Protein AF-0000000072689038 (afdb_homodimer)

Radius of gyration: 39.2 Å; Cα contacts (8 Å, |Δi|>4): 1838; chains: 2; bounding box: 80×144×75 Å

Foldseek 3Di:
DFLQLQVLLLVVLVVLLVVLLLCLQQVCLDLLCQLPQFVPCVVVVNDDSPPDDDPVSRDRDPVLLVVLVPDDLVNLCVFFNLQLSLVLVLLVLLLVLLVVLLCLQVPPQQVQLLPAQQDPNCPPVCSRGDDLQSSFPNRHAFPDPSCVSLLVSLVVSLVVSLVSLLVVLVVLLVVLLVSVLPDDDALLLFKKKWAAADDDPPDDLQVSVCVQCCVPPVQWFFAKFFFFDCPVLVVLVVVLVVLLVVLLQLVLPDPPPQFDQPPDDPDDRPRPRVSVVSLVVSVVSLVVSVVSLVCRVPPTDTHSMMMTGTLFSLSLVVLQVDQRDPDNSHGHIGRDFGLLFFDSVLRVADPVQLVVLQVVLVVVLVVVLLVLLVLLLVLLLQLDPVSCCVVPVVCVVVCVDPSSVSCRNQAVSLVSNLVVLVPQLVVLLVSLSSNRDGGSVVSLLSSLLSSLVSCCCRPQLSNLQSDDPVSSVVQVVVVVCVLQSSLVRRLVCLSVVLSNCSRNQSSVLSCLLSVVVVVVVCVVCVVSGGPSPPVSDFAADRCSRVVSVSLVLSLSCSQCSSGRVVSSVSSSVSSVSVSSRSSSCSNRGHHHSGDLSSLNSVVSSVSNLVSSLNSLSNQLNNSVVSPPVVSNVVSVCVNVVSVVSVVVSCVVRVVSSVDPDSVSRVVSRVVCVPPPCSVVVSVCSNCRNPDPSSDNDDSSVVVVVVPPPPPPPPPD/DFLQLQVLLLVVLVVLLVVLLLCLQQVCLDLLCQLPQFVPCVVVVNDDSPPDDDPVSRDRDPVLLVVLVPDDLVNLCVFFNLQLSLVLVLLVLLLVLLVVLLCLQVPPQQVQLLPAQPDDNCPPVCSRGDDLQSRFPNRHAFPDPSCVSLLVSLVVSLVVSLVSLLVVLVVLLVLLLVSVLPDDDALLLFKKKWAAADDDPPDDLQVSVCVQCCVPPVPWFFAKFFFFDCPVLVVLVVVLVVLLVVLLQLVLPDPPPQFPQPPDDPDDRPRPRVSVVSLVVSVVSLVVSVVSLVCRVPPTDTHSMMMTGTLFSLSLVVLQVDQRDPDNSHGHIGRDFGLLFFDSVLRVADPVQLVVLLVVLVVVLVVVLLVLLVLLLVLLLQLDPVSCCVVPVVCVVVCVDPSSVSCRNQAVSLVSNLVVLVPQLVVLLVSLSSNRDGGSVVSLLSSLLSSLVSCCCNPQLSNLQSDDPVSSVVQVVVVVCVLQSSLVRRLVCLSVVLSNCSRNQSSVLSCLLSVVVVVVVCVVCVVSGRPSPPVSDQAADRCSRVVSVSLVLSLSCSQCSNGRVVSSVSSSVSSVSVSSRSSSCSNRGHHHSGDLSSLNSVVSSVSNLVSSLNSLSNQLNNSVVSPPVVSNVVSVCVNVVSVVSVVVSCVVRVVSSVDPDSVSRVVSRVVCVPPPCSVVVSVCSNCSNPDPSSDNDDSSVVVVVVPPPPPPCPPD

Nearest PDB structures (foldseek):
  8t57-assembly1_B  TM=9.575E-01  e=1.275E-41  Arabidopsis thaliana
  8xng-assembly1_B  TM=8.874E-01  e=1.063E-38  Arabidopsis thaliana
  6ijz-assembly1_A  TM=8.935E-01  e=7.389E-37  Arabidopsis thaliana
  8ymm-assembly1_A  TM=8.605E-01  e=2.044E-37  Arabidopsis thaliana
  8xaj-assembly1_A  TM=8.207E-01  e=6.636E-39  Arabidopsis thaliana

InterPro domains:
  IPR003864 CSC1/OSCA1-like, 7TM region [PF02714] (358-623)
  IPR027815 CSC1/OSCA1-like, cytosolic domain [PF14703] (189-345)
  IPR032880 CSC1/OSCA1-like, N-terminal transmembrane domain [PF13967] (5-168)
  IPR045122 Calcium permeable stress-gated cation channel 1-like [PTHR13018] (4-695)

pLDDT: mean 84.65, std 14.25, range [21.09, 98.44]

Structure (mmCIF, N/CA/C/O backbone):
data_AF-0000000072689038-model_v1
#
loop_
_entity.id
_entity.type
_entity.pdbx_description
1 polymer 'CSC1-like protein At1g69450'
#
loop_
_atom_site.group_PDB
_atom_site.id
_atom_site.type_symbol
_atom_site.label_atom_id
_atom_site.label_alt_id
_atom_site.label_comp_id
_atom_site.label_asym_id
_atom_site.label_entity_id
_atom_site.label_seq_id
_atom_site.pdbx_PDB_ins_code
_atom_site.Cartn_x
_atom_site.Cartn_y
_atom_site.Cartn_z
_atom_site.occupancy
_atom_site.B_iso_or_equiv
_atom_site.auth_seq_id
_atom_site.auth_comp_id
_atom_site.auth_asym_id
_atom_site.auth_atom_id
_atom_site.pdbx_PDB_model_num
ATOM 1 N N . MET A 1 1 ? 30.609 22.359 19.672 1 69.12 1 MET A N 1
ATOM 2 C CA . MET A 1 1 ? 30.203 23.719 20 1 69.12 1 MET A CA 1
ATOM 3 C C . MET A 1 1 ? 30.469 24.016 21.484 1 69.12 1 MET A C 1
ATOM 5 O O . MET A 1 1 ? 30.328 23.125 22.328 1 69.12 1 MET A O 1
ATOM 9 N N . LEU A 1 2 ? 30.844 25.297 21.641 1 71.5 2 LEU A N 1
ATOM 10 C CA . LEU A 1 2 ? 31.156 25.703 23.016 1 71.5 2 LEU A CA 1
ATOM 11 C C . LEU A 1 2 ? 29.891 26.109 23.75 1 71.5 2 LEU A C 1
ATOM 13 O O . LEU A 1 2 ? 28.922 26.547 23.125 1 71.5 2 LEU A O 1
ATOM 17 N N . VAL A 1 3 ? 29.859 25.906 25 1 79.06 3 VAL A N 1
ATOM 18 C CA . VAL A 1 3 ? 28.75 26.281 25.859 1 79.06 3 VAL A CA 1
ATOM 19 C C . VAL A 1 3 ? 28.484 27.781 25.734 1 79.06 3 VAL A C 1
ATOM 21 O O . VAL A 1 3 ? 27.328 28.203 25.719 1 79.06 3 VAL A O 1
ATOM 24 N N . SER A 1 4 ? 29.5 28.562 25.469 1 80.56 4 SER A N 1
ATOM 25 C CA . SER A 1 4 ? 29.359 30 25.359 1 80.56 4 SER A CA 1
ATOM 26 C C . SER A 1 4 ? 28.578 30.391 24.094 1 80.56 4 SER A C 1
ATOM 28 O O . SER A 1 4 ? 27.766 31.312 24.125 1 80.56 4 SER A O 1
ATOM 30 N N . ALA A 1 5 ? 28.828 29.719 23.109 1 80 5 ALA A N 1
ATOM 31 C CA . ALA A 1 5 ? 28.109 29.969 21.859 1 80 5 ALA A CA 1
ATOM 32 C C . ALA A 1 5 ? 26.625 29.672 22.016 1 80 5 ALA A C 1
ATOM 34 O O . ALA A 1 5 ? 25.781 30.406 21.5 1 80 5 ALA A O 1
ATOM 35 N N . LEU A 1 6 ? 26.312 28.656 22.75 1 84.31 6 LEU A N 1
ATOM 36 C CA . LEU A 1 6 ? 24.906 28.312 23 1 84.31 6 LEU A CA 1
ATOM 37 C C . LEU A 1 6 ? 24.25 29.359 23.891 1 84.31 6 LEU A C 1
ATOM 39 O O . LEU A 1 6 ? 23.094 29.734 23.672 1 84.31 6 LEU A O 1
ATOM 43 N N . LEU A 1 7 ? 25 29.812 24.797 1 86.25 7 LEU A N 1
ATOM 44 C CA . LEU A 1 7 ? 24.469 30.828 25.703 1 86.25 7 LEU A CA 1
ATOM 45 C C . LEU A 1 7 ? 24.203 32.125 24.984 1 86.25 7 LEU A C 1
ATOM 47 O O . LEU A 1 7 ? 23.234 32.844 25.297 1 86.25 7 LEU A O 1
ATOM 51 N N . THR A 1 8 ? 25.016 32.438 24.062 1 85.31 8 THR A N 1
ATOM 52 C CA . THR A 1 8 ? 24.797 33.625 23.25 1 85.31 8 THR A CA 1
ATOM 53 C C . THR A 1 8 ? 23.516 33.469 22.422 1 85.31 8 THR A C 1
ATOM 55 O O . THR A 1 8 ? 22.719 34.406 22.328 1 85.31 8 THR A O 1
ATOM 58 N N . SER A 1 9 ? 23.359 32.312 21.859 1 87.62 9 SER A N 1
ATOM 59 C CA . SER A 1 9 ? 22.141 32.062 21.078 1 87.62 9 SER A CA 1
ATOM 60 C C . SER A 1 9 ? 20.891 32.125 21.969 1 87.62 9 SER A C 1
ATOM 62 O O . SER A 1 9 ? 19.906 32.75 21.578 1 87.62 9 SER A O 1
ATOM 64 N N . VAL A 1 10 ? 20.953 31.578 23.156 1 90.5 10 VAL A N 1
ATOM 65 C CA . VAL A 1 10 ? 19.828 31.578 24.094 1 90.5 10 VAL A CA 1
ATOM 66 C C . VAL A 1 10 ? 19.562 33 24.562 1 90.5 10 VAL A C 1
ATOM 68 O O . VAL A 1 10 ? 18.406 33.438 24.688 1 90.5 10 VAL A O 1
ATOM 71 N N . GLY A 1 11 ? 20.656 33.719 24.719 1 90.5 11 GLY A N 1
ATOM 72 C CA . GLY A 1 11 ? 20.516 35.125 25.141 1 90.5 11 GLY A CA 1
ATOM 73 C C . GLY A 1 11 ? 19.859 36 24.094 1 90.5 11 GLY A C 1
ATOM 74 O O . GLY A 1 11 ? 18.938 36.75 24.406 1 90.5 11 GLY A O 1
ATOM 75 N N . ILE A 1 12 ? 20.281 35.875 22.922 1 90.31 12 ILE A N 1
ATOM 76 C CA . ILE A 1 12 ? 19.719 36.688 21.844 1 90.31 12 ILE A CA 1
ATOM 77 C C . ILE A 1 12 ? 18.25 36.312 21.641 1 90.31 12 ILE A C 1
ATOM 79 O O . ILE A 1 12 ? 17.406 37.219 21.531 1 90.31 12 ILE A O 1
ATOM 83 N N . ASN A 1 13 ? 17.969 35.031 21.594 1 92.12 13 ASN A N 1
ATOM 84 C CA . ASN A 1 13 ? 16.594 34.594 21.344 1 92.12 13 ASN A CA 1
ATOM 85 C C . ASN A 1 13 ? 15.688 34.969 22.516 1 92.12 13 ASN A C 1
ATOM 87 O O . ASN A 1 13 ? 14.516 35.281 22.328 1 92.12 13 ASN A O 1
ATOM 91 N N . SER A 1 14 ? 16.188 34.875 23.75 1 93.44 14 SER A N 1
ATOM 92 C CA . SER A 1 14 ? 15.406 35.281 24.906 1 93.44 14 SER A CA 1
ATOM 93 C C . SER A 1 14 ? 15.117 36.781 24.875 1 93.44 14 SER A C 1
ATOM 95 O O . SER A 1 14 ? 14.016 37.219 25.219 1 93.44 14 SER A O 1
ATOM 97 N N . GLY A 1 15 ? 16.125 37.5 24.484 1 92.5 15 GLY A N 1
ATOM 98 C CA . GLY A 1 15 ? 15.93 38.938 24.344 1 92.5 15 GLY A CA 1
ATOM 99 C C . GLY A 1 15 ? 14.891 39.281 23.297 1 92.5 15 GLY A C 1
ATOM 100 O O . GLY A 1 15 ? 14.039 40.125 23.516 1 92.5 15 GLY A O 1
ATOM 101 N N . LEU A 1 16 ? 14.945 38.594 22.25 1 91.5 16 LEU A N 1
ATOM 102 C CA . LEU A 1 16 ? 13.984 38.812 21.172 1 91.5 16 LEU A CA 1
ATOM 103 C C . LEU A 1 16 ? 12.578 38.406 21.609 1 91.5 16 LEU A C 1
ATOM 105 O O . LEU A 1 16 ? 11.602 39.094 21.266 1 91.5 16 LEU A O 1
ATOM 109 N N . CYS A 1 17 ? 12.43 37.312 22.297 1 92.31 17 CYS A N 1
ATOM 110 C CA . CYS A 1 17 ? 11.125 36.875 22.781 1 92.31 17 CYS A CA 1
ATOM 111 C C . CYS A 1 17 ? 10.516 37.906 23.719 1 92.31 17 CYS A C 1
ATOM 113 O O . CYS A 1 17 ? 9.344 38.25 23.594 1 92.31 17 CYS A O 1
ATOM 115 N N . VAL A 1 18 ? 11.344 38.469 24.609 1 91.75 18 VAL A N 1
ATOM 116 C CA . VAL A 1 18 ? 10.859 39.469 25.547 1 91.75 18 VAL A CA 1
ATOM 117 C C . VAL A 1 18 ? 10.461 40.719 24.797 1 91.75 18 VAL A C 1
ATOM 119 O O . VAL A 1 18 ? 9.43 41.344 25.109 1 91.75 18 VAL A O 1
ATOM 122 N N . LEU A 1 19 ? 11.234 41 23.859 1 92.19 19 LEU A N 1
ATOM 123 C CA . LEU A 1 19 ? 10.938 42.188 23.047 1 92.19 19 LEU A CA 1
ATOM 124 C C . LEU A 1 19 ? 9.609 42 22.312 1 92.19 19 LEU A C 1
ATOM 126 O O . LEU A 1 19 ? 8.766 42.906 22.359 1 92.19 19 LEU A O 1
ATOM 130 N N . PHE A 1 20 ? 9.398 40.875 21.719 1 91.81 20 PHE A N 1
ATOM 131 C CA . PHE A 1 20 ? 8.18 40.656 20.938 1 91.81 20 PHE A CA 1
ATOM 132 C C . PHE A 1 20 ? 6.969 40.531 21.844 1 91.81 20 PHE A C 1
ATOM 134 O O . PHE A 1 20 ? 5.879 41 21.5 1 91.81 20 PHE A O 1
ATOM 141 N N . PHE A 1 21 ? 7.121 39.969 22.984 1 90.94 21 PHE A N 1
ATOM 142 C CA . PHE A 1 21 ? 6.031 39.875 23.938 1 90.94 21 PHE A CA 1
ATOM 143 C C . PHE A 1 21 ? 5.621 41.25 24.438 1 90.94 21 PHE A C 1
ATOM 145 O O . PHE A 1 21 ? 4.43 41.531 24.562 1 90.94 21 PHE A O 1
ATOM 152 N N . THR A 1 22 ? 6.621 42.094 24.641 1 89.69 22 THR A N 1
ATOM 153 C CA . THR A 1 22 ? 6.355 43.438 25.141 1 89.69 22 THR A CA 1
ATOM 154 C C . THR A 1 22 ? 5.719 44.312 24.047 1 89.69 22 THR A C 1
ATOM 156 O O . THR A 1 22 ? 4.766 45.031 24.312 1 89.69 22 THR A O 1
ATOM 159 N N . LEU A 1 23 ? 6.258 44.125 22.906 1 89 23 LEU A N 1
ATOM 160 C CA . LEU A 1 23 ? 5.699 44.906 21.797 1 89 23 LEU A CA 1
ATOM 161 C C . LEU A 1 23 ? 4.254 44.5 21.531 1 89 23 LEU A C 1
ATOM 163 O O . LEU A 1 23 ? 3.404 45.344 21.25 1 89 23 LEU A O 1
ATOM 167 N N . TYR A 1 24 ? 3.951 43.25 21.562 1 91.12 24 TYR A N 1
ATOM 168 C CA . TYR A 1 24 ? 2.586 42.75 21.391 1 91.12 24 TYR A CA 1
ATOM 169 C C . TYR A 1 24 ? 1.669 43.312 22.484 1 91.12 24 TYR A C 1
ATOM 171 O O . TYR A 1 24 ? 0.553 43.75 22.188 1 91.12 24 TYR A O 1
ATOM 179 N N . SER A 1 25 ? 2.148 43.344 23.703 1 87.81 25 SER A N 1
ATOM 180 C CA . SER A 1 25 ? 1.335 43.781 24.828 1 87.81 25 SER A CA 1
ATOM 181 C C . SER A 1 25 ? 0.983 45.25 24.703 1 87.81 25 SER A C 1
ATOM 183 O O . SER A 1 25 ? -0.083 45.688 25.156 1 87.81 25 SER A O 1
ATOM 185 N N . ILE A 1 26 ? 1.828 45.938 23.984 1 86.38 26 ILE A N 1
ATOM 186 C CA . ILE A 1 26 ? 1.607 47.375 23.844 1 86.38 26 ILE A CA 1
ATOM 187 C C . ILE A 1 26 ? 0.786 47.625 22.578 1 86.38 26 ILE A C 1
ATOM 189 O O . ILE A 1 26 ? -0.199 48.375 22.625 1 86.38 26 ILE A O 1
ATOM 193 N N . LEU A 1 27 ? 1.148 47.031 21.578 1 86.12 27 LEU A N 1
ATOM 194 C CA . LEU A 1 27 ? 0.571 47.344 20.281 1 86.12 27 LEU A CA 1
ATOM 195 C C . LEU A 1 27 ? -0.833 46.781 20.156 1 86.12 27 LEU A C 1
ATOM 197 O O . LEU A 1 27 ? -1.647 47.281 19.375 1 86.12 27 LEU A O 1
ATOM 201 N N . ARG A 1 28 ? -1.187 45.781 20.859 1 85.88 28 ARG A N 1
ATOM 202 C CA . ARG A 1 28 ? -2.506 45.156 20.781 1 85.88 28 ARG A CA 1
ATOM 203 C C . ARG A 1 28 ? -3.584 46.094 21.312 1 85.88 28 ARG A C 1
ATOM 205 O O . ARG A 1 28 ? -4.738 46.031 20.891 1 85.88 28 ARG A O 1
ATOM 212 N N . LYS A 1 29 ? -3.166 47 22.141 1 81.75 29 LYS A N 1
ATOM 213 C CA . LYS A 1 29 ? -4.113 47.906 22.797 1 81.75 29 LYS A CA 1
ATOM 214 C C . LYS A 1 29 ? -4.359 49.125 21.938 1 81.75 29 LYS A C 1
ATOM 216 O O . LYS A 1 29 ? -5.309 49.875 22.188 1 81.75 29 LYS A O 1
ATOM 221 N N . GLN A 1 30 ? -3.52 49.25 20.906 1 80.75 30 GLN A N 1
ATOM 222 C CA . GLN A 1 30 ? -3.684 50.438 20.047 1 80.75 30 GLN A CA 1
ATOM 223 C C . GLN A 1 30 ? -4.746 50.188 18.984 1 80.75 30 GLN A C 1
ATOM 225 O O . GLN A 1 30 ? -4.734 49.125 18.328 1 80.75 30 GLN A O 1
ATOM 230 N N . PRO A 1 31 ? -5.668 51 18.828 1 77.88 31 PRO A N 1
ATOM 231 C CA . PRO A 1 31 ? -6.793 50.812 17.922 1 77.88 31 PRO A CA 1
ATOM 232 C C . PRO A 1 31 ? -6.355 50.719 16.453 1 77.88 31 PRO A C 1
ATOM 234 O O . PRO A 1 31 ? -7.043 50.094 15.648 1 77.88 31 PRO A O 1
ATOM 237 N N . SER A 1 32 ? -5.262 51.281 16.172 1 75.75 32 SER A N 1
ATOM 238 C CA . SER A 1 32 ? -4.793 51.25 14.781 1 75.75 32 SER A CA 1
ATOM 239 C C . SER A 1 32 ? -4.375 49.812 14.391 1 75.75 32 SER A C 1
ATOM 241 O O . SER A 1 32 ? -4.301 49.5 13.203 1 75.75 32 SER A O 1
ATOM 243 N N . ASN A 1 33 ? -4.219 48.969 15.414 1 83.94 33 ASN A N 1
ATOM 244 C CA . ASN A 1 33 ? -3.684 47.656 15.109 1 83.94 33 ASN A CA 1
ATOM 245 C C . ASN A 1 33 ? -4.707 46.562 15.391 1 83.94 33 ASN A C 1
ATOM 247 O O . ASN A 1 33 ? -4.367 45.375 15.406 1 83.94 33 ASN A O 1
ATOM 251 N N . TYR A 1 34 ? -5.906 46.906 15.547 1 81.5 34 TYR A N 1
ATOM 252 C CA . TYR A 1 34 ? -6.945 45.938 15.859 1 81.5 34 TYR A CA 1
ATOM 253 C C . TYR A 1 34 ? -7.191 45 14.672 1 81.5 34 TYR A C 1
ATOM 255 O O . TYR A 1 34 ? -7.574 43.844 14.852 1 81.5 34 TYR A O 1
ATOM 263 N N . ASP A 1 35 ? -6.934 45.406 13.539 1 82.19 35 ASP A N 1
ATOM 264 C CA . ASP A 1 35 ? -7.145 44.594 12.344 1 82.19 35 ASP A CA 1
ATOM 265 C C . ASP A 1 35 ? -6.137 43.469 12.266 1 82.19 35 ASP A C 1
ATOM 267 O O . ASP A 1 35 ? -6.387 42.438 11.609 1 82.19 35 ASP A O 1
ATOM 271 N N . ILE A 1 36 ? -5.133 43.656 13 1 85.12 36 ILE A N 1
ATOM 272 C CA . ILE A 1 36 ? -4.07 42.688 12.906 1 85.12 36 ILE A CA 1
ATOM 273 C C . ILE A 1 36 ? -4.152 41.719 14.094 1 85.12 36 ILE A C 1
ATOM 275 O O . ILE A 1 36 ? -4.051 40.5 13.93 1 85.12 36 ILE A O 1
ATOM 279 N N . TYR A 1 37 ? -4.422 42.312 15.273 1 86.69 37 TYR A N 1
ATOM 280 C CA . TYR A 1 37 ? -4.293 41.5 16.484 1 86.69 37 TYR A CA 1
ATOM 281 C C . TYR A 1 37 ? -5.652 41 16.953 1 86.69 37 TYR A C 1
ATOM 283 O O . TYR A 1 37 ? -5.73 40.031 17.719 1 86.69 37 TYR A O 1
ATOM 291 N N . ILE A 1 38 ? -6.812 41.562 16.5 1 85.5 38 ILE A N 1
ATOM 292 C CA . ILE A 1 38 ? -8.125 41.062 16.906 1 85.5 38 ILE A CA 1
ATOM 293 C C . ILE A 1 38 ? -9.094 41.156 15.734 1 85.5 38 ILE A C 1
ATOM 295 O O . ILE A 1 38 ? -10.211 41.625 15.859 1 85.5 38 ILE A O 1
ATOM 299 N N . PRO A 1 39 ? -8.766 40.562 14.703 1 83.38 39 PRO A N 1
ATOM 300 C CA . PRO A 1 39 ? -9.656 40.625 13.539 1 83.38 39 PRO A CA 1
ATOM 301 C C . PRO A 1 39 ? -10.938 39.812 13.742 1 83.38 39 PRO A C 1
ATOM 303 O O . PRO A 1 39 ? -12.008 40.219 13.273 1 83.38 39 PRO A O 1
ATOM 306 N N . ARG A 1 40 ? -10.859 38.75 14.391 1 84.88 40 ARG A N 1
ATOM 307 C CA . ARG A 1 40 ? -12.008 37.875 14.609 1 84.88 40 ARG A CA 1
ATOM 308 C C . ARG A 1 40 ? -13.055 38.562 15.492 1 84.88 40 ARG A C 1
ATOM 310 O O . ARG A 1 40 ? -14.25 38.5 15.195 1 84.88 40 ARG A O 1
ATOM 317 N N . LEU A 1 41 ? -12.609 39.219 16.469 1 79.69 41 LEU A N 1
ATOM 318 C CA . LEU A 1 41 ? -13.516 39.906 17.391 1 79.69 41 LEU A CA 1
ATOM 319 C C . LEU A 1 41 ? -14.172 41.094 16.719 1 79.69 41 LEU A C 1
ATOM 321 O O . LEU A 1 41 ? -15.312 41.469 17.047 1 79.69 41 LEU A O 1
ATOM 325 N N . LEU A 1 42 ? -13.461 41.656 15.758 1 78.75 42 LEU A N 1
ATOM 326 C CA . LEU A 1 42 ? -14.008 42.781 15.016 1 78.75 42 LEU A CA 1
ATOM 327 C C . LEU A 1 42 ? -15.148 42.344 14.109 1 78.75 42 LEU A C 1
ATOM 329 O O . LEU A 1 42 ? -16.172 43.031 14.016 1 78.75 42 LEU A O 1
ATOM 333 N N . VAL A 1 43 ? -14.922 41.219 13.5 1 77.81 43 VAL A N 1
ATOM 334 C CA . VAL A 1 43 ? -15.922 40.719 12.562 1 77.81 43 VAL A CA 1
ATOM 335 C C . VAL A 1 43 ? -17.125 40.188 13.328 1 77.81 43 VAL A C 1
ATOM 337 O O . VAL A 1 43 ? -18.266 40.312 12.875 1 77.81 43 VAL A O 1
ATOM 340 N N . ASP A 1 44 ? -16.828 39.531 14.5 1 75.75 44 ASP A N 1
ATOM 341 C CA . ASP A 1 44 ? -17.922 39 15.32 1 75.75 44 ASP A CA 1
ATOM 342 C C . ASP A 1 44 ? -18.703 40.125 16 1 75.75 44 ASP A C 1
ATOM 344 O O . ASP A 1 44 ? -19.797 39.875 16.5 1 75.75 44 ASP A O 1
ATOM 348 N N . GLY A 1 45 ? -18.219 41.406 15.867 1 66.56 45 GLY A N 1
ATOM 349 C CA . GLY A 1 45 ? -18.938 42.562 16.391 1 66.56 45 GLY A CA 1
ATOM 350 C C . GLY A 1 45 ? -18.719 42.75 17.891 1 66.56 45 GLY A C 1
ATOM 351 O O . GLY A 1 45 ? -19.359 43.625 18.5 1 66.56 45 GLY A O 1
ATOM 352 N N . THR A 1 46 ? -17.953 42 18.453 1 61.16 46 THR A N 1
ATOM 353 C CA . THR A 1 46 ? -17.812 42.094 19.906 1 61.16 46 THR A CA 1
ATOM 354 C C . THR A 1 46 ? -16.938 43.281 20.297 1 61.16 46 THR A C 1
ATOM 356 O O . THR A 1 46 ? -17.078 43.812 21.391 1 61.16 46 THR A O 1
ATOM 359 N N . SER A 1 47 ? -15.938 43.688 19.422 1 61.03 47 SER A N 1
ATOM 360 C CA . SER A 1 47 ? -15.07 44.812 19.781 1 61.03 47 SER A CA 1
ATOM 361 C C . SER A 1 47 ? -15.312 46 18.875 1 61.03 47 SER A C 1
ATOM 363 O O . SER A 1 47 ? -15.391 45.875 17.656 1 61.03 47 SER A O 1
ATOM 365 N N . LYS A 1 48 ? -15.898 47.156 19.531 1 57.59 48 LYS A N 1
ATOM 366 C CA . LYS A 1 48 ? -16.062 48.438 18.828 1 57.59 48 LYS A CA 1
ATOM 367 C C . LYS A 1 48 ? -14.734 49.156 18.703 1 57.59 48 LYS A C 1
ATOM 369 O O . LYS A 1 48 ? -13.891 49.094 19.594 1 57.59 48 LYS A O 1
ATOM 374 N N . ARG A 1 49 ? -14.281 49.469 17.469 1 58.69 49 ARG A N 1
ATOM 375 C CA . ARG A 1 49 ? -13.094 50.281 17.203 1 58.69 49 ARG A CA 1
ATOM 376 C C . ARG A 1 49 ? -13.039 51.5 18.125 1 58.69 49 ARG A C 1
ATOM 378 O O . ARG A 1 49 ? -13.953 52.344 18.109 1 58.69 49 ARG A O 1
ATOM 385 N N . ARG A 1 50 ? -12.406 51.312 19.312 1 57.38 50 ARG A N 1
ATOM 386 C CA . ARG A 1 50 ? -12.266 52.438 20.188 1 57.38 50 ARG A CA 1
ATOM 387 C C . ARG A 1 50 ? -11.344 53.5 19.578 1 57.38 50 ARG A C 1
ATOM 389 O O . ARG A 1 50 ? -10.352 53.156 18.938 1 57.38 50 ARG A O 1
ATOM 396 N N . SER A 1 51 ? -11.773 54.625 19.234 1 55.41 51 SER A N 1
ATOM 397 C CA . SER A 1 51 ? -11.172 55.688 18.453 1 55.41 51 SER A CA 1
ATOM 398 C C . SER A 1 51 ? -10.008 56.344 19.188 1 55.41 51 SER A C 1
ATOM 400 O O . SER A 1 51 ? -9.102 56.875 18.562 1 55.41 51 SER A O 1
ATOM 402 N N . HIS A 1 52 ? -9.828 56.375 20.625 1 55.81 52 HIS A N 1
ATOM 403 C CA . HIS A 1 52 ? -8.922 57.406 21.125 1 55.81 52 HIS A CA 1
ATOM 404 C C . HIS A 1 52 ? -7.621 56.812 21.641 1 55.81 52 HIS A C 1
ATOM 406 O O . HIS A 1 52 ? -7.633 55.719 22.25 1 55.81 52 HIS A O 1
ATOM 412 N N . PHE A 1 53 ? -6.414 57.25 21.062 1 58.78 53 PHE A N 1
ATOM 413 C CA . PHE A 1 53 ? -5.074 56.969 21.547 1 58.78 53 PHE A CA 1
ATOM 414 C C . PHE A 1 53 ? -4.949 57.281 23.031 1 58.78 53 PHE A C 1
ATOM 416 O O . PHE A 1 53 ? -5.363 58.344 23.484 1 58.78 53 PHE A O 1
ATOM 423 N N . ASN A 1 54 ? -5 56.531 24 1 58.59 54 ASN A N 1
ATOM 424 C CA . ASN A 1 54 ? -4.777 56.781 25.406 1 58.59 54 ASN A CA 1
ATOM 425 C C . ASN A 1 54 ? -3.402 56.281 25.859 1 58.59 54 ASN A C 1
ATOM 427 O O . ASN A 1 54 ? -3.01 55.156 25.562 1 58.59 54 ASN A O 1
ATOM 431 N N . LEU A 1 55 ? -2.512 57.219 26.25 1 60.03 55 LEU A N 1
ATOM 432 C CA . LEU A 1 55 ? -1.153 57 26.734 1 60.03 55 LEU A CA 1
ATOM 433 C C . LEU A 1 55 ? -1.116 55.844 27.75 1 60.03 55 LEU A C 1
ATOM 435 O O . LEU A 1 55 ? -0.13 55.094 27.812 1 60.03 55 LEU A O 1
ATOM 439 N N . GLU A 1 56 ? -2.123 55.656 28.547 1 57.53 56 GLU A N 1
ATOM 440 C CA . GLU A 1 56 ? -2.145 54.594 29.562 1 57.53 56 GLU A CA 1
ATOM 441 C C . GLU A 1 56 ? -2.082 53.219 28.922 1 57.53 56 GLU A C 1
ATOM 443 O O . GLU A 1 56 ? -1.638 52.25 29.562 1 57.53 56 GLU A O 1
ATOM 448 N N . ARG A 1 57 ? -2.266 53.219 27.672 1 63.22 57 ARG A N 1
ATOM 449 C CA . ARG A 1 57 ? -2.318 51.938 26.984 1 63.22 57 ARG A CA 1
ATOM 450 C C . ARG A 1 57 ? -0.929 51.5 26.531 1 63.22 57 ARG A C 1
ATOM 452 O O . ARG A 1 57 ? -0.754 50.375 26.047 1 63.22 57 ARG A O 1
ATOM 459 N N . LEU A 1 58 ? 0.015 52.312 26.828 1 65.38 58 LEU A N 1
ATOM 460 C CA . LEU A 1 58 ? 1.383 51.969 26.438 1 65.38 58 LEU A CA 1
ATOM 461 C C . LEU A 1 58 ? 2.037 51.094 27.5 1 65.38 58 LEU A C 1
ATOM 463 O O . LEU A 1 58 ? 3.148 50.594 27.297 1 65.38 58 LEU A O 1
ATOM 467 N N . ILE A 1 59 ? 1.31 50.781 28.656 1 67.81 59 ILE A N 1
ATOM 468 C CA . ILE A 1 59 ? 1.86 49.906 29.688 1 67.81 59 ILE A CA 1
ATOM 469 C C . ILE A 1 59 ? 1.54 48.469 29.328 1 67.81 59 ILE A C 1
ATOM 471 O O . ILE A 1 59 ? 0.378 48.094 29.109 1 67.81 59 ILE A O 1
ATOM 475 N N . PRO A 1 60 ? 2.68 47.688 29.203 1 74.31 60 PRO A N 1
ATOM 476 C CA . PRO A 1 60 ? 2.457 46.281 28.891 1 74.31 60 PRO A CA 1
ATOM 477 C C . PRO A 1 60 ? 1.677 45.531 29.984 1 74.31 60 PRO A C 1
ATOM 479 O O . PRO A 1 60 ? 1.866 45.812 31.172 1 74.31 60 PRO A O 1
ATOM 482 N N . SER A 1 61 ? 0.552 44.875 29.719 1 76.19 61 SER A N 1
ATOM 483 C CA . SER A 1 61 ? -0.249 44.125 30.672 1 76.19 61 SER A CA 1
ATOM 484 C C . SER A 1 61 ? -0.224 42.625 30.344 1 76.19 61 SER A C 1
ATOM 486 O O . SER A 1 61 ? -0.415 42.25 29.203 1 76.19 61 SER A O 1
ATOM 488 N N . PRO A 1 62 ? 0.112 41.844 31.344 1 81.06 62 PRO A N 1
ATOM 489 C CA . PRO A 1 62 ? 0.109 40.375 31.141 1 81.06 62 PRO A CA 1
ATOM 490 C C . PRO A 1 62 ? -1.293 39.781 31.219 1 81.06 62 PRO A C 1
ATOM 492 O O . PRO A 1 62 ? -1.439 38.562 31.422 1 81.06 62 PRO A O 1
ATOM 495 N N . GLY A 1 63 ? -2.299 40.469 31.031 1 82.5 63 GLY A N 1
ATOM 496 C CA . GLY A 1 63 ? -3.67 39.969 31.141 1 82.5 63 GLY A CA 1
ATOM 497 C C . GLY A 1 63 ? -4.059 39 30.047 1 82.5 63 GLY A C 1
ATOM 498 O O . GLY A 1 63 ? -4.875 38.125 30.266 1 82.5 63 GLY A O 1
ATOM 499 N N . TRP A 1 64 ? -3.445 39.156 28.906 1 87.12 64 TRP A N 1
ATOM 500 C CA . TRP A 1 64 ? -3.799 38.281 27.781 1 87.12 64 TRP A CA 1
ATOM 501 C C . TRP A 1 64 ? -3.354 36.844 28.047 1 87.12 64 TRP A C 1
ATOM 503 O O . TRP A 1 64 ? -3.971 35.906 27.547 1 87.12 64 TRP A O 1
ATOM 513 N N . VAL A 1 65 ? -2.336 36.656 28.828 1 90.38 65 VAL A N 1
ATOM 514 C CA . VAL A 1 65 ? -1.841 35.312 29.141 1 90.38 65 VAL A CA 1
ATOM 515 C C . VAL A 1 65 ? -2.869 34.594 29.984 1 90.38 65 VAL A C 1
ATOM 517 O O . VAL A 1 65 ? -3.133 33.406 29.766 1 90.38 65 VAL A O 1
ATOM 520 N N . ARG A 1 66 ? -3.484 35.25 30.906 1 89.62 66 ARG A N 1
ATOM 521 C CA . ARG A 1 66 ? -4.496 34.656 31.766 1 89.62 66 ARG A CA 1
ATOM 522 C C . ARG A 1 66 ? -5.742 34.281 30.969 1 89.62 66 ARG A C 1
ATOM 524 O O . ARG A 1 66 ? -6.324 33.219 31.188 1 89.62 66 ARG A O 1
ATOM 531 N N . ARG A 1 67 ? -6.055 35.062 30.078 1 87.75 67 ARG A N 1
ATOM 532 C CA . ARG A 1 67 ? -7.215 34.781 29.234 1 87.75 67 ARG A CA 1
ATOM 533 C C . ARG A 1 67 ? -6.961 33.594 28.344 1 87.75 67 ARG A C 1
ATOM 535 O O . ARG A 1 67 ? -7.855 32.75 28.141 1 87.75 67 ARG A O 1
ATOM 542 N N . ALA A 1 68 ? -5.84 33.562 27.844 1 90.5 68 ALA A N 1
ATOM 543 C CA . ALA A 1 68 ? -5.473 32.438 26.969 1 90.5 68 ALA A CA 1
ATOM 544 C C . ALA A 1 68 ? -5.438 31.125 27.75 1 90.5 68 ALA A C 1
ATOM 546 O O . ALA A 1 68 ? -5.793 30.078 27.219 1 90.5 68 ALA A O 1
ATOM 547 N N . TRP A 1 69 ? -5.109 31.219 28.969 1 89.44 69 TRP A N 1
ATOM 548 C CA . TRP A 1 69 ? -4.98 30.031 29.797 1 89.44 69 TRP A CA 1
ATOM 549 C C . TRP A 1 69 ? -6.355 29.516 30.203 1 89.44 69 TRP A C 1
ATOM 551 O O . TRP A 1 69 ? -6.516 28.312 30.469 1 89.44 69 TRP A O 1
ATOM 561 N N . LYS A 1 70 ? -7.379 30.281 30.188 1 87.81 70 LYS A N 1
ATOM 562 C CA . LYS A 1 70 ? -8.711 29.938 30.688 1 87.81 70 LYS A CA 1
ATOM 563 C C . LYS A 1 70 ? -9.547 29.281 29.594 1 87.81 70 LYS A C 1
ATOM 565 O O . LYS A 1 70 ? -10.57 28.641 29.875 1 87.81 70 LYS A O 1
ATOM 570 N N . LEU A 1 71 ? -9.172 29.344 28.453 1 87.19 71 LEU A N 1
ATOM 571 C CA . LEU A 1 71 ? -9.93 28.797 27.344 1 87.19 71 LEU A CA 1
ATOM 572 C C . LEU A 1 71 ? -10.086 27.281 27.484 1 87.19 71 LEU A C 1
ATOM 574 O O . LEU A 1 71 ? -9.086 26.562 27.562 1 87.19 71 LEU A O 1
ATOM 578 N N . SER A 1 72 ? -11.344 26.844 27.625 1 91.81 72 SER A N 1
ATOM 579 C CA . SER A 1 72 ? -11.625 25.422 27.734 1 91.81 72 SER A CA 1
ATOM 580 C C . SER A 1 72 ? -11.633 24.75 26.359 1 91.81 72 SER A C 1
ATOM 582 O O . SER A 1 72 ? -11.75 25.422 25.344 1 91.81 72 SER A O 1
ATOM 584 N N . GLU A 1 73 ? -11.477 23.5 26.359 1 93.94 73 GLU A N 1
ATOM 585 C CA . GLU A 1 73 ? -11.461 22.734 25.125 1 93.94 73 GLU A CA 1
ATOM 586 C C . GLU A 1 73 ? -12.82 22.781 24.422 1 93.94 73 GLU A C 1
ATOM 588 O O . GLU A 1 73 ? -12.898 22.828 23.203 1 93.94 73 GLU A O 1
ATOM 593 N N . GLU A 1 74 ? -13.898 22.797 25.156 1 93.75 74 GLU A N 1
ATOM 594 C CA . GLU A 1 74 ? -15.242 22.859 24.594 1 93.75 74 GLU A CA 1
ATOM 595 C C . GLU A 1 74 ? -15.492 24.203 23.906 1 93.75 74 GLU A C 1
ATOM 597 O O . GLU A 1 74 ? -16.125 24.25 22.844 1 93.75 74 GLU A O 1
ATOM 602 N N . GLU A 1 75 ? -14.922 25.234 24.547 1 93.12 75 GLU A N 1
ATOM 603 C CA . GLU A 1 75 ? -15.055 26.547 23.938 1 93.12 75 GLU A CA 1
ATOM 604 C C . GLU A 1 75 ? -14.258 26.625 22.641 1 93.12 75 GLU A C 1
ATOM 606 O O . GLU A 1 75 ? -14.727 27.203 21.656 1 93.12 75 GLU A O 1
ATOM 611 N N . LEU A 1 76 ? -13.148 26.094 22.719 1 94.44 76 LEU A N 1
ATOM 612 C CA . LEU A 1 76 ? -12.32 26.062 21.516 1 94.44 76 LEU A CA 1
ATOM 613 C C . LEU A 1 76 ? -13 25.281 20.406 1 94.44 76 LEU A C 1
ATOM 615 O O . LEU A 1 76 ? -12.977 25.703 19.25 1 94.44 76 LEU A O 1
ATOM 619 N N . LEU A 1 77 ? -13.641 24.141 20.719 1 94.62 77 LEU A N 1
ATOM 620 C CA . LEU A 1 77 ? -14.344 23.297 19.75 1 94.62 77 LEU A CA 1
ATOM 621 C C . LEU A 1 77 ? -15.5 24.062 19.109 1 94.62 77 LEU A C 1
ATOM 623 O O . LEU A 1 77 ? -15.695 23.984 17.891 1 94.62 77 LEU A O 1
ATOM 627 N N . SER A 1 78 ? -16.234 24.828 19.844 1 91.19 78 SER A N 1
ATOM 628 C CA . SER A 1 78 ? -17.406 25.547 19.359 1 91.19 78 SER A CA 1
ATOM 629 C C . SER A 1 78 ? -17 26.75 18.516 1 91.19 78 SER A C 1
ATOM 631 O O . SER A 1 78 ? -17.672 27.062 17.516 1 91.19 78 SER A O 1
ATOM 633 N N . SER A 1 79 ? -15.812 27.297 18.891 1 89.25 79 SER A N 1
ATOM 634 C CA . SER A 1 79 ? -15.438 28.547 18.219 1 89.25 79 SER A CA 1
ATOM 635 C C . SER A 1 79 ? -14.555 28.266 17.016 1 89.25 79 SER A C 1
ATOM 637 O O . SER A 1 79 ? -14.68 28.938 15.977 1 89.25 79 SER A O 1
ATOM 639 N N . SER A 1 80 ? -13.641 27.344 17.109 1 92.06 80 SER A N 1
ATOM 640 C CA . SER A 1 80 ? -12.617 27.203 16.078 1 92.06 80 SER A CA 1
ATOM 641 C C . SER A 1 80 ? -12.703 25.844 15.391 1 92.06 80 SER A C 1
ATOM 643 O O . SER A 1 80 ? -12.008 25.594 14.406 1 92.06 80 SER A O 1
ATOM 645 N N . GLY A 1 81 ? -13.508 24.938 15.883 1 92.75 81 GLY A N 1
ATOM 646 C CA . GLY A 1 81 ? -13.711 23.672 15.211 1 92.75 81 GLY A CA 1
ATOM 647 C C . GLY A 1 81 ? -12.859 22.547 15.781 1 92.75 81 GLY A C 1
ATOM 648 O O . GLY A 1 81 ? -12.109 22.766 16.734 1 92.75 81 GLY A O 1
ATOM 649 N N . LEU A 1 82 ? -12.938 21.359 15.219 1 95.69 82 LEU A N 1
ATOM 650 C CA . LEU A 1 82 ? -12.266 20.172 15.734 1 95.69 82 LEU A CA 1
ATOM 651 C C . LEU A 1 82 ? -10.797 20.172 15.336 1 95.69 82 LEU A C 1
ATOM 653 O O . LEU A 1 82 ? -9.945 19.672 16.078 1 95.69 82 LEU A O 1
ATOM 657 N N . ASP A 1 83 ? -10.43 20.672 14.172 1 96 83 ASP A N 1
ATOM 658 C CA . ASP A 1 83 ? -9.031 20.719 13.758 1 96 83 ASP A CA 1
ATOM 659 C C . ASP A 1 83 ? -8.203 21.578 14.711 1 96 83 ASP A C 1
ATOM 661 O O . ASP A 1 83 ? -7.039 21.266 14.977 1 96 83 ASP A O 1
ATOM 665 N N . ALA A 1 84 ? -8.734 22.719 15.227 1 96.38 84 ALA A N 1
ATOM 666 C CA . ALA A 1 84 ? -8.047 23.547 16.219 1 96.38 84 ALA A CA 1
ATOM 667 C C . ALA A 1 84 ? -7.82 22.781 17.516 1 96.38 84 ALA A C 1
ATOM 669 O O . ALA A 1 84 ? -6.758 22.906 18.125 1 96.38 84 ALA A O 1
ATOM 670 N N . VAL A 1 85 ? -8.805 22.016 17.875 1 96.62 85 VAL A N 1
ATOM 671 C CA . VAL A 1 85 ? -8.68 21.203 19.078 1 96.62 85 VAL A CA 1
ATOM 672 C C . VAL A 1 85 ? -7.566 20.172 18.891 1 96.62 85 VAL A C 1
ATOM 674 O O . VAL A 1 85 ? -6.746 19.969 19.797 1 96.62 85 VAL A O 1
ATOM 677 N N . VAL A 1 86 ? -7.586 19.516 17.719 1 97.06 86 VAL A N 1
ATOM 678 C CA . VAL A 1 86 ? -6.551 18.531 17.438 1 97.0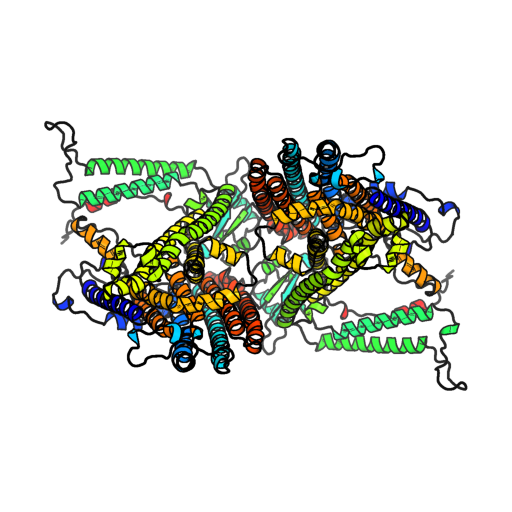6 86 VAL A CA 1
ATOM 679 C C . VAL A 1 86 ? -5.18 19.203 17.453 1 97.06 86 VAL A C 1
ATOM 681 O O . VAL A 1 86 ? -4.219 18.641 17.984 1 97.06 86 VAL A O 1
ATOM 684 N N . PHE A 1 87 ? -5.039 20.406 16.906 1 97.25 87 PHE A N 1
ATOM 685 C CA . PHE A 1 87 ? -3.789 21.156 16.922 1 97.25 87 PHE A CA 1
ATOM 686 C C . PHE A 1 87 ? -3.311 21.406 18.344 1 97.25 87 PHE A C 1
ATOM 688 O O . PHE A 1 87 ? -2.141 21.172 18.656 1 97.25 87 PHE A O 1
ATOM 695 N N . MET A 1 88 ? -4.16 21.812 19.219 1 97 88 MET A N 1
ATOM 696 C CA . MET A 1 88 ? -3.811 22.078 20.609 1 97 88 MET A CA 1
ATOM 697 C C . MET A 1 88 ? -3.48 20.781 21.344 1 97 88 MET A C 1
ATOM 699 O O . MET A 1 88 ? -2.625 20.766 22.234 1 97 88 MET A O 1
ATOM 703 N N . ARG A 1 89 ? -4.117 19.75 20.938 1 97.12 89 ARG A N 1
ATOM 704 C CA . ARG A 1 89 ? -3.846 18.469 21.578 1 97.12 89 ARG A CA 1
ATOM 705 C C . ARG A 1 89 ? -2.465 17.938 21.188 1 97.12 89 ARG A C 1
ATOM 707 O O . ARG A 1 89 ? -1.83 17.219 21.969 1 97.12 89 ARG A O 1
ATOM 714 N N . ILE A 1 90 ? -2.018 18.266 20 1 98 90 ILE A N 1
ATOM 715 C CA . ILE A 1 90 ? -0.651 17.922 19.625 1 98 90 ILE A CA 1
ATOM 716 C C . ILE A 1 90 ? 0.332 18.594 20.578 1 98 90 ILE A C 1
ATOM 718 O O . ILE A 1 90 ? 1.292 17.969 21.047 1 98 90 ILE A O 1
ATOM 722 N N . ILE A 1 91 ? 0.087 19.859 20.953 1 97.69 91 ILE A N 1
ATOM 723 C CA . ILE A 1 91 ? 0.946 20.625 21.859 1 97.69 91 ILE A CA 1
ATOM 724 C C . ILE A 1 91 ? 0.886 20.031 23.266 1 97.69 91 ILE A C 1
ATOM 726 O O . ILE A 1 91 ? 1.923 19.797 23.891 1 97.69 91 ILE A O 1
ATOM 730 N N . THR A 1 92 ? -0.309 19.719 23.703 1 97.25 92 THR A N 1
ATOM 731 C CA . THR A 1 92 ? -0.446 19.156 25.047 1 97.25 92 THR A CA 1
ATOM 732 C C . THR A 1 92 ? 0.154 17.766 25.125 1 97.25 92 THR A C 1
ATOM 734 O O . THR A 1 92 ? 0.736 17.375 26.141 1 97.25 92 THR A O 1
ATOM 737 N N . PHE A 1 93 ? -0.036 17.016 24.078 1 97.94 93 PHE A N 1
ATOM 738 C CA . PHE A 1 93 ? 0.587 15.711 23.984 1 97.94 93 PHE A CA 1
ATOM 739 C C . PHE A 1 93 ? 2.104 15.82 24.094 1 97.94 93 PHE A C 1
ATOM 741 O O . PHE A 1 93 ? 2.727 15.086 24.875 1 97.94 93 PHE A O 1
ATOM 748 N N . SER A 1 94 ? 2.672 16.719 23.328 1 98.06 94 SER A N 1
ATOM 749 C CA . SER A 1 94 ? 4.117 16.922 23.344 1 98.06 94 SER A CA 1
ATOM 750 C C . SER A 1 94 ? 4.59 17.406 24.719 1 98.06 94 SER A C 1
ATOM 752 O O . SER A 1 94 ? 5.641 17 25.203 1 98.06 94 SER A O 1
ATOM 754 N N . LEU A 1 95 ? 3.836 18.281 25.359 1 97.81 95 LEU A N 1
ATOM 755 C CA . LEU A 1 95 ? 4.168 18.781 26.688 1 97.81 95 LEU A CA 1
ATOM 756 C C . LEU A 1 95 ? 4.215 17.641 27.703 1 97.81 95 LEU A C 1
ATOM 758 O O . LEU A 1 95 ? 5.141 17.562 28.5 1 97.81 95 LEU A O 1
ATOM 762 N N . LYS A 1 96 ? 3.301 16.75 27.641 1 97.88 96 LYS A N 1
ATOM 763 C CA . LYS A 1 96 ? 3.27 15.609 28.547 1 97.88 96 LYS A CA 1
ATOM 764 C C . LYS A 1 96 ? 4.461 14.688 28.328 1 97.88 96 LYS A C 1
ATOM 766 O O . LYS A 1 96 ? 5.105 14.242 29.281 1 97.88 96 LYS A O 1
ATOM 771 N N . VAL A 1 97 ? 4.707 14.43 27.062 1 97.81 97 VAL A N 1
ATOM 772 C CA . VAL A 1 97 ? 5.812 13.539 26.719 1 97.81 97 VAL A CA 1
ATOM 773 C C . VAL A 1 97 ? 7.129 14.133 27.219 1 97.81 97 VAL A C 1
ATOM 775 O O . VAL A 1 97 ? 7.918 13.445 27.875 1 97.81 97 VAL A O 1
ATOM 778 N N . PHE A 1 98 ? 7.355 15.445 27.031 1 97.69 98 PHE A N 1
ATOM 779 C CA . PHE A 1 98 ? 8.664 16.031 27.297 1 97.69 98 PHE A CA 1
ATOM 780 C C . PHE A 1 98 ? 8.773 16.453 28.75 1 97.69 98 PHE A C 1
ATOM 782 O O . PHE A 1 98 ? 9.867 16.734 29.25 1 97.69 98 PHE A O 1
ATOM 789 N N . LEU A 1 99 ? 7.656 16.5 29.406 1 97.19 99 LEU A N 1
ATOM 790 C CA . LEU A 1 99 ? 7.727 16.672 30.844 1 97.19 99 LEU A CA 1
ATOM 791 C C . LEU A 1 99 ? 8.305 15.43 31.516 1 97.19 99 LEU A C 1
ATOM 793 O O . LEU A 1 99 ? 9.219 15.523 32.344 1 97.19 99 LEU A O 1
ATOM 797 N N . VAL A 1 100 ? 7.805 14.297 31.094 1 96.94 100 VAL A N 1
ATOM 798 C CA . VAL A 1 100 ? 8.297 13.039 31.656 1 96.94 100 VAL A CA 1
ATOM 799 C C . VAL A 1 100 ? 9.727 12.789 31.172 1 96.94 100 VAL A C 1
ATOM 801 O O . VAL A 1 100 ? 10.594 12.414 31.969 1 96.94 100 VAL A O 1
ATOM 804 N N . ALA A 1 101 ? 9.93 13.047 29.906 1 97.38 101 ALA A N 1
ATOM 805 C CA . ALA A 1 101 ? 11.281 12.898 29.359 1 97.38 101 ALA A CA 1
ATOM 806 C C . ALA A 1 101 ? 12.242 13.867 30.047 1 97.38 101 ALA A C 1
ATOM 808 O O . ALA A 1 101 ? 13.406 13.531 30.281 1 97.38 101 ALA A O 1
ATOM 809 N N . GLY A 1 102 ? 11.742 15.117 30.375 1 96.19 102 GLY A N 1
ATOM 810 C CA . GLY A 1 102 ? 12.562 16.109 31.047 1 96.19 102 GLY A CA 1
ATOM 811 C C . GLY A 1 102 ? 12.953 15.703 32.438 1 96.19 102 GLY A C 1
ATOM 812 O O . GLY A 1 102 ? 14.094 15.93 32.875 1 96.19 102 GLY A O 1
ATOM 813 N N . ILE A 1 103 ? 12.125 15.055 33.125 1 96.25 103 ILE A N 1
ATOM 814 C CA . ILE A 1 103 ? 12.406 14.594 34.469 1 96.25 103 ILE A CA 1
ATOM 815 C C . ILE A 1 103 ? 13.461 13.484 34.438 1 96.25 103 ILE A C 1
ATOM 817 O O . ILE A 1 103 ? 14.445 13.531 35.188 1 96.25 103 ILE A O 1
ATOM 821 N N . ILE A 1 104 ? 13.32 12.586 33.531 1 96.38 104 ILE A N 1
ATOM 822 C CA . ILE A 1 104 ? 14.273 11.484 33.406 1 96.38 104 ILE A CA 1
ATOM 823 C C . ILE A 1 104 ? 15.602 12.008 32.875 1 96.38 104 ILE A C 1
ATOM 825 O O . ILE A 1 104 ? 16.672 11.625 33.375 1 96.38 104 ILE A O 1
ATOM 829 N N . GLY A 1 105 ? 15.469 12.906 31.922 1 94.62 105 GLY A N 1
ATOM 830 C CA . GLY A 1 105 ? 16.656 13.414 31.266 1 94.62 105 GLY A CA 1
ATOM 831 C C . GLY A 1 105 ? 17.516 14.297 32.156 1 94.62 105 GLY A C 1
ATOM 832 O O . GLY A 1 105 ? 18.719 14.086 32.281 1 94.62 105 GLY A O 1
ATOM 833 N N . ILE A 1 106 ? 16.984 15.203 32.906 1 93.75 106 ILE A N 1
ATOM 834 C CA . ILE A 1 106 ? 17.703 16.203 33.656 1 93.75 106 ILE A CA 1
ATOM 835 C C . ILE A 1 106 ? 18.109 15.625 35 1 93.75 106 ILE A C 1
ATOM 837 O O . ILE A 1 106 ? 19.234 15.852 35.5 1 93.75 106 ILE A O 1
ATOM 841 N N . PHE A 1 107 ? 17.375 14.711 35.562 1 93.81 107 PHE A N 1
ATOM 842 C CA . PHE A 1 107 ? 17.656 14.289 36.938 1 93.81 107 PHE A CA 1
ATOM 843 C C . PHE A 1 107 ? 18.344 12.93 36.969 1 93.81 107 PHE A C 1
ATOM 845 O O . PHE A 1 107 ? 18.953 12.547 37.969 1 93.81 107 PHE A O 1
ATOM 852 N N . VAL A 1 108 ? 18.234 12.227 35.875 1 94.62 108 VAL A N 1
ATOM 853 C CA . VAL A 1 108 ? 18.828 10.891 35.906 1 94.62 108 VAL A CA 1
ATOM 854 C C . VAL A 1 108 ? 19.953 10.797 34.875 1 94.62 108 VAL A C 1
ATOM 856 O O . VAL A 1 108 ? 21.109 10.555 35.25 1 94.62 108 VAL A O 1
ATOM 859 N N . LEU A 1 109 ? 19.719 11.148 33.656 1 95.12 109 LEU A N 1
ATOM 860 C CA . LEU A 1 109 ? 20.656 10.914 32.562 1 95.12 109 LEU A CA 1
ATOM 861 C C . LEU A 1 109 ? 21.781 11.953 32.594 1 95.12 109 LEU A C 1
ATOM 863 O O . LEU A 1 109 ? 22.953 11.625 32.375 1 95.12 109 LEU A O 1
ATOM 867 N N . LEU A 1 110 ? 21.453 13.195 32.844 1 92.56 110 LEU A N 1
ATOM 868 C CA . LEU A 1 110 ? 22.438 14.273 32.781 1 92.56 110 LEU A CA 1
ATOM 869 C C . LEU A 1 110 ? 23.531 14.062 33.844 1 92.56 110 LEU A C 1
ATOM 871 O O . LEU A 1 110 ? 24.719 14.164 33.531 1 92.56 110 LEU A O 1
ATOM 875 N N . PRO A 1 111 ? 23.203 13.656 35.031 1 91.81 111 PRO A N 1
ATOM 876 C CA . PRO A 1 111 ? 24.25 13.383 36 1 91.81 111 PRO A CA 1
ATOM 877 C C . PRO A 1 111 ? 25.109 12.18 35.625 1 91.81 111 PRO A C 1
ATOM 879 O O . PRO A 1 111 ? 26.328 12.18 35.875 1 91.81 111 PRO A O 1
ATOM 882 N N . VAL A 1 112 ? 24.547 11.211 35.031 1 91.88 112 VAL A N 1
ATOM 883 C CA . VAL A 1 112 ? 25.312 10.031 34.625 1 91.88 112 VAL A CA 1
ATOM 884 C C . VAL A 1 112 ? 26.281 10.414 33.5 1 91.88 112 VAL A C 1
ATOM 886 O O . VAL A 1 112 ? 27.438 9.961 33.5 1 91.88 112 VAL A O 1
ATOM 889 N N . ASN A 1 113 ? 25.859 11.281 32.625 1 90.62 113 ASN A N 1
ATOM 890 C CA . ASN A 1 113 ? 26.719 11.727 31.531 1 90.62 113 ASN A CA 1
ATOM 891 C C . ASN A 1 113 ? 27.875 12.594 32.031 1 90.62 113 ASN A C 1
ATOM 893 O O . ASN A 1 113 ? 29 12.5 31.547 1 90.62 113 ASN A O 1
ATOM 897 N N . CYS A 1 114 ? 27.625 13.422 33.062 1 85.94 114 CYS A N 1
ATOM 898 C CA . CYS A 1 114 ? 28.625 14.359 33.562 1 85.94 114 CYS A CA 1
ATOM 899 C C . CYS A 1 114 ? 29.688 13.641 34.375 1 85.94 114 CYS A C 1
ATOM 901 O O . CYS A 1 114 ? 30.812 14.125 34.5 1 85.94 114 CYS A O 1
ATOM 903 N N . THR A 1 115 ? 29.328 12.516 34.844 1 82.88 115 THR A N 1
ATOM 904 C CA . THR A 1 115 ? 30.281 11.781 35.656 1 82.88 115 THR A CA 1
ATOM 905 C C . THR A 1 115 ? 31.172 10.891 34.812 1 82.88 115 THR A C 1
ATOM 907 O O . THR A 1 115 ? 32.125 10.273 35.281 1 82.88 115 THR A O 1
ATOM 910 N N . GLY A 1 116 ? 30.875 10.977 33.5 1 78.62 116 GLY A N 1
ATOM 911 C CA . GLY A 1 116 ? 31.703 10.172 32.625 1 78.62 116 GLY A CA 1
ATOM 912 C C . GLY A 1 116 ? 33.094 10.758 32.438 1 78.62 116 GLY A C 1
ATOM 913 O O . GLY A 1 116 ? 33.312 11.945 32.656 1 78.62 116 GLY A O 1
ATOM 914 N N . ASP A 1 117 ? 34.125 9.938 32.188 1 71.12 117 ASP A N 1
ATOM 915 C CA . ASP A 1 117 ? 35.5 10.375 32.094 1 71.12 117 ASP A CA 1
ATOM 916 C C . ASP A 1 117 ? 36.062 10.156 30.688 1 71.12 117 ASP A C 1
ATOM 918 O O . ASP A 1 117 ? 37.281 10.094 30.5 1 71.12 117 ASP A O 1
ATOM 922 N N . GLN A 1 118 ? 35.219 9.922 29.75 1 69.56 118 GLN A N 1
ATOM 923 C CA . GLN A 1 118 ? 35.75 9.602 28.438 1 69.56 118 GLN A CA 1
ATOM 924 C C . GLN A 1 118 ? 36.312 10.836 27.75 1 69.56 118 GLN A C 1
ATOM 926 O O . GLN A 1 118 ? 37.344 10.766 27.062 1 69.56 118 GLN A O 1
ATOM 931 N N . LEU A 1 119 ? 35.625 11.906 27.875 1 66.06 119 LEU A N 1
ATOM 932 C CA . LEU A 1 119 ? 36.094 13.156 27.266 1 66.06 119 LEU A CA 1
ATOM 933 C C . LEU A 1 119 ? 36.812 14.023 28.297 1 66.06 119 LEU A C 1
ATOM 935 O O . LEU A 1 119 ? 37 13.617 29.438 1 66.06 119 LEU A O 1
ATOM 939 N N . GLU A 1 120 ? 37.281 15.281 27.953 1 61.12 120 GLU A N 1
ATOM 940 C CA . GLU A 1 120 ? 38.062 16.156 28.828 1 61.12 120 GLU A CA 1
ATOM 941 C C . GLU A 1 120 ? 37.281 16.531 30.078 1 61.12 120 GLU A C 1
ATOM 943 O O . GLU A 1 120 ? 36.031 16.531 30.078 1 61.12 120 GLU A O 1
ATOM 948 N N . ASP A 1 121 ? 37.938 16.422 31.266 1 56.09 121 ASP A N 1
ATOM 949 C CA . ASP A 1 121 ? 37.406 16.719 32.594 1 56.09 121 ASP A CA 1
ATOM 950 C C . ASP A 1 121 ? 36.625 18.047 32.594 1 56.09 121 ASP A C 1
ATOM 952 O O . ASP A 1 121 ? 37.062 19.016 31.953 1 56.09 121 ASP A O 1
ATOM 956 N N . ILE A 1 122 ? 35.375 18 32.906 1 58.69 122 ILE A N 1
ATOM 957 C CA . ILE A 1 122 ? 34.531 19.188 33.062 1 58.69 122 ILE A CA 1
ATOM 958 C C . ILE A 1 122 ? 35.25 20.203 33.938 1 58.69 122 ILE A C 1
ATOM 960 O O . ILE A 1 122 ? 35.656 19.891 35.062 1 58.69 122 ILE A O 1
ATOM 964 N N . ASP A 1 123 ? 35.812 21.25 33.375 1 61.75 123 ASP A N 1
ATOM 965 C CA . ASP A 1 123 ? 36.312 22.344 34.188 1 61.75 123 ASP A CA 1
ATOM 966 C C . ASP A 1 123 ? 35.188 23.188 34.781 1 61.75 123 ASP A C 1
ATOM 968 O O . ASP A 1 123 ? 34.594 23.984 34.094 1 61.75 123 ASP A O 1
ATOM 972 N N . LEU A 1 124 ? 34.781 22.828 35.906 1 59.69 124 LEU A N 1
ATOM 973 C CA . LEU A 1 124 ? 33.688 23.516 36.594 1 59.69 124 LEU A CA 1
ATOM 974 C C . LEU A 1 124 ? 33.969 25 36.719 1 59.69 124 LEU A C 1
ATOM 976 O O . LEU A 1 124 ? 33.031 25.812 36.812 1 59.69 124 LEU A O 1
ATOM 980 N N . VAL A 1 125 ? 35.219 25.453 36.75 1 55.88 125 VAL A N 1
ATOM 981 C CA . VAL A 1 125 ? 35.594 26.859 36.906 1 55.88 125 VAL A CA 1
ATOM 982 C C . VAL A 1 125 ? 35.312 27.625 35.594 1 55.88 125 VAL A C 1
ATOM 984 O O . VAL A 1 125 ? 34.812 28.75 35.625 1 55.88 125 VAL A O 1
ATOM 987 N N . ASP A 1 126 ? 35.562 26.922 34.469 1 64.75 126 ASP A N 1
ATOM 988 C CA . ASP A 1 126 ? 35.312 27.609 33.188 1 64.75 126 ASP A CA 1
ATOM 989 C C . ASP A 1 126 ? 34.344 26.828 32.312 1 64.75 126 ASP A C 1
ATOM 991 O O . ASP A 1 126 ? 34.719 26.312 31.266 1 64.75 126 ASP A O 1
ATOM 995 N N . ILE A 1 127 ? 33.125 26.734 32.75 1 64.62 127 ILE A N 1
ATOM 996 C CA . ILE A 1 127 ? 32.094 25.984 32.094 1 64.62 127 ILE A CA 1
ATOM 997 C C . ILE A 1 127 ? 31.844 26.531 30.688 1 64.62 127 ILE A C 1
ATOM 999 O O . ILE A 1 127 ? 31.5 25.781 29.766 1 64.62 127 ILE A O 1
ATOM 1003 N N . SER A 1 128 ? 32.156 27.781 30.484 1 70.19 128 SER A N 1
ATOM 1004 C CA . SER A 1 128 ? 31.875 28.453 29.219 1 70.19 128 SER A CA 1
ATOM 1005 C C . SER A 1 128 ? 32.75 27.906 28.094 1 70.19 128 SER A C 1
ATOM 1007 O O . SER A 1 128 ? 32.344 27.938 26.922 1 70.19 128 SER A O 1
ATOM 1009 N N . ASN A 1 129 ? 33.812 27.344 28.484 1 64.81 129 ASN A N 1
ATOM 1010 C CA . ASN A 1 129 ? 34.75 26.922 27.469 1 64.81 129 ASN A CA 1
ATOM 1011 C C . ASN A 1 129 ? 34.688 25.406 27.25 1 64.81 129 ASN A C 1
ATOM 1013 O O . ASN A 1 129 ? 35.406 24.875 26.391 1 64.81 129 ASN A O 1
ATOM 1017 N N . ASN A 1 130 ? 33.688 24.859 27.953 1 70.19 130 ASN A N 1
ATOM 1018 C CA . ASN A 1 130 ? 33.562 23.422 27.766 1 70.19 130 ASN A CA 1
ATOM 1019 C C . ASN A 1 130 ? 32.75 23.062 26.531 1 70.19 130 ASN A C 1
ATOM 1021 O O . ASN A 1 130 ? 31.906 23.859 26.094 1 70.19 130 ASN A O 1
ATOM 1025 N N . SER A 1 131 ? 33.156 21.859 25.984 1 76.38 131 SER A N 1
ATOM 1026 C CA . SER A 1 131 ? 32.344 21.344 24.891 1 76.38 131 SER A CA 1
ATOM 1027 C C . SER A 1 131 ? 31.016 20.766 25.375 1 76.38 131 SER A C 1
ATOM 1029 O O . SER A 1 131 ? 30.938 20.266 26.5 1 76.38 131 SER A O 1
ATOM 1031 N N . LEU A 1 132 ? 29.969 20.984 24.766 1 79.75 132 LEU A N 1
ATOM 1032 C CA . LEU A 1 132 ? 28.641 20.5 25.125 1 79.75 132 LEU A CA 1
ATOM 1033 C C . LEU A 1 132 ? 28.594 18.969 25.078 1 79.75 132 LEU A C 1
ATOM 1035 O O . LEU A 1 132 ? 27.656 18.359 25.625 1 79.75 132 LEU A O 1
ATOM 1039 N N . ASP A 1 133 ? 29.594 18.344 24.578 1 78.75 133 ASP A N 1
ATOM 1040 C CA . ASP A 1 133 ? 29.656 16.891 24.438 1 78.75 133 ASP A CA 1
ATOM 1041 C C . ASP A 1 133 ? 29.828 16.219 25.797 1 78.75 133 ASP A C 1
ATOM 1043 O O . ASP A 1 133 ? 29.562 15.023 25.938 1 78.75 133 ASP A O 1
ATOM 1047 N N . VAL A 1 134 ? 30.266 17.031 26.781 1 79.31 134 VAL A N 1
ATOM 1048 C CA . VAL A 1 134 ? 30.484 16.484 28.109 1 79.31 134 VAL A CA 1
ATOM 1049 C C . VAL A 1 134 ? 29.141 16.156 28.75 1 79.31 134 VAL A C 1
ATOM 1051 O O . VAL A 1 134 ? 29.062 15.297 29.641 1 79.31 134 VAL A O 1
ATOM 1054 N N . PHE A 1 135 ? 28.078 16.75 28.234 1 82.5 135 PHE A N 1
ATOM 1055 C CA . PHE A 1 135 ? 26.75 16.531 28.781 1 82.5 135 PHE A CA 1
ATOM 1056 C C . PHE A 1 135 ? 26.016 15.453 27.984 1 82.5 135 PHE A C 1
ATOM 1058 O O . PHE A 1 135 ? 24.859 15.141 28.281 1 82.5 135 PHE A O 1
ATOM 1065 N N . SER A 1 136 ? 26.719 14.828 27.047 1 87.5 136 SER A N 1
ATOM 1066 C CA . SER A 1 136 ? 26.094 13.844 26.172 1 87.5 136 SER A CA 1
ATOM 1067 C C . SER A 1 136 ? 26.547 12.43 26.531 1 87.5 136 SER A C 1
ATOM 1069 O O . SER A 1 136 ? 27.453 12.25 27.359 1 87.5 136 SER A O 1
ATOM 1071 N N . ILE A 1 137 ? 25.938 11.469 25.969 1 88.81 137 ILE A N 1
ATOM 1072 C CA . ILE A 1 137 ? 26.219 10.055 26.219 1 88.81 137 ILE A CA 1
ATOM 1073 C C . ILE A 1 137 ? 27.625 9.719 25.75 1 88.81 137 ILE A C 1
ATOM 1075 O O . ILE A 1 137 ? 28.203 8.711 26.172 1 88.81 137 ILE A O 1
ATOM 1079 N N . SER A 1 138 ? 28.172 10.602 24.922 1 84.56 138 SER A N 1
ATOM 1080 C CA . SER A 1 138 ? 29.516 10.367 24.391 1 84.56 138 SER A CA 1
ATOM 1081 C C . SER A 1 138 ? 30.562 10.445 25.5 1 84.56 138 SER A C 1
ATOM 1083 O O . SER A 1 138 ? 31.656 9.883 25.375 1 84.56 138 SER A O 1
ATOM 1085 N N . ASN A 1 139 ? 30.203 11.023 26.609 1 86.75 139 ASN A N 1
ATOM 1086 C CA . ASN A 1 139 ? 31.125 11.203 27.734 1 86.75 139 ASN A CA 1
ATOM 1087 C C . ASN A 1 139 ? 31.156 9.977 28.641 1 86.75 139 ASN A C 1
ATOM 1089 O O . ASN A 1 139 ? 32.031 9.859 29.5 1 86.75 139 ASN A O 1
ATOM 1093 N N . VAL A 1 140 ? 30.266 9.094 28.469 1 89.06 140 VAL A N 1
ATOM 1094 C CA . VAL A 1 140 ? 30.219 7.887 29.297 1 89.06 140 VAL A CA 1
ATOM 1095 C C . VAL A 1 140 ? 31.188 6.848 28.734 1 89.06 140 VAL A C 1
ATOM 1097 O O . VAL A 1 140 ? 31.25 6.641 27.516 1 89.06 140 VAL A O 1
ATOM 1100 N N . GLU A 1 141 ? 31.859 6.199 29.594 1 88.38 141 GLU A N 1
ATOM 1101 C CA . GLU A 1 141 ? 32.906 5.258 29.203 1 88.38 141 GLU A CA 1
ATOM 1102 C C . GLU A 1 141 ? 32.344 4.059 28.453 1 88.38 141 GLU A C 1
ATOM 1104 O O . GLU A 1 141 ? 31.219 3.625 28.75 1 88.38 141 GLU A O 1
ATOM 1109 N N . THR A 1 142 ? 33.094 3.619 27.516 1 88.75 142 THR A N 1
ATOM 1110 C CA . THR A 1 142 ? 32.719 2.447 26.734 1 88.75 142 THR A CA 1
ATOM 1111 C C . THR A 1 142 ? 32.625 1.21 27.625 1 88.75 142 THR A C 1
ATOM 1113 O O . THR A 1 142 ? 33.531 0.961 28.438 1 88.75 142 THR A O 1
ATOM 1116 N N . GLY A 1 143 ? 31.578 0.536 27.594 1 87.81 143 GLY A N 1
ATOM 1117 C CA . GLY A 1 143 ? 31.391 -0.699 28.344 1 87.81 143 GLY A CA 1
ATOM 1118 C C . GLY A 1 143 ? 30.953 -0.473 29.766 1 87.81 143 GLY A C 1
ATOM 1119 O O . GLY A 1 143 ? 30.859 -1.42 30.547 1 87.81 143 GLY A O 1
ATOM 1120 N N . SER A 1 144 ? 30.703 0.709 30.125 1 89.75 144 SER A N 1
ATOM 1121 C CA . SER A 1 144 ? 30.328 1.028 31.5 1 89.75 144 SER A CA 1
ATOM 1122 C C . SER A 1 144 ? 28.938 0.488 31.812 1 89.75 144 SER A C 1
ATOM 1124 O O . SER A 1 144 ? 28.062 0.468 30.953 1 89.75 144 SER A O 1
ATOM 1126 N N . LYS A 1 145 ? 28.719 0.042 33 1 90.75 145 LYS A N 1
ATOM 1127 C CA . LYS A 1 145 ? 27.422 -0.457 33.469 1 90.75 145 LYS A CA 1
ATOM 1128 C C . LYS A 1 145 ? 26.422 0.682 33.625 1 90.75 145 LYS A C 1
ATOM 1130 O O . LYS A 1 145 ? 25.219 0.446 33.719 1 90.75 145 LYS A O 1
ATOM 1135 N N . ARG A 1 146 ? 26.953 1.859 33.656 1 91.81 146 ARG A N 1
ATOM 1136 C CA . ARG A 1 146 ? 26.078 3.018 33.812 1 91.81 146 ARG A CA 1
ATOM 1137 C C . ARG A 1 146 ? 25.234 3.232 32.594 1 91.81 146 ARG A C 1
ATOM 1139 O O . ARG A 1 146 ? 24.219 3.936 32.625 1 91.81 146 ARG A O 1
ATOM 1146 N N . LEU A 1 147 ? 25.594 2.627 31.531 1 93.25 147 LEU A N 1
ATOM 1147 C CA . LEU A 1 147 ? 24.859 2.777 30.266 1 93.25 147 LEU A CA 1
ATOM 1148 C C . LEU A 1 147 ? 23.516 2.072 30.344 1 93.25 147 LEU A C 1
ATOM 1150 O O . LEU A 1 147 ? 22.625 2.33 29.516 1 93.25 147 LEU A O 1
ATOM 1154 N N . TRP A 1 148 ? 23.312 1.253 31.359 1 94.25 148 TRP A N 1
ATOM 1155 C CA . TRP A 1 148 ? 22.047 0.554 31.531 1 94.25 148 TRP A CA 1
ATOM 1156 C C . TRP A 1 148 ? 20.938 1.524 31.938 1 94.25 148 TRP A C 1
ATOM 1158 O O . TRP A 1 148 ? 19.766 1.239 31.75 1 94.25 148 TRP A O 1
ATOM 1168 N N . VAL A 1 149 ? 21.375 2.641 32.469 1 94.12 149 VAL A N 1
ATOM 1169 C CA . VAL A 1 149 ? 20.391 3.668 32.812 1 94.12 149 VAL A CA 1
ATOM 1170 C C . VAL A 1 149 ? 19.781 4.246 31.547 1 94.12 149 VAL A C 1
ATOM 1172 O O . VAL A 1 149 ? 18.578 4.492 31.469 1 94.12 149 VAL A O 1
ATOM 1175 N N . HIS A 1 150 ? 20.656 4.453 30.578 1 95.19 150 HIS A N 1
ATOM 1176 C CA . HIS A 1 150 ? 20.172 4.926 29.281 1 95.19 150 HIS A CA 1
ATOM 1177 C C . HIS A 1 150 ? 19.25 3.902 28.625 1 95.19 150 HIS A C 1
ATOM 1179 O O . HIS A 1 150 ? 18.25 4.266 28.016 1 95.19 150 HIS A O 1
ATOM 1185 N N . PHE A 1 151 ? 19.594 2.656 28.797 1 95.38 151 PHE A N 1
ATOM 1186 C CA . PHE A 1 151 ? 18.781 1.566 28.266 1 95.38 151 PHE A CA 1
ATOM 1187 C C . PHE A 1 151 ? 17.391 1.583 28.875 1 95.38 151 PHE A C 1
ATOM 1189 O O . PHE A 1 151 ? 16.391 1.541 28.156 1 95.38 151 PHE A O 1
ATOM 1196 N N . CYS A 1 152 ? 17.312 1.679 30.125 1 96.25 152 CYS A N 1
ATOM 1197 C CA . CYS A 1 152 ? 16.031 1.702 30.828 1 96.25 152 CYS A CA 1
ATOM 1198 C C . CYS A 1 152 ? 15.227 2.939 30.438 1 96.25 152 CYS A C 1
ATOM 1200 O O . CYS A 1 152 ? 14 2.873 30.312 1 96.25 152 CYS A O 1
ATOM 1202 N N . ALA A 1 153 ? 15.891 4.055 30.281 1 97 153 ALA A N 1
ATOM 1203 C CA . ALA A 1 153 ? 15.219 5.297 29.906 1 97 153 ALA A CA 1
ATOM 1204 C C . ALA A 1 153 ? 14.547 5.168 28.531 1 97 153 ALA A C 1
ATOM 1206 O O . ALA A 1 153 ? 13.43 5.652 28.344 1 97 153 ALA A O 1
ATOM 1207 N N . VAL A 1 154 ? 15.18 4.496 27.578 1 97.12 154 VAL A N 1
ATOM 1208 C CA . VAL A 1 154 ? 14.625 4.312 26.25 1 97.12 154 VAL A CA 1
ATOM 1209 C C . VAL A 1 154 ? 13.352 3.469 26.312 1 97.12 154 VAL A C 1
ATOM 1211 O O . VAL A 1 154 ? 12.352 3.795 25.688 1 97.12 154 VAL A O 1
ATOM 1214 N N . TYR A 1 155 ? 13.367 2.434 27.156 1 97.19 155 TYR A N 1
ATOM 1215 C CA . TYR A 1 155 ? 12.203 1.568 27.328 1 97.19 155 TYR A CA 1
ATOM 1216 C C . TYR A 1 155 ? 11.055 2.314 28 1 97.19 155 TYR A C 1
ATOM 1218 O O . TYR A 1 155 ? 9.914 2.246 27.547 1 97.19 155 TYR A O 1
ATOM 1226 N N . ILE A 1 156 ? 11.375 3.076 29 1 97.25 156 ILE A N 1
ATOM 1227 C CA . ILE A 1 156 ? 10.352 3.775 29.781 1 97.25 156 ILE A CA 1
ATOM 1228 C C . ILE A 1 156 ? 9.688 4.84 28.906 1 97.25 156 ILE A C 1
ATOM 1230 O O . ILE A 1 156 ? 8.461 4.941 28.875 1 97.25 156 ILE A O 1
ATOM 1234 N N . LEU A 1 157 ? 10.469 5.574 28.234 1 97.69 157 LEU A N 1
ATOM 1235 C CA . LEU A 1 157 ? 9.898 6.629 27.406 1 97.69 157 LEU A CA 1
ATOM 1236 C C . LEU A 1 157 ? 9.07 6.035 26.266 1 97.69 157 LEU A C 1
ATOM 1238 O O . LEU A 1 157 ? 8.008 6.562 25.922 1 97.69 157 LEU A O 1
ATOM 1242 N N . THR A 1 158 ? 9.555 4.938 25.656 1 98.06 158 THR A N 1
ATOM 1243 C CA . THR A 1 158 ? 8.82 4.297 24.578 1 98.06 158 THR A CA 1
ATOM 1244 C C . THR A 1 158 ? 7.453 3.814 25.047 1 98.06 158 THR A C 1
ATOM 1246 O O . THR A 1 158 ? 6.438 4.051 24.391 1 98.06 158 THR A O 1
ATOM 1249 N N . ILE A 1 159 ? 7.398 3.227 26.219 1 97.69 159 ILE A N 1
ATOM 1250 C CA . ILE A 1 159 ? 6.148 2.715 26.781 1 97.69 159 ILE A CA 1
ATOM 1251 C C . ILE A 1 159 ? 5.211 3.877 27.094 1 97.69 159 ILE A C 1
ATOM 1253 O O . ILE A 1 159 ? 4.012 3.807 26.812 1 97.69 159 ILE A O 1
ATOM 1257 N N . PHE A 1 160 ? 5.773 4.941 27.562 1 97.88 160 PHE A N 1
ATOM 1258 C CA . PHE A 1 160 ? 4.961 6.098 27.922 1 97.88 160 PHE A CA 1
ATOM 1259 C C . PHE A 1 160 ? 4.383 6.762 26.672 1 97.88 160 PHE A C 1
ATOM 1261 O O . PHE A 1 160 ? 3.197 7.098 26.641 1 97.88 160 PHE A O 1
ATOM 1268 N N . VAL A 1 161 ? 5.191 6.953 25.672 1 98.25 161 VAL A N 1
ATOM 1269 C CA . VAL A 1 161 ? 4.73 7.582 24.438 1 98.25 161 VAL A CA 1
ATOM 1270 C C . VAL A 1 161 ? 3.666 6.707 23.766 1 98.25 161 VAL A C 1
ATOM 1272 O O . VAL A 1 161 ? 2.654 7.211 23.281 1 98.25 161 VAL A O 1
ATOM 1275 N N . CYS A 1 162 ? 3.838 5.391 23.75 1 98 162 CYS A N 1
ATOM 1276 C CA . CYS A 1 162 ? 2.852 4.484 23.172 1 98 162 CYS A CA 1
ATOM 1277 C C . CYS A 1 162 ? 1.537 4.543 23.938 1 98 162 CYS A C 1
ATOM 1279 O O . CYS A 1 162 ? 0.462 4.559 23.328 1 98 162 CYS A O 1
ATOM 1281 N N . TYR A 1 163 ? 1.651 4.641 25.203 1 97.75 163 TYR A N 1
ATOM 1282 C CA . TYR A 1 163 ? 0.455 4.746 26.031 1 97.75 163 TYR A CA 1
ATOM 1283 C C . TYR A 1 163 ? -0.301 6.035 25.734 1 97.75 163 TYR A C 1
ATOM 1285 O O . TYR A 1 163 ? -1.52 6.02 25.547 1 97.75 163 TYR A O 1
ATOM 1293 N N . LEU A 1 164 ? 0.427 7.105 25.672 1 98.19 164 LEU A N 1
ATOM 1294 C CA . LEU A 1 164 ? -0.203 8.391 25.422 1 98.19 164 LEU A CA 1
ATOM 1295 C C . LEU A 1 164 ? -0.774 8.445 24 1 98.19 164 LEU A C 1
ATOM 1297 O O . LEU A 1 164 ? -1.826 9.039 23.766 1 98.19 164 LEU A O 1
ATOM 1301 N N . LEU A 1 165 ? -0.076 7.828 23.047 1 98.44 165 LEU A N 1
ATOM 1302 C CA . LEU A 1 165 ? -0.564 7.781 21.672 1 98.44 165 LEU A CA 1
ATOM 1303 C C . LEU A 1 165 ? -1.878 7.008 21.594 1 98.44 165 LEU A C 1
ATOM 1305 O O . LEU A 1 165 ? -2.797 7.414 20.875 1 98.44 165 LEU A O 1
ATOM 1309 N N . TYR A 1 166 ? -1.999 5.934 22.344 1 97.75 166 TYR A N 1
ATOM 1310 C CA . TYR A 1 166 ? -3.234 5.156 22.375 1 97.75 166 TYR A CA 1
ATOM 1311 C C . TYR A 1 166 ? -4.379 5.965 22.969 1 97.75 166 TYR A C 1
ATOM 1313 O O . TYR A 1 166 ? -5.473 6.012 22.391 1 97.75 166 TYR A O 1
ATOM 1321 N N . TYR A 1 167 ? -4.039 6.625 23.969 1 97.75 167 TYR A N 1
ATOM 1322 C CA . TYR A 1 167 ? -5.055 7.418 24.656 1 97.75 167 TYR A CA 1
ATOM 1323 C C . TYR A 1 167 ? -5.539 8.562 23.781 1 97.75 167 TYR A C 1
ATOM 1325 O O . TYR A 1 167 ? -6.742 8.789 23.656 1 97.75 167 TYR A O 1
ATOM 1333 N N . GLU A 1 168 ? -4.613 9.25 23.188 1 97.69 168 GLU A N 1
ATOM 1334 C CA . GLU A 1 168 ? -4.973 10.406 22.375 1 97.69 168 GLU A CA 1
ATOM 1335 C C . GLU A 1 168 ? -5.695 9.977 21.094 1 97.69 168 GLU A C 1
ATOM 1337 O O . GLU A 1 168 ? -6.637 10.641 20.656 1 97.69 168 GLU A O 1
ATOM 1342 N N . TYR A 1 169 ? -5.25 8.898 20.469 1 97.69 169 TYR A N 1
ATOM 1343 C CA . TYR A 1 169 ? -5.906 8.398 19.266 1 97.69 169 TYR A CA 1
ATOM 1344 C C . TYR A 1 169 ? -7.352 8.008 19.562 1 97.69 169 TYR A C 1
ATOM 1346 O O . TYR A 1 169 ? -8.25 8.328 18.781 1 97.69 169 TYR A O 1
ATOM 1354 N N . LYS A 1 170 ? -7.602 7.387 20.703 1 97.25 170 LYS A N 1
ATOM 1355 C CA . LYS A 1 170 ? -8.945 7.004 21.125 1 97.25 170 LYS A CA 1
ATOM 1356 C C . LYS A 1 170 ? -9.805 8.234 21.406 1 97.25 170 LYS A C 1
ATOM 1358 O O . LYS A 1 170 ? -10.961 8.297 21 1 97.25 170 LYS A O 1
ATOM 1363 N N . TYR A 1 171 ? -9.188 9.195 22 1 97.56 171 TYR A N 1
ATOM 1364 C CA . TYR A 1 171 ? -9.906 10.422 22.344 1 97.56 171 TYR A CA 1
ATOM 1365 C C . TYR A 1 171 ? -10.32 11.188 21.094 1 97.56 171 TYR A C 1
ATOM 1367 O O . TYR A 1 171 ? -11.477 11.578 20.953 1 97.56 171 TYR A O 1
ATOM 1375 N N . VAL A 1 172 ? -9.391 11.398 20.234 1 97.44 172 VAL A N 1
ATOM 1376 C CA . VAL A 1 172 ? -9.672 12.172 19.031 1 97.44 172 VAL A CA 1
ATOM 1377 C C . VAL A 1 172 ? -10.703 11.445 18.172 1 97.44 172 VAL A C 1
ATOM 1379 O O . VAL A 1 172 ? -11.578 12.07 17.562 1 97.44 172 VAL A O 1
ATOM 1382 N N . SER A 1 173 ? -10.617 10.102 18.094 1 96.88 173 SER A N 1
ATOM 1383 C CA . SER A 1 173 ? -11.586 9.312 17.344 1 96.88 173 SER A CA 1
ATOM 1384 C C . SER A 1 173 ? -12.984 9.453 17.938 1 96.88 173 SER A C 1
ATOM 1386 O O . SER A 1 173 ? -13.961 9.625 17.203 1 96.88 173 SER A O 1
ATOM 1388 N N . SER A 1 174 ? -13.078 9.445 19.266 1 96.5 174 SER A N 1
ATOM 1389 C CA . SER A 1 174 ? -14.367 9.602 19.922 1 96.5 174 SER A CA 1
ATOM 1390 C C . SER A 1 174 ? -14.922 11.016 19.734 1 96.5 174 SER A C 1
ATOM 1392 O O . SER A 1 174 ? -16.125 11.195 19.562 1 96.5 174 SER A O 1
ATOM 1394 N N . LYS A 1 175 ? -14.031 11.969 19.734 1 96.44 175 LYS A N 1
ATOM 1395 C CA . LYS A 1 175 ? -14.453 13.352 19.547 1 96.44 175 LYS A CA 1
ATOM 1396 C C . LYS A 1 175 ? -14.945 13.578 18.125 1 96.44 175 LYS A C 1
ATOM 1398 O O . LYS A 1 175 ? -15.867 14.367 17.891 1 96.44 175 LYS A O 1
ATOM 1403 N N . ARG A 1 176 ? -14.336 12.93 17.172 1 96.44 176 ARG A N 1
ATOM 1404 C CA . ARG A 1 176 ? -14.766 13.047 15.789 1 96.44 176 ARG A CA 1
ATOM 1405 C C . ARG A 1 176 ? -16.188 12.508 15.609 1 96.44 176 ARG A C 1
ATOM 1407 O O . ARG A 1 176 ? -17.016 13.141 14.953 1 96.44 176 ARG A O 1
ATOM 1414 N N . ILE A 1 177 ? -16.5 11.375 16.219 1 95.81 177 ILE A N 1
ATOM 1415 C CA . ILE A 1 177 ? -17.828 10.773 16.141 1 95.81 177 ILE A CA 1
ATOM 1416 C C . ILE A 1 177 ? -18.844 11.672 16.828 1 95.81 177 ILE A C 1
ATOM 1418 O O . ILE A 1 177 ? -19.938 11.898 16.312 1 95.81 177 ILE A O 1
ATOM 1422 N N . ALA A 1 178 ? -18.484 12.219 17.969 1 95.44 178 ALA A N 1
ATOM 1423 C CA . ALA A 1 178 ? -19.359 13.125 18.688 1 95.44 178 ALA A CA 1
ATOM 1424 C C . ALA A 1 178 ? -19.625 14.398 17.906 1 95.44 178 ALA A C 1
ATOM 1426 O O . ALA A 1 178 ? -20.734 14.922 17.891 1 95.44 178 ALA A O 1
ATOM 1427 N N . TYR A 1 179 ? -18.516 14.867 17.328 1 94.69 179 TYR A N 1
ATOM 1428 C CA . TYR A 1 179 ? -18.609 16.062 16.484 1 94.69 179 TYR A CA 1
ATOM 1429 C C . TYR A 1 179 ? -19.594 15.836 15.336 1 94.69 179 TYR A C 1
ATOM 1431 O O . TYR A 1 179 ? -20.406 16.703 15.031 1 94.69 179 TYR A O 1
ATOM 1439 N N . PHE A 1 180 ? -19.609 14.672 14.727 1 94.5 180 PHE A N 1
ATOM 1440 C CA . PHE A 1 180 ? -20.5 14.297 13.633 1 94.5 180 PHE A CA 1
ATOM 1441 C C . PHE A 1 180 ? -21.938 14.219 14.117 1 94.5 180 PHE A C 1
ATOM 1443 O O . PHE A 1 180 ? -22.844 14.734 13.461 1 94.5 180 PHE A O 1
ATOM 1450 N N . HIS A 1 181 ? -22.188 13.688 15.281 1 93.5 181 HIS A N 1
ATOM 1451 C CA . HIS A 1 181 ? -23.531 13.508 15.812 1 93.5 181 HIS A CA 1
ATOM 1452 C C . HIS A 1 181 ? -24.141 14.836 16.234 1 93.5 181 HIS A C 1
ATOM 1454 O O . HIS A 1 181 ? -25.359 15.023 16.156 1 93.5 181 HIS A O 1
ATOM 1460 N N . SER A 1 182 ? -23.281 15.742 16.625 1 91.5 182 SER A N 1
ATOM 1461 C CA . SER A 1 182 ? -23.781 17.016 17.141 1 91.5 182 SER A CA 1
ATOM 1462 C C . SER A 1 182 ? -23.922 18.047 16.031 1 91.5 182 SER A C 1
ATOM 1464 O O . SER A 1 182 ? -24.578 19.078 16.188 1 91.5 182 SER A O 1
ATOM 1466 N N . SER A 1 183 ? -23.406 17.797 14.953 1 90.69 183 SER A N 1
ATOM 1467 C CA . SER A 1 183 ? -23.422 18.766 13.859 1 90.69 183 SER A CA 1
ATOM 1468 C C . SER A 1 183 ? -24.766 18.781 13.141 1 90.69 183 SER A C 1
ATOM 1470 O O . SER A 1 183 ? -25.453 17.766 13.078 1 90.69 183 SER A O 1
ATOM 1472 N N . LYS A 1 184 ? -25.125 20 12.656 1 91.38 184 LYS A N 1
ATOM 1473 C CA . LYS A 1 184 ? -26.297 20.109 11.781 1 91.38 184 LYS A CA 1
ATOM 1474 C C . LYS A 1 184 ? -26.031 19.453 10.43 1 91.38 184 LYS A C 1
ATOM 1476 O O . LYS A 1 184 ? -24.875 19.234 10.055 1 91.38 184 LYS A O 1
ATOM 1481 N N . PRO A 1 185 ? -27.094 19.078 9.766 1 93.62 185 PRO A N 1
ATOM 1482 C CA . PRO A 1 185 ? -26.891 18.469 8.453 1 93.62 185 PRO A CA 1
ATOM 1483 C C . PRO A 1 185 ? -26.078 19.344 7.516 1 93.62 185 PRO A C 1
ATOM 1485 O O . PRO A 1 185 ? -26.359 20.547 7.379 1 93.62 185 PRO A O 1
ATOM 1488 N N . GLN A 1 186 ? -25.094 18.797 7.078 1 94.56 186 GLN A N 1
ATOM 1489 C CA . GLN A 1 186 ? -24.203 19.484 6.148 1 94.56 186 GLN A CA 1
ATOM 1490 C C . GLN A 1 186 ? -24.297 18.891 4.75 1 94.56 186 GLN A C 1
ATOM 1492 O O . GLN A 1 186 ? -24.422 17.672 4.598 1 94.56 186 GLN A O 1
ATOM 1497 N N . PRO A 1 187 ? -24.156 19.656 3.723 1 96.19 187 PRO A N 1
ATOM 1498 C CA . PRO A 1 187 ? -24.359 19.188 2.348 1 96.19 187 PRO A CA 1
ATOM 1499 C C . PRO A 1 187 ? -23.359 18.109 1.953 1 96.19 187 PRO A C 1
ATOM 1501 O O . PRO A 1 187 ? -23.703 17.172 1.217 1 96.19 187 PRO A O 1
ATOM 1504 N N . HIS A 1 188 ? -22.141 18.172 2.43 1 95.75 188 HIS A N 1
ATOM 1505 C CA . HIS A 1 188 ? -21.109 17.25 1.986 1 95.75 188 HIS A CA 1
ATOM 1506 C C . HIS A 1 188 ? -21.391 15.836 2.484 1 95.75 188 HIS A C 1
ATOM 1508 O O . HIS A 1 188 ? -20.859 14.867 1.938 1 95.75 188 HIS A O 1
ATOM 1514 N N . GLN A 1 189 ? -22.234 15.672 3.529 1 95.44 189 GLN A N 1
ATOM 1515 C CA . GLN A 1 189 ? -22.578 14.352 4.066 1 95.44 189 GLN A CA 1
ATOM 1516 C C . GLN A 1 189 ? -23.578 13.633 3.168 1 95.44 189 GLN A C 1
ATOM 1518 O O . GLN A 1 189 ? -23.703 12.406 3.238 1 95.44 189 GLN A O 1
ATOM 1523 N N . PHE A 1 190 ? -24.312 14.445 2.285 1 97.38 190 PHE A N 1
ATOM 1524 C CA . PHE A 1 190 ? -25.391 13.891 1.469 1 97.38 190 PHE A CA 1
ATOM 1525 C C . PHE A 1 190 ? -25 13.883 -0.005 1 97.38 190 PHE A C 1
ATOM 1527 O O . PHE A 1 190 ? -25.828 13.609 -0.871 1 97.38 190 PHE A O 1
ATOM 1534 N N . THR A 1 191 ? -23.766 14.297 -0.259 1 97.81 191 THR A N 1
ATOM 1535 C CA . THR A 1 191 ? -23.391 14.492 -1.656 1 97.81 191 THR A CA 1
ATOM 1536 C C . THR A 1 191 ? -22.094 13.766 -1.982 1 97.81 191 THR A C 1
ATOM 1538 O O . THR A 1 191 ? -21.203 13.641 -1.127 1 97.81 191 THR A O 1
ATOM 1541 N N . ILE A 1 192 ? -22 13.164 -3.148 1 97.19 192 ILE A N 1
ATOM 1542 C CA . ILE A 1 192 ? -20.781 12.539 -3.646 1 97.19 192 ILE A CA 1
ATOM 1543 C C . ILE A 1 192 ? -20.391 13.156 -4.992 1 97.19 192 ILE A C 1
ATOM 1545 O O . ILE A 1 192 ? -21.25 13.734 -5.68 1 97.19 192 ILE A O 1
ATOM 1549 N N . LEU A 1 193 ? -19.156 13.195 -5.289 1 96.31 193 LEU A N 1
ATOM 1550 C CA . LEU A 1 193 ? -18.656 13.617 -6.594 1 96.31 193 LEU A CA 1
ATOM 1551 C C . LEU A 1 193 ? -18.484 12.422 -7.523 1 96.31 193 LEU A C 1
ATOM 1553 O O . LEU A 1 193 ? -17.844 11.43 -7.152 1 96.31 193 LEU A O 1
ATOM 1557 N N . VAL A 1 194 ? -19.109 12.414 -8.625 1 94.88 194 VAL A N 1
ATOM 1558 C CA . VAL A 1 194 ? -19.016 11.359 -9.633 1 94.88 194 VAL A CA 1
ATOM 1559 C C . VAL A 1 194 ? -18.219 11.875 -10.836 1 94.88 194 VAL A C 1
ATOM 1561 O O . VAL A 1 194 ? -18.531 12.938 -11.375 1 94.88 194 VAL A O 1
ATOM 1564 N N . ARG A 1 195 ? -17.266 11.117 -11.281 1 91.69 195 ARG A N 1
ATOM 1565 C CA . ARG A 1 195 ? -16.438 11.484 -12.43 1 91.69 195 ARG A CA 1
ATOM 1566 C C . ARG A 1 195 ? -16.422 10.375 -13.477 1 91.69 195 ARG A C 1
ATOM 1568 O O . ARG A 1 195 ? -16.75 9.227 -13.172 1 91.69 195 ARG A O 1
ATOM 1575 N N . GLY A 1 196 ? -15.977 10.703 -14.656 1 88.94 196 GLY A N 1
ATOM 1576 C CA . GLY A 1 196 ? -15.898 9.742 -15.734 1 88.94 196 GLY A CA 1
ATOM 1577 C C . GLY A 1 196 ? -17.25 9.266 -16.219 1 88.94 196 GLY A C 1
ATOM 1578 O O . GLY A 1 196 ? -17.484 8.062 -16.359 1 88.94 196 GLY A O 1
ATOM 1579 N N . ILE A 1 197 ? -18.172 10.172 -16.375 1 91.81 197 ILE A N 1
ATOM 1580 C CA . ILE A 1 197 ? -19.531 9.859 -16.797 1 91.81 197 ILE A CA 1
ATOM 1581 C C . ILE A 1 197 ? -19.547 9.617 -18.312 1 91.81 197 ILE A C 1
ATOM 1583 O O . ILE A 1 197 ? -19.156 10.484 -19.094 1 91.81 197 ILE A O 1
ATOM 1587 N N . PRO A 1 198 ? -19.906 8.422 -18.625 1 88.94 198 PRO A N 1
ATOM 1588 C CA . PRO A 1 198 ? -20 8.156 -20.062 1 88.94 198 PRO A CA 1
ATOM 1589 C C . PRO A 1 198 ? -21.172 8.859 -20.719 1 88.94 198 PRO A C 1
ATOM 1591 O O . PRO A 1 198 ? -22.266 8.914 -20.141 1 88.94 198 PRO A O 1
ATOM 1594 N N . VAL A 1 199 ? -20.906 9.586 -21.828 1 85.88 199 VAL A N 1
ATOM 1595 C CA . VAL A 1 199 ? -21.984 10.281 -22.531 1 85.88 199 VAL A CA 1
ATOM 1596 C C . VAL A 1 199 ? -22.234 9.617 -23.875 1 85.88 199 VAL A C 1
ATOM 1598 O O . VAL A 1 199 ? -21.312 9.367 -24.641 1 85.88 199 VAL A O 1
ATOM 1601 N N . SER A 1 200 ? -23.422 9.086 -23.953 1 81.31 200 SER A N 1
ATOM 1602 C CA . SER A 1 200 ? -23.828 8.531 -25.234 1 81.31 200 SER A CA 1
ATOM 1603 C C . SER A 1 200 ? -24.062 9.633 -26.266 1 81.31 200 SER A C 1
ATOM 1605 O O . SER A 1 200 ? -24.312 10.781 -25.891 1 81.31 200 SER A O 1
ATOM 1607 N N . VAL A 1 201 ? -23.953 9.266 -27.562 1 79.38 201 VAL A N 1
ATOM 1608 C CA . VAL A 1 201 ? -24.141 10.203 -28.656 1 79.38 201 VAL A CA 1
ATOM 1609 C C . VAL A 1 201 ? -25.547 10.773 -28.609 1 79.38 201 VAL A C 1
ATOM 1611 O O . VAL A 1 201 ? -26.531 10.023 -28.562 1 79.38 201 VAL A O 1
ATOM 1614 N N . GLY A 1 202 ? -25.734 12.062 -28.359 1 72.94 202 GLY A N 1
ATOM 1615 C CA . GLY A 1 202 ? -27.016 12.758 -28.406 1 72.94 202 GLY A CA 1
ATOM 1616 C C . GLY A 1 202 ? -27.594 13.031 -27.031 1 72.94 202 GLY A C 1
ATOM 1617 O O . GLY A 1 202 ? -28.625 13.703 -26.922 1 72.94 202 GLY A O 1
ATOM 1618 N N . SER A 1 203 ? -27.047 12.438 -26 1 82.69 203 SER A N 1
ATOM 1619 C CA . SER A 1 203 ? -27.578 12.68 -24.656 1 82.69 203 SER A CA 1
ATOM 1620 C C . SER A 1 203 ? -26.672 13.617 -23.859 1 82.69 203 SER A C 1
ATOM 1622 O O . SER A 1 203 ? -25.484 13.727 -24.156 1 82.69 203 SER A O 1
ATOM 1624 N N . SER A 1 204 ? -27.344 14.406 -23.047 1 86.75 204 SER A N 1
ATOM 1625 C CA . SER A 1 204 ? -26.594 15.305 -22.172 1 86.75 204 SER A CA 1
ATOM 1626 C C . SER A 1 204 ? -26.047 14.555 -20.953 1 86.75 204 SER A C 1
ATOM 1628 O O . SER A 1 204 ? -26.484 13.445 -20.656 1 86.75 204 SER A O 1
ATOM 1630 N N . ILE A 1 205 ? -25.031 15.07 -20.375 1 90.75 205 ILE A N 1
ATOM 1631 C CA . ILE A 1 205 ? -24.438 14.5 -19.188 1 90.75 205 ILE A CA 1
ATOM 1632 C C . ILE A 1 205 ? -25.469 14.438 -18.062 1 90.75 205 ILE A C 1
ATOM 1634 O O . ILE A 1 205 ? -25.531 13.453 -17.312 1 90.75 205 ILE A O 1
ATOM 1638 N N . SER A 1 206 ? -26.297 15.453 -17.938 1 91.75 206 SER A N 1
ATOM 1639 C CA . SER A 1 206 ? -27.328 15.508 -16.922 1 91.75 206 SER A CA 1
ATOM 1640 C C . SER A 1 206 ? -28.328 14.375 -17.094 1 91.75 206 SER A C 1
ATOM 1642 O O . SER A 1 206 ? -28.75 13.742 -16.109 1 91.75 206 SER A O 1
ATOM 1644 N N . ASP A 1 207 ? -28.656 14.07 -18.281 1 92.38 207 ASP A N 1
ATOM 1645 C CA . ASP A 1 207 ? -29.594 12.992 -18.562 1 92.38 207 ASP A CA 1
ATOM 1646 C C . ASP A 1 207 ? -29 11.633 -18.219 1 92.38 207 ASP A C 1
ATOM 1648 O O . ASP A 1 207 ? -29.688 10.758 -17.688 1 92.38 207 ASP A O 1
ATOM 1652 N N . SER A 1 208 ? -27.812 11.531 -18.562 1 93.44 208 SER A N 1
ATOM 1653 C CA . SER A 1 208 ? -27.125 10.266 -18.281 1 93.44 208 SER A CA 1
ATOM 1654 C C . SER A 1 208 ? -27.062 10 -16.781 1 93.44 208 SER A C 1
ATOM 1656 O O . SER A 1 208 ? -27.297 8.875 -16.328 1 93.44 208 SER A O 1
ATOM 1658 N N . ILE A 1 209 ? -26.812 11 -15.992 1 94.94 209 ILE A N 1
ATOM 1659 C CA . ILE A 1 209 ? -26.703 10.859 -14.547 1 94.94 209 ILE A CA 1
ATOM 1660 C C . ILE A 1 209 ? -28.078 10.547 -13.953 1 94.94 209 ILE A C 1
ATOM 1662 O O . ILE A 1 209 ? -28.219 9.656 -13.109 1 94.94 209 ILE A O 1
ATOM 1666 N N . GLN A 1 210 ? -29.047 11.312 -14.422 1 94.88 210 GLN A N 1
ATOM 1667 C CA . GLN A 1 210 ? -30.406 11.117 -13.914 1 94.88 210 GLN A CA 1
ATOM 1668 C C . GLN A 1 210 ? -30.906 9.711 -14.219 1 94.88 210 GLN A C 1
ATOM 1670 O O . GLN A 1 210 ? -31.5 9.055 -13.352 1 94.88 210 GLN A O 1
ATOM 1675 N N . SER A 1 211 ? -30.641 9.266 -15.391 1 94.25 211 SER A N 1
ATOM 1676 C CA . SER A 1 211 ? -31.094 7.926 -15.781 1 94.25 211 SER A CA 1
ATOM 1677 C C . SER A 1 211 ? -30.359 6.852 -14.984 1 94.25 211 SER A C 1
ATOM 1679 O O . SER A 1 211 ? -30.984 5.902 -14.5 1 94.25 211 SER A O 1
ATOM 1681 N N . PHE A 1 212 ? -29.109 6.996 -14.805 1 94.69 212 PHE A N 1
ATOM 1682 C CA . PHE A 1 212 ? -28.281 6.004 -14.125 1 94.69 212 PHE A CA 1
ATOM 1683 C C . PHE A 1 212 ? -28.672 5.895 -12.656 1 94.69 212 PHE A C 1
ATOM 1685 O O . PHE A 1 212 ? -28.922 4.797 -12.148 1 94.69 212 PHE A O 1
ATOM 1692 N N . PHE A 1 213 ? -28.781 6.977 -11.922 1 96.19 213 PHE A N 1
ATOM 1693 C CA . PHE A 1 213 ? -29.016 6.938 -10.477 1 96.19 213 PHE A CA 1
ATOM 1694 C C . PHE A 1 213 ? -30.484 6.684 -10.164 1 96.19 213 PHE A C 1
ATOM 1696 O O . PHE A 1 213 ? -30.812 6.137 -9.109 1 96.19 213 PHE A O 1
ATOM 1703 N N . THR A 1 214 ? -31.391 7.047 -11.078 1 95.62 214 THR A N 1
ATOM 1704 C CA . THR A 1 214 ? -32.781 6.688 -10.891 1 95.62 214 THR A CA 1
ATOM 1705 C C . THR A 1 214 ? -33 5.188 -11.086 1 95.62 214 THR A C 1
ATOM 1707 O O . THR A 1 214 ? -33.812 4.578 -10.414 1 95.62 214 THR A O 1
ATOM 1710 N N . GLU A 1 215 ? -32.156 4.648 -11.938 1 94.44 215 GLU A N 1
ATOM 1711 C CA . GLU A 1 215 ? -32.281 3.221 -12.227 1 94.44 215 GLU A CA 1
ATOM 1712 C C . GLU A 1 215 ? -31.688 2.377 -11.102 1 94.44 215 GLU A C 1
ATOM 1714 O O . GLU A 1 215 ? -32.312 1.399 -10.664 1 94.44 215 GLU A O 1
ATOM 1719 N N . TYR A 1 216 ? -30.578 2.744 -10.578 1 93.56 216 TYR A N 1
ATOM 1720 C CA . TYR A 1 216 ? -29.844 1.869 -9.672 1 93.56 216 TYR A CA 1
ATOM 1721 C C . TYR A 1 216 ? -30 2.332 -8.227 1 93.56 216 TYR A C 1
ATOM 1723 O O . TYR A 1 216 ? -29.75 1.568 -7.293 1 93.56 216 TYR A O 1
ATOM 1731 N N . HIS A 1 217 ? -30.344 3.594 -7.969 1 93.62 217 HIS A N 1
ATOM 1732 C CA . HIS A 1 217 ? -30.594 4.133 -6.637 1 93.62 217 HIS A CA 1
ATOM 1733 C C . HIS A 1 217 ? -31.891 4.914 -6.602 1 93.62 217 HIS A C 1
ATOM 1735 O O . HIS A 1 217 ? -31.922 6.066 -6.156 1 93.62 217 HIS A O 1
ATOM 1741 N N . PRO A 1 218 ? -33 4.336 -6.914 1 92.19 218 PRO A N 1
ATOM 1742 C CA . PRO A 1 218 ? -34.25 5.066 -7.062 1 92.19 218 PRO A CA 1
ATOM 1743 C C . PRO A 1 218 ? -34.75 5.633 -5.738 1 92.19 218 PRO A C 1
ATOM 1745 O O . PRO A 1 218 ? -35.312 6.734 -5.711 1 92.19 218 PRO A O 1
ATOM 1748 N N . SER A 1 219 ? -34.531 5.035 -4.676 1 90.81 219 SER A N 1
ATOM 1749 C CA . SER A 1 219 ? -35.125 5.449 -3.408 1 90.81 219 SER A CA 1
ATOM 1750 C C . SER A 1 219 ? -34.281 6.516 -2.723 1 90.81 219 SER A C 1
ATOM 1752 O O . SER A 1 219 ? -34.781 7.293 -1.911 1 90.81 219 SER A O 1
ATOM 1754 N N . THR A 1 220 ? -33 6.602 -3.035 1 93.88 220 THR A N 1
ATOM 1755 C CA . THR A 1 220 ? -32.125 7.473 -2.266 1 93.88 220 THR A CA 1
ATOM 1756 C C . THR A 1 220 ? -31.656 8.648 -3.117 1 93.88 220 THR A C 1
ATOM 1758 O O . THR A 1 220 ? -31.203 9.664 -2.584 1 93.88 220 THR A O 1
ATOM 1761 N N . TYR A 1 221 ? -31.797 8.625 -4.434 1 96.81 221 TYR A N 1
ATOM 1762 C CA . TYR A 1 221 ? -31.328 9.68 -5.32 1 96.81 221 TYR A CA 1
ATOM 1763 C C . TYR A 1 221 ? -32.188 10.938 -5.164 1 96.81 221 TYR A C 1
ATOM 1765 O O . TYR A 1 221 ? -33.406 10.867 -5.125 1 96.81 221 TYR A O 1
ATOM 1773 N N . LEU A 1 222 ? -31.609 12.133 -4.996 1 96.62 222 LEU A N 1
ATOM 1774 C CA . LEU A 1 222 ? -32.312 13.398 -4.848 1 96.62 222 LEU A CA 1
ATOM 1775 C C . LEU A 1 222 ? -32.125 14.281 -6.074 1 96.62 222 LEU A C 1
ATOM 1777 O O . LEU A 1 222 ? -33.062 14.539 -6.82 1 96.62 222 LEU A O 1
ATOM 1781 N N . SER A 1 223 ? -30.828 14.742 -6.254 1 96.69 223 SER A N 1
ATOM 1782 C CA . SER A 1 223 ? -30.531 15.641 -7.363 1 96.69 223 SER A CA 1
ATOM 1783 C C . SER A 1 223 ? -29.062 15.57 -7.762 1 96.69 223 SER A C 1
ATOM 1785 O O . SER A 1 223 ? -28.281 14.844 -7.141 1 96.69 223 SER A O 1
ATOM 1787 N N . HIS A 1 224 ? -28.734 16.172 -8.898 1 96.44 224 HIS A N 1
ATOM 1788 C CA . HIS A 1 224 ? -27.344 16.25 -9.336 1 96.44 224 HIS A CA 1
ATOM 1789 C C . HIS A 1 224 ? -27.031 17.625 -9.914 1 96.44 224 HIS A C 1
ATOM 1791 O O . HIS A 1 224 ? -27.938 18.375 -10.297 1 96.44 224 HIS A O 1
ATOM 1797 N N . MET A 1 225 ? -25.844 18.062 -9.789 1 93.94 225 MET A N 1
ATOM 1798 C CA . MET A 1 225 ? -25.328 19.297 -10.375 1 93.94 225 MET A CA 1
ATOM 1799 C C . MET A 1 225 ? -24.109 19.016 -11.227 1 93.94 225 MET A C 1
ATOM 1801 O O . MET A 1 225 ? -23.078 18.578 -10.719 1 93.94 225 MET A O 1
ATOM 1805 N N . VAL A 1 226 ? -24.234 19.281 -12.523 1 92 226 VAL A N 1
ATOM 1806 C CA . VAL A 1 226 ? -23.141 19.031 -13.453 1 92 226 VAL A CA 1
ATOM 1807 C C . VAL A 1 226 ? -22.109 20.156 -13.344 1 92 226 VAL A C 1
ATOM 1809 O O . VAL A 1 226 ? -22.469 21.328 -13.219 1 92 226 VAL A O 1
ATOM 1812 N N . VAL A 1 227 ? -20.859 19.75 -13.352 1 90.19 227 VAL A N 1
ATOM 1813 C CA . VAL A 1 227 ? -19.766 20.719 -13.289 1 90.19 227 VAL A CA 1
ATOM 1814 C C . VAL A 1 227 ? -19.438 21.234 -14.688 1 90.19 227 VAL A C 1
ATOM 1816 O O . VAL A 1 227 ? -19.344 20.453 -15.641 1 90.19 227 VAL A O 1
ATOM 1819 N N . ARG A 1 228 ? -19.297 22.516 -14.812 1 87.12 228 ARG A N 1
ATOM 1820 C CA . ARG A 1 228 ? -18.984 23.141 -16.094 1 87.12 228 ARG A CA 1
ATOM 1821 C C . ARG A 1 228 ? -17.578 23.75 -16.062 1 87.12 228 ARG A C 1
ATOM 1823 O O . ARG A 1 228 ? -17.031 24.016 -14.992 1 87.12 228 ARG A O 1
ATOM 1830 N N . ARG A 1 229 ? -17 23.828 -17.25 1 84.19 229 ARG A N 1
ATOM 1831 C CA . ARG A 1 229 ? -15.672 24.422 -17.359 1 84.19 229 ARG A CA 1
ATOM 1832 C C . ARG A 1 229 ? -15.734 25.938 -17.203 1 84.19 229 ARG A C 1
ATOM 1834 O O . ARG A 1 229 ? -16.328 26.625 -18.031 1 84.19 229 ARG A O 1
ATOM 1841 N N . THR A 1 230 ? -15.211 26.438 -16.109 1 83.62 230 THR A N 1
ATOM 1842 C CA . THR A 1 230 ? -15.312 27.875 -15.852 1 83.62 230 THR A CA 1
ATOM 1843 C C . THR A 1 230 ? -13.93 28.5 -15.711 1 83.62 230 THR A C 1
ATOM 1845 O O . THR A 1 230 ? -13.773 29.516 -15.039 1 83.62 230 THR A O 1
ATOM 1848 N N . ASN A 1 231 ? -12.969 27.906 -16.297 1 81.75 231 ASN A N 1
ATOM 1849 C CA . ASN A 1 231 ? -11.617 28.438 -16.125 1 81.75 231 ASN A CA 1
ATOM 1850 C C . ASN A 1 231 ? -11.5 29.859 -16.688 1 81.75 231 ASN A C 1
ATOM 1852 O O . ASN A 1 231 ? -10.945 30.75 -16.047 1 81.75 231 ASN A O 1
ATOM 1856 N N . LYS A 1 232 ? -12.031 30.109 -17.891 1 82.81 232 LYS A N 1
ATOM 1857 C CA . LYS A 1 232 ? -11.961 31.422 -18.531 1 82.81 232 LYS A CA 1
ATOM 1858 C C . LYS A 1 232 ? -12.781 32.438 -17.766 1 82.81 232 LYS A C 1
ATOM 1860 O O . LYS A 1 232 ? -12.359 33.594 -17.609 1 82.81 232 LYS A O 1
ATOM 1865 N N . LEU A 1 233 ? -13.922 31.969 -17.328 1 86.25 233 LEU A N 1
ATOM 1866 C CA . LEU A 1 233 ? -14.789 32.844 -16.547 1 86.25 233 LEU A CA 1
ATOM 1867 C C . LEU A 1 233 ? -14.125 33.25 -15.242 1 86.25 233 LEU A C 1
ATOM 1869 O O . LEU A 1 233 ? -14.211 34.438 -14.844 1 86.25 233 LEU A O 1
ATOM 1873 N N . ARG A 1 234 ? -13.453 32.406 -14.617 1 86.38 234 ARG A N 1
ATOM 1874 C CA . ARG A 1 234 ? -12.781 32.688 -13.359 1 86.38 234 ARG A CA 1
ATOM 1875 C C . ARG A 1 234 ? -11.641 33.688 -13.562 1 86.38 234 ARG A C 1
ATOM 1877 O O . ARG A 1 234 ? -11.383 34.531 -12.703 1 86.38 234 ARG A O 1
ATOM 1884 N N . ALA A 1 235 ? -11 33.562 -14.633 1 86.44 235 ALA A N 1
ATOM 1885 C CA . ALA A 1 235 ? -9.938 34.5 -14.953 1 86.44 235 ALA A CA 1
ATOM 1886 C C . ALA A 1 235 ? -10.5 35.906 -15.125 1 86.44 235 ALA A C 1
ATOM 1888 O O . ALA A 1 235 ? -9.922 36.906 -14.648 1 86.44 235 ALA A O 1
ATOM 1889 N N . LEU A 1 236 ? -11.672 36 -15.734 1 87.19 236 LEU A N 1
ATOM 1890 C CA . LEU A 1 236 ? -12.328 37.281 -15.938 1 87.19 236 LEU A CA 1
ATOM 1891 C C . LEU A 1 236 ? -12.781 37.875 -14.602 1 87.19 236 LEU A C 1
ATOM 1893 O O . LEU A 1 236 ? -12.648 39.094 -14.383 1 87.19 236 LEU A O 1
ATOM 1897 N N . ILE A 1 237 ? -13.266 37 -13.805 1 87.19 237 ILE A N 1
ATOM 1898 C CA . ILE A 1 237 ? -13.734 37.438 -12.5 1 87.19 237 ILE A CA 1
ATOM 1899 C C . ILE A 1 237 ? -12.555 37.938 -11.672 1 87.19 237 ILE A C 1
ATOM 1901 O O . ILE A 1 237 ? -12.656 38.938 -10.969 1 87.19 237 ILE A O 1
ATOM 1905 N N . ASN A 1 238 ? -11.508 37.219 -11.75 1 85.62 238 ASN A N 1
ATOM 1906 C CA . ASN A 1 238 ? -10.305 37.656 -11.031 1 85.62 238 ASN A CA 1
ATOM 1907 C C . ASN A 1 238 ? -9.797 39 -11.531 1 85.62 238 ASN A C 1
ATOM 1909 O O . ASN A 1 238 ? -9.336 39.844 -10.75 1 85.62 238 ASN A O 1
ATOM 1913 N N . ASP A 1 239 ? -9.914 39.219 -12.766 1 86 239 ASP A N 1
ATOM 1914 C CA . ASP A 1 239 ? -9.523 40.5 -13.344 1 86 239 ASP A CA 1
ATOM 1915 C C . ASP A 1 239 ? -10.445 41.625 -12.867 1 86 239 ASP A C 1
ATOM 1917 O O . ASP A 1 239 ? -9.984 42.75 -12.594 1 86 239 ASP A O 1
ATOM 1921 N N . ALA A 1 240 ? -11.68 41.25 -12.805 1 85.75 240 ALA A N 1
ATOM 1922 C CA . ALA A 1 240 ? -12.648 42.25 -12.312 1 85.75 240 ALA A CA 1
ATOM 1923 C C . ALA A 1 240 ? -12.367 42.625 -10.867 1 85.75 240 ALA A C 1
ATOM 1925 O O . ALA A 1 240 ? -12.445 43.781 -10.492 1 85.75 240 ALA A O 1
ATOM 1926 N N . LYS A 1 241 ? -12.078 41.625 -10.117 1 84.38 241 LYS A N 1
ATOM 1927 C CA . LYS A 1 241 ? -11.781 41.844 -8.711 1 84.38 241 LYS A CA 1
ATOM 1928 C C . LYS A 1 241 ? -10.531 42.719 -8.547 1 84.38 241 LYS A C 1
ATOM 1930 O O . LYS A 1 241 ? -10.492 43.594 -7.688 1 84.38 241 LYS A O 1
ATOM 1935 N N . LYS A 1 242 ? -9.57 42.469 -9.367 1 83.56 242 LYS A N 1
ATOM 1936 C CA . LYS A 1 242 ? -8.352 43.25 -9.32 1 83.56 242 LYS A CA 1
ATOM 1937 C C . LYS A 1 242 ? -8.617 44.719 -9.695 1 83.56 242 LYS A C 1
ATOM 1939 O O . LYS A 1 242 ? -8.109 45.625 -9.047 1 83.56 242 LYS A O 1
ATOM 1944 N N . LEU A 1 243 ? -9.414 44.875 -10.703 1 82.56 243 LEU A N 1
ATOM 1945 C CA . LEU A 1 243 ? -9.758 46.219 -11.148 1 82.56 243 LEU A CA 1
ATOM 1946 C C . LEU A 1 243 ? -10.594 46.938 -10.094 1 82.56 243 LEU A C 1
ATOM 1948 O O . LEU A 1 243 ? -10.414 48.125 -9.875 1 82.56 243 LEU A O 1
ATOM 1952 N N . TYR A 1 244 ? -11.477 46.156 -9.531 1 82.88 244 TYR A N 1
ATOM 1953 C CA . TYR A 1 244 ? -12.312 46.719 -8.469 1 82.88 244 TYR A CA 1
ATOM 1954 C C . TYR A 1 244 ? -11.453 47.219 -7.305 1 82.88 244 TYR A C 1
ATOM 1956 O O . TYR A 1 244 ? -11.672 48.312 -6.777 1 82.88 244 TYR A O 1
ATOM 1964 N N . ARG A 1 245 ? -10.523 46.469 -6.949 1 78.19 245 ARG A N 1
ATOM 1965 C CA . ARG A 1 245 ? -9.633 46.812 -5.859 1 78.19 245 ARG A CA 1
ATOM 1966 C C . ARG A 1 245 ? -8.812 48.062 -6.215 1 78.19 245 ARG A C 1
ATOM 1968 O O . ARG A 1 245 ? -8.578 48.938 -5.367 1 78.19 245 ARG A O 1
ATOM 1975 N N . ARG A 1 246 ? -8.445 48.125 -7.441 1 77.25 246 ARG A N 1
ATOM 1976 C CA . ARG A 1 246 ? -7.684 49.281 -7.914 1 77.25 246 ARG A CA 1
ATOM 1977 C C . ARG A 1 246 ? -8.523 50.531 -7.875 1 77.25 246 ARG A C 1
ATOM 1979 O O . ARG A 1 246 ? -8.023 51.625 -7.52 1 77.25 246 ARG A O 1
ATOM 1986 N N . ILE A 1 247 ? -9.758 50.438 -8.211 1 80 247 ILE A N 1
ATOM 1987 C CA . ILE A 1 247 ? -10.656 51.594 -8.227 1 80 247 ILE A CA 1
ATOM 1988 C C . ILE A 1 247 ? -10.883 52.094 -6.801 1 80 247 ILE A C 1
ATOM 1990 O O . ILE A 1 247 ? -10.859 53.281 -6.547 1 80 247 ILE A O 1
ATOM 1994 N N . ILE A 1 248 ? -11.07 51.125 -5.898 1 74.25 248 ILE A N 1
ATOM 1995 C CA . ILE A 1 248 ? -11.289 51.469 -4.5 1 74.25 248 ILE A CA 1
ATOM 1996 C C . ILE A 1 248 ? -10.055 52.188 -3.945 1 74.25 248 ILE A C 1
ATOM 1998 O O . ILE A 1 248 ? -10.164 53.156 -3.195 1 74.25 248 ILE A O 1
ATOM 2002 N N . HIS A 1 249 ? -8.93 51.75 -4.391 1 72.88 249 HIS A N 1
ATOM 2003 C CA . HIS A 1 249 ? -7.68 52.375 -3.939 1 72.88 249 HIS A CA 1
ATOM 2004 C C . HIS A 1 249 ? -7.52 53.781 -4.492 1 72.88 249 HIS A C 1
ATOM 2006 O O . HIS A 1 249 ? -7.059 54.688 -3.785 1 72.88 249 HIS A O 1
ATOM 2012 N N . LEU A 1 250 ? -7.914 54 -5.695 1 71.62 250 LEU A N 1
ATOM 2013 C CA . LEU A 1 250 ? -7.781 55.281 -6.34 1 71.62 250 LEU A CA 1
ATOM 2014 C C . LEU A 1 250 ? -8.805 56.281 -5.781 1 71.62 250 LEU A C 1
ATOM 2016 O O . LEU A 1 250 ? -8.523 57.469 -5.672 1 71.62 250 LEU A O 1
ATOM 2020 N N . GLN A 1 251 ? -9.969 55.781 -5.492 1 70.81 251 GLN A N 1
ATOM 2021 C CA . GLN A 1 251 ? -11.016 56.625 -4.945 1 70.81 251 GLN A CA 1
ATOM 2022 C C . GLN A 1 251 ? -10.68 57.062 -3.527 1 70.81 251 GLN A C 1
ATOM 2024 O O . GLN A 1 251 ? -11.086 58.156 -3.102 1 70.81 251 GLN A O 1
ATOM 2029 N N . SER A 1 252 ? -10.023 56.219 -2.783 1 62.81 252 SER A N 1
ATOM 2030 C CA . SER A 1 252 ? -9.672 56.562 -1.407 1 62.81 252 SER A CA 1
ATOM 2031 C C . SER A 1 252 ? -8.5 57.531 -1.358 1 62.81 252 SER A C 1
ATOM 2033 O O . SER A 1 252 ? -8.297 58.219 -0.359 1 62.81 252 SER A O 1
ATOM 2035 N N . SER A 1 253 ? -7.664 57.438 -2.396 1 59.41 253 SER A N 1
ATOM 2036 C CA . SER A 1 253 ? -6.559 58.375 -2.441 1 59.41 253 SER A CA 1
ATOM 2037 C C . SER A 1 253 ? -7.059 59.781 -2.709 1 59.41 253 SER A C 1
ATOM 2039 O O . SER A 1 253 ? -8.109 59.969 -3.32 1 59.41 253 SER A O 1
ATOM 2041 N N . SER A 1 254 ? -6.566 60.812 -1.995 1 54.12 254 SER A N 1
ATOM 2042 C CA . SER A 1 254 ? -6.914 62.219 -2.066 1 54.12 254 SER A CA 1
ATOM 2043 C C . SER A 1 254 ? -7.105 62.656 -3.512 1 54.12 254 SER A C 1
ATOM 2045 O O . SER A 1 254 ? -6.594 62.031 -4.438 1 54.12 254 SER A O 1
ATOM 2047 N N . THR A 1 255 ? -7.957 63.781 -3.775 1 50.97 255 THR A N 1
ATOM 2048 C CA . THR A 1 255 ? -8.531 64.5 -4.914 1 50.97 255 THR A CA 1
ATOM 2049 C C . THR A 1 255 ? -7.504 64.625 -6.035 1 50.97 255 THR A C 1
ATOM 2051 O O . THR A 1 255 ? -7.863 64.875 -7.184 1 50.97 255 THR A O 1
ATOM 2054 N N . GLN A 1 256 ? -6.238 64.688 -5.68 1 50.09 256 GLN A N 1
ATOM 2055 C CA . GLN A 1 256 ? -5.32 65.25 -6.664 1 50.09 256 GLN A CA 1
ATOM 2056 C C . GLN A 1 256 ? -4.961 64.25 -7.73 1 50.09 256 GLN A C 1
ATOM 2058 O O . GLN A 1 256 ? -4.703 64.562 -8.883 1 50.09 256 GLN A O 1
ATOM 2063 N N . ASN A 1 257 ? -4.965 62.906 -7.398 1 52.59 257 ASN A N 1
ATOM 2064 C CA . ASN A 1 257 ? -4.336 61.969 -8.328 1 52.59 257 ASN A CA 1
ATOM 2065 C C . ASN A 1 257 ? -5.367 61.344 -9.25 1 52.59 257 ASN A C 1
ATOM 2067 O O . ASN A 1 257 ? -5.062 60.344 -9.922 1 52.59 257 ASN A O 1
ATOM 2071 N N . LYS A 1 258 ? -6.492 61.719 -9.133 1 58.81 258 LYS A N 1
ATOM 2072 C CA . LYS A 1 258 ? -7.637 61.219 -9.898 1 58.81 258 LYS A CA 1
ATOM 2073 C C . LYS A 1 258 ? -7.562 61.688 -11.352 1 58.81 258 LYS A C 1
ATOM 2075 O O . LYS A 1 258 ? -8.195 61.094 -12.227 1 58.81 258 LYS A O 1
ATOM 2080 N N . TYR A 1 259 ? -6.75 62.812 -11.531 1 54.69 259 TYR A N 1
ATOM 2081 C CA . TYR A 1 259 ? -6.652 63.375 -12.883 1 54.69 259 TYR A CA 1
ATOM 2082 C C . TYR A 1 259 ? -5.25 63.188 -13.445 1 54.69 259 TYR A C 1
ATOM 2084 O O . TYR A 1 259 ? -4.262 63.531 -12.797 1 54.69 259 TYR A O 1
ATOM 2092 N N . ARG A 1 260 ? -4.707 62.062 -13.781 1 52.72 260 ARG A N 1
ATOM 2093 C CA . ARG A 1 260 ? -3.414 61.969 -14.453 1 52.72 260 ARG A CA 1
ATOM 2094 C C . ARG A 1 260 ? -3.465 62.625 -15.828 1 52.72 260 ARG A C 1
ATOM 2096 O O . ARG A 1 260 ? -4.398 62.406 -16.594 1 52.72 260 ARG A O 1
ATOM 2103 N N . CYS A 1 261 ? -2.633 63.688 -15.977 1 46.38 261 CYS A N 1
ATOM 2104 C CA . CYS A 1 261 ? -2.396 64.25 -17.281 1 46.38 261 CYS A CA 1
ATOM 2105 C C . CYS A 1 261 ? -1.919 63.25 -18.281 1 46.38 261 CYS A C 1
ATOM 2107 O O . CYS A 1 261 ? -1.01 62.469 -18 1 46.38 261 CYS A O 1
ATOM 2109 N N . GLY A 1 262 ? -2.703 62.594 -19.094 1 45.16 262 GLY A N 1
ATOM 2110 C CA . GLY A 1 262 ? -2.184 61.75 -20.172 1 45.16 262 GLY A CA 1
ATOM 2111 C C . GLY A 1 262 ? -0.834 62.219 -20.672 1 45.16 262 GLY A C 1
ATOM 2112 O O . GLY A 1 262 ? -0.586 63.438 -20.781 1 45.16 262 GLY A O 1
ATOM 2113 N N . ASN A 1 263 ? 0.205 61.562 -20.312 1 42.38 263 ASN A N 1
ATOM 2114 C CA . ASN A 1 263 ? 1.562 61.938 -20.719 1 42.38 263 ASN A CA 1
ATOM 2115 C C . ASN A 1 263 ? 1.586 62.562 -22.109 1 42.38 263 ASN A C 1
ATOM 2117 O O . ASN A 1 263 ? 2.633 62.594 -22.766 1 42.38 263 ASN A O 1
ATOM 2121 N N . CYS A 1 264 ? 0.656 62.531 -23.047 1 40.22 264 CYS A N 1
ATOM 2122 C CA . CYS A 1 264 ? 1.327 63.062 -24.219 1 40.22 264 CYS A CA 1
ATOM 2123 C C . CYS A 1 264 ? 1.999 64.438 -23.922 1 40.22 264 CYS A C 1
ATOM 2125 O O . CYS A 1 264 ? 1.712 65 -22.891 1 40.22 264 CYS A O 1
ATOM 2127 N N . PHE A 1 265 ? 2.316 65.375 -24.969 1 42.12 265 PHE A N 1
ATOM 2128 C CA . PHE A 1 265 ? 2.732 66.75 -25.047 1 42.12 265 PHE A CA 1
ATOM 2129 C C . PHE A 1 265 ? 1.919 67.625 -24.078 1 42.12 265 PHE A C 1
ATOM 2131 O O . PHE A 1 265 ? 0.788 67.25 -23.734 1 42.12 265 PHE A O 1
ATOM 2138 N N . GLY A 1 266 ? 2.414 68.562 -23.25 1 43.19 266 GLY A N 1
ATOM 2139 C CA . GLY A 1 266 ? 2.08 69.625 -22.312 1 43.19 266 GLY A CA 1
ATOM 2140 C C . GLY A 1 266 ? 0.646 70.125 -22.438 1 43.19 266 GLY A C 1
ATOM 2141 O O . GLY A 1 266 ? 0.099 70.688 -21.5 1 43.19 266 GLY A O 1
ATOM 2142 N N . LEU A 1 267 ? 0.3 70.625 -23.672 1 42.84 267 LEU A N 1
ATOM 2143 C CA . LEU A 1 267 ? -0.744 71.625 -23.812 1 42.84 267 LEU A CA 1
ATOM 2144 C C . LEU A 1 267 ? -2.1 71.062 -23.391 1 42.84 267 LEU A C 1
ATOM 2146 O O . LEU A 1 267 ? -2.824 71.75 -22.625 1 42.84 267 LEU A O 1
ATOM 2150 N N . PHE A 1 268 ? -3 70.562 -24.312 1 43.06 268 PHE A N 1
ATOM 2151 C CA . PHE A 1 268 ? -4.449 70.438 -24.312 1 43.06 268 PHE A CA 1
ATOM 2152 C C . PHE A 1 268 ? -4.836 69.062 -23.672 1 43.06 268 PHE A C 1
ATOM 2154 O O . PHE A 1 268 ? -5.914 68.562 -23.953 1 43.06 268 PHE A O 1
ATOM 2161 N N . GLY A 1 269 ? -3.961 68.375 -23 1 45.56 269 GLY A N 1
ATOM 2162 C CA . GLY A 1 269 ? -4.426 67.062 -22.766 1 45.56 269 GLY A CA 1
ATOM 2163 C C . GLY A 1 269 ? -5.535 66.938 -21.734 1 45.56 269 GLY A C 1
ATOM 2164 O O . GLY A 1 269 ? -5.512 67.688 -20.734 1 45.56 269 GLY A O 1
ATOM 2165 N N . ARG A 1 270 ? -6.797 66.688 -22.125 1 51.03 270 ARG A N 1
ATOM 2166 C CA . ARG A 1 270 ? -8 66.5 -21.312 1 51.03 270 ARG A CA 1
ATOM 2167 C C . ARG A 1 270 ? -7.723 65.75 -20.047 1 51.03 270 ARG A C 1
ATOM 2169 O O . ARG A 1 270 ? -6.992 64.75 -20.078 1 51.03 270 ARG A O 1
ATOM 2176 N N . LYS A 1 271 ? -7.832 66.312 -18.953 1 55.16 271 LYS A N 1
ATOM 2177 C CA . LYS A 1 271 ? -7.828 65.688 -17.625 1 55.16 271 LYS A CA 1
ATOM 2178 C C . LYS A 1 271 ? -8.688 64.438 -17.594 1 55.16 271 LYS A C 1
ATOM 2180 O O . LYS A 1 271 ? -9.898 64.5 -17.797 1 55.16 271 LYS A O 1
ATOM 2185 N N . VAL A 1 272 ? -8.227 63.375 -18.141 1 60.5 272 VAL A N 1
ATOM 2186 C CA . VAL A 1 272 ? -9.047 62.156 -18.125 1 60.5 272 VAL A CA 1
ATOM 2187 C C . VAL A 1 272 ? -9.086 61.594 -16.703 1 60.5 272 VAL A C 1
ATOM 2189 O O . VAL A 1 272 ? -8.047 61.438 -16.047 1 60.5 272 VAL A O 1
ATOM 2192 N N . ASP A 1 273 ? -10.211 61.625 -16.062 1 68 273 ASP A N 1
ATOM 2193 C CA . ASP A 1 273 ? -10.5 61 -14.781 1 68 273 ASP A CA 1
ATOM 2194 C C . ASP A 1 273 ? -10.195 59.5 -14.812 1 68 273 ASP A C 1
ATOM 2196 O O . ASP A 1 273 ? -10.906 58.719 -15.461 1 68 273 ASP A O 1
ATOM 2200 N N . ILE A 1 274 ? -9.008 59.094 -14.375 1 77.31 274 ILE A N 1
ATOM 2201 C CA . ILE A 1 274 ? -8.531 57.719 -14.352 1 77.31 274 ILE A CA 1
ATOM 2202 C C . ILE A 1 274 ? -9.562 56.812 -13.672 1 77.31 274 ILE A C 1
ATOM 2204 O O . ILE A 1 274 ? -9.758 55.688 -14.078 1 77.31 274 ILE A O 1
ATOM 2208 N N . VAL A 1 275 ? -10.219 57.344 -12.711 1 79.06 275 VAL A N 1
ATOM 2209 C CA . VAL A 1 275 ? -11.227 56.562 -12.008 1 79.06 275 VAL A CA 1
ATOM 2210 C C . VAL A 1 275 ? -12.375 56.219 -12.953 1 79.06 275 VAL A C 1
ATOM 2212 O O . VAL A 1 275 ? -12.867 55.094 -12.953 1 79.06 275 VAL A O 1
ATOM 2215 N N . ASN A 1 276 ? -12.734 57.281 -13.781 1 78.31 276 ASN A N 1
ATOM 2216 C CA . ASN A 1 276 ? -13.82 57.062 -14.719 1 78.31 276 ASN A CA 1
ATOM 2217 C C . ASN A 1 276 ? -13.414 56.062 -15.812 1 78.31 276 ASN A C 1
ATOM 2219 O O . ASN A 1 276 ? -14.227 55.25 -16.25 1 78.31 276 ASN A O 1
ATOM 2223 N N . GLN A 1 277 ? -12.156 56.156 -16.141 1 81.38 277 GLN A N 1
ATOM 2224 C CA . GLN A 1 277 ? -11.672 55.219 -17.141 1 81.38 277 GLN A CA 1
ATOM 2225 C C . GLN A 1 277 ? -11.672 53.781 -16.594 1 81.38 277 GLN A C 1
ATOM 2227 O O . GLN A 1 277 ? -12.086 52.844 -17.281 1 81.38 277 GLN A O 1
ATOM 2232 N N . TYR A 1 278 ? -11.234 53.625 -15.391 1 83.44 278 TYR A N 1
ATOM 2233 C CA . TYR A 1 278 ? -11.203 52.281 -14.797 1 83.44 278 TYR A CA 1
ATOM 2234 C C . TYR A 1 278 ? -12.609 51.812 -14.492 1 83.44 278 TYR A C 1
ATOM 2236 O O . TYR A 1 278 ? -12.875 50.594 -14.555 1 83.44 278 TYR A O 1
ATOM 2244 N N . GLU A 1 279 ? -13.484 52.688 -14.172 1 83 279 GLU A N 1
ATOM 2245 C CA . GLU A 1 279 ? -14.883 52.312 -13.953 1 83 279 GLU A CA 1
ATOM 2246 C C . GLU A 1 279 ? -15.523 51.812 -15.242 1 83 279 GLU A C 1
ATOM 2248 O O . GLU A 1 279 ? -16.312 50.844 -15.227 1 83 279 GLU A O 1
ATOM 2253 N N . LYS A 1 280 ? -15.18 52.5 -16.297 1 84.12 280 LYS A N 1
ATOM 2254 C CA . LYS A 1 280 ? -15.695 52.062 -17.578 1 84.12 280 LYS A CA 1
ATOM 2255 C C . LYS A 1 280 ? -15.125 50.688 -17.953 1 84.12 28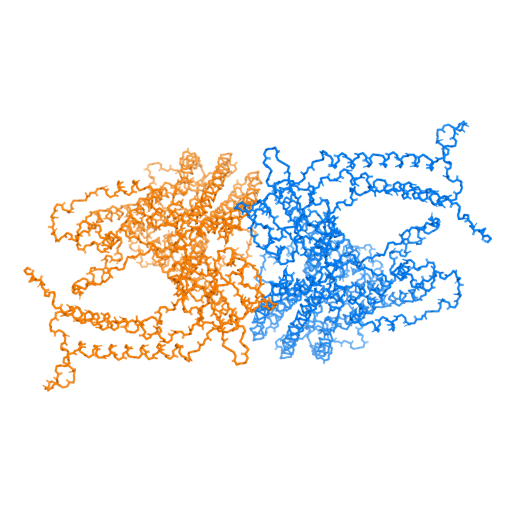0 LYS A C 1
ATOM 2257 O O . LYS A 1 280 ? -15.836 49.844 -18.484 1 84.12 280 LYS A O 1
ATOM 2262 N N . LYS A 1 281 ? -13.875 50.531 -17.719 1 87 281 LYS A N 1
ATOM 2263 C CA . LYS A 1 281 ? -13.25 49.25 -17.969 1 87 281 LYS A CA 1
ATOM 2264 C C . LYS A 1 281 ? -13.875 48.156 -17.109 1 87 281 LYS A C 1
ATOM 2266 O O . LYS A 1 281 ? -14.047 47 -17.562 1 87 281 LYS A O 1
ATOM 2271 N N . LEU A 1 282 ? -14.195 48.438 -15.844 1 88.56 282 LEU A N 1
ATOM 2272 C CA . LEU A 1 282 ? -14.844 47.469 -14.945 1 88.56 282 LEU A CA 1
ATOM 2273 C C . LEU A 1 282 ? -16.234 47.125 -15.461 1 88.56 282 LEU A C 1
ATOM 2275 O O . LEU A 1 282 ? -16.625 45.938 -15.406 1 88.56 282 LEU A O 1
ATOM 2279 N N . GLU A 1 283 ? -16.938 48.094 -15.953 1 85.62 283 GLU A N 1
ATOM 2280 C CA . GLU A 1 283 ? -18.266 47.844 -16.516 1 85.62 283 GLU A CA 1
ATOM 2281 C C . GLU A 1 283 ? -18.156 46.938 -17.734 1 85.62 283 GLU A C 1
ATOM 2283 O O . GLU A 1 283 ? -19.016 46.062 -17.938 1 85.62 283 GLU A O 1
ATOM 2288 N N . ASP A 1 284 ? -17.125 47.156 -18.453 1 87.69 284 ASP A N 1
ATOM 2289 C CA . ASP A 1 284 ? -16.906 46.281 -19.625 1 87.69 284 ASP A CA 1
ATOM 2290 C C . ASP A 1 284 ? -16.609 44.844 -19.219 1 87.69 284 ASP A C 1
ATOM 2292 O O . ASP A 1 284 ? -17.109 43.906 -19.812 1 87.69 284 ASP A O 1
ATOM 2296 N N . ILE A 1 285 ? -15.75 44.688 -18.266 1 89.25 285 ILE A N 1
ATOM 2297 C CA . ILE A 1 285 ? -15.383 43.375 -17.797 1 89.25 285 ILE A CA 1
ATOM 2298 C C . ILE A 1 285 ? -16.594 42.688 -17.172 1 89.25 285 ILE A C 1
ATOM 2300 O O . ILE A 1 285 ? -16.797 41.469 -17.328 1 89.25 285 ILE A O 1
ATOM 2304 N N . GLU A 1 286 ? -17.391 43.406 -16.469 1 87.56 286 GLU A N 1
ATOM 2305 C CA . GLU A 1 286 ? -18.594 42.844 -15.867 1 87.56 286 GLU A CA 1
ATOM 2306 C C . GLU A 1 286 ? -19.578 42.375 -16.938 1 87.56 286 GLU A C 1
ATOM 2308 O O . GLU A 1 286 ? -20.266 41.375 -16.75 1 87.56 286 GLU A O 1
ATOM 2313 N N . GLU A 1 287 ? -19.656 43.188 -17.969 1 86.44 287 GLU A N 1
ATOM 2314 C CA . GLU A 1 287 ? -20.5 42.75 -19.078 1 86.44 287 GLU A CA 1
ATOM 2315 C C . GLU A 1 287 ? -19.969 41.5 -19.719 1 86.44 287 GLU A C 1
ATOM 2317 O O . GLU A 1 287 ? -20.734 40.594 -20.094 1 86.44 287 GLU A O 1
ATOM 2322 N N . ASN A 1 288 ? -18.703 41.438 -19.828 1 87.31 288 ASN A N 1
ATOM 2323 C CA . ASN A 1 288 ? -18.078 40.25 -20.359 1 87.31 288 ASN A CA 1
ATOM 2324 C C . ASN A 1 288 ? -18.297 39.031 -19.438 1 87.31 288 ASN A C 1
ATOM 2326 O O . ASN A 1 288 ? -18.438 37.906 -19.906 1 87.31 288 ASN A O 1
ATOM 2330 N N . VAL A 1 289 ? -18.234 39.281 -18.141 1 88.94 289 VAL A N 1
ATOM 2331 C CA . VAL A 1 289 ? -18.484 38.219 -17.172 1 88.94 289 VAL A CA 1
ATOM 2332 C C . VAL A 1 289 ? -19.922 37.719 -17.312 1 88.94 289 VAL A C 1
ATOM 2334 O O . VAL A 1 289 ? -20.172 36.5 -17.312 1 88.94 289 VAL A O 1
ATOM 2337 N N . ARG A 1 290 ? -20.844 38.594 -17.516 1 87 290 ARG A N 1
ATOM 2338 C CA . ARG A 1 290 ? -22.25 38.25 -17.672 1 87 290 ARG A CA 1
ATOM 2339 C C . ARG A 1 290 ? -22.453 37.438 -18.969 1 87 290 ARG A C 1
ATOM 2341 O O . ARG A 1 290 ? -23.203 36.469 -18.984 1 87 290 ARG A O 1
ATOM 2348 N N . LEU A 1 291 ? -21.812 37.875 -19.938 1 85.75 291 LEU A N 1
ATOM 2349 C CA . LEU A 1 291 ? -21.875 37.188 -21.203 1 85.75 291 LEU A CA 1
ATOM 2350 C C . LEU A 1 291 ? -21.234 35.781 -21.094 1 85.75 291 LEU A C 1
ATOM 2352 O O . LEU A 1 291 ? -21.766 34.812 -21.641 1 85.75 291 LEU A O 1
ATOM 2356 N N . GLY A 1 292 ? -20.125 35.844 -20.453 1 84.94 292 GLY A N 1
ATOM 2357 C CA . GLY A 1 292 ? -19.453 34.562 -20.234 1 84.94 292 GLY A CA 1
ATOM 2358 C C . GLY A 1 292 ? -20.266 33.594 -19.406 1 84.94 292 GLY A C 1
ATOM 2359 O O . GLY A 1 292 ? -20.266 32.406 -19.672 1 84.94 292 GLY A O 1
ATOM 2360 N N . GLN A 1 293 ? -20.922 34.094 -18.438 1 86.75 293 GLN A N 1
ATOM 2361 C CA . GLN A 1 293 ? -21.781 33.25 -17.594 1 86.75 293 GLN A CA 1
ATOM 2362 C C . GLN A 1 293 ? -22.938 32.688 -18.391 1 86.75 293 GLN A C 1
ATOM 2364 O O . GLN A 1 293 ? -23.281 31.5 -18.234 1 86.75 293 GLN A O 1
ATOM 2369 N N . SER A 1 294 ? -23.516 33.438 -19.234 1 83.88 294 SER A N 1
ATOM 2370 C CA . SER A 1 294 ? -24.625 32.969 -20.062 1 83.88 294 SER A CA 1
ATOM 2371 C C . SER A 1 294 ? -24.156 31.969 -21.094 1 83.88 294 SER A C 1
ATOM 2373 O O . SER A 1 294 ? -24.859 31 -21.391 1 83.88 294 SER A O 1
ATOM 2375 N N . GLU A 1 295 ? -23 32.188 -21.562 1 82.81 295 GLU A N 1
ATOM 2376 C CA . GLU A 1 295 ? -22.438 31.25 -22.547 1 82.81 295 GLU A CA 1
ATOM 2377 C C . GLU A 1 295 ? -22.125 29.906 -21.922 1 82.81 295 GLU A C 1
ATOM 2379 O O . GLU A 1 295 ? -22.391 28.859 -22.516 1 82.81 295 GLU A O 1
ATOM 2384 N N . VAL A 1 296 ? -21.547 29.969 -20.734 1 82.56 296 VAL A N 1
ATOM 2385 C CA . VAL A 1 296 ? -21.172 28.734 -20.047 1 82.56 296 VAL A CA 1
ATOM 2386 C C . VAL A 1 296 ? -22.438 27.984 -19.609 1 82.56 296 VAL A C 1
ATOM 2388 O O . VAL A 1 296 ? -22.484 26.766 -19.641 1 82.56 296 VAL A O 1
ATOM 2391 N N . SER A 1 297 ? -23.438 28.688 -19.234 1 78.31 297 SER A N 1
ATOM 2392 C CA . SER A 1 297 ? -24.688 28.078 -18.781 1 78.31 297 SER A CA 1
ATOM 2393 C C . SER A 1 297 ? -25.438 27.438 -19.938 1 78.31 297 SER A C 1
ATOM 2395 O O . SER A 1 297 ? -26.078 26.391 -19.766 1 78.31 297 SER A O 1
ATOM 2397 N N . LEU A 1 298 ? -25.375 27.969 -21.141 1 70.12 298 LEU A N 1
ATOM 2398 C CA . LEU A 1 298 ? -26.141 27.5 -22.281 1 70.12 298 LEU A CA 1
ATOM 2399 C C . LEU A 1 298 ? -25.359 26.484 -23.078 1 70.12 298 LEU A C 1
ATOM 2401 O O . LEU A 1 298 ? -25.891 25.438 -23.469 1 70.12 298 LEU A O 1
ATOM 2405 N N . ALA A 1 299 ? -24.094 26.812 -23.484 1 62.53 299 ALA A N 1
ATOM 2406 C CA . ALA A 1 299 ? -23.359 26 -24.438 1 62.53 299 ALA A CA 1
ATOM 2407 C C . ALA A 1 299 ? -21.969 25.641 -23.906 1 62.53 299 ALA A C 1
ATOM 2409 O O . ALA A 1 299 ? -21.094 25.234 -24.672 1 62.53 299 ALA A O 1
ATOM 2410 N N . GLY A 1 300 ? -21.859 25.75 -22.703 1 65.06 300 GLY A N 1
ATOM 2411 C CA . GLY A 1 300 ? -20.484 25.578 -22.25 1 65.06 300 GLY A CA 1
ATOM 2412 C C . GLY A 1 300 ? -20.031 24.141 -22.25 1 65.06 300 GLY A C 1
ATOM 2413 O O . GLY A 1 300 ? -20.844 23.219 -22.297 1 65.06 300 GLY A O 1
ATOM 2414 N N . GLU A 1 301 ? -18.766 23.938 -22.422 1 74.88 301 GLU A N 1
ATOM 2415 C CA . GLU A 1 301 ? -18.141 22.625 -22.375 1 74.88 301 GLU A CA 1
ATOM 2416 C C . GLU A 1 301 ? -18.344 21.969 -21.016 1 74.88 301 GLU A C 1
ATOM 2418 O O . GLU A 1 301 ? -17.906 22.5 -20 1 74.88 301 GLU A O 1
ATOM 2423 N N . GLU A 1 302 ? -19.266 20.938 -21.031 1 81.12 302 GLU A N 1
ATOM 2424 C CA . GLU A 1 302 ? -19.531 20.172 -19.828 1 81.12 302 GLU A CA 1
ATOM 2425 C C . GLU A 1 302 ? -18.391 19.188 -19.531 1 81.12 302 GLU A C 1
ATOM 2427 O O . GLU A 1 302 ? -17.828 18.594 -20.453 1 81.12 302 GLU A O 1
ATOM 2432 N N . ILE A 1 303 ? -17.984 19.25 -18.375 1 85.69 303 ILE A N 1
ATOM 2433 C CA . ILE A 1 303 ? -17.016 18.266 -17.891 1 85.69 303 ILE A CA 1
ATOM 2434 C C . ILE A 1 303 ? -17.766 17.016 -17.391 1 85.69 303 ILE A C 1
ATOM 2436 O O . ILE A 1 303 ? -18.812 17.125 -16.766 1 85.69 303 ILE A O 1
ATOM 2440 N N . PRO A 1 304 ? -17.281 15.852 -17.719 1 88.38 304 PRO A N 1
ATOM 2441 C CA . PRO A 1 304 ? -17.953 14.625 -17.266 1 88.38 304 PRO A CA 1
ATOM 2442 C C . PRO A 1 304 ? -17.781 14.391 -15.773 1 88.38 304 PRO A C 1
ATOM 2444 O O . PRO A 1 304 ? -17.234 13.367 -15.359 1 88.38 304 PRO A O 1
ATOM 2447 N N . ALA A 1 305 ? -18.141 15.305 -14.984 1 91.56 305 ALA A N 1
ATOM 2448 C CA . ALA A 1 305 ? -18.156 15.258 -13.523 1 91.56 305 ALA A CA 1
ATOM 2449 C C . ALA A 1 305 ? -19.406 15.938 -12.961 1 91.56 305 ALA A C 1
ATOM 2451 O O . ALA A 1 305 ? -19.906 16.906 -13.531 1 91.56 305 ALA A O 1
ATOM 2452 N N . ALA A 1 306 ? -19.922 15.414 -11.945 1 94.69 306 ALA A N 1
ATOM 2453 C CA . ALA A 1 306 ? -21.141 15.969 -11.352 1 94.69 306 ALA A CA 1
ATOM 2454 C C . ALA A 1 306 ? -21.203 15.672 -9.852 1 94.69 306 ALA A C 1
ATOM 2456 O O . ALA A 1 306 ? -20.641 14.672 -9.391 1 94.69 306 ALA A O 1
ATOM 2457 N N . PHE A 1 307 ? -21.766 16.609 -9.117 1 96.81 307 PHE A N 1
ATOM 2458 C CA . PHE A 1 307 ? -22.109 16.375 -7.719 1 96.81 307 PHE A CA 1
ATOM 2459 C C . PHE A 1 307 ? -23.5 15.758 -7.598 1 96.81 307 PHE A C 1
ATOM 2461 O O . PHE A 1 307 ? -24.484 16.344 -8.055 1 96.81 307 PHE A O 1
ATOM 2468 N N . VAL A 1 308 ? -23.531 14.586 -7.09 1 97.69 308 VAL A N 1
ATOM 2469 C CA . VAL A 1 308 ? -24.812 13.891 -6.934 1 97.69 308 VAL A CA 1
ATOM 2470 C C . VAL A 1 308 ? -25.219 13.891 -5.465 1 97.69 308 VAL A C 1
ATOM 2472 O O . VAL A 1 308 ? -24.453 13.461 -4.598 1 97.69 308 VAL A O 1
ATOM 2475 N N . SER A 1 309 ? -26.391 14.383 -5.145 1 97.94 309 SER A N 1
ATOM 2476 C CA . SER A 1 309 ? -26.922 14.477 -3.783 1 97.94 309 SER A CA 1
ATOM 2477 C C . SER A 1 309 ? -27.984 13.414 -3.525 1 97.94 309 SER A C 1
ATOM 2479 O O . SER A 1 309 ? -28.734 13.047 -4.434 1 97.94 309 SER A O 1
ATOM 2481 N N . PHE A 1 310 ? -28.047 12.93 -2.336 1 97.62 310 PHE A N 1
ATOM 2482 C CA . PHE A 1 310 ? -28.953 11.859 -1.93 1 97.62 310 PHE A CA 1
ATOM 2483 C C . PHE A 1 310 ? -29.859 12.32 -0.798 1 97.62 310 PHE A C 1
ATOM 2485 O O . PHE A 1 310 ? -29.609 13.359 -0.184 1 97.62 310 PHE A O 1
ATOM 2492 N N . LYS A 1 311 ? -30.859 11.555 -0.482 1 95.44 311 LYS A N 1
ATOM 2493 C CA . LYS A 1 311 ? -31.844 11.891 0.534 1 95.44 311 LYS A CA 1
ATOM 2494 C C . LYS A 1 311 ? -31.359 11.5 1.927 1 95.44 311 LYS A C 1
ATOM 2496 O O . LYS A 1 311 ? -31.891 11.977 2.932 1 95.44 311 LYS A O 1
ATOM 2501 N N . SER A 1 312 ? -30.5 10.602 1.955 1 95.44 312 SER A N 1
ATOM 2502 C CA . SER A 1 312 ? -29.938 10.148 3.225 1 95.44 312 SER A CA 1
ATOM 2503 C C . SER A 1 312 ? -28.422 10.031 3.148 1 95.44 312 SER A C 1
ATOM 2505 O O . SER A 1 312 ? -27.859 9.875 2.064 1 95.44 312 SER A O 1
ATOM 2507 N N . ARG A 1 313 ? -27.781 10.195 4.34 1 96.69 313 ARG A N 1
ATOM 2508 C CA . ARG A 1 313 ? -26.328 10.031 4.414 1 96.69 313 ARG A CA 1
ATOM 2509 C C . ARG A 1 313 ? -25.922 8.602 4.09 1 96.69 313 ARG A C 1
ATOM 2511 O O . ARG A 1 313 ? -24.906 8.367 3.428 1 96.69 313 ARG A O 1
ATOM 2518 N N . TYR A 1 314 ? -26.719 7.688 4.586 1 96 314 TYR A N 1
ATOM 2519 C CA . TYR A 1 314 ? -26.484 6.266 4.352 1 96 314 TYR A CA 1
ATOM 2520 C C . TYR A 1 314 ? -26.531 5.945 2.863 1 96 314 TYR A C 1
ATOM 2522 O O . TYR A 1 314 ? -25.688 5.207 2.355 1 96 314 TYR A O 1
ATOM 2530 N N . GLY A 1 315 ? -27.469 6.547 2.131 1 95.62 315 GLY A N 1
ATOM 2531 C CA . GLY A 1 315 ? -27.562 6.352 0.693 1 95.62 315 GLY A CA 1
ATOM 2532 C C . GLY A 1 315 ? -26.344 6.871 -0.054 1 95.62 315 GLY A C 1
ATOM 2533 O O . GLY A 1 315 ? -25.859 6.23 -0.989 1 95.62 315 GLY A O 1
ATOM 2534 N N . ALA A 1 316 ? -25.859 8.023 0.352 1 97 316 ALA A N 1
ATOM 2535 C CA . ALA A 1 316 ? -24.656 8.586 -0.254 1 97 316 ALA A CA 1
ATOM 2536 C C . ALA A 1 316 ? -23.438 7.699 0.02 1 97 316 ALA A C 1
ATOM 2538 O O . ALA A 1 316 ? -22.594 7.504 -0.857 1 97 316 ALA A O 1
ATOM 2539 N N . ALA A 1 317 ? -23.375 7.133 1.258 1 96.62 317 ALA A N 1
ATOM 2540 C CA . ALA A 1 317 ? -22.25 6.277 1.634 1 96.62 317 ALA A CA 1
ATOM 2541 C C . ALA A 1 317 ? -22.25 4.988 0.817 1 96.62 317 ALA A C 1
ATOM 2543 O O . ALA A 1 317 ? -21.188 4.5 0.424 1 96.62 317 ALA A O 1
ATOM 2544 N N . ILE A 1 318 ? -23.406 4.402 0.547 1 96.06 318 ILE A N 1
ATOM 2545 C CA . ILE A 1 318 ? -23.516 3.188 -0.253 1 96.06 318 ILE A CA 1
ATOM 2546 C C . ILE A 1 318 ? -22.969 3.443 -1.657 1 96.06 318 ILE A C 1
ATOM 2548 O O . ILE A 1 318 ? -22.172 2.656 -2.174 1 96.06 318 ILE A O 1
ATOM 2552 N N . ALA A 1 319 ? -23.375 4.57 -2.199 1 95.5 319 ALA A N 1
ATOM 2553 C CA . ALA A 1 319 ? -22.922 4.914 -3.547 1 95.5 319 ALA A CA 1
ATOM 2554 C C . ALA A 1 319 ? -21.422 5.18 -3.576 1 95.5 319 ALA A C 1
ATOM 2556 O O . ALA A 1 319 ? -20.766 4.906 -4.578 1 95.5 319 ALA A O 1
ATOM 2557 N N . PHE A 1 320 ? -20.922 5.645 -2.516 1 95.38 320 PHE A N 1
ATOM 2558 C CA . PHE A 1 320 ? -19.516 5.984 -2.432 1 95.38 320 PHE A CA 1
ATOM 2559 C C . PHE A 1 320 ? -18.656 4.727 -2.32 1 95.38 320 PHE A C 1
ATOM 2561 O O . PHE A 1 320 ? -17.625 4.617 -2.971 1 95.38 320 PHE A O 1
ATOM 2568 N N . HIS A 1 321 ? -19.031 3.783 -1.497 1 93.94 321 HIS A N 1
ATOM 2569 C CA . HIS A 1 321 ? -18.172 2.645 -1.178 1 93.94 321 HIS A CA 1
ATOM 2570 C C . HIS A 1 321 ? -18.312 1.54 -2.221 1 93.94 321 HIS A C 1
ATOM 2572 O O . HIS A 1 321 ? -17.406 0.721 -2.391 1 93.94 321 HIS A O 1
ATOM 2578 N N . LEU A 1 322 ? -19.422 1.481 -2.9 1 93.75 322 LEU A N 1
ATOM 2579 C CA . LEU A 1 322 ? -19.641 0.443 -3.902 1 93.75 322 LEU A CA 1
ATOM 2580 C C . LEU A 1 322 ? -19.297 0.955 -5.297 1 93.75 322 LEU A C 1
ATOM 2582 O O . LEU A 1 322 ? -19.703 2.061 -5.672 1 93.75 322 LEU A O 1
ATOM 2586 N N . ARG A 1 323 ? -18.578 0.141 -5.953 1 93.19 323 ARG A N 1
ATOM 2587 C CA . ARG A 1 323 ? -18.344 0.471 -7.355 1 93.19 323 ARG A CA 1
ATOM 2588 C C . ARG A 1 323 ? -19.641 0.456 -8.148 1 93.19 323 ARG A C 1
ATOM 2590 O O . ARG A 1 323 ? -20.438 -0.481 -8.031 1 93.19 323 ARG A O 1
ATOM 2597 N N . GLN A 1 324 ? -19.797 1.464 -8.969 1 93.94 324 GLN A N 1
ATOM 2598 C CA . GLN A 1 324 ? -21.125 1.653 -9.57 1 93.94 324 GLN A CA 1
ATOM 2599 C C . GLN A 1 324 ? -21.219 0.919 -10.906 1 93.94 324 GLN A C 1
ATOM 2601 O O . GLN A 1 324 ? -22.234 0.298 -11.203 1 93.94 324 GLN A O 1
ATOM 2606 N N . SER A 1 325 ? -20.172 0.979 -11.672 1 93.31 325 SER A N 1
ATOM 2607 C CA . SER A 1 325 ? -20.266 0.434 -13.023 1 93.31 325 SER A CA 1
ATOM 2608 C C . SER A 1 325 ? -19.297 -0.727 -13.227 1 93.31 325 SER A C 1
ATOM 2610 O O . SER A 1 325 ? -18.422 -0.955 -12.391 1 93.31 325 SER A O 1
ATOM 2612 N N . ILE A 1 326 ? -19.5 -1.464 -14.359 1 92 326 ILE A N 1
ATOM 2613 C CA . ILE A 1 326 ? -18.656 -2.6 -14.734 1 92 326 ILE A CA 1
ATOM 2614 C C . ILE A 1 326 ? -17.25 -2.113 -15.086 1 92 326 ILE A C 1
ATOM 2616 O O . ILE A 1 326 ? -16.266 -2.754 -14.734 1 92 326 ILE A O 1
ATOM 2620 N N . ASN A 1 327 ? -17.297 -1.009 -15.789 1 91.19 327 ASN A N 1
ATOM 2621 C CA . ASN A 1 327 ? -16 -0.372 -16.062 1 91.19 327 ASN A CA 1
ATOM 2622 C C . ASN A 1 327 ? -15.555 0.505 -14.898 1 91.19 327 ASN A C 1
ATOM 2624 O O . ASN A 1 327 ? -16.156 1.55 -14.633 1 91.19 327 ASN A O 1
ATOM 2628 N N . PRO A 1 328 ? -14.453 0.12 -14.242 1 90.5 328 PRO A N 1
ATOM 2629 C CA . PRO A 1 328 ? -14.047 0.812 -13.016 1 90.5 328 PRO A CA 1
ATOM 2630 C C . PRO A 1 328 ? -13.562 2.236 -13.273 1 90.5 328 PRO A C 1
ATOM 2632 O O . PRO A 1 328 ? -13.43 3.027 -12.336 1 90.5 328 PRO A O 1
ATOM 2635 N N . ILE A 1 329 ? -13.281 2.637 -14.508 1 88.69 329 ILE A N 1
ATOM 2636 C CA . ILE A 1 329 ? -12.781 3.977 -14.797 1 88.69 329 ILE A CA 1
ATOM 2637 C C . ILE A 1 329 ? -13.953 4.902 -15.117 1 88.69 329 ILE A C 1
ATOM 2639 O O . ILE A 1 329 ? -13.781 6.121 -15.203 1 88.69 329 ILE A O 1
ATOM 2643 N N . GLN A 1 330 ? -15.141 4.297 -15.203 1 90.75 330 GLN A N 1
ATOM 2644 C CA . GLN A 1 330 ? -16.344 5.086 -15.406 1 90.75 330 GLN A CA 1
ATOM 2645 C C . GLN A 1 330 ? -17.156 5.191 -14.117 1 90.75 330 GLN A C 1
ATOM 2647 O O . GLN A 1 330 ? -17.125 4.293 -13.281 1 90.75 330 GLN A O 1
ATOM 2652 N N . TRP A 1 331 ? -17.812 6.262 -13.93 1 92.88 331 TRP A N 1
ATOM 2653 C CA . TRP A 1 331 ? -18.641 6.523 -12.766 1 92.88 331 TRP A CA 1
ATOM 2654 C C . TRP A 1 331 ? -17.844 6.398 -11.469 1 92.88 331 TRP A C 1
ATOM 2656 O O . TRP A 1 331 ? -18.266 5.707 -10.539 1 92.88 331 TRP A O 1
ATOM 2666 N N . VAL A 1 332 ? -16.719 6.961 -11.5 1 90.94 332 VAL A N 1
ATOM 2667 C CA . VAL A 1 332 ? -15.852 6.93 -10.328 1 90.94 332 VAL A CA 1
ATOM 2668 C C . VAL A 1 332 ? -16.391 7.871 -9.258 1 90.94 332 VAL A C 1
ATOM 2670 O O . VAL A 1 332 ? -16.656 9.047 -9.531 1 90.94 332 VAL A O 1
ATOM 2673 N N . THR A 1 333 ? -16.562 7.348 -8.07 1 93.81 333 THR A N 1
ATOM 2674 C CA . THR A 1 333 ? -17.172 8.125 -6.992 1 93.81 333 THR A CA 1
ATOM 2675 C C . THR A 1 333 ? -16.125 8.547 -5.973 1 93.81 333 THR A C 1
ATOM 2677 O O . THR A 1 333 ? -15.195 7.785 -5.68 1 93.81 333 THR A O 1
ATOM 2680 N N . GLU A 1 334 ? -16.234 9.773 -5.52 1 92.75 334 GLU A N 1
ATOM 2681 C CA . GLU A 1 334 ? -15.414 10.336 -4.449 1 92.75 334 GLU A CA 1
ATOM 2682 C C . GLU A 1 334 ? -16.266 11.125 -3.457 1 92.75 334 GLU A C 1
ATOM 2684 O O . GLU A 1 334 ? -17.359 11.57 -3.789 1 92.75 334 GLU A O 1
ATOM 2689 N N . GLN A 1 335 ? -15.789 11.227 -2.262 1 93.88 335 GLN A N 1
ATOM 2690 C CA . GLN A 1 335 ? -16.5 12.031 -1.274 1 93.88 335 GLN A CA 1
ATOM 2691 C C . GLN A 1 335 ? -16.484 13.508 -1.647 1 93.88 335 GLN A C 1
ATOM 2693 O O . GLN A 1 335 ? -15.438 14.039 -2.035 1 93.88 335 GLN A O 1
ATOM 2698 N N . ALA A 1 336 ? -17.609 14.164 -1.617 1 95.62 336 ALA A N 1
ATOM 2699 C CA . ALA A 1 336 ? -17.688 15.594 -1.908 1 95.62 336 ALA A CA 1
ATOM 2700 C C . ALA A 1 336 ? -17.266 16.422 -0.7 1 95.62 336 ALA A C 1
ATOM 2702 O O . ALA A 1 336 ? -17.625 16.109 0.436 1 95.62 336 ALA A O 1
ATOM 2703 N N . PRO A 1 337 ? -16.469 17.391 -0.901 1 94.88 337 PRO A N 1
ATOM 2704 C CA . PRO A 1 337 ? -16.156 18.312 0.183 1 94.88 337 PRO A CA 1
ATOM 2705 C C . PRO A 1 337 ? -17.281 19.328 0.435 1 94.88 337 PRO A C 1
ATOM 2707 O O . PRO A 1 337 ? -18.297 19.312 -0.274 1 94.88 337 PRO A O 1
ATOM 2710 N N . GLU A 1 338 ? -17.172 20.109 1.502 1 95 338 GLU A N 1
ATOM 2711 C CA . GLU A 1 338 ? -18.094 21.203 1.703 1 95 338 GLU A CA 1
ATOM 2712 C C . GLU A 1 338 ? -18.109 22.141 0.501 1 95 338 GLU A C 1
ATOM 2714 O O . GLU A 1 338 ? -17.078 22.344 -0.144 1 95 338 GLU A O 1
ATOM 2719 N N . PRO A 1 339 ? -19.219 22.703 0.183 1 94.56 339 PRO A N 1
ATOM 2720 C CA . PRO A 1 339 ? -19.328 23.562 -1 1 94.56 339 PRO A CA 1
ATOM 2721 C C . PRO A 1 339 ? -18.281 24.672 -1.031 1 94.56 339 PRO A C 1
ATOM 2723 O O . PRO A 1 339 ? -17.734 24.984 -2.096 1 94.56 339 PRO A O 1
ATOM 2726 N N . ASN A 1 340 ? -17.891 25.234 0.141 1 92.31 340 ASN A N 1
ATOM 2727 C CA . ASN A 1 340 ? -16.906 26.312 0.195 1 92.31 340 ASN A CA 1
ATOM 2728 C C . ASN A 1 340 ? -15.484 25.766 0.14 1 92.31 340 ASN A C 1
ATOM 2730 O O . ASN A 1 340 ? -14.531 26.531 -0.033 1 92.31 340 ASN A O 1
ATOM 2734 N N . ASP A 1 341 ? -15.367 24.469 0.288 1 94 341 ASP A N 1
ATOM 2735 C CA . ASP A 1 341 ? -14.055 23.828 0.335 1 94 341 ASP A CA 1
ATOM 2736 C C . ASP A 1 341 ? -13.695 23.219 -1.018 1 94 341 ASP A C 1
ATOM 2738 O O . ASP A 1 341 ? -12.641 22.594 -1.158 1 94 341 ASP A O 1
ATOM 2742 N N . VAL A 1 342 ? -14.516 23.375 -2.082 1 93.31 342 VAL A N 1
ATOM 2743 C CA . VAL A 1 342 ? -14.289 22.766 -3.393 1 93.31 342 VAL A CA 1
ATOM 2744 C C . VAL A 1 342 ? -13.211 23.562 -4.137 1 93.31 342 VAL A C 1
ATOM 2746 O O . VAL A 1 342 ? -13.25 24.781 -4.176 1 93.31 342 VAL A O 1
ATOM 2749 N N . TYR A 1 343 ? -12.172 22.922 -4.617 1 91.88 343 TYR A N 1
ATOM 2750 C CA . TYR A 1 343 ? -11.156 23.5 -5.484 1 91.88 343 TYR A CA 1
ATOM 2751 C C . TYR A 1 343 ? -11.539 23.359 -6.953 1 91.88 343 TYR A C 1
ATOM 2753 O O . TYR A 1 343 ? -11.188 22.359 -7.594 1 91.88 343 TYR A O 1
ATOM 2761 N N . TRP A 1 344 ? -12.109 24.281 -7.547 1 87.5 344 TRP A N 1
ATOM 2762 C CA . TRP A 1 344 ? -12.789 24.219 -8.836 1 87.5 344 TRP A CA 1
ATOM 2763 C C . TRP A 1 344 ? -11.789 24.078 -9.977 1 87.5 344 TRP A C 1
ATOM 2765 O O . TRP A 1 344 ? -12.078 23.453 -10.992 1 87.5 344 TRP A O 1
ATOM 2775 N N . PRO A 1 345 ? -10.555 24.641 -9.875 1 82.88 345 PRO A N 1
ATOM 2776 C CA . PRO A 1 345 ? -9.609 24.5 -10.984 1 82.88 345 PRO A CA 1
ATOM 2777 C C . PRO A 1 345 ? -9.234 23.031 -11.234 1 82.88 345 PRO A C 1
ATOM 2779 O O . PRO A 1 345 ? -8.68 22.719 -12.289 1 82.88 345 PRO A O 1
ATOM 2782 N N . PHE A 1 346 ? -9.484 22.188 -10.312 1 80.75 346 PHE A N 1
ATOM 2783 C CA . PHE A 1 346 ? -9.25 20.75 -10.422 1 80.75 346 PHE A CA 1
ATOM 2784 C C . PHE A 1 346 ? -9.969 20.172 -11.633 1 80.75 346 PHE A C 1
ATOM 2786 O O . PHE A 1 346 ? -9.445 19.297 -12.312 1 80.75 346 PHE A O 1
ATOM 2793 N N . PHE A 1 347 ? -11.156 20.578 -11.953 1 79.5 347 PHE A N 1
ATOM 2794 C CA . PHE A 1 347 ? -12.062 19.984 -12.914 1 79.5 347 PHE A CA 1
ATOM 2795 C C . PHE A 1 347 ? -11.641 20.312 -14.344 1 79.5 347 PHE A C 1
ATOM 2797 O O . PHE A 1 347 ? -12.164 19.75 -15.305 1 79.5 347 PHE A O 1
ATOM 2804 N N . SER A 1 348 ? -10.656 21.078 -14.445 1 72.38 348 SER A N 1
ATOM 2805 C CA . SER A 1 348 ? -10.188 21.438 -15.781 1 72.38 348 SER A CA 1
ATOM 2806 C C . SER A 1 348 ? -9.102 20.469 -16.25 1 72.38 348 SER A C 1
ATOM 2808 O O . SER A 1 348 ? -8.742 20.453 -17.438 1 72.38 348 SER A O 1
ATOM 2810 N N . SER A 1 349 ? -8.797 19.531 -15.398 1 72.31 349 SER A N 1
ATOM 2811 C CA . SER A 1 349 ? -7.68 18.656 -15.734 1 72.31 349 SER A CA 1
ATOM 2812 C C . SER A 1 349 ? -8.18 17.297 -16.203 1 72.31 349 SER A C 1
ATOM 2814 O O . SER A 1 349 ? -9.219 16.812 -15.742 1 72.31 349 SER A O 1
ATOM 2816 N N . THR A 1 350 ? -7.574 16.766 -17.312 1 72.25 350 THR A N 1
ATOM 2817 C CA . THR A 1 350 ? -7.871 15.422 -17.812 1 72.25 350 THR A CA 1
ATOM 2818 C C . THR A 1 350 ? -7.152 14.367 -16.984 1 72.25 350 THR A C 1
ATOM 2820 O O . THR A 1 350 ? -6.301 14.688 -16.156 1 72.25 350 THR A O 1
ATOM 2823 N N . PHE A 1 351 ? -7.559 13.125 -17.188 1 68.62 351 PHE A N 1
ATOM 2824 C CA . PHE A 1 351 ? -6.977 12.016 -16.453 1 68.62 351 PHE A CA 1
ATOM 2825 C C . PHE A 1 351 ? -5.477 11.93 -16.688 1 68.62 351 PHE A C 1
ATOM 2827 O O . PHE A 1 351 ? -4.699 11.797 -15.742 1 68.62 351 PHE A O 1
ATOM 2834 N N . MET A 1 352 ? -5.141 11.953 -17.891 1 71.69 352 MET A N 1
ATOM 2835 C CA . MET A 1 352 ? -3.723 11.844 -18.234 1 71.69 352 MET A CA 1
ATOM 2836 C C . MET A 1 352 ? -2.928 12.992 -17.625 1 71.69 352 MET A C 1
ATOM 2838 O O . MET A 1 352 ? -1.817 12.797 -17.125 1 71.69 352 MET A O 1
ATOM 2842 N N . ARG A 1 353 ? -3.562 14.102 -17.672 1 74.75 353 ARG A N 1
ATOM 2843 C CA . ARG A 1 353 ? -2.885 15.266 -17.109 1 74.75 353 ARG A CA 1
ATOM 2844 C C . ARG A 1 353 ? -2.701 15.133 -15.609 1 74.75 353 ARG A C 1
ATOM 2846 O O . ARG A 1 353 ? -1.653 15.5 -15.07 1 74.75 353 ARG A O 1
ATOM 2853 N N . ARG A 1 354 ? -3.66 14.523 -14.953 1 78.69 354 ARG A N 1
ATOM 2854 C CA . ARG A 1 354 ? -3.574 14.344 -13.508 1 78.69 354 ARG A CA 1
ATOM 2855 C C . ARG A 1 354 ? -2.475 13.352 -13.141 1 78.69 354 ARG A C 1
ATOM 2857 O O . ARG A 1 354 ? -1.752 13.547 -12.164 1 78.69 354 ARG A O 1
ATOM 2864 N N . TRP A 1 355 ? -2.334 12.383 -13.906 1 75.75 355 TRP A N 1
ATOM 2865 C CA . TRP A 1 355 ? -1.303 11.383 -13.648 1 75.75 355 TRP A CA 1
ATOM 2866 C C . TRP A 1 355 ? 0.089 11.977 -13.859 1 75.75 355 TRP A C 1
ATOM 2868 O O . TRP A 1 355 ? 1.007 11.711 -13.078 1 75.75 355 TRP A O 1
ATOM 2878 N N . ILE A 1 356 ? 0.215 12.68 -14.914 1 79.12 356 ILE A N 1
ATOM 2879 C CA . ILE A 1 356 ? 1.499 13.312 -15.195 1 79.12 356 ILE A CA 1
ATOM 2880 C C . ILE A 1 356 ? 1.844 14.305 -14.086 1 79.12 356 ILE A C 1
ATOM 2882 O O . ILE A 1 356 ? 2.994 14.375 -13.648 1 79.12 356 ILE A O 1
ATOM 2886 N N . CYS A 1 357 ? 0.825 15.055 -13.633 1 85.25 357 CYS A N 1
ATOM 2887 C CA . CYS A 1 357 ? 1.041 16.031 -12.57 1 85.25 357 CYS A CA 1
ATOM 2888 C C . CYS A 1 357 ? 1.47 15.344 -11.281 1 85.25 357 CYS A C 1
ATOM 2890 O O . CYS A 1 357 ? 2.322 15.852 -10.555 1 85.25 357 CYS A O 1
ATOM 2892 N N . LYS A 1 358 ? 0.89 14.195 -11 1 86.19 358 LYS A N 1
ATOM 2893 C CA . LYS A 1 358 ? 1.287 13.453 -9.812 1 86.19 358 LYS A CA 1
ATOM 2894 C C . LYS A 1 358 ? 2.76 13.055 -9.875 1 86.19 358 LYS A C 1
ATOM 2896 O O . LYS A 1 358 ? 3.488 13.188 -8.891 1 86.19 358 LYS A O 1
ATOM 2901 N N . LEU A 1 359 ? 3.244 12.641 -11.016 1 83.81 359 LEU A N 1
ATOM 2902 C CA . LEU A 1 359 ? 4.633 12.234 -11.195 1 83.81 359 LEU A CA 1
ATOM 2903 C C . LEU A 1 359 ? 5.562 13.445 -11.125 1 83.81 359 LEU A C 1
ATOM 2905 O O . LEU A 1 359 ? 6.617 13.383 -10.492 1 83.81 359 LEU A O 1
ATOM 2909 N N . VAL A 1 360 ? 5.113 14.477 -11.773 1 87.69 360 VAL A N 1
ATOM 2910 C CA . VAL A 1 360 ? 5.918 15.688 -11.805 1 87.69 360 VAL A CA 1
ATOM 2911 C C . VAL A 1 360 ? 6.094 16.219 -10.383 1 87.69 360 VAL A C 1
ATOM 2913 O O . VAL A 1 360 ? 7.18 16.688 -10.016 1 87.69 360 VAL A O 1
ATOM 2916 N N . VAL A 1 361 ? 5.016 16.172 -9.602 1 93.19 361 VAL A N 1
ATOM 2917 C CA . VAL A 1 361 ? 5.078 16.688 -8.234 1 93.19 361 VAL A CA 1
ATOM 2918 C C . VAL A 1 361 ? 6.043 15.836 -7.41 1 93.19 361 VAL A C 1
ATOM 2920 O O . VAL A 1 361 ? 6.836 16.359 -6.629 1 93.19 361 VAL A O 1
ATOM 2923 N N . VAL A 1 362 ? 6.008 14.562 -7.586 1 91 362 VAL A N 1
ATOM 2924 C CA . VAL A 1 362 ? 6.914 13.688 -6.855 1 91 362 VAL A CA 1
ATOM 2925 C C . VAL A 1 362 ? 8.359 13.992 -7.25 1 91 362 VAL A C 1
ATOM 2927 O O . VAL A 1 362 ? 9.227 14.125 -6.387 1 91 362 VAL A O 1
ATOM 2930 N N . VAL A 1 363 ? 8.688 14.18 -8.492 1 88.88 363 VAL A N 1
ATOM 2931 C CA . VAL A 1 363 ? 10.023 14.5 -8.992 1 88.88 363 VAL A CA 1
ATOM 2932 C C . VAL A 1 363 ? 10.453 15.875 -8.484 1 88.88 363 VAL A C 1
ATOM 2934 O O . VAL A 1 363 ? 11.594 16.062 -8.062 1 88.88 363 VAL A O 1
ATOM 2937 N N . ALA A 1 364 ? 9.492 16.75 -8.508 1 93.94 364 ALA A N 1
ATOM 2938 C CA . ALA A 1 364 ? 9.789 18.094 -8.031 1 93.94 364 ALA A CA 1
ATOM 2939 C C . ALA A 1 364 ? 10.148 18.094 -6.551 1 93.94 364 ALA A C 1
ATOM 2941 O O . ALA A 1 364 ? 11.07 18.797 -6.125 1 93.94 364 ALA A O 1
ATOM 2942 N N . CYS A 1 365 ? 9.406 17.312 -5.77 1 93.75 365 CYS A N 1
ATOM 2943 C CA . CYS A 1 365 ? 9.695 17.203 -4.344 1 93.75 365 CYS A CA 1
ATOM 2944 C C . CYS A 1 365 ? 11.078 16.609 -4.109 1 93.75 365 CYS A C 1
ATOM 2946 O O . CYS A 1 365 ? 11.828 17.078 -3.254 1 93.75 365 CYS A O 1
ATOM 2948 N N . ILE A 1 366 ? 11.492 15.625 -4.863 1 89.38 366 ILE A N 1
ATOM 2949 C CA . ILE A 1 366 ? 12.805 15 -4.738 1 89.38 366 ILE A CA 1
ATOM 2950 C C . ILE A 1 366 ? 13.891 16 -5.145 1 89.38 366 ILE A C 1
ATOM 2952 O O . ILE A 1 366 ? 14.906 16.141 -4.449 1 89.38 366 ILE A O 1
ATOM 2956 N N . LEU A 1 367 ? 13.672 16.734 -6.23 1 91.31 367 LEU A N 1
ATOM 2957 C CA . LEU A 1 367 ? 14.625 17.734 -6.707 1 91.31 367 LEU A CA 1
ATOM 2958 C C . LEU A 1 367 ? 14.789 18.859 -5.688 1 91.31 367 LEU A C 1
ATOM 2960 O O . LEU A 1 367 ? 15.906 19.312 -5.445 1 91.31 367 LEU A O 1
ATOM 2964 N N . LEU A 1 368 ? 13.672 19.219 -5.125 1 92.94 368 LEU A N 1
ATOM 2965 C CA . LEU A 1 368 ? 13.734 20.281 -4.113 1 92.94 368 LEU A CA 1
ATOM 2966 C C . LEU A 1 368 ? 14.508 19.797 -2.887 1 92.94 368 LEU A C 1
ATOM 2968 O O . LEU A 1 368 ? 15.266 20.578 -2.287 1 92.94 368 LEU A O 1
ATOM 2972 N N . THR A 1 369 ? 14.328 18.578 -2.516 1 89.69 369 THR A N 1
ATOM 2973 C CA . THR A 1 369 ? 15.031 18 -1.374 1 89.69 369 THR A CA 1
ATOM 2974 C C . THR A 1 369 ? 16.531 17.953 -1.638 1 89.69 369 THR A C 1
ATOM 2976 O O . THR A 1 369 ? 17.344 18.25 -0.752 1 89.69 369 THR A O 1
ATOM 2979 N N . ILE A 1 370 ? 16.938 17.688 -2.834 1 85.62 370 ILE A N 1
ATOM 2980 C CA . ILE A 1 370 ? 18.359 17.625 -3.201 1 85.62 370 ILE A CA 1
ATOM 2981 C C . ILE A 1 370 ? 18.922 19.047 -3.27 1 85.62 370 ILE A C 1
ATOM 2983 O O . ILE A 1 370 ? 20.016 19.297 -2.762 1 85.62 370 ILE A O 1
ATOM 2987 N N . LEU A 1 371 ? 18.172 19.938 -3.836 1 87.94 371 LEU A N 1
ATOM 2988 C CA . LEU A 1 371 ? 18.609 21.328 -3.965 1 87.94 371 LEU A CA 1
ATOM 2989 C C . LEU A 1 371 ? 18.781 21.969 -2.594 1 87.94 371 LEU A C 1
ATOM 2991 O O . LEU A 1 371 ? 19.703 22.766 -2.393 1 87.94 371 LEU A O 1
ATOM 2995 N N . PHE A 1 372 ? 17.938 21.625 -1.662 1 89.5 372 PHE A N 1
ATOM 2996 C CA . PHE A 1 372 ? 17.984 22.234 -0.339 1 89.5 372 PHE A CA 1
ATOM 2997 C C . PHE A 1 372 ? 19.141 21.688 0.483 1 89.5 372 PHE A C 1
ATOM 2999 O O . PHE A 1 372 ? 19.438 22.188 1.568 1 89.5 372 PHE A O 1
ATOM 3006 N N . LEU A 1 373 ? 19.828 20.703 0 1 84.81 373 LEU A N 1
ATOM 3007 C CA . LEU A 1 373 ? 21.031 20.219 0.667 1 84.81 373 LEU A CA 1
ATOM 3008 C C . LEU A 1 373 ? 22.156 21.266 0.604 1 84.81 373 LEU A C 1
ATOM 3010 O O . LEU A 1 373 ? 23.016 21.312 1.489 1 84.81 373 LEU A O 1
ATOM 3014 N N . ILE A 1 374 ? 22.062 22.109 -0.322 1 84.06 374 ILE A N 1
ATOM 3015 C CA . ILE A 1 374 ? 23.094 23.125 -0.537 1 84.06 374 ILE A CA 1
ATOM 3016 C C . ILE A 1 374 ? 23.109 24.094 0.634 1 84.06 374 ILE A C 1
ATOM 3018 O O . ILE A 1 374 ? 24.141 24.25 1.313 1 84.06 374 ILE A O 1
ATOM 3022 N N . PRO A 1 375 ? 22 24.703 0.974 1 86.06 375 PRO A N 1
ATOM 3023 C CA . PRO A 1 375 ? 22.062 25.609 2.125 1 86.06 375 PRO A CA 1
ATOM 3024 C C . PRO A 1 375 ? 22.375 24.875 3.43 1 86.06 375 PRO A C 1
ATOM 3026 O O . PRO A 1 375 ? 23.031 25.453 4.312 1 86.06 375 PRO A O 1
ATOM 3029 N N . VAL A 1 376 ? 21.969 23.703 3.561 1 85.06 376 VAL A N 1
ATOM 3030 C CA . VAL A 1 376 ? 22.219 22.953 4.789 1 85.06 376 VAL A CA 1
ATOM 3031 C C . VAL A 1 376 ? 23.719 22.688 4.941 1 85.06 376 VAL A C 1
ATOM 3033 O O . VAL A 1 376 ? 24.281 22.859 6.027 1 85.06 376 VAL A O 1
ATOM 3036 N N . VAL A 1 377 ? 24.375 22.281 3.891 1 79.25 377 VAL A N 1
ATOM 3037 C CA . VAL A 1 377 ? 25.812 22.047 3.934 1 79.25 377 VAL A CA 1
ATOM 3038 C C . VAL A 1 377 ? 26.547 23.359 4.188 1 79.25 377 VAL A C 1
ATOM 3040 O O . VAL A 1 377 ? 27.547 23.391 4.922 1 79.25 377 VAL A O 1
ATOM 3043 N N . PHE A 1 378 ? 26.031 24.391 3.635 1 81.62 378 PHE A N 1
ATOM 3044 C CA . PHE A 1 378 ? 26.625 25.719 3.84 1 81.62 378 PHE A CA 1
ATOM 3045 C C . PHE A 1 378 ? 26.562 26.109 5.309 1 81.62 378 PHE A C 1
ATOM 3047 O O . PHE A 1 378 ? 27.547 26.578 5.875 1 81.62 378 PHE A O 1
ATOM 3054 N N . VAL A 1 379 ? 25.438 25.922 5.91 1 83.94 379 VAL A N 1
ATOM 3055 C CA . VAL A 1 379 ? 25.219 26.312 7.301 1 83.94 379 VAL A CA 1
ATOM 3056 C C . VAL A 1 379 ? 26.078 25.422 8.211 1 83.94 379 VAL A C 1
ATOM 3058 O O . VAL A 1 379 ? 26.609 25.891 9.219 1 83.94 379 VAL A O 1
ATOM 3061 N N . GLN A 1 380 ? 26.172 24.172 7.883 1 79.62 380 GLN A N 1
ATOM 3062 C CA . GLN A 1 380 ? 26.969 23.266 8.695 1 79.62 380 GLN A CA 1
ATOM 3063 C C . GLN A 1 380 ? 28.453 23.641 8.633 1 79.62 380 GLN A C 1
ATOM 3065 O O . GLN A 1 380 ? 29.188 23.453 9.602 1 79.62 380 GLN A O 1
ATOM 3070 N N . GLY A 1 381 ? 28.828 24.156 7.543 1 75.31 381 GLY A N 1
ATOM 3071 C CA . GLY A 1 381 ? 30.188 24.641 7.43 1 75.31 381 GLY A CA 1
ATOM 3072 C C . GLY A 1 381 ? 30.469 25.859 8.305 1 75.31 381 GLY A C 1
ATOM 3073 O O . GLY A 1 381 ? 31.578 26.047 8.789 1 75.31 381 GLY A O 1
ATOM 3074 N N . LEU A 1 382 ? 29.422 26.609 8.578 1 76.62 382 LEU A N 1
ATOM 3075 C CA . LEU A 1 382 ? 29.547 27.797 9.406 1 76.62 382 LEU A CA 1
ATOM 3076 C C . LEU A 1 382 ? 29.672 27.438 10.883 1 76.62 382 LEU A C 1
ATOM 3078 O O . LEU A 1 382 ? 30.25 28.188 11.672 1 76.62 382 LEU A O 1
ATOM 3082 N N . THR A 1 383 ? 29.125 26.297 11.273 1 75.31 383 THR A N 1
ATOM 3083 C CA . THR A 1 383 ? 29.141 25.891 12.672 1 75.31 383 THR A CA 1
ATOM 3084 C C . THR A 1 383 ? 30.531 25.438 13.094 1 75.31 383 THR A C 1
ATOM 3086 O O . THR A 1 383 ? 30.844 25.438 14.289 1 75.31 383 THR A O 1
ATOM 3089 N N . ASN A 1 384 ? 31.359 25.109 12.047 1 70.5 384 ASN A N 1
ATOM 3090 C CA . ASN A 1 384 ? 32.719 24.734 12.336 1 70.5 384 ASN A CA 1
ATOM 3091 C C . ASN A 1 384 ? 33.688 25.875 12.023 1 70.5 384 ASN A C 1
ATOM 3093 O O . ASN A 1 384 ? 33.906 26.219 10.859 1 70.5 384 ASN A O 1
ATOM 3097 N N . LEU A 1 385 ? 34.25 26.422 13.148 1 66 385 LEU A N 1
ATOM 3098 C CA . LEU A 1 385 ? 35.094 27.594 13.031 1 66 385 LEU A CA 1
ATOM 3099 C C . LEU A 1 385 ? 36.281 27.312 12.125 1 66 385 LEU A C 1
ATOM 3101 O O . LEU A 1 385 ? 36.688 28.156 11.305 1 66 385 LEU A O 1
ATOM 3105 N N . SER A 1 386 ? 36.781 26.062 12.352 1 64.69 386 SER A N 1
ATOM 3106 C CA . SER A 1 386 ? 38 25.734 11.594 1 64.69 386 SER A CA 1
ATOM 3107 C C . SER A 1 386 ? 37.688 25.641 10.094 1 64.69 386 SER A C 1
ATOM 3109 O O . SER A 1 386 ? 38.469 26.125 9.273 1 64.69 386 SER A O 1
ATOM 3111 N N . GLN A 1 387 ? 36.562 25.203 9.797 1 67.44 387 GLN A N 1
ATOM 3112 C CA . GLN A 1 387 ? 36.188 25.062 8.391 1 67.44 387 GLN A CA 1
ATOM 3113 C C . GLN A 1 387 ? 35.812 26.406 7.785 1 67.44 387 GLN A C 1
ATOM 3115 O O . GLN A 1 387 ? 36.062 26.656 6.609 1 67.44 387 GLN A O 1
ATOM 3120 N N . LEU A 1 388 ? 35.25 27.266 8.586 1 68.69 388 LEU A N 1
ATOM 3121 C CA . LEU A 1 388 ? 34.812 28.578 8.125 1 68.69 388 LEU A CA 1
ATOM 3122 C C . LEU A 1 388 ? 36 29.469 7.789 1 68.69 388 LEU A C 1
ATOM 3124 O O . LEU A 1 388 ? 35.969 30.203 6.797 1 68.69 388 LEU A O 1
ATOM 3128 N N . GLU A 1 389 ? 37 29.281 8.641 1 70.62 389 GLU A N 1
ATOM 3129 C CA . GLU A 1 389 ? 38.188 30.094 8.414 1 70.62 389 GLU A CA 1
ATOM 3130 C C . GLU A 1 389 ? 38.875 29.703 7.113 1 70.62 389 GLU A C 1
ATOM 3132 O O . GLU A 1 389 ? 39.469 30.547 6.441 1 70.62 389 GLU A O 1
ATOM 3137 N N . VAL A 1 390 ? 38.688 28.438 6.789 1 67.62 390 VAL A N 1
ATOM 3138 C CA . VAL A 1 390 ? 39.344 27.938 5.582 1 67.62 390 VAL A CA 1
ATOM 3139 C C . VAL A 1 390 ? 38.531 28.359 4.352 1 67.62 390 VAL A C 1
ATOM 3141 O O . VAL A 1 390 ? 39.094 28.766 3.342 1 67.62 390 VAL A O 1
ATOM 3144 N N . TRP A 1 391 ? 37.25 28.375 4.465 1 69.5 391 TRP A N 1
ATOM 3145 C CA . TRP A 1 391 ? 36.406 28.641 3.32 1 69.5 391 TRP A CA 1
ATOM 3146 C C . TRP A 1 391 ? 36.281 30.141 3.059 1 69.5 391 TRP A C 1
ATOM 3148 O O . TRP A 1 391 ? 36.188 30.562 1.905 1 69.5 391 TRP A O 1
ATOM 3158 N N . LEU A 1 392 ? 36.219 30.875 4.223 1 72.31 392 LEU A N 1
ATOM 3159 C CA . LEU A 1 392 ? 36.062 32.312 4.098 1 72.31 392 LEU A CA 1
ATOM 3160 C C . LEU A 1 392 ? 37.188 33.031 4.848 1 72.31 392 LEU A C 1
ATOM 3162 O O . LEU A 1 392 ? 36.969 33.562 5.945 1 72.31 392 LEU A O 1
ATOM 3166 N N . PRO A 1 393 ? 38.406 33.156 4.285 1 71.56 393 PRO A N 1
ATOM 3167 C CA . PRO A 1 393 ? 39.562 33.719 4.965 1 71.56 393 PRO A CA 1
ATOM 3168 C C . PRO A 1 393 ? 39.375 35.219 5.297 1 71.56 393 PRO A C 1
ATOM 3170 O O . PRO A 1 393 ? 40.031 35.719 6.215 1 71.56 393 PRO A O 1
ATOM 3173 N N . PHE A 1 394 ? 38.469 35.844 4.551 1 71.44 394 PHE A N 1
ATOM 3174 C CA . PHE A 1 394 ? 38.25 37.25 4.797 1 71.44 394 PHE A CA 1
ATOM 3175 C C . PHE A 1 394 ? 37.625 37.5 6.164 1 71.44 394 PHE A C 1
ATOM 3177 O O . PHE A 1 394 ? 37.719 38.594 6.727 1 71.44 394 PHE A O 1
ATOM 3184 N N . LEU A 1 395 ? 37 36.5 6.762 1 69.75 395 LEU A N 1
ATOM 3185 C CA . LEU A 1 395 ? 36.312 36.625 8.039 1 69.75 395 LEU A CA 1
ATOM 3186 C C . LEU A 1 395 ? 37.25 36.344 9.195 1 69.75 395 LEU A C 1
ATOM 3188 O O . LEU A 1 395 ? 36.875 36.5 10.367 1 69.75 395 LEU A O 1
ATOM 3192 N N . LYS A 1 396 ? 38.469 36.031 8.836 1 72.38 396 LYS A N 1
ATOM 3193 C CA . LYS A 1 396 ? 39.438 35.688 9.875 1 72.38 396 LYS A CA 1
ATOM 3194 C C . LYS A 1 396 ? 39.625 36.844 10.844 1 72.38 396 LYS A C 1
ATOM 3196 O O . LYS A 1 396 ? 39.75 36.656 12.055 1 72.38 396 LYS A O 1
ATOM 3201 N N . SER A 1 397 ? 39.688 38.031 10.273 1 72.62 397 SER A N 1
ATOM 3202 C CA . SER A 1 397 ? 39.906 39.219 11.125 1 72.62 397 SER A CA 1
ATOM 3203 C C . SER A 1 397 ? 38.688 39.469 12.039 1 72.62 397 SER A C 1
ATOM 3205 O O . SER A 1 397 ? 38.875 39.781 13.211 1 72.62 397 SER A O 1
ATOM 3207 N N . ILE A 1 398 ? 37.562 39.219 11.523 1 75.44 398 ILE A N 1
ATOM 3208 C CA . ILE A 1 398 ? 36.344 39.469 12.273 1 75.44 398 ILE A CA 1
ATOM 3209 C C . ILE A 1 398 ? 36.094 38.344 13.25 1 75.44 398 ILE A C 1
ATOM 3211 O O . ILE A 1 398 ? 35.5 38.531 14.328 1 75.44 398 ILE A O 1
ATOM 3215 N N . LEU A 1 399 ? 36.656 37.188 12.969 1 74.44 399 LEU A N 1
ATOM 3216 C CA . LEU A 1 399 ? 36.406 35.969 13.781 1 74.44 399 LEU A CA 1
ATOM 3217 C C . LEU A 1 399 ? 37.312 35.969 15.008 1 74.44 399 LEU A C 1
ATOM 3219 O O . LEU A 1 399 ? 37.156 35.125 15.898 1 74.44 399 LEU A O 1
ATOM 3223 N N . THR A 1 400 ? 38.125 37.062 15.031 1 74.44 400 THR A N 1
ATOM 3224 C CA . THR A 1 400 ? 39 37.156 16.203 1 74.44 400 THR A CA 1
ATOM 3225 C C . THR A 1 400 ? 38.25 37.75 17.391 1 74.44 400 THR A C 1
ATOM 3227 O O . THR A 1 400 ? 38.625 37.531 18.547 1 74.44 400 THR A O 1
ATOM 3230 N N . ILE A 1 401 ? 37.156 38.406 17.031 1 77.44 401 ILE A N 1
ATOM 3231 C CA . ILE A 1 401 ? 36.312 38.906 18.109 1 77.44 401 ILE A CA 1
ATOM 3232 C C . ILE A 1 401 ? 35.406 37.781 18.625 1 77.44 401 ILE A C 1
ATOM 3234 O O . ILE A 1 401 ? 34.625 37.219 17.891 1 77.44 401 ILE A O 1
ATOM 3238 N N . THR A 1 402 ? 35.562 37.594 19.844 1 77.75 402 THR A N 1
ATOM 3239 C CA . THR A 1 402 ? 34.938 36.438 20.453 1 77.75 402 THR A CA 1
ATOM 3240 C C . THR A 1 402 ? 33.406 36.5 20.297 1 77.75 402 THR A C 1
ATOM 3242 O O . THR A 1 402 ? 32.781 35.5 19.969 1 77.75 402 THR A O 1
ATOM 3245 N N . PHE A 1 403 ? 32.875 37.656 20.5 1 81.25 403 PHE A N 1
ATOM 3246 C CA . PHE A 1 403 ? 31.422 37.781 20.438 1 81.25 403 PHE A CA 1
ATOM 3247 C C . PHE A 1 403 ? 30.906 37.531 19.031 1 81.25 403 PHE A C 1
ATOM 3249 O O . PHE A 1 403 ? 29.906 36.844 18.828 1 81.25 403 PHE A O 1
ATOM 3256 N N . ILE A 1 404 ? 31.531 38.031 18.125 1 81 404 ILE A N 1
ATOM 3257 C CA . ILE A 1 404 ? 31.125 37.875 16.734 1 81 404 ILE A CA 1
ATOM 3258 C C . ILE A 1 404 ? 31.281 36.438 16.297 1 81 404 ILE A C 1
ATOM 3260 O O . ILE A 1 404 ? 30.438 35.875 15.586 1 81 404 ILE A O 1
ATOM 3264 N N . SER A 1 405 ? 32.312 35.875 16.781 1 79.25 405 SER A N 1
ATOM 3265 C CA . SER A 1 405 ? 32.531 34.469 16.453 1 79.25 405 SER A CA 1
ATOM 3266 C C . SER A 1 405 ? 31.453 33.594 17.062 1 79.25 405 SER A C 1
ATOM 3268 O O . SER A 1 405 ? 31 32.625 16.438 1 79.25 405 SER A O 1
ATOM 3270 N N . GLU A 1 406 ? 30.984 34 18.172 1 79.75 406 GLU A N 1
ATOM 3271 C CA . GLU A 1 406 ? 29.953 33.219 18.844 1 79.75 406 GLU A CA 1
ATOM 3272 C C . GLU A 1 406 ? 28.594 33.406 18.172 1 79.75 406 GLU A C 1
ATOM 3274 O O . GLU A 1 406 ? 27.812 32.469 18.078 1 79.75 406 GLU A O 1
ATOM 3279 N N . VAL A 1 407 ? 28.406 34.5 17.719 1 83.44 407 VAL A N 1
ATOM 3280 C CA . VAL A 1 407 ? 27.141 34.781 17.031 1 83.44 407 VAL A CA 1
ATOM 3281 C C . VAL A 1 407 ? 27.125 34.031 15.695 1 83.44 407 VAL A C 1
ATOM 3283 O O . VAL A 1 407 ? 26.109 33.438 15.328 1 83.44 407 VAL A O 1
ATOM 3286 N N . ILE A 1 408 ? 28.188 34.031 15.055 1 80.56 408 ILE A N 1
ATOM 3287 C CA . ILE A 1 408 ? 28.266 33.406 13.727 1 80.56 408 ILE A CA 1
ATOM 3288 C C . ILE A 1 408 ? 28.219 31.891 13.852 1 80.56 408 ILE A C 1
ATOM 3290 O O . ILE A 1 408 ? 27.578 31.219 13.047 1 80.56 408 ILE A O 1
ATOM 3294 N N . THR A 1 409 ? 28.781 31.359 14.898 1 77.19 409 THR A N 1
ATOM 3295 C CA . THR A 1 409 ? 28.828 29.906 15.047 1 77.19 409 THR A CA 1
ATOM 3296 C C . THR A 1 409 ? 27.609 29.391 15.789 1 77.19 409 THR A C 1
ATOM 3298 O O . THR A 1 409 ? 27.156 28.266 15.555 1 77.19 409 THR A O 1
ATOM 3301 N N . GLY A 1 410 ? 26.984 30.234 16.562 1 78.75 410 GLY A N 1
ATOM 3302 C CA . GLY A 1 410 ? 25.922 29.75 17.438 1 78.75 410 GLY A CA 1
ATOM 3303 C C . GLY A 1 410 ? 24.531 30.156 16.969 1 78.75 410 GLY A C 1
ATOM 3304 O O . GLY A 1 410 ? 23.562 29.438 17.203 1 78.75 410 GLY A O 1
ATOM 3305 N N . TYR A 1 411 ? 24.438 31.25 16.297 1 85.81 411 TYR A N 1
ATOM 3306 C CA . TYR A 1 411 ? 23.125 31.781 16.031 1 85.81 411 TYR A CA 1
ATOM 3307 C C . TYR A 1 411 ? 22.859 31.859 14.523 1 85.81 411 TYR A C 1
ATOM 3309 O O . TYR A 1 411 ? 21.797 31.453 14.055 1 85.81 411 TYR A O 1
ATOM 3317 N N . LEU A 1 412 ? 23.781 32.219 13.75 1 85.38 412 LEU A N 1
ATOM 3318 C CA . LEU A 1 412 ? 23.594 32.531 12.336 1 85.38 412 LEU A CA 1
ATOM 3319 C C . LEU A 1 412 ? 23.188 31.297 11.547 1 85.38 412 LEU A C 1
ATOM 3321 O O . LEU A 1 412 ? 22.297 31.359 10.703 1 85.38 412 LEU A O 1
ATOM 3325 N N . PRO A 1 413 ? 23.844 30.188 11.844 1 86.25 413 PRO A N 1
ATOM 3326 C CA . PRO A 1 413 ? 23.453 29 11.094 1 86.25 413 PRO A CA 1
ATOM 3327 C C . PRO A 1 413 ? 21.969 28.656 11.273 1 86.25 413 PRO A C 1
ATOM 3329 O O . PRO A 1 413 ? 21.281 28.359 10.297 1 86.25 413 PRO A O 1
ATOM 3332 N N . SER A 1 414 ? 21.484 28.688 12.461 1 88.5 414 SER A N 1
ATOM 3333 C CA . SER A 1 414 ? 20.094 28.359 12.75 1 88.5 414 SER A CA 1
ATOM 3334 C C . SER A 1 414 ? 19.141 29.391 12.133 1 88.5 414 SER A C 1
ATOM 3336 O O . SER A 1 414 ? 18.062 29.031 11.648 1 88.5 414 SER A O 1
ATOM 3338 N N . LEU A 1 415 ? 19.578 30.641 12.07 1 89.19 415 LEU A N 1
ATOM 3339 C CA . LEU A 1 415 ? 18.75 31.688 11.5 1 89.19 415 LEU A CA 1
ATOM 3340 C C . LEU A 1 415 ? 18.625 31.516 9.984 1 89.19 415 LEU A C 1
ATOM 3342 O O . LEU A 1 415 ? 17.531 31.656 9.43 1 89.19 415 LEU A O 1
ATOM 3346 N N . ILE A 1 416 ? 19.75 31.219 9.375 1 89 416 ILE A N 1
ATOM 3347 C CA . ILE A 1 416 ? 19.75 31.031 7.93 1 89 416 ILE A CA 1
ATOM 3348 C C . ILE A 1 416 ? 18.844 29.844 7.566 1 89 416 ILE A C 1
ATOM 3350 O O . ILE A 1 416 ? 18.047 29.938 6.637 1 89 416 ILE A O 1
ATOM 3354 N N . LEU A 1 417 ? 18.969 28.812 8.32 1 88.5 417 LEU A N 1
ATOM 3355 C CA . LEU A 1 417 ? 18.156 27.625 8.055 1 88.5 417 LEU A CA 1
ATOM 3356 C C . LEU A 1 417 ? 16.672 27.938 8.266 1 88.5 417 LEU A C 1
ATOM 3358 O O . LEU A 1 417 ? 15.828 27.5 7.484 1 88.5 417 LEU A O 1
ATOM 3362 N N . MET A 1 418 ? 16.391 28.672 9.297 1 89.81 418 MET A N 1
ATOM 3363 C CA . MET A 1 418 ? 15.016 29.062 9.594 1 89.81 418 MET A CA 1
ATOM 3364 C C . MET A 1 418 ? 14.422 29.875 8.445 1 89.81 418 MET A C 1
ATOM 3366 O O . MET A 1 418 ? 13.273 29.656 8.055 1 89.81 418 MET A O 1
ATOM 3370 N N . LEU A 1 419 ? 15.172 30.734 7.859 1 88.5 419 LEU A N 1
ATOM 3371 C CA . LEU A 1 419 ? 14.703 31.609 6.785 1 88.5 419 LEU A CA 1
ATOM 3372 C C . LEU A 1 419 ? 14.461 30.812 5.508 1 88.5 419 LEU A C 1
ATOM 3374 O O . LEU A 1 419 ? 13.477 31.031 4.809 1 88.5 419 LEU A O 1
ATOM 3378 N N . PHE A 1 420 ? 15.289 29.906 5.285 1 89.5 420 PHE A N 1
ATOM 3379 C CA . PHE A 1 420 ? 15.117 29.062 4.109 1 89.5 420 PHE A CA 1
ATOM 3380 C C . PHE A 1 420 ? 13.906 28.141 4.27 1 89.5 420 PHE A C 1
ATOM 3382 O O . PHE A 1 420 ? 13.18 27.891 3.307 1 89.5 420 PHE A O 1
ATOM 3389 N N . LEU A 1 421 ? 13.688 27.719 5.465 1 91 421 LEU A N 1
ATOM 3390 C CA . LEU A 1 421 ? 12.602 26.781 5.727 1 91 421 LEU A CA 1
ATOM 3391 C C . LEU A 1 421 ? 11.25 27.484 5.645 1 91 421 LEU A C 1
ATOM 3393 O O . LEU A 1 421 ? 10.219 26.844 5.457 1 91 421 LEU A O 1
ATOM 3397 N N . LYS A 1 422 ? 11.258 28.781 5.754 1 90.31 422 LYS A N 1
ATOM 3398 C CA . LYS A 1 422 ? 10.016 29.547 5.688 1 90.31 422 LYS A CA 1
ATOM 3399 C C . LYS A 1 422 ? 9.422 29.5 4.281 1 90.31 422 LYS A C 1
ATOM 3401 O O . LYS A 1 422 ? 8.219 29.688 4.102 1 90.31 422 LYS A O 1
ATOM 3406 N N . MET A 1 423 ? 10.195 29.125 3.283 1 92.5 423 MET A N 1
ATOM 3407 C CA . MET A 1 423 ? 9.75 29.125 1.893 1 92.5 423 MET A CA 1
ATOM 3408 C C . MET A 1 423 ? 9.188 27.766 1.501 1 92.5 423 MET A C 1
ATOM 3410 O O . MET A 1 423 ? 8.523 27.641 0.475 1 92.5 423 MET A O 1
ATOM 3414 N N . VAL A 1 424 ? 9.352 26.828 2.307 1 94.44 424 VAL A N 1
ATOM 3415 C CA . VAL A 1 424 ? 9.062 25.453 1.916 1 94.44 424 VAL A CA 1
ATOM 3416 C C . VAL A 1 424 ? 7.559 25.203 1.958 1 94.44 424 VAL A C 1
ATOM 3418 O O . VAL A 1 424 ? 6.988 24.641 1.018 1 94.44 424 VAL A O 1
ATOM 3421 N N . PRO A 1 425 ? 6.805 25.656 2.998 1 95.19 425 PRO A N 1
ATOM 3422 C CA . PRO A 1 425 ? 5.379 25.328 3.084 1 95.19 425 PRO A CA 1
ATOM 3423 C C . PRO A 1 425 ? 4.57 25.906 1.925 1 95.19 425 PRO A C 1
ATOM 3425 O O . PRO A 1 425 ? 3.783 25.188 1.301 1 95.19 425 PRO A O 1
ATOM 3428 N N . PRO A 1 426 ? 4.82 27.188 1.535 1 95.19 426 PRO A N 1
ATOM 3429 C CA . PRO A 1 426 ? 4.062 27.688 0.382 1 95.19 426 PRO A CA 1
ATOM 3430 C C . PRO A 1 426 ? 4.402 26.938 -0.908 1 95.19 426 PRO A C 1
ATOM 3432 O O . PRO A 1 426 ? 3.527 26.734 -1.754 1 95.19 426 PRO A O 1
ATOM 3435 N N . ILE A 1 427 ? 5.574 26.516 -1.056 1 95.75 427 ILE A N 1
ATOM 3436 C CA . ILE A 1 427 ? 5.977 25.781 -2.246 1 95.75 427 ILE A CA 1
ATOM 3437 C C . ILE A 1 427 ? 5.293 24.422 -2.26 1 95.75 427 ILE A C 1
ATOM 3439 O O . ILE A 1 427 ? 4.773 23.984 -3.293 1 95.75 427 ILE A O 1
ATOM 3443 N N . MET A 1 428 ? 5.312 23.797 -1.132 1 96.31 428 MET A N 1
ATOM 3444 C CA . MET A 1 428 ? 4.691 22.484 -1.044 1 96.31 428 MET A CA 1
ATOM 3445 C C . MET A 1 428 ? 3.184 22.578 -1.241 1 96.31 428 MET A C 1
ATOM 3447 O O . MET A 1 428 ? 2.564 21.656 -1.783 1 96.31 428 MET A O 1
ATOM 3451 N N . GLU A 1 429 ? 2.611 23.672 -0.782 1 95.94 429 GLU A N 1
ATOM 3452 C CA . GLU A 1 429 ? 1.188 23.891 -1.019 1 95.94 429 GLU A CA 1
ATOM 3453 C C . GLU A 1 429 ? 0.895 24.062 -2.508 1 95.94 429 GLU A C 1
ATOM 3455 O O . GLU A 1 429 ? -0.085 23.5 -3.018 1 95.94 429 GLU A O 1
ATOM 3460 N N . LEU A 1 430 ? 1.753 24.812 -3.168 1 94.44 430 LEU A N 1
ATOM 3461 C CA . LEU A 1 430 ? 1.606 24.984 -4.609 1 94.44 430 LEU A CA 1
ATOM 3462 C C . LEU A 1 430 ? 1.753 23.656 -5.34 1 94.44 430 LEU A C 1
ATOM 3464 O O . LEU A 1 430 ? 0.962 23.344 -6.23 1 94.44 430 LEU A O 1
ATOM 3468 N N . LEU A 1 431 ? 2.697 22.875 -4.93 1 94.38 431 LEU A N 1
ATOM 3469 C CA . LEU A 1 431 ? 2.908 21.578 -5.555 1 94.38 431 LEU A CA 1
ATOM 3470 C C . LEU A 1 431 ? 1.722 20.656 -5.301 1 94.38 431 LEU A C 1
ATOM 3472 O O . LEU A 1 431 ? 1.311 19.906 -6.191 1 94.38 431 LEU A O 1
ATOM 3476 N N . SER A 1 432 ? 1.159 20.719 -4.105 1 94.19 432 SER A N 1
ATOM 3477 C CA . SER A 1 432 ? 0.004 19.891 -3.773 1 94.19 432 SER A CA 1
ATOM 3478 C C . SER A 1 432 ? -1.229 20.312 -4.559 1 94.19 432 SER A C 1
ATOM 3480 O O . SER A 1 432 ? -2.107 19.5 -4.844 1 94.19 432 SER A O 1
ATOM 3482 N N . SER A 1 433 ? -1.307 21.594 -4.895 1 91.75 433 SER A N 1
ATOM 3483 C CA . SER A 1 433 ? -2.443 22.078 -5.664 1 91.75 433 SER A CA 1
ATOM 3484 C C . SER A 1 433 ? -2.414 21.562 -7.094 1 91.75 433 SER A C 1
ATOM 3486 O O . SER A 1 433 ? -3.463 21.359 -7.707 1 91.75 433 SER A O 1
ATOM 3488 N N . ILE A 1 434 ? -1.206 21.25 -7.566 1 88.69 434 ILE A N 1
ATOM 3489 C CA . ILE A 1 434 ? -1.041 20.766 -8.938 1 88.69 434 ILE A CA 1
ATOM 3490 C C . ILE A 1 434 ? -1.312 19.266 -8.984 1 88.69 434 ILE A C 1
ATOM 3492 O O . ILE A 1 434 ? -1.685 18.734 -10.031 1 88.69 434 ILE A O 1
ATOM 3496 N N . GLN A 1 435 ? -1.144 18.547 -7.953 1 86.94 435 GLN A N 1
ATOM 3497 C CA . GLN A 1 435 ? -1.26 17.094 -7.891 1 86.94 435 GLN A CA 1
ATOM 3498 C C . GLN A 1 435 ? -2.695 16.641 -8.141 1 86.94 435 GLN A C 1
ATOM 3500 O O . GLN A 1 435 ? -2.932 15.516 -8.586 1 86.94 435 GLN A O 1
ATOM 3505 N N . GLY A 1 436 ? -3.695 17.547 -7.949 1 82.31 436 GLY A N 1
ATOM 3506 C CA . GLY A 1 436 ? -5.051 17.203 -8.344 1 82.31 436 GLY A CA 1
ATOM 3507 C C . GLY A 1 436 ? -5.91 16.75 -7.176 1 82.31 436 GLY A C 1
ATOM 3508 O O . GLY A 1 436 ? -6.438 15.633 -7.188 1 82.31 436 GLY A O 1
ATOM 3509 N N . TYR A 1 437 ? -6.18 17.484 -6.223 1 88.19 437 TYR A N 1
ATOM 3510 C CA . TYR A 1 437 ? -7.125 17.25 -5.137 1 88.19 437 TYR A CA 1
ATOM 3511 C C . TYR A 1 437 ? -8.398 18.062 -5.332 1 88.19 437 TYR A C 1
ATOM 3513 O O . TYR A 1 437 ? -8.367 19.125 -5.941 1 88.19 437 TYR A O 1
ATOM 3521 N N . ILE A 1 438 ? -9.422 17.609 -4.816 1 90.06 438 ILE A N 1
ATOM 3522 C CA . ILE A 1 438 ? -10.727 18.203 -5.09 1 90.06 438 ILE A CA 1
ATOM 3523 C C . ILE A 1 438 ? -11.031 19.281 -4.062 1 90.06 438 ILE A C 1
ATOM 3525 O O . ILE A 1 438 ? -11.883 20.141 -4.293 1 90.06 438 ILE A O 1
ATOM 3529 N N . SER A 1 439 ? -10.359 19.188 -2.941 1 94.31 439 SER A N 1
ATOM 3530 C CA . SER A 1 439 ? -10.68 20.125 -1.878 1 94.31 439 SER A CA 1
ATOM 3531 C C . SER A 1 439 ? -9.438 20.875 -1.401 1 94.31 439 SER A C 1
ATOM 3533 O O . SER A 1 439 ? -8.32 20.375 -1.55 1 94.31 439 SER A O 1
ATOM 3535 N N . HIS A 1 440 ? -9.664 22.141 -0.864 1 94.25 440 HIS A N 1
ATOM 3536 C CA . HIS A 1 440 ? -8.594 22.938 -0.282 1 94.25 440 HIS A CA 1
ATOM 3537 C C . HIS A 1 440 ? -8.016 22.266 0.958 1 94.25 440 HIS A C 1
ATOM 3539 O O . HIS A 1 440 ? -6.805 22.297 1.188 1 94.25 440 HIS A O 1
ATOM 3545 N N . SER A 1 441 ? -8.867 21.641 1.699 1 94 441 SER A N 1
ATOM 3546 C CA . SER A 1 441 ? -8.438 20.969 2.918 1 94 441 SER A CA 1
ATOM 3547 C C . SER A 1 441 ? -7.527 19.797 2.602 1 94 441 SER A C 1
ATOM 3549 O O . SER A 1 441 ? -6.543 19.547 3.307 1 94 441 SER A O 1
ATOM 3551 N N . ASP A 1 442 ? -7.816 19.094 1.508 1 93.62 442 ASP A N 1
ATOM 3552 C CA . ASP A 1 442 ? -6.969 17.969 1.123 1 93.62 442 ASP A CA 1
ATOM 3553 C C . ASP A 1 442 ? -5.617 18.453 0.601 1 93.62 442 ASP A C 1
ATOM 3555 O O . ASP A 1 442 ? -4.602 17.781 0.784 1 93.62 442 ASP A O 1
ATOM 3559 N N . ILE A 1 443 ? -5.637 19.547 -0.07 1 95.06 443 ILE A N 1
ATOM 3560 C CA . ILE A 1 443 ? -4.391 20.156 -0.537 1 95.06 443 ILE A CA 1
ATOM 3561 C C . ILE A 1 443 ? -3.516 20.516 0.659 1 95.06 443 ILE A C 1
ATOM 3563 O O . ILE A 1 443 ? -2.318 20.219 0.674 1 95.06 443 ILE A O 1
ATOM 3567 N N . GLU A 1 444 ? -4.125 21.109 1.668 1 95.31 444 GLU A N 1
ATOM 3568 C CA . GLU A 1 444 ? -3.396 21.5 2.871 1 95.31 444 GLU A CA 1
ATOM 3569 C C . GLU A 1 444 ? -2.865 20.281 3.613 1 95.31 444 GLU A C 1
ATOM 3571 O O . GLU A 1 444 ? -1.741 20.297 4.121 1 95.31 444 GLU A O 1
ATOM 3576 N N . LYS A 1 445 ? -3.693 19.266 3.691 1 95.5 445 LYS A N 1
ATOM 3577 C CA . LYS A 1 445 ? -3.277 18.047 4.371 1 95.5 445 LYS A CA 1
ATOM 3578 C C . LYS A 1 445 ? -2.104 17.391 3.65 1 95.5 445 LYS A C 1
ATOM 3580 O O . LYS A 1 445 ? -1.143 16.953 4.289 1 95.5 445 LYS A O 1
ATOM 3585 N N . SER A 1 446 ? -2.207 17.328 2.318 1 95.44 446 SER A N 1
ATOM 3586 C CA . SER A 1 446 ? -1.11 16.766 1.532 1 95.44 446 SER A CA 1
ATOM 3587 C C . SER A 1 446 ? 0.154 17.609 1.679 1 95.44 446 SER A C 1
ATOM 3589 O O . SER A 1 446 ? 1.257 17.062 1.785 1 95.44 446 SER A O 1
ATOM 3591 N N . ALA A 1 447 ? -0.026 18.875 1.65 1 96.88 447 ALA A N 1
ATOM 3592 C CA . ALA A 1 447 ? 1.11 19.766 1.849 1 96.88 447 ALA A CA 1
ATOM 3593 C C . ALA A 1 447 ? 1.739 19.562 3.225 1 96.88 447 ALA A C 1
ATOM 3595 O O . ALA A 1 447 ? 2.963 19.594 3.367 1 96.88 447 ALA A O 1
ATOM 3596 N N . CYS A 1 448 ? 0.897 19.375 4.23 1 97.12 448 CYS A N 1
ATOM 3597 C CA . CYS A 1 448 ? 1.375 19.125 5.582 1 97.12 448 CYS A CA 1
ATOM 3598 C C . CYS A 1 448 ? 2.293 17.906 5.621 1 97.12 448 CYS A C 1
ATOM 3600 O O . CYS A 1 448 ? 3.385 17.969 6.191 1 97.12 448 CYS A O 1
ATOM 3602 N N . ASP A 1 449 ? 1.909 16.891 4.977 1 95.94 449 ASP A N 1
ATOM 3603 C CA . ASP A 1 449 ? 2.693 15.656 4.926 1 95.94 449 ASP A CA 1
ATOM 3604 C C . ASP A 1 449 ? 4.012 15.875 4.188 1 95.94 449 ASP A C 1
ATOM 3606 O O . ASP A 1 449 ? 5.066 15.422 4.637 1 95.94 449 ASP A O 1
ATOM 3610 N N . LYS A 1 450 ? 3.994 16.609 3.156 1 96.38 450 LYS A N 1
ATOM 3611 C CA . LYS A 1 450 ? 5.188 16.844 2.35 1 96.38 450 LYS A CA 1
ATOM 3612 C C . LYS A 1 450 ? 6.188 17.719 3.094 1 96.38 450 LYS A C 1
ATOM 3614 O O . LYS A 1 450 ? 7.391 17.469 3.07 1 96.38 450 LYS A O 1
ATOM 3619 N N . VAL A 1 451 ? 5.684 18.719 3.734 1 97.06 451 VAL A N 1
ATOM 3620 C CA . VAL A 1 451 ? 6.555 19.609 4.488 1 97.06 451 VAL A CA 1
ATOM 3621 C C . VAL A 1 451 ? 7.227 18.844 5.625 1 97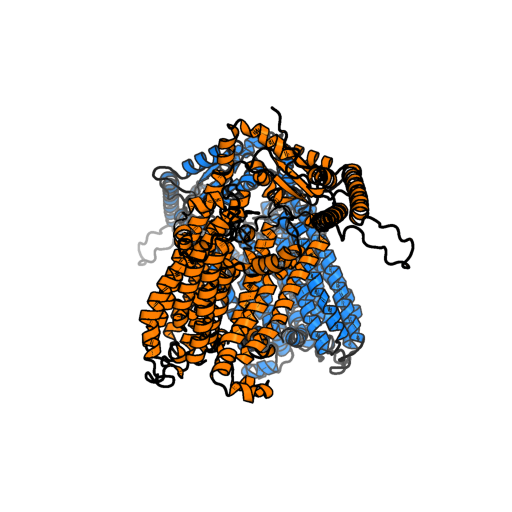.06 451 VAL A C 1
ATOM 3623 O O . VAL A 1 451 ? 8.414 19.031 5.887 1 97.06 451 VAL A O 1
ATOM 3626 N N . LEU A 1 452 ? 6.465 18.016 6.266 1 97.25 452 LEU A N 1
ATOM 3627 C CA . LEU A 1 452 ? 6.988 17.234 7.383 1 97.25 452 LEU A CA 1
ATOM 3628 C C . LEU A 1 452 ? 8.141 16.359 6.938 1 97.25 452 LEU A C 1
ATOM 3630 O O . LEU A 1 452 ? 9.234 16.406 7.516 1 97.25 452 LEU A O 1
ATOM 3634 N N . TRP A 1 453 ? 7.977 15.641 5.875 1 95.69 453 TRP A N 1
ATOM 3635 C CA . TRP A 1 453 ? 9.008 14.719 5.41 1 95.69 453 TRP A CA 1
ATOM 3636 C C . TRP A 1 453 ? 10.195 15.469 4.82 1 95.69 453 TRP A C 1
ATOM 3638 O O . TRP A 1 453 ? 11.344 15.055 4.984 1 95.69 453 TRP A O 1
ATOM 3648 N N . PHE A 1 454 ? 9.891 16.516 4.191 1 95 454 PHE A N 1
ATOM 3649 C CA . PHE A 1 454 ? 10.953 17.375 3.688 1 95 454 PHE A CA 1
ATOM 3650 C C . PHE A 1 454 ? 11.82 17.891 4.832 1 95 454 PHE A C 1
ATOM 3652 O O . PHE A 1 454 ? 13.055 17.828 4.754 1 95 454 PHE A O 1
ATOM 3659 N N . THR A 1 455 ? 11.18 18.297 5.859 1 94.62 455 THR A N 1
ATOM 3660 C CA . THR A 1 455 ? 11.898 18.859 6.996 1 94.62 455 THR A CA 1
ATOM 3661 C C . THR A 1 455 ? 12.711 17.781 7.715 1 94.62 455 THR A C 1
ATOM 3663 O O . THR A 1 455 ? 13.867 18.016 8.086 1 94.62 455 THR A O 1
ATOM 3666 N N . ILE A 1 456 ? 12.172 16.656 7.867 1 94.75 456 ILE A N 1
ATOM 3667 C CA . ILE A 1 456 ? 12.867 15.57 8.555 1 94.75 456 ILE A CA 1
ATOM 3668 C C . ILE A 1 456 ? 14.094 15.156 7.742 1 94.75 456 ILE A C 1
ATOM 3670 O O . ILE A 1 456 ? 15.188 15 8.297 1 94.75 456 ILE A O 1
ATOM 3674 N N . TRP A 1 457 ? 13.945 15.102 6.488 1 90.5 457 TRP A N 1
ATOM 3675 C CA . TRP A 1 457 ? 15.055 14.648 5.648 1 90.5 457 TRP A CA 1
ATOM 3676 C C . TRP A 1 457 ? 16.109 15.734 5.512 1 90.5 457 TRP A C 1
ATOM 3678 O O . TRP A 1 457 ? 17.312 15.469 5.668 1 90.5 457 TRP A O 1
ATOM 3688 N N . ASN A 1 458 ? 15.719 16.938 5.344 1 89.88 458 ASN A N 1
ATOM 3689 C CA . ASN A 1 458 ? 16.656 18 5.008 1 89.88 458 ASN A CA 1
ATOM 3690 C C . ASN A 1 458 ? 17.281 18.609 6.258 1 89.88 458 ASN A C 1
ATOM 3692 O O . ASN A 1 458 ? 18.406 19.109 6.215 1 89.88 458 ASN A O 1
ATOM 3696 N N . ILE A 1 459 ? 16.547 18.547 7.305 1 90.5 459 ILE A N 1
ATOM 3697 C CA . ILE A 1 459 ? 17.125 19.188 8.492 1 90.5 459 ILE A CA 1
ATOM 3698 C C . ILE A 1 459 ? 17.75 18.125 9.391 1 90.5 459 ILE A C 1
ATOM 3700 O O . ILE A 1 459 ? 18.922 18.219 9.742 1 90.5 459 ILE A O 1
ATOM 3704 N N . PHE A 1 460 ? 17.062 17.125 9.68 1 91.75 460 PHE A N 1
ATOM 3705 C CA . PHE A 1 460 ? 17.594 16.141 10.617 1 91.75 460 PHE A CA 1
ATOM 3706 C C . PHE A 1 460 ? 18.672 15.289 9.961 1 91.75 460 PHE A C 1
ATOM 3708 O O . PHE A 1 460 ? 19.812 15.266 10.43 1 91.75 460 PHE A O 1
ATOM 3715 N N . PHE A 1 461 ? 18.438 14.672 8.82 1 88.81 461 PHE A N 1
ATOM 3716 C CA . PHE A 1 461 ? 19.375 13.719 8.227 1 88.81 461 PHE A CA 1
ATOM 3717 C C . PHE A 1 461 ? 20.5 14.445 7.496 1 88.81 461 PHE A C 1
ATOM 3719 O O . PHE A 1 461 ? 21.656 14.031 7.562 1 88.81 461 PHE A O 1
ATOM 3726 N N . ALA A 1 462 ? 20.141 15.508 6.875 1 85.25 462 ALA A N 1
ATOM 3727 C CA . ALA A 1 462 ? 21.172 16.234 6.137 1 85.25 462 ALA A CA 1
ATOM 3728 C C . ALA A 1 462 ? 22.172 16.891 7.086 1 85.25 462 ALA A C 1
ATOM 3730 O O . ALA A 1 462 ? 23.359 16.953 6.785 1 85.25 462 ALA A O 1
ATOM 3731 N N . THR A 1 463 ? 21.656 17.344 8.219 1 84.62 463 THR A N 1
ATOM 3732 C CA . THR A 1 463 ? 22.562 17.953 9.195 1 84.62 463 THR A CA 1
ATOM 3733 C C . THR A 1 463 ? 23.406 16.875 9.883 1 84.62 463 THR A C 1
ATOM 3735 O O . THR A 1 463 ? 24.594 17.094 10.148 1 84.62 463 THR A O 1
ATOM 3738 N N . THR A 1 464 ? 22.828 15.781 10.164 1 82.25 464 THR A N 1
ATOM 3739 C CA . THR A 1 464 ? 23.531 14.703 10.844 1 82.25 464 THR A CA 1
ATOM 3740 C C . THR A 1 464 ? 24.641 14.141 9.969 1 82.25 464 THR A C 1
ATOM 3742 O O . THR A 1 464 ? 25.734 13.852 10.461 1 82.25 464 THR A O 1
ATOM 3745 N N . PHE A 1 465 ? 24.375 14.016 8.711 1 76.62 465 PHE A N 1
ATOM 3746 C CA . PHE A 1 465 ? 25.375 13.453 7.82 1 76.62 465 PHE A CA 1
ATOM 3747 C C . PHE A 1 465 ? 26.094 14.555 7.043 1 76.62 465 PHE A C 1
ATOM 3749 O O . PHE A 1 465 ? 26.375 14.406 5.855 1 76.62 465 PHE A O 1
ATOM 3756 N N . SER A 1 466 ? 26.266 15.805 7.754 1 66.25 466 SER A N 1
ATOM 3757 C CA . SER A 1 466 ? 26.859 16.984 7.145 1 66.25 466 SER A CA 1
ATOM 3758 C C . SER A 1 466 ? 28.188 16.656 6.473 1 66.25 466 SER A C 1
ATOM 3760 O O . SER A 1 466 ? 29.062 16.031 7.074 1 66.25 466 SER A O 1
ATOM 3762 N N . GLY A 1 467 ? 28.266 16.266 5.145 1 57.38 467 GLY A N 1
ATOM 3763 C CA . GLY A 1 467 ? 29.328 16.031 4.176 1 57.38 467 GLY A CA 1
ATOM 3764 C C . GLY A 1 467 ? 28.906 16.312 2.746 1 57.38 467 GLY A C 1
ATOM 3765 O O . GLY A 1 467 ? 27.875 16.969 2.512 1 57.38 467 GLY A O 1
ATOM 3766 N N . SER A 1 468 ? 29.797 16.016 2.047 1 53.97 468 SER A N 1
ATOM 3767 C CA . SER A 1 468 ? 29.484 16.219 0.632 1 53.97 468 SER A CA 1
ATOM 3768 C C . SER A 1 468 ? 28.266 15.398 0.209 1 53.97 468 SER A C 1
ATOM 3770 O O . SER A 1 468 ? 27.922 14.422 0.87 1 53.97 468 SER A O 1
ATOM 3772 N N . VAL A 1 469 ? 27.328 15.93 -0.514 1 59.09 469 VAL A N 1
ATOM 3773 C CA . VAL A 1 469 ? 26.203 15.227 -1.113 1 59.09 469 VAL A CA 1
ATOM 3774 C C . VAL A 1 469 ? 26.594 13.781 -1.425 1 59.09 469 VAL A C 1
ATOM 3776 O O . VAL A 1 469 ? 25.812 12.852 -1.198 1 59.09 469 VAL A O 1
ATOM 3779 N N . LEU A 1 470 ? 27.781 13.734 -1.776 1 55.38 470 LEU A N 1
ATOM 3780 C CA . LEU A 1 470 ? 28.281 12.422 -2.164 1 55.38 470 LEU A CA 1
ATOM 3781 C C . LEU A 1 470 ? 28.422 11.516 -0.949 1 55.38 470 LEU A C 1
ATOM 3783 O O . LEU A 1 470 ? 28.156 10.312 -1.038 1 55.38 470 LEU A O 1
ATOM 3787 N N . TYR A 1 471 ? 28.719 12.195 0.116 1 61.59 471 TYR A N 1
ATOM 3788 C CA . TYR A 1 471 ? 28.844 11.406 1.341 1 61.59 471 TYR A CA 1
ATOM 3789 C C . TYR A 1 471 ? 27.469 10.93 1.818 1 61.59 471 TYR A C 1
ATOM 3791 O O . TYR A 1 471 ? 27.312 9.773 2.215 1 61.59 471 TYR A O 1
ATOM 3799 N N . GLN A 1 472 ? 26.625 11.781 1.607 1 64.94 472 GLN A N 1
ATOM 3800 C CA . GLN A 1 472 ? 25.281 11.43 2.051 1 64.94 472 GLN A CA 1
ATOM 3801 C C . GLN A 1 472 ? 24.688 10.32 1.191 1 64.94 472 GLN A C 1
ATOM 3803 O O . GLN A 1 472 ? 24.031 9.406 1.707 1 64.94 472 GLN A O 1
ATOM 3808 N N . VAL A 1 473 ? 24.953 10.484 -0.052 1 64.5 473 VAL A N 1
ATOM 3809 C CA . VAL A 1 473 ? 24.469 9.469 -0.973 1 64.5 473 VAL A CA 1
ATOM 3810 C C . VAL A 1 473 ? 25.172 8.141 -0.704 1 64.5 473 VAL A C 1
ATOM 3812 O O . VAL A 1 473 ? 24.578 7.074 -0.784 1 64.5 473 VAL A O 1
ATOM 3815 N N . SER A 1 474 ? 26.422 8.219 -0.306 1 64.38 474 SER A N 1
ATOM 3816 C CA . SER A 1 474 ? 27.203 7.016 -0.033 1 64.38 474 SER A CA 1
ATOM 3817 C C . SER A 1 474 ? 26.672 6.289 1.2 1 64.38 474 SER A C 1
ATOM 3819 O O . SER A 1 474 ? 26.766 5.062 1.288 1 64.38 474 SER A O 1
ATOM 3821 N N . ILE A 1 475 ? 26.125 7.086 2 1 65.5 475 ILE A N 1
ATOM 3822 C CA . ILE A 1 475 ? 25.594 6.504 3.229 1 65.5 475 ILE A CA 1
ATOM 3823 C C . ILE A 1 475 ? 24.312 5.73 2.922 1 65.5 475 ILE A C 1
ATOM 3825 O O . ILE A 1 475 ? 24.109 4.625 3.43 1 65.5 475 ILE A O 1
ATOM 3829 N N . VAL A 1 476 ? 23.562 6.32 2.072 1 63.81 476 VAL A N 1
ATOM 3830 C CA . VAL A 1 476 ? 22.297 5.688 1.73 1 63.81 476 VAL A CA 1
ATOM 3831 C C . VAL A 1 476 ? 22.562 4.418 0.922 1 63.81 476 VAL A C 1
ATOM 3833 O O . VAL A 1 476 ? 21.812 3.443 1.031 1 63.81 476 VAL A O 1
ATOM 3836 N N . LEU A 1 477 ? 23.719 4.43 0.289 1 63.44 477 LEU A N 1
ATOM 3837 C CA . LEU A 1 477 ? 24.047 3.314 -0.593 1 63.44 477 LEU A CA 1
ATOM 3838 C C . LEU A 1 477 ? 24.734 2.195 0.179 1 63.44 477 LEU A C 1
ATOM 3840 O O . LEU A 1 477 ? 24.844 1.068 -0.312 1 63.44 477 LEU A O 1
ATOM 3844 N N . ASP A 1 478 ? 25.125 2.494 1.547 1 66.19 478 ASP A N 1
ATOM 3845 C CA . ASP A 1 478 ? 25.672 1.473 2.436 1 66.19 478 ASP A CA 1
ATOM 3846 C C . ASP A 1 478 ? 24.797 1.292 3.67 1 66.19 478 ASP A C 1
ATOM 3848 O O . ASP A 1 478 ? 25.172 1.713 4.77 1 66.19 478 ASP A O 1
ATOM 3852 N N . PRO A 1 479 ? 23.656 0.575 3.449 1 67.44 479 PRO A N 1
ATOM 3853 C CA . PRO A 1 479 ? 22.672 0.501 4.531 1 67.44 479 PRO A CA 1
ATOM 3854 C C . PRO A 1 479 ? 23.188 -0.277 5.742 1 67.44 479 PRO A C 1
ATOM 3856 O O . PRO A 1 479 ? 22.688 -0.093 6.852 1 67.44 479 PRO A O 1
ATOM 3859 N N . ARG A 1 480 ? 24.359 -1.146 5.738 1 65.31 480 ARG A N 1
ATOM 3860 C CA . ARG A 1 480 ? 24.859 -1.95 6.848 1 65.31 480 ARG A CA 1
ATOM 3861 C C . ARG A 1 480 ? 25.438 -1.066 7.945 1 65.31 480 ARG A C 1
ATOM 3863 O O . ARG A 1 480 ? 25.359 -1.408 9.125 1 65.31 480 ARG A O 1
ATOM 3870 N N . ASN A 1 481 ? 25.828 0.011 7.512 1 72.75 481 ASN A N 1
ATOM 3871 C CA . ASN A 1 481 ? 26.562 0.827 8.469 1 72.75 481 ASN A CA 1
ATOM 3872 C C . ASN A 1 481 ? 25.75 2.049 8.898 1 72.75 481 ASN A C 1
ATOM 3874 O O . ASN A 1 481 ? 26.281 2.951 9.547 1 72.75 481 ASN A O 1
ATOM 3878 N N . ILE A 1 482 ? 24.453 2.008 8.625 1 76.81 482 ILE A N 1
ATOM 3879 C CA . ILE A 1 482 ? 23.641 3.186 8.891 1 76.81 482 ILE A CA 1
ATOM 3880 C C . ILE A 1 482 ? 23.5 3.383 10.398 1 76.81 482 ILE A C 1
ATOM 3882 O O . ILE A 1 482 ? 23.719 4.48 10.914 1 76.81 482 ILE A O 1
ATOM 3886 N N . PRO A 1 483 ? 23.234 2.289 11.164 1 76.44 483 PRO A N 1
ATOM 3887 C CA . PRO A 1 483 ? 23.094 2.516 12.602 1 76.44 483 PRO A CA 1
ATOM 3888 C C . PRO A 1 483 ? 24.391 2.971 13.273 1 76.44 483 PRO A C 1
ATOM 3890 O O . PRO A 1 483 ? 24.359 3.834 14.148 1 76.44 483 PRO A O 1
ATOM 3893 N N . ALA A 1 484 ? 25.516 2.451 12.797 1 79.62 484 ALA A N 1
ATOM 3894 C CA . ALA A 1 484 ? 26.797 2.846 13.359 1 79.62 484 ALA A CA 1
ATOM 3895 C C . ALA A 1 484 ? 27.141 4.293 13.008 1 79.62 484 ALA A C 1
ATOM 3897 O O . ALA A 1 484 ? 27.625 5.047 13.844 1 79.62 484 ALA A O 1
ATOM 3898 N N . LYS A 1 485 ? 26.781 4.652 11.844 1 82.06 485 LYS A N 1
ATOM 3899 C CA . LYS A 1 485 ? 27.047 6.02 11.406 1 82.06 485 LYS A CA 1
ATOM 3900 C C . LYS A 1 485 ? 26.125 7.012 12.125 1 82.06 485 LYS A C 1
ATOM 3902 O O . LYS A 1 485 ? 26.562 8.109 12.484 1 82.06 485 LYS A O 1
ATOM 3907 N N . LEU A 1 486 ? 24.891 6.605 12.32 1 82.19 486 LEU A N 1
ATOM 3908 C CA . LEU A 1 486 ? 23.953 7.449 13.047 1 82.19 486 LEU A CA 1
ATOM 3909 C C . LEU A 1 486 ? 24.391 7.633 14.5 1 82.19 486 LEU A C 1
ATOM 3911 O O . LEU A 1 486 ? 24.281 8.727 15.055 1 82.19 486 LEU A O 1
ATOM 3915 N N . ALA A 1 487 ? 24.922 6.562 15.055 1 83.81 487 ALA A N 1
ATOM 3916 C CA . ALA A 1 487 ? 25.312 6.57 16.453 1 83.81 487 ALA A CA 1
ATOM 3917 C C . ALA A 1 487 ? 26.469 7.551 16.703 1 83.81 487 ALA A C 1
ATOM 3919 O O . ALA A 1 487 ? 26.578 8.125 17.797 1 83.81 487 ALA A O 1
ATOM 3920 N N . VAL A 1 488 ? 27.281 7.723 15.719 1 81.69 488 VAL A N 1
ATOM 3921 C CA . VAL A 1 488 ? 28.422 8.625 15.859 1 81.69 488 VAL A CA 1
ATOM 3922 C C . VAL A 1 488 ? 28.016 10.039 15.477 1 81.69 488 VAL A C 1
ATOM 3924 O O . VAL A 1 488 ? 28.359 11.008 16.156 1 81.69 488 VAL A O 1
ATOM 3927 N N . ALA A 1 489 ? 27.188 10.188 14.484 1 83.75 489 ALA A N 1
ATOM 3928 C CA . ALA A 1 489 ? 26.906 11.477 13.859 1 83.75 489 ALA A CA 1
ATOM 3929 C C . ALA A 1 489 ? 25.828 12.242 14.633 1 83.75 489 ALA A C 1
ATOM 3931 O O . ALA A 1 489 ? 25.906 13.469 14.75 1 83.75 489 ALA A O 1
ATOM 3932 N N . VAL A 1 490 ? 24.859 11.594 15.211 1 87.31 490 VAL A N 1
ATOM 3933 C CA . VAL A 1 490 ? 23.688 12.25 15.773 1 87.31 490 VAL A CA 1
ATOM 3934 C C . VAL A 1 490 ? 24.062 12.961 17.078 1 87.31 490 VAL A C 1
ATOM 3936 O O . VAL A 1 490 ? 23.75 14.141 17.266 1 87.31 490 VAL A O 1
ATOM 3939 N N . PRO A 1 491 ? 24.828 12.273 17.938 1 85.88 491 PRO A N 1
ATOM 3940 C CA . PRO A 1 491 ? 25.172 12.969 19.188 1 85.88 491 PRO A CA 1
ATOM 3941 C C . PRO A 1 491 ? 26.078 14.18 18.953 1 85.88 491 PRO A C 1
ATOM 3943 O O . PRO A 1 491 ? 26.016 15.148 19.703 1 85.88 491 PRO A O 1
ATOM 3946 N N . ALA A 1 492 ? 26.844 14.125 17.891 1 81.19 492 ALA A N 1
ATOM 3947 C CA . ALA A 1 492 ? 27.781 15.203 17.594 1 81.19 492 ALA A CA 1
ATOM 3948 C C . ALA A 1 492 ? 27.047 16.469 17.188 1 81.19 492 ALA A C 1
ATOM 3950 O O . ALA A 1 492 ? 27.594 17.578 17.281 1 81.19 492 ALA A O 1
ATOM 3951 N N . GLN A 1 493 ? 25.781 16.391 16.781 1 86.31 493 GLN A N 1
ATOM 3952 C CA . GLN A 1 493 ? 25.031 17.547 16.297 1 86.31 493 GLN A CA 1
ATOM 3953 C C . GLN A 1 493 ? 24.031 18.031 17.344 1 86.31 493 GLN A C 1
ATOM 3955 O O . GLN A 1 493 ? 23.172 18.859 17.062 1 86.31 493 GLN A O 1
ATOM 3960 N N . ALA A 1 494 ? 24.125 17.609 18.547 1 88.31 494 ALA A N 1
ATOM 3961 C CA . ALA A 1 494 ? 23.172 17.953 19.609 1 88.31 494 ALA A CA 1
ATOM 3962 C C . ALA A 1 494 ? 23.188 19.453 19.891 1 88.31 494 ALA A C 1
ATOM 3964 O O . ALA A 1 494 ? 22.125 20.062 20.047 1 88.31 494 ALA A O 1
ATOM 3965 N N . SER A 1 495 ? 24.375 20.047 19.875 1 86.12 495 SER A N 1
ATOM 3966 C CA . SER A 1 495 ? 24.484 21.469 20.172 1 86.12 495 SER A CA 1
ATOM 3967 C C . SER A 1 495 ? 23.812 22.312 19.094 1 86.12 495 SER A C 1
ATOM 3969 O O . SER A 1 495 ? 23.188 23.328 19.406 1 86.12 495 SER A O 1
ATOM 3971 N N . PHE A 1 496 ? 23.953 21.922 17.938 1 86.38 496 PHE A N 1
ATOM 3972 C CA . PHE A 1 496 ? 23.312 22.641 16.844 1 86.38 496 PHE A CA 1
ATOM 3973 C C . PHE A 1 496 ? 21.797 22.594 16.984 1 86.38 496 PHE A C 1
ATOM 3975 O O . PHE A 1 496 ? 21.109 23.594 16.781 1 86.38 496 PHE A O 1
ATOM 3982 N N . PHE A 1 497 ? 21.297 21.469 17.312 1 91.69 497 PHE A N 1
ATOM 3983 C CA . PHE A 1 497 ? 19.844 21.312 17.359 1 91.69 497 PHE A CA 1
ATOM 3984 C C . PHE A 1 497 ? 19.266 22.047 18.562 1 91.69 497 PHE A C 1
ATOM 3986 O O . PHE A 1 497 ? 18.125 22.516 18.516 1 91.69 497 PHE A O 1
ATOM 3993 N N . ILE A 1 498 ? 20 22.172 19.625 1 91.62 498 ILE A N 1
ATOM 3994 C CA . ILE A 1 498 ? 19.547 22.984 20.75 1 91.62 498 ILE A CA 1
ATOM 3995 C C . ILE A 1 498 ? 19.422 24.438 20.312 1 91.62 498 ILE A C 1
ATOM 3997 O O . ILE A 1 498 ? 18.406 25.094 20.578 1 91.62 498 ILE A O 1
ATOM 4001 N N . ALA A 1 499 ? 20.453 24.859 19.594 1 89.88 499 ALA A N 1
ATOM 4002 C CA . ALA A 1 499 ? 20.406 26.234 19.078 1 89.88 499 ALA A CA 1
ATOM 4003 C C . ALA A 1 499 ? 19.266 26.391 18.078 1 89.88 499 ALA A C 1
ATOM 4005 O O . ALA A 1 499 ? 18.594 27.438 18.062 1 89.88 499 ALA A O 1
ATOM 4006 N N . TYR A 1 500 ? 19.062 25.422 17.344 1 91.94 500 TYR A N 1
ATOM 4007 C CA . TYR A 1 500 ? 18 25.453 16.359 1 91.94 500 TYR A CA 1
ATOM 4008 C C . TYR A 1 500 ? 16.625 25.547 17.031 1 91.94 500 TYR A C 1
ATOM 4010 O O . TYR A 1 500 ? 15.75 26.266 16.562 1 91.94 500 TYR A O 1
ATOM 4018 N N . VAL A 1 501 ? 16.406 24.812 18.094 1 94 501 VAL A N 1
ATOM 4019 C CA . VAL A 1 501 ? 15.148 24.812 18.828 1 94 501 VAL A CA 1
ATOM 4020 C C . VAL A 1 501 ? 14.891 26.203 19.406 1 94 501 VAL A C 1
ATOM 4022 O O . VAL A 1 501 ? 13.773 26.719 19.344 1 94 501 VAL A O 1
ATOM 4025 N N . VAL A 1 502 ? 15.938 26.797 19.859 1 93 502 VAL A N 1
ATOM 4026 C CA . VAL A 1 502 ? 15.797 28.109 20.484 1 93 502 VAL A CA 1
ATOM 4027 C C . VAL A 1 502 ? 15.516 29.156 19.406 1 93 502 VAL A C 1
ATOM 4029 O O . VAL A 1 502 ? 14.602 29.984 19.562 1 93 502 VAL A O 1
ATOM 4032 N N . THR A 1 503 ? 16.172 29.047 18.312 1 90.94 503 THR A N 1
ATOM 4033 C CA . THR A 1 503 ? 16.016 30.047 17.266 1 90.94 503 THR A CA 1
ATOM 4034 C C . THR A 1 503 ? 14.727 29.812 16.484 1 90.94 503 THR A C 1
ATOM 4036 O O . THR A 1 503 ? 13.898 30.719 16.359 1 90.94 503 THR A O 1
ATOM 4039 N N . SER A 1 504 ? 14.516 28.594 16.047 1 91.31 504 SER A N 1
ATOM 4040 C CA . SER A 1 504 ? 13.367 28.297 15.195 1 91.31 504 SER A CA 1
ATOM 4041 C C . SER A 1 504 ? 12.117 28.031 16.031 1 91.31 504 SER A C 1
ATOM 4043 O O . SER A 1 504 ? 10.992 28.156 15.539 1 91.31 504 SER A O 1
ATOM 4045 N N . GLY A 1 505 ? 12.273 27.703 17.266 1 92.81 505 GLY A N 1
ATOM 4046 C CA . GLY A 1 505 ? 11.133 27.406 18.125 1 92.81 505 GLY A CA 1
ATOM 4047 C C . GLY A 1 505 ? 10.648 28.625 18.891 1 92.81 505 GLY A C 1
ATOM 4048 O O . GLY A 1 505 ? 9.562 29.141 18.625 1 92.81 505 GLY A O 1
ATOM 4049 N N . TRP A 1 506 ? 11.562 29.188 19.688 1 93.06 506 TRP A N 1
ATOM 4050 C CA . TRP A 1 506 ? 11.188 30.297 20.562 1 93.06 506 TRP A CA 1
ATOM 4051 C C . TRP A 1 506 ? 10.867 31.547 19.75 1 93.06 506 TRP A C 1
ATOM 4053 O O . TRP A 1 506 ? 9.789 32.125 19.891 1 93.06 506 TRP A O 1
ATOM 4063 N N . THR A 1 507 ? 11.703 31.844 18.844 1 88.75 507 THR A N 1
ATOM 4064 C CA . THR A 1 507 ? 11.547 33.062 18.078 1 88.75 507 THR A CA 1
ATOM 4065 C C . THR A 1 507 ? 10.375 32.969 17.109 1 88.75 507 THR A C 1
ATOM 4067 O O . THR A 1 507 ? 9.625 33.906 16.922 1 88.75 507 THR A O 1
ATOM 4070 N N . SER A 1 508 ? 10.219 31.828 16.562 1 88.31 508 SER A N 1
ATOM 4071 C CA . SER A 1 508 ? 9.109 31.656 15.625 1 88.31 508 SER A CA 1
ATOM 4072 C C . SER A 1 508 ? 7.766 31.75 16.344 1 88.31 508 SER A C 1
ATOM 4074 O O . SER A 1 508 ? 6.816 32.312 15.805 1 88.31 508 SER A O 1
ATOM 4076 N N . THR A 1 509 ? 7.66 31.234 17.5 1 91.94 509 THR A N 1
ATOM 4077 C CA . THR A 1 509 ? 6.418 31.312 18.266 1 91.94 509 THR A CA 1
ATOM 4078 C C . THR A 1 509 ? 6.156 32.75 18.719 1 91.94 509 THR A C 1
ATOM 4080 O O . THR A 1 509 ? 5.008 33.188 18.719 1 91.94 509 THR A O 1
ATOM 4083 N N . ALA A 1 510 ? 7.211 33.438 19.047 1 91.81 510 ALA A N 1
ATOM 4084 C CA . ALA A 1 510 ? 7.07 34.844 19.438 1 91.81 510 ALA A CA 1
ATOM 4085 C C . ALA A 1 510 ? 6.664 35.688 18.25 1 91.81 510 ALA A C 1
ATOM 4087 O O . ALA A 1 510 ? 5.871 36.625 18.391 1 91.81 510 ALA A O 1
ATOM 4088 N N . THR A 1 511 ? 7.215 35.312 17.172 1 90.12 511 THR A N 1
ATOM 4089 C CA . THR A 1 511 ? 6.852 36.062 15.953 1 90.12 511 THR A CA 1
ATOM 4090 C C . THR A 1 511 ? 5.395 35.781 15.578 1 90.12 511 THR A C 1
ATOM 4092 O O . THR A 1 511 ? 4.723 36.656 15.023 1 90.12 511 THR A O 1
ATOM 4095 N N . GLU A 1 512 ? 4.926 34.625 15.891 1 90.62 512 GLU A N 1
ATOM 4096 C CA . GLU A 1 512 ? 3.52 34.281 15.672 1 90.62 512 GLU A CA 1
ATOM 4097 C C . GLU A 1 512 ? 2.611 35.156 16.547 1 90.62 512 GLU A C 1
ATOM 4099 O O . GLU A 1 512 ? 1.557 35.594 16.094 1 90.62 512 GLU A O 1
ATOM 4104 N N . LEU A 1 513 ? 2.994 35.406 17.734 1 90.56 513 LEU A N 1
ATOM 4105 C CA . LEU A 1 513 ? 2.229 36.25 18.641 1 90.56 513 LEU A CA 1
ATOM 4106 C C . LEU A 1 513 ? 2.217 37.719 18.141 1 90.56 513 LEU A C 1
ATOM 4108 O O . LEU A 1 513 ? 1.156 38.344 18.078 1 90.56 513 LEU A O 1
ATOM 4112 N N . PHE A 1 514 ? 3.381 38.156 17.781 1 90.38 514 PHE A N 1
ATOM 4113 C CA . PHE A 1 514 ? 3.557 39.531 17.359 1 90.38 514 PHE A CA 1
ATOM 4114 C C . PHE A 1 514 ? 3.035 39.75 15.945 1 90.38 514 PHE A C 1
ATOM 4116 O O . PHE A 1 514 ? 2.688 40.875 15.562 1 90.38 514 PHE A O 1
ATOM 4123 N N . ARG A 1 515 ? 2.816 38.719 15.18 1 90.5 515 ARG A N 1
ATOM 4124 C CA . ARG A 1 515 ? 2.41 38.781 13.781 1 90.5 515 ARG A CA 1
ATOM 4125 C C . ARG A 1 515 ? 3.221 39.844 13.031 1 90.5 515 ARG A C 1
ATOM 4127 O O . ARG A 1 515 ? 2.656 40.75 12.398 1 90.5 515 ARG A O 1
ATOM 4134 N N . LEU A 1 516 ? 4.465 39.688 13.039 1 85.81 516 LEU A N 1
ATOM 4135 C CA . LEU A 1 516 ? 5.43 40.656 12.539 1 85.81 516 LEU A CA 1
ATOM 4136 C C . LEU A 1 516 ? 5.184 40.938 11.062 1 85.81 516 LEU A C 1
ATOM 4138 O O . LEU A 1 516 ? 5.168 42.094 10.648 1 85.81 516 LEU A O 1
ATOM 4142 N N . VAL A 1 517 ? 4.91 39.938 10.297 1 83.69 517 VAL A N 1
ATOM 4143 C CA . VAL A 1 517 ? 4.805 40.094 8.852 1 83.69 517 VAL A CA 1
ATOM 4144 C C . VAL A 1 517 ? 3.562 40.938 8.516 1 83.69 517 VAL A C 1
ATOM 4146 O O . VAL A 1 517 ? 3.656 41.969 7.84 1 83.69 517 VAL A O 1
ATOM 4149 N N . PRO A 1 518 ? 2.406 40.5 9.008 1 84.12 518 PRO A N 1
ATOM 4150 C CA . PRO A 1 518 ? 1.234 41.344 8.734 1 84.12 518 PRO A CA 1
ATOM 4151 C C . PRO A 1 518 ? 1.372 42.75 9.305 1 84.12 518 PRO A C 1
ATOM 4153 O O . PRO A 1 518 ? 0.867 43.719 8.719 1 84.12 518 PRO A O 1
ATOM 4156 N N . PHE A 1 519 ? 2.047 42.875 10.391 1 86.12 519 PHE A N 1
ATOM 4157 C CA . PHE A 1 519 ? 2.234 44.188 11 1 86.12 519 PHE A CA 1
ATOM 4158 C C . PHE A 1 519 ? 3.111 45.062 10.125 1 86.12 519 PHE A C 1
ATOM 4160 O O . PHE A 1 519 ? 2.779 46.25 9.883 1 86.12 519 PHE A O 1
ATOM 4167 N N . LEU A 1 520 ? 4.262 44.5 9.648 1 85.25 520 LEU A N 1
ATOM 4168 C CA . LEU A 1 520 ? 5.168 45.25 8.797 1 85.25 520 LEU A CA 1
ATOM 4169 C C . LEU A 1 520 ? 4.488 45.656 7.488 1 85.25 520 LEU A C 1
ATOM 4171 O O . LEU A 1 520 ? 4.676 46.75 6.988 1 85.25 520 LEU A O 1
ATOM 4175 N N . TRP A 1 521 ? 3.711 44.781 7.035 1 82 521 TRP A N 1
ATOM 4176 C CA . TRP A 1 521 ? 2.984 45.062 5.801 1 82 521 TRP A CA 1
ATOM 4177 C C . TRP A 1 521 ? 1.938 46.156 6.016 1 82 521 TRP A C 1
ATOM 4179 O O . TRP A 1 521 ? 1.72 47 5.145 1 82 521 TRP A O 1
ATOM 4189 N N . SER A 1 522 ? 1.236 46.156 7.164 1 80.88 522 SER A N 1
ATOM 4190 C CA . SER A 1 522 ? 0.239 47.156 7.488 1 80.88 522 SER A CA 1
ATOM 4191 C C . SER A 1 522 ? 0.883 48.531 7.676 1 80.88 522 SER A C 1
ATOM 4193 O O . SER A 1 522 ? 0.302 49.562 7.309 1 80.88 522 SER A O 1
ATOM 4195 N N . LEU A 1 523 ? 2.115 48.531 8.203 1 80.06 523 LEU A N 1
ATOM 4196 C CA . LEU A 1 523 ? 2.83 49.781 8.414 1 80.06 523 LEU A CA 1
ATOM 4197 C C . LEU A 1 523 ? 3.211 50.406 7.086 1 80.06 523 LEU A C 1
ATOM 4199 O O . LEU A 1 523 ? 3.176 51.656 6.949 1 80.06 523 LEU A O 1
ATOM 4203 N N . ILE A 1 524 ? 3.506 49.562 6.18 1 78.31 524 ILE A N 1
ATOM 4204 C CA . ILE A 1 524 ? 3.924 50.031 4.871 1 78.31 524 ILE A CA 1
ATOM 4205 C C . ILE A 1 524 ? 2.701 50.5 4.074 1 78.31 524 ILE A C 1
ATOM 4207 O O . ILE A 1 524 ? 2.754 51.5 3.363 1 78.31 524 ILE A O 1
ATOM 4211 N N . ARG A 1 525 ? 1.616 49.812 4.191 1 71.5 525 ARG A N 1
ATOM 4212 C CA . ARG A 1 525 ? 0.414 50.062 3.404 1 71.5 525 ARG A CA 1
ATOM 4213 C C . ARG A 1 525 ? -0.388 51.219 3.982 1 71.5 525 ARG A C 1
ATOM 4215 O O . ARG A 1 525 ? -1.089 51.906 3.25 1 71.5 525 ARG A O 1
ATOM 4222 N N . LYS A 1 526 ? -0.48 51.406 5.305 1 67.44 526 LYS A N 1
ATOM 4223 C CA . LYS A 1 526 ? -1.339 52.375 5.984 1 67.44 526 LYS A CA 1
ATOM 4224 C C . LYS A 1 526 ? -1.075 53.812 5.477 1 67.44 526 LYS A C 1
ATOM 4226 O O . LYS A 1 526 ? -2.01 54.531 5.141 1 67.44 526 LYS A O 1
ATOM 4231 N N . PRO A 1 527 ? 0.28 54.219 5.535 1 60.34 527 PRO A N 1
ATOM 4232 C CA . PRO A 1 527 ? 0.427 55.594 5.039 1 60.34 527 PRO A CA 1
ATOM 4233 C C . PRO A 1 527 ? 0.02 55.719 3.574 1 60.34 527 PRO A C 1
ATOM 4235 O O . PRO A 1 527 ? -0.364 56.812 3.143 1 60.34 527 PRO A O 1
ATOM 4238 N N . CYS A 1 528 ? 0.146 54.656 2.832 1 54.47 528 CYS A N 1
ATOM 4239 C CA . CYS A 1 528 ? -0.192 54.719 1.415 1 54.47 528 CYS A CA 1
ATOM 4240 C C . CYS A 1 528 ? -1.681 54.469 1.198 1 54.47 528 CYS A C 1
ATOM 4242 O O . CYS A 1 528 ? -2.213 54.781 0.127 1 54.47 528 CYS A O 1
ATOM 4244 N N . ALA A 1 529 ? -2.293 53.656 1.94 1 52.47 529 ALA A N 1
ATOM 4245 C CA . ALA A 1 529 ? -3.676 53.25 1.723 1 52.47 529 ALA A CA 1
ATOM 4246 C C . ALA A 1 529 ? -4.645 54.094 2.535 1 52.47 529 ALA A C 1
ATOM 4248 O O . ALA A 1 529 ? -4.473 54.25 3.744 1 52.47 529 ALA A O 1
ATOM 4249 N N . GLY A 1 530 ? -5.109 55.188 2.039 1 44.88 530 GLY A N 1
ATOM 4250 C CA . GLY A 1 530 ? -6.273 55.812 2.643 1 44.88 530 GLY A CA 1
ATOM 4251 C C . GLY A 1 530 ? -7.172 54.812 3.371 1 44.88 530 GLY A C 1
ATOM 4252 O O . GLY A 1 530 ? -6.898 53.625 3.398 1 44.88 530 GLY A O 1
ATOM 4253 N N . SER A 1 531 ? -8.414 55.312 3.998 1 44.53 531 SER A N 1
ATOM 4254 C CA . SER A 1 531 ? -9.453 54.656 4.781 1 44.53 531 SER A CA 1
ATOM 4255 C C . SER A 1 531 ? -9.922 53.375 4.109 1 44.53 531 SER A C 1
ATOM 4257 O O . SER A 1 531 ? -10.859 53.375 3.307 1 44.53 531 SER A O 1
ATOM 4259 N N . THR A 1 532 ? -9.195 52.625 3.447 1 45.19 532 THR A N 1
ATOM 4260 C CA . THR A 1 532 ? -9.852 51.562 2.688 1 45.19 532 THR A CA 1
ATOM 4261 C C . THR A 1 532 ? -10.547 50.594 3.623 1 45.19 532 THR A C 1
ATOM 4263 O O . THR A 1 532 ? -9.922 50.031 4.539 1 45.19 532 THR A O 1
ATOM 4266 N N . ASP A 1 533 ? -11.82 50.781 3.965 1 45.12 533 ASP A N 1
ATOM 4267 C CA . ASP A 1 533 ? -12.727 49.781 4.504 1 45.12 533 ASP A CA 1
ATOM 4268 C C . ASP A 1 533 ? -12.461 48.406 3.875 1 45.12 533 ASP A C 1
ATOM 4270 O O . ASP A 1 533 ? -13.18 48 2.959 1 45.12 533 ASP A O 1
ATOM 4274 N N . ASP A 1 534 ? -11.32 48.125 3.551 1 50.97 534 ASP A N 1
ATOM 4275 C CA . ASP A 1 534 ? -11.086 46.812 2.996 1 50.97 534 ASP A CA 1
ATOM 4276 C C . ASP A 1 534 ? -11.727 45.719 3.867 1 50.97 534 ASP A C 1
ATOM 4278 O O . ASP A 1 534 ? -11.672 45.781 5.094 1 50.97 534 ASP A O 1
ATOM 4282 N N . GLU A 1 535 ? -12.852 45.125 3.424 1 56.84 535 GLU A N 1
ATOM 4283 C CA . GLU A 1 535 ? -13.445 43.938 4.047 1 56.84 535 GLU A CA 1
ATOM 4284 C C . GLU A 1 535 ? -12.391 43.094 4.73 1 56.84 535 GLU A C 1
ATOM 4286 O O . GLU A 1 535 ? -11.43 42.656 4.09 1 56.84 535 GLU A O 1
ATOM 4291 N N . LEU A 1 536 ? -12.219 43.312 6.016 1 67.06 536 LEU A N 1
ATOM 4292 C CA . LEU A 1 536 ? -11.32 42.562 6.895 1 67.06 536 LEU A CA 1
ATOM 4293 C C . LEU A 1 536 ? -11.492 41.062 6.707 1 67.06 536 LEU A C 1
ATOM 4295 O O . LEU A 1 536 ? -12.602 40.531 6.852 1 67.06 536 LEU A O 1
ATOM 4299 N N . GLU A 1 537 ? -10.609 40.469 5.961 1 75.69 537 GLU A N 1
ATOM 4300 C CA . GLU A 1 537 ? -10.625 39.031 5.883 1 75.69 537 GLU A CA 1
ATOM 4301 C C . GLU A 1 537 ? -9.898 38.375 7.066 1 75.69 537 GLU A C 1
ATOM 4303 O O . GLU A 1 537 ? -8.734 38.719 7.332 1 75.69 537 GLU A O 1
ATOM 4308 N N . VAL A 1 538 ? -10.609 37.688 7.887 1 85.06 538 VAL A N 1
ATOM 4309 C CA . VAL A 1 538 ? -10.031 36.969 9.023 1 85.06 538 VAL A CA 1
ATOM 4310 C C . VAL A 1 538 ? -9.148 35.844 8.531 1 85.06 538 VAL A C 1
ATOM 4312 O O . VAL A 1 538 ? -9.594 35 7.762 1 85.06 538 VAL A O 1
ATOM 4315 N N . PRO A 1 539 ? -7.957 35.844 8.875 1 87.94 539 PRO A N 1
ATOM 4316 C CA . PRO A 1 539 ? -7.039 34.781 8.422 1 87.94 539 PRO A CA 1
ATOM 4317 C C . PRO A 1 539 ? -7.297 33.438 9.102 1 87.94 539 PRO A C 1
ATOM 4319 O O . PRO A 1 539 ? -7.93 33.406 10.156 1 87.94 539 PRO A O 1
ATOM 4322 N N . SER A 1 540 ? -6.934 32.406 8.445 1 90.25 540 SER A N 1
ATOM 4323 C CA . SER A 1 540 ? -6.977 31.047 9.008 1 90.25 540 SER A CA 1
ATOM 4324 C C . SER A 1 540 ? -5.578 30.531 9.328 1 90.25 540 SER A C 1
ATOM 4326 O O . SER A 1 540 ? -4.59 31.016 8.766 1 90.25 540 SER A O 1
ATOM 4328 N N . ILE A 1 541 ? -5.492 29.703 10.25 1 90.81 541 ILE A N 1
ATOM 4329 C CA . ILE A 1 541 ? -4.207 29.141 10.648 1 90.81 541 ILE A CA 1
ATOM 4330 C C . ILE A 1 541 ? -3.693 28.203 9.562 1 90.81 541 ILE A C 1
ATOM 4332 O O . ILE A 1 541 ? -4.434 27.344 9.078 1 90.81 541 ILE A O 1
ATOM 4336 N N . PRO A 1 542 ? -2.516 28.406 9.086 1 92.31 542 PRO A N 1
ATOM 4337 C CA . PRO A 1 542 ? -1.915 27.453 8.141 1 92.31 542 PRO A CA 1
ATOM 4338 C C . PRO A 1 542 ? -1.4 26.188 8.812 1 92.31 542 PRO A C 1
ATOM 4340 O O . PRO A 1 542 ? -0.217 26.109 9.148 1 92.31 542 PRO A O 1
ATOM 4343 N N . TYR A 1 543 ? -2.172 25.203 8.891 1 94.56 543 TYR A N 1
ATOM 4344 C CA . TYR A 1 543 ? -1.829 23.969 9.578 1 94.56 543 TYR A CA 1
ATOM 4345 C C . TYR A 1 543 ? -0.651 23.266 8.906 1 94.56 543 TYR A C 1
ATOM 4347 O O . TYR A 1 543 ? 0.14 22.594 9.562 1 94.56 543 TYR A O 1
ATOM 4355 N N . HIS A 1 544 ? -0.502 23.406 7.551 1 95.25 544 HIS A N 1
ATOM 4356 C CA . HIS A 1 544 ? 0.54 22.719 6.805 1 95.25 544 HIS A CA 1
ATOM 4357 C C . HIS A 1 544 ? 1.921 23.266 7.145 1 95.25 544 HIS A C 1
ATOM 4359 O O . HIS A 1 544 ? 2.938 22.641 6.848 1 95.25 544 HIS A O 1
ATOM 4365 N N . ARG A 1 545 ? 1.946 24.438 7.77 1 94.25 545 ARG A N 1
ATOM 4366 C CA . ARG A 1 545 ? 3.207 25.031 8.188 1 94.25 545 ARG A CA 1
ATOM 4367 C C . ARG A 1 545 ? 3.514 24.719 9.641 1 94.25 545 ARG A C 1
ATOM 4369 O O . ARG A 1 545 ? 4.629 24.312 9.977 1 94.25 545 ARG A O 1
ATOM 4376 N N . ASP A 1 546 ? 2.574 24.828 10.492 1 94.75 546 ASP A N 1
ATOM 4377 C CA . ASP A 1 546 ? 2.805 24.828 11.938 1 94.75 546 ASP A CA 1
ATOM 4378 C C . ASP A 1 546 ? 2.814 23.391 12.477 1 94.75 546 ASP A C 1
ATOM 4380 O O . ASP A 1 546 ? 3.58 23.078 13.391 1 94.75 546 ASP A O 1
ATOM 4384 N N . ILE A 1 547 ? 2.016 22.469 11.906 1 97.25 547 ILE A N 1
ATOM 4385 C CA . ILE A 1 547 ? 1.957 21.109 12.414 1 97.25 547 ILE A CA 1
ATOM 4386 C C . ILE A 1 547 ? 3.291 20.406 12.172 1 97.25 547 ILE A C 1
ATOM 4388 O O . ILE A 1 547 ? 3.859 19.797 13.078 1 97.25 547 ILE A O 1
ATOM 4392 N N . PRO A 1 548 ? 3.805 20.5 10.938 1 97 548 PRO A N 1
ATOM 4393 C CA . PRO A 1 548 ? 5.102 19.859 10.703 1 97 548 PRO A CA 1
ATOM 4394 C C . PRO A 1 548 ? 6.199 20.406 11.617 1 97 548 PRO A C 1
ATOM 4396 O O . PRO A 1 548 ? 7.09 19.656 12.023 1 97 548 PRO A O 1
ATOM 4399 N N . ARG A 1 549 ? 6.168 21.656 11.953 1 95.5 549 ARG A N 1
ATOM 4400 C CA . ARG A 1 549 ? 7.156 22.234 12.859 1 95.5 549 ARG A CA 1
ATOM 4401 C C . ARG A 1 549 ? 7.062 21.625 14.25 1 95.5 549 ARG A C 1
ATOM 4403 O O . ARG A 1 549 ? 8.078 21.234 14.828 1 95.5 549 ARG A O 1
ATOM 4410 N N . LEU A 1 550 ? 5.883 21.516 14.719 1 97 550 LEU A N 1
ATOM 4411 C CA . LEU A 1 550 ? 5.664 20.906 16.031 1 97 550 LEU A CA 1
ATOM 4412 C C . LEU A 1 550 ? 6.156 19.469 16.047 1 97 550 LEU A C 1
ATOM 4414 O O . LEU A 1 550 ? 6.836 19.047 16.984 1 97 550 LEU A O 1
ATOM 4418 N N . LEU A 1 551 ? 5.809 18.766 14.969 1 97.94 551 LEU A N 1
ATOM 4419 C CA . LEU A 1 551 ? 6.152 17.359 14.914 1 97.94 551 LEU A CA 1
ATOM 4420 C C . LEU A 1 551 ? 7.656 17.172 14.758 1 97.94 551 LEU A C 1
ATOM 4422 O O . LEU A 1 551 ? 8.227 16.203 15.281 1 97.94 551 LEU A O 1
ATOM 4426 N N . PHE A 1 552 ? 8.281 18.062 14.07 1 97.25 552 PHE A N 1
ATOM 4427 C CA . PHE A 1 552 ? 9.727 17.984 13.914 1 97.25 552 PHE A CA 1
ATOM 4428 C C . PHE A 1 552 ? 10.43 18.203 15.258 1 97.25 552 PHE A C 1
ATOM 4430 O O . PHE A 1 552 ? 11.383 17.484 15.578 1 97.25 552 PHE A O 1
ATOM 4437 N N . PHE A 1 553 ? 10 19.172 16.016 1 97.62 553 PHE A N 1
ATOM 4438 C CA . PHE A 1 553 ? 10.57 19.391 17.328 1 97.62 553 PHE A CA 1
ATOM 4439 C C . PHE A 1 553 ? 10.297 18.203 18.25 1 97.62 553 PHE A C 1
ATOM 4441 O O . PHE A 1 553 ? 11.117 17.875 19.109 1 97.62 553 PHE A O 1
ATOM 4448 N N . GLY A 1 554 ? 9.125 17.578 18.016 1 97.25 554 GLY A N 1
ATOM 4449 C CA . GLY A 1 554 ? 8.867 16.344 18.719 1 97.25 554 GLY A CA 1
ATOM 4450 C C . GLY A 1 554 ? 9.867 15.25 18.391 1 97.25 554 GLY A C 1
ATOM 4451 O O . GLY A 1 554 ? 10.312 14.508 19.266 1 97.25 554 GLY A O 1
ATOM 4452 N N . LEU A 1 555 ? 10.203 15.195 17.141 1 97.88 555 LEU A N 1
ATOM 4453 C CA . LEU A 1 555 ? 11.188 14.219 16.703 1 97.88 555 LEU A CA 1
ATOM 4454 C C . LEU A 1 555 ? 12.539 14.477 17.344 1 97.88 555 LEU A C 1
ATOM 4456 O O . LEU A 1 555 ? 13.203 13.539 17.812 1 97.88 555 LEU A O 1
ATOM 4460 N N . LEU A 1 556 ? 12.945 15.758 17.422 1 97.12 556 LEU A N 1
ATOM 4461 C CA . LEU A 1 556 ? 14.211 16.109 18.047 1 97.12 556 LEU A CA 1
ATOM 4462 C C . LEU A 1 556 ? 14.211 15.734 19.531 1 97.12 556 LEU A C 1
ATOM 4464 O O . LEU A 1 556 ? 15.203 15.211 20.031 1 97.12 556 LEU A O 1
ATOM 4468 N N . GLY A 1 557 ? 13.102 15.984 20.156 1 97.25 557 GLY A N 1
ATOM 4469 C CA . GLY A 1 557 ? 13.008 15.648 21.562 1 97.25 557 GLY A CA 1
ATOM 4470 C C . GLY A 1 557 ? 13.102 14.164 21.828 1 97.25 557 GLY A C 1
ATOM 4471 O O . GLY A 1 557 ? 13.812 13.734 22.75 1 97.25 557 GLY A O 1
ATOM 4472 N N . ILE A 1 558 ? 12.477 13.383 21.016 1 97.38 558 ILE A N 1
ATOM 4473 C CA . ILE A 1 558 ? 12.422 11.938 21.219 1 97.38 558 ILE A CA 1
ATOM 4474 C C . ILE A 1 558 ? 13.781 11.328 20.875 1 97.38 558 ILE A C 1
ATOM 4476 O O . ILE A 1 558 ? 14.266 10.445 21.594 1 97.38 558 ILE A O 1
ATOM 4480 N N . THR A 1 559 ? 14.422 11.789 19.875 1 95.25 559 THR A N 1
ATOM 4481 C CA . THR A 1 559 ? 15.68 11.203 19.438 1 95.25 559 THR A CA 1
ATOM 4482 C C . THR A 1 559 ? 16.828 11.625 20.344 1 95.25 559 THR A C 1
ATOM 4484 O O . THR A 1 559 ? 17.703 10.828 20.656 1 95.25 559 THR A O 1
ATOM 4487 N N . TYR A 1 560 ? 16.828 12.859 20.906 1 95.19 560 TYR A N 1
ATOM 4488 C CA . TYR A 1 560 ? 17.969 13.383 21.641 1 95.19 560 TYR A CA 1
ATOM 4489 C C . TYR A 1 560 ? 17.766 13.234 23.141 1 95.19 560 TYR A C 1
ATOM 4491 O O . TYR A 1 560 ? 18.672 13.523 23.922 1 95.19 560 TYR A O 1
ATOM 4499 N N . PHE A 1 561 ? 16.641 12.766 23.531 1 95.06 561 PHE A N 1
ATOM 4500 C CA . PHE A 1 561 ? 16.344 12.703 24.953 1 95.06 561 PHE A CA 1
ATOM 4501 C C . PHE A 1 561 ? 17.391 11.891 25.703 1 95.06 561 PHE A C 1
ATOM 4503 O O . PHE A 1 561 ? 17.844 12.289 26.781 1 95.06 561 PHE A O 1
ATOM 4510 N N . PHE A 1 562 ? 17.859 10.75 25.156 1 94.06 562 PHE A N 1
ATOM 4511 C CA . PHE A 1 562 ? 18.812 9.914 25.891 1 94.06 562 PHE A CA 1
ATOM 4512 C C . PHE A 1 562 ? 20.234 10.195 25.453 1 94.06 562 PHE A C 1
ATOM 4514 O O . PHE A 1 562 ? 21.188 9.805 26.125 1 94.06 562 PHE A O 1
ATOM 4521 N N . LEU A 1 563 ? 20.375 10.898 24.297 1 93.38 563 LEU A N 1
ATOM 4522 C CA . LEU A 1 563 ? 21.703 11.227 23.781 1 93.38 563 LEU A CA 1
ATOM 4523 C C . LEU A 1 563 ? 22.234 12.508 24.422 1 93.38 563 LEU A C 1
ATOM 4525 O O . LEU A 1 563 ? 23.375 12.547 24.875 1 93.38 563 LEU A O 1
ATOM 4529 N N . ALA A 1 564 ? 21.422 13.539 24.375 1 93.5 564 ALA A N 1
ATOM 4530 C CA . ALA A 1 564 ? 21.75 14.859 24.922 1 93.5 564 ALA A CA 1
ATOM 4531 C C . ALA A 1 564 ? 20.531 15.461 25.625 1 93.5 564 ALA A C 1
ATOM 4533 O O . ALA A 1 564 ? 19.875 16.359 25.094 1 93.5 564 ALA A O 1
ATOM 4534 N N . PRO A 1 565 ? 20.328 15.086 26.906 1 94.56 565 PRO A N 1
ATOM 4535 C CA . PRO A 1 565 ? 19.125 15.477 27.641 1 94.56 565 PRO A CA 1
ATOM 4536 C C . PRO A 1 565 ? 19.031 16.984 27.844 1 94.56 565 PRO A C 1
ATOM 4538 O O . PRO A 1 565 ? 17.969 17.5 28.188 1 94.56 565 PRO A O 1
ATOM 4541 N N . LEU A 1 566 ? 20.031 17.75 27.562 1 92.56 566 LEU A N 1
ATOM 4542 C CA . LEU A 1 566 ? 20.047 19.188 27.75 1 92.56 566 LEU A CA 1
ATOM 4543 C C . LEU A 1 566 ? 19.062 19.859 26.797 1 92.56 566 LEU A C 1
ATOM 4545 O O . LEU A 1 566 ? 18.672 21.016 27.016 1 92.56 566 LEU A O 1
ATOM 4549 N N . ILE A 1 567 ? 18.625 19.234 25.781 1 94.44 567 ILE A N 1
ATOM 4550 C CA . ILE A 1 567 ? 17.719 19.797 24.781 1 94.44 567 ILE A CA 1
ATOM 4551 C C . ILE A 1 567 ? 16.312 19.859 25.344 1 94.44 567 ILE A C 1
ATOM 4553 O O . ILE A 1 567 ? 15.492 20.672 24.891 1 94.44 567 ILE A O 1
ATOM 4557 N N . LEU A 1 568 ? 15.969 19.109 26.391 1 96.88 568 LEU A N 1
ATOM 4558 C CA . LEU A 1 568 ? 14.602 18.875 26.844 1 96.88 568 LEU A CA 1
ATOM 4559 C C . LEU A 1 568 ? 14.031 20.125 27.516 1 96.88 568 LEU A C 1
ATOM 4561 O O . LEU A 1 568 ? 12.891 20.516 27.234 1 96.88 568 LEU A O 1
ATOM 4565 N N . PRO A 1 569 ? 14.82 20.844 28.328 1 94.88 569 PRO A N 1
ATOM 4566 C CA . PRO A 1 569 ? 14.242 22.062 28.906 1 94.88 569 PRO A CA 1
ATOM 4567 C C . PRO A 1 569 ? 13.898 23.109 27.859 1 94.88 569 PRO A C 1
ATOM 4569 O O . PRO A 1 569 ? 12.906 23.828 28 1 94.88 569 PRO A O 1
ATOM 4572 N N . PHE A 1 570 ? 14.672 23.234 26.859 1 95.31 570 PHE A N 1
ATOM 4573 C CA . PHE A 1 570 ? 14.414 24.203 25.812 1 95.31 570 PHE A CA 1
ATOM 4574 C C . PHE A 1 570 ? 13.188 23.797 25 1 95.31 570 PHE A C 1
ATOM 4576 O O . PHE A 1 570 ? 12.414 24.656 24.562 1 95.31 570 PHE A O 1
ATOM 4583 N N . LEU A 1 571 ? 13.008 22.484 24.781 1 97 571 LEU A N 1
ATOM 4584 C CA . LEU A 1 571 ? 11.82 22 24.078 1 97 571 LEU A CA 1
ATOM 4585 C C . LEU A 1 571 ? 10.57 22.219 24.922 1 97 571 LEU A C 1
ATOM 4587 O O . LEU A 1 571 ? 9.516 22.594 24.406 1 97 571 LEU A O 1
ATOM 4591 N N . LEU A 1 572 ? 10.695 21.984 26.219 1 97 572 LEU A N 1
ATOM 4592 C CA . LEU A 1 572 ? 9.57 22.188 27.125 1 97 572 LEU A CA 1
ATOM 4593 C C . LEU A 1 572 ? 9.117 23.656 27.109 1 97 572 LEU A C 1
ATOM 4595 O O . LEU A 1 572 ? 7.922 23.938 27.094 1 97 572 LEU A O 1
ATOM 4599 N N . LEU A 1 573 ? 10.078 24.531 27.078 1 95.69 573 LEU A N 1
ATOM 4600 C CA . LEU A 1 573 ? 9.742 25.938 27.031 1 95.69 573 LEU A CA 1
ATOM 4601 C C . LEU A 1 573 ? 9.07 26.297 25.703 1 95.69 573 LEU A C 1
ATOM 4603 O O . LEU A 1 573 ? 8.141 27.109 25.672 1 95.69 573 LEU A O 1
ATOM 4607 N N . TYR A 1 574 ? 9.523 25.75 24.656 1 96.56 574 TYR A N 1
ATOM 4608 C CA . TYR A 1 574 ? 8.914 25.969 23.359 1 96.56 574 TYR A CA 1
ATOM 4609 C C . TYR A 1 574 ? 7.445 25.578 23.359 1 96.56 574 TYR A C 1
ATOM 4611 O O . TYR A 1 574 ? 6.582 26.328 22.906 1 96.56 574 TYR A O 1
ATOM 4619 N N . PHE A 1 575 ? 7.133 24.375 23.859 1 97.38 575 PHE A N 1
ATOM 4620 C CA . PHE A 1 575 ? 5.762 23.875 23.844 1 97.38 575 PHE A CA 1
ATOM 4621 C C . PHE A 1 575 ? 4.895 24.641 24.828 1 97.38 575 PHE A C 1
ATOM 4623 O O . PHE A 1 575 ? 3.699 24.844 24.594 1 97.38 575 PHE A O 1
ATOM 4630 N N . CYS A 1 576 ? 5.52 25.141 25.891 1 95.38 576 CYS A N 1
ATOM 4631 C CA . CYS A 1 576 ? 4.781 25.969 26.828 1 95.38 576 CYS A CA 1
ATOM 4632 C C . CYS A 1 576 ? 4.395 27.297 26.172 1 95.38 576 CYS A C 1
ATOM 4634 O O . CYS A 1 576 ? 3.248 27.734 26.281 1 95.38 576 CYS A O 1
ATOM 4636 N N . PHE A 1 577 ? 5.379 27.906 25.484 1 94.56 577 PHE A N 1
ATOM 4637 C CA . PHE A 1 577 ? 5.09 29.125 24.719 1 94.56 577 PHE A CA 1
ATOM 4638 C C . PHE A 1 577 ? 4.02 28.859 23.672 1 94.56 577 PHE A C 1
ATOM 4640 O O . PHE A 1 577 ? 3.082 29.656 23.531 1 94.56 577 PHE A O 1
ATOM 4647 N N . GLY A 1 578 ? 4.164 27.75 23.016 1 94.88 578 GLY A N 1
ATOM 4648 C CA . GLY A 1 578 ? 3.193 27.406 21.984 1 94.88 578 GLY A CA 1
ATOM 4649 C C . GLY A 1 578 ? 1.786 27.234 22.531 1 94.88 578 GLY A C 1
ATOM 4650 O O . GLY A 1 578 ? 0.815 27.656 21.891 1 94.88 578 GLY A O 1
ATOM 4651 N N . TYR A 1 579 ? 1.671 26.625 23.688 1 95.69 579 TYR A N 1
ATOM 4652 C CA . TYR A 1 579 ? 0.376 26.391 24.312 1 95.69 579 TYR A CA 1
ATOM 4653 C C . TYR A 1 579 ? -0.346 27.703 24.578 1 95.69 579 TYR A C 1
ATOM 4655 O O . TYR A 1 579 ? -1.522 27.859 24.25 1 95.69 579 TYR A O 1
ATOM 4663 N N . ILE A 1 580 ? 0.349 28.719 25.016 1 94.12 580 ILE A N 1
ATOM 4664 C CA . ILE A 1 580 ? -0.252 29.984 25.406 1 94.12 580 ILE A CA 1
ATOM 4665 C C . ILE A 1 580 ? -0.494 30.859 24.172 1 94.12 580 ILE A C 1
ATOM 4667 O O . ILE A 1 580 ? -1.581 31.406 24 1 94.12 580 ILE A O 1
ATOM 4671 N N . ILE A 1 581 ? 0.44 30.891 23.344 1 94.31 581 ILE A N 1
ATOM 4672 C CA . ILE A 1 581 ? 0.395 31.812 22.203 1 94.31 581 ILE A CA 1
ATOM 4673 C C . ILE A 1 581 ? -0.664 31.344 21.203 1 94.31 581 ILE A C 1
ATOM 4675 O O . ILE A 1 581 ? -1.471 32.125 20.734 1 94.31 581 ILE A O 1
ATOM 4679 N N . TYR A 1 582 ? -0.752 30.078 20.891 1 95.12 582 TYR A N 1
ATOM 4680 C CA . TYR A 1 582 ? -1.717 29.609 19.906 1 95.12 582 TYR A CA 1
ATOM 4681 C C . TYR A 1 582 ? -3.137 29.672 20.453 1 95.12 582 TYR A C 1
ATOM 4683 O O . TYR A 1 582 ? -4.086 29.906 19.703 1 95.12 582 TYR A O 1
ATOM 4691 N N . ARG A 1 583 ? -3.289 29.469 21.719 1 94.62 583 ARG A N 1
ATOM 4692 C CA . ARG A 1 583 ? -4.605 29.672 22.312 1 94.62 583 ARG A CA 1
ATOM 4693 C C . ARG A 1 583 ? -5.062 31.109 22.156 1 94.62 583 ARG A C 1
ATOM 4695 O O . ARG A 1 583 ? -6.227 31.375 21.844 1 94.62 583 ARG A O 1
ATOM 4702 N N . ASN A 1 584 ? -4.094 32.031 22.391 1 92.56 584 ASN A N 1
ATOM 4703 C CA . ASN A 1 584 ? -4.398 33.438 22.203 1 92.56 584 ASN A CA 1
ATOM 4704 C C . ASN A 1 584 ? -4.762 33.75 20.75 1 92.56 584 ASN A C 1
ATOM 4706 O O . ASN A 1 584 ? -5.688 34.5 20.484 1 92.56 584 ASN A O 1
ATOM 4710 N N . GLN A 1 585 ? -4.098 33.156 19.859 1 93.31 585 GLN A N 1
ATOM 4711 C CA . GLN A 1 585 ? -4.336 33.406 18.438 1 93.31 585 GLN A CA 1
ATOM 4712 C C . GLN A 1 585 ? -5.68 32.844 18 1 93.31 585 GLN A C 1
ATOM 4714 O O . GLN A 1 585 ? -6.363 33.406 17.156 1 93.31 585 GLN A O 1
ATOM 4719 N N . PHE A 1 586 ? -6.121 31.672 18.516 1 92.69 586 PHE A N 1
ATOM 4720 C CA . PHE A 1 586 ? -7.395 31.062 18.156 1 92.69 586 PHE A CA 1
ATOM 4721 C C . PHE A 1 586 ? -8.562 31.891 18.688 1 92.69 586 PHE A C 1
ATOM 4723 O O . PHE A 1 586 ? -9.633 31.922 18.078 1 92.69 586 PHE A O 1
ATOM 4730 N N . ILE A 1 587 ? -8.359 32.594 19.781 1 88.12 587 ILE A N 1
ATOM 4731 C CA . ILE A 1 587 ? -9.414 33.406 20.391 1 88.12 587 ILE A CA 1
ATOM 4732 C C . ILE A 1 587 ? -9.555 34.719 19.625 1 88.12 587 ILE A C 1
ATOM 4734 O O . ILE A 1 587 ? -10.664 35.156 19.328 1 88.12 587 ILE A O 1
ATOM 4738 N N . ASN A 1 588 ? -8.367 35.219 19.141 1 88.44 588 ASN A N 1
ATOM 4739 C CA . ASN A 1 588 ? -8.406 36.625 18.719 1 88.44 588 ASN A CA 1
ATOM 4740 C C . ASN A 1 588 ? -8.18 36.75 17.203 1 88.44 588 ASN A C 1
ATOM 4742 O O . ASN A 1 588 ? -8.656 37.719 16.594 1 88.44 588 ASN A O 1
ATOM 4746 N N . VAL A 1 589 ? -7.492 35.875 16.672 1 90.19 589 VAL A N 1
ATOM 4747 C CA . VAL A 1 589 ? -6.984 36.188 15.344 1 90.19 589 VAL A CA 1
ATOM 4748 C C . VAL A 1 589 ? -7.562 35.188 14.328 1 90.19 589 VAL A C 1
ATOM 4750 O O . VAL A 1 589 ? -8.172 35.594 13.336 1 90.19 589 VAL A O 1
ATOM 4753 N N . TYR A 1 590 ? -7.508 33.906 14.531 1 91.62 590 TYR A N 1
ATOM 4754 C CA . TYR A 1 590 ? -7.773 32.906 13.508 1 91.62 590 TYR A CA 1
ATOM 4755 C C . TYR A 1 590 ? -9.227 32.438 13.555 1 91.62 590 TYR A C 1
ATOM 4757 O O . TYR A 1 590 ? -9.789 32.25 14.633 1 91.62 590 TYR A O 1
ATOM 4765 N N . ALA A 1 591 ? -9.773 32.312 12.336 1 90 591 ALA A N 1
ATOM 4766 C CA . ALA A 1 591 ? -11.086 31.703 12.156 1 90 591 ALA A CA 1
ATOM 4767 C C . ALA A 1 591 ? -11.008 30.516 11.203 1 90 591 ALA A C 1
ATOM 4769 O O . ALA A 1 591 ? -10.242 30.531 10.234 1 90 591 ALA A O 1
ATOM 4770 N N . PRO A 1 592 ? -11.758 29.484 11.531 1 87.88 592 PRO A N 1
ATOM 4771 C CA . PRO A 1 592 ? -11.719 28.281 10.68 1 87.88 592 PRO A CA 1
ATOM 4772 C C . PRO A 1 592 ? -12.328 28.516 9.305 1 87.88 592 PRO A C 1
ATOM 4774 O O . PRO A 1 592 ? -13.406 29.109 9.195 1 87.88 592 PRO A O 1
ATOM 4777 N N . LYS A 1 593 ? -11.625 28.25 8.281 1 87.62 593 LYS A N 1
ATOM 4778 C CA . LYS A 1 593 ? -12.133 28.359 6.918 1 87.62 593 LYS A CA 1
ATOM 4779 C C . LYS A 1 593 ? -12.602 27.016 6.387 1 87.62 593 LYS A C 1
ATOM 4781 O O . LYS A 1 593 ? -13.711 26.891 5.867 1 87.62 593 LYS A O 1
ATOM 4786 N N . TYR A 1 594 ? -11.742 26.031 6.508 1 90.69 594 TYR A N 1
ATOM 4787 C CA . TYR A 1 594 ? -12.039 24.656 6.086 1 90.69 594 TYR A CA 1
ATOM 4788 C C . TYR A 1 594 ? -11.797 23.672 7.223 1 90.69 594 TYR A C 1
ATOM 4790 O O . TYR A 1 594 ? -10.883 23.859 8.031 1 90.69 594 TYR A O 1
ATOM 4798 N N . GLU A 1 595 ? -12.719 22.734 7.387 1 90.38 595 GLU A N 1
ATOM 4799 C CA . GLU A 1 595 ? -12.617 21.766 8.469 1 90.38 595 GLU A CA 1
ATOM 4800 C C . GLU A 1 595 ? -12.438 20.344 7.922 1 90.38 595 GLU A C 1
ATOM 4802 O O . GLU A 1 595 ? -13.148 19.953 6.996 1 90.38 595 GLU A O 1
ATOM 4807 N N . THR A 1 596 ? -11.516 19.578 8.375 1 91.81 596 THR A N 1
ATOM 4808 C CA . THR A 1 596 ? -11.305 18.188 8 1 91.81 596 THR A CA 1
ATOM 4809 C C . THR A 1 596 ? -11.859 17.25 9.078 1 91.81 596 THR A C 1
ATOM 4811 O O . THR A 1 596 ? -11.852 16.031 8.906 1 91.81 596 THR A O 1
ATOM 4814 N N . ALA A 1 597 ? -12.328 17.734 10.156 1 93.25 597 ALA A N 1
ATOM 4815 C CA . ALA A 1 597 ? -12.891 16.969 11.273 1 93.25 597 ALA A CA 1
ATOM 4816 C C . ALA A 1 597 ? -11.828 16.062 11.898 1 93.25 597 ALA A C 1
ATOM 4818 O O . ALA A 1 597 ? -12.078 14.875 12.133 1 93.25 597 ALA A O 1
ATOM 4819 N N . GLY A 1 598 ? -10.633 16.562 12.102 1 94.5 598 GLY A N 1
ATOM 4820 C CA . GLY A 1 598 ? -9.609 15.883 12.883 1 94.5 598 GLY A CA 1
ATOM 4821 C C . GLY A 1 598 ? -8.727 14.969 12.047 1 94.5 598 GLY A C 1
ATOM 4822 O O . GLY A 1 598 ? -7.949 14.188 12.594 1 94.5 598 GLY A O 1
ATOM 4823 N N . LYS A 1 599 ? -8.656 15.039 10.734 1 95.25 599 LYS A N 1
ATOM 4824 C CA . LYS A 1 599 ? -7.941 14.109 9.859 1 95.25 599 LYS A CA 1
ATOM 4825 C C . LYS A 1 599 ? -6.438 14.375 9.891 1 95.25 599 LYS A C 1
ATOM 4827 O O . LYS A 1 599 ? -5.66 13.633 9.281 1 95.25 599 LYS A O 1
ATOM 4832 N N . PHE A 1 600 ? -5.965 15.344 10.633 1 96.69 600 PHE A N 1
ATOM 4833 C CA . PHE A 1 600 ? -4.539 15.625 10.773 1 96.69 600 PHE A CA 1
ATOM 4834 C C . PHE A 1 600 ? -3.904 14.695 11.805 1 96.69 600 PHE A C 1
ATOM 4836 O O . PHE A 1 600 ? -2.686 14.516 11.82 1 96.69 600 PHE A O 1
ATOM 4843 N N . TRP A 1 601 ? -4.727 14.102 12.664 1 97.56 601 TRP A N 1
ATOM 4844 C CA . TRP A 1 601 ? -4.176 13.32 13.773 1 97.56 601 TRP A CA 1
ATOM 4845 C C . TRP A 1 601 ? -3.445 12.086 13.258 1 97.56 601 TRP A C 1
ATOM 4847 O O . TRP A 1 601 ? -2.379 11.734 13.758 1 97.56 601 TRP A O 1
ATOM 4857 N N . PRO A 1 602 ? -3.969 11.344 12.258 1 97.19 602 PRO A N 1
ATOM 4858 C CA . PRO A 1 602 ? -3.217 10.195 11.742 1 97.19 602 PRO A CA 1
ATOM 4859 C C . PRO A 1 602 ? -1.809 10.57 11.289 1 97.19 602 PRO A C 1
ATOM 4861 O O . PRO A 1 602 ? -0.876 9.773 11.438 1 97.19 602 PRO A O 1
ATOM 4864 N N . ILE A 1 603 ? -1.649 11.742 10.773 1 97.12 603 ILE A N 1
ATOM 4865 C CA . ILE A 1 603 ? -0.331 12.211 10.367 1 97.12 603 ILE A CA 1
ATOM 4866 C C . ILE A 1 603 ? 0.566 12.359 11.594 1 97.12 603 ILE A C 1
ATOM 4868 O O . ILE A 1 603 ? 1.735 11.961 11.562 1 97.12 603 ILE A O 1
ATOM 4872 N N . VAL A 1 604 ? -0.018 12.883 12.672 1 97.56 604 VAL A N 1
ATOM 4873 C CA . VAL A 1 604 ? 0.707 13.086 13.922 1 97.56 604 VAL A CA 1
ATOM 4874 C C . VAL A 1 604 ? 1.129 11.734 14.5 1 97.56 604 VAL A C 1
ATOM 4876 O O . VAL A 1 604 ? 2.285 11.555 14.891 1 97.56 604 VAL A O 1
ATOM 4879 N N . HIS A 1 605 ? 0.19 10.812 14.477 1 97.94 605 HIS A N 1
ATOM 4880 C CA . HIS A 1 605 ? 0.466 9.484 15.016 1 97.94 605 HIS A CA 1
ATOM 4881 C C . HIS A 1 605 ? 1.582 8.797 14.234 1 97.94 605 HIS A C 1
ATOM 4883 O O . HIS A 1 605 ? 2.527 8.266 14.828 1 97.94 605 HIS A O 1
ATOM 4889 N N . ASN A 1 606 ? 1.519 8.859 12.938 1 97.31 606 ASN A N 1
ATOM 4890 C CA . ASN A 1 606 ? 2.531 8.219 12.102 1 97.31 606 ASN A CA 1
ATOM 4891 C C . ASN A 1 606 ? 3.9 8.867 12.289 1 97.31 606 ASN A C 1
ATOM 4893 O O . ASN A 1 606 ? 4.918 8.172 12.312 1 97.31 606 ASN A O 1
ATOM 4897 N N . SER A 1 607 ? 3.908 10.125 12.414 1 97.62 607 SER A N 1
ATOM 4898 C CA . SER A 1 607 ? 5.168 10.836 12.602 1 97.62 607 SER A CA 1
ATOM 4899 C C . SER A 1 607 ? 5.805 10.484 13.945 1 97.62 607 SER A C 1
ATOM 4901 O O . SER A 1 607 ? 7.023 10.297 14.023 1 97.62 607 SER A O 1
ATOM 4903 N N . MET A 1 608 ? 5.023 10.352 14.984 1 97.94 608 MET A N 1
ATOM 4904 C CA . MET A 1 608 ? 5.539 10.008 16.297 1 97.94 608 MET A CA 1
ATOM 4905 C C . MET A 1 608 ? 6.074 8.578 16.328 1 97.94 608 MET A C 1
ATOM 4907 O O . MET A 1 608 ? 7.09 8.305 16.969 1 97.94 608 MET A O 1
ATOM 4911 N N . ILE A 1 609 ? 5.43 7.688 15.609 1 98.19 609 ILE A N 1
ATOM 4912 C CA . ILE A 1 609 ? 5.898 6.309 15.508 1 98.19 609 ILE A CA 1
ATOM 4913 C C . ILE A 1 609 ? 7.238 6.273 14.773 1 98.19 609 ILE A C 1
ATOM 4915 O O . ILE A 1 609 ? 8.156 5.559 15.18 1 98.19 609 ILE A O 1
ATOM 4919 N N . PHE A 1 610 ? 7.34 7 13.758 1 97.31 610 PHE A N 1
ATOM 4920 C CA . PHE A 1 610 ? 8.602 7.09 13.039 1 97.31 610 PHE A CA 1
ATOM 4921 C C . PHE A 1 610 ? 9.711 7.586 13.953 1 97.31 610 PHE A C 1
ATOM 4923 O O . PHE A 1 610 ? 10.828 7.059 13.938 1 97.31 610 PHE A O 1
ATOM 4930 N N . SER A 1 611 ? 9.406 8.641 14.727 1 98.06 611 SER A N 1
ATOM 4931 C CA . SER A 1 611 ? 10.391 9.195 15.656 1 98.06 611 SER A CA 1
ATOM 4932 C C . SER A 1 611 ? 10.852 8.148 16.672 1 98.06 611 SER A C 1
ATOM 4934 O O . SER A 1 611 ? 12.039 8.086 17 1 98.06 611 SER A O 1
ATOM 4936 N N . LEU A 1 612 ? 9.93 7.352 17.109 1 98.12 612 LEU A N 1
ATOM 4937 C CA . LEU A 1 612 ? 10.281 6.297 18.062 1 98.12 612 LEU A CA 1
ATOM 4938 C C . LEU A 1 612 ? 11.18 5.254 17.391 1 98.12 612 LEU A C 1
ATOM 4940 O O . LEU A 1 612 ? 12.203 4.863 17.953 1 98.12 612 LEU A O 1
ATOM 4944 N N . VAL A 1 613 ? 10.805 4.852 16.203 1 96.56 613 VAL A N 1
ATOM 4945 C CA . VAL A 1 613 ? 11.586 3.836 15.5 1 96.56 613 VAL A CA 1
ATOM 4946 C C . VAL A 1 613 ? 12.984 4.371 15.203 1 96.56 613 VAL A C 1
ATOM 4948 O O . VAL A 1 613 ? 13.969 3.639 15.297 1 96.56 613 VAL A O 1
ATOM 4951 N N . LEU A 1 614 ? 13.023 5.625 14.844 1 95.06 614 LEU A N 1
ATOM 4952 C CA . LEU A 1 614 ? 14.312 6.262 14.609 1 95.06 614 LEU A CA 1
ATOM 4953 C C . LEU A 1 614 ? 15.156 6.27 15.883 1 95.06 614 LEU A C 1
ATOM 4955 O O . LEU A 1 614 ? 16.359 5.984 15.844 1 95.06 614 LEU A O 1
ATOM 4959 N N . MET A 1 615 ? 14.625 6.562 17.016 1 96.62 615 MET A N 1
ATOM 4960 C CA . MET A 1 615 ? 15.32 6.539 18.297 1 96.62 615 MET A CA 1
ATOM 4961 C C . MET A 1 615 ? 15.836 5.137 18.609 1 96.62 615 MET A C 1
ATOM 4963 O O . MET A 1 615 ? 16.969 4.98 19.078 1 96.62 615 MET A O 1
ATOM 4967 N N . HIS A 1 616 ? 15.031 4.117 18.281 1 96.19 616 HIS A N 1
ATOM 4968 C CA . HIS A 1 616 ? 15.461 2.74 18.516 1 96.19 616 HIS A CA 1
ATOM 4969 C C . HIS A 1 616 ? 16.672 2.395 17.641 1 96.19 616 HIS A C 1
ATOM 4971 O O . HIS A 1 616 ? 17.609 1.751 18.109 1 96.19 616 HIS A O 1
ATOM 4977 N N . ALA A 1 617 ? 16.578 2.842 16.391 1 92.12 617 ALA A N 1
ATOM 4978 C CA . ALA A 1 617 ? 17.688 2.578 15.477 1 92.12 617 ALA A CA 1
ATOM 4979 C C . ALA A 1 617 ? 18.969 3.232 15.984 1 92.12 617 ALA A C 1
ATOM 4981 O O . ALA A 1 617 ? 20.047 2.627 15.938 1 92.12 617 ALA A O 1
ATOM 4982 N N . ILE A 1 618 ? 18.875 4.43 16.469 1 93.12 618 ILE A N 1
ATOM 4983 C CA . ILE A 1 618 ? 20.031 5.152 17 1 93.12 618 ILE A CA 1
ATOM 4984 C C . ILE A 1 618 ? 20.531 4.469 18.266 1 93.12 618 ILE A C 1
ATOM 4986 O O . ILE A 1 618 ? 21.734 4.34 18.484 1 93.12 618 ILE A O 1
ATOM 4990 N N . ALA A 1 619 ? 19.641 4.004 19.094 1 95.12 619 ALA A N 1
ATOM 4991 C CA . ALA A 1 619 ? 20.016 3.32 20.328 1 95.12 619 ALA A CA 1
ATOM 4992 C C . ALA A 1 619 ? 20.766 2.025 20.047 1 95.12 619 ALA A C 1
ATOM 4994 O O . ALA A 1 619 ? 21.75 1.713 20.703 1 95.12 619 ALA A O 1
ATOM 4995 N N . VAL A 1 620 ? 20.328 1.312 19.062 1 92.69 620 VAL A N 1
ATOM 4996 C CA . VAL A 1 620 ? 21.016 0.091 18.672 1 92.69 620 VAL A CA 1
ATOM 4997 C C . VAL A 1 620 ? 22.453 0.423 18.25 1 92.69 620 VAL A C 1
ATOM 4999 O O . VAL A 1 620 ? 23.406 -0.26 18.641 1 92.69 620 VAL A O 1
ATOM 5002 N N . GLY A 1 621 ? 22.578 1.482 17.5 1 91.12 621 GLY A N 1
ATOM 5003 C CA . GLY A 1 621 ? 23.891 1.907 17.047 1 91.12 621 GLY A CA 1
ATOM 5004 C C . GLY A 1 621 ? 24.812 2.34 18.172 1 91.12 621 GLY A C 1
ATOM 5005 O O . GLY A 1 621 ? 25.984 1.967 18.203 1 91.12 621 GLY A O 1
ATOM 5006 N N . ILE A 1 622 ? 24.328 3.062 19.125 1 92.19 622 ILE A N 1
ATOM 5007 C CA . ILE A 1 622 ? 25.109 3.613 20.234 1 92.19 622 ILE A CA 1
ATOM 5008 C C . ILE A 1 622 ? 25.578 2.488 21.156 1 92.19 622 ILE A C 1
ATOM 5010 O O . ILE A 1 622 ? 26.734 2.436 21.547 1 92.19 622 ILE A O 1
ATOM 5014 N N . PHE A 1 623 ? 24.719 1.584 21.5 1 93.75 623 PHE A N 1
ATOM 5015 C CA . PHE A 1 623 ? 25.078 0.504 22.406 1 93.75 623 PHE A CA 1
ATOM 5016 C C . PHE A 1 623 ? 26.047 -0.466 21.75 1 93.75 623 PHE A C 1
ATOM 5018 O O . PHE A 1 623 ? 26.891 -1.062 22.422 1 93.75 623 PHE A O 1
ATOM 5025 N N . THR A 1 624 ? 25.891 -0.591 20.406 1 90.62 624 THR A N 1
ATOM 5026 C CA . THR A 1 624 ? 26.859 -1.398 19.688 1 90.62 624 THR A CA 1
ATOM 5027 C C . THR A 1 624 ? 28.234 -0.727 19.703 1 90.62 624 THR A C 1
ATOM 5029 O O . THR A 1 624 ? 29.25 -1.384 19.922 1 90.62 624 THR A O 1
ATOM 5032 N N . LEU A 1 625 ? 28.25 0.557 19.484 1 88.25 625 LEU A N 1
ATOM 5033 C CA . LEU A 1 625 ? 29.5 1.327 19.469 1 88.25 625 LEU A CA 1
ATOM 5034 C C . LEU A 1 625 ? 30.156 1.319 20.844 1 88.25 625 LEU A C 1
ATOM 5036 O O . LEU A 1 625 ? 31.391 1.271 20.938 1 88.25 625 LEU A O 1
ATOM 5040 N N . LYS A 1 626 ? 29.375 1.368 21.859 1 91.19 626 LYS A N 1
ATOM 5041 C CA . LYS A 1 626 ? 29.891 1.387 23.234 1 91.19 626 LYS A CA 1
ATOM 5042 C C . LYS A 1 626 ? 30.141 -0.029 23.734 1 91.19 626 LYS A C 1
ATOM 5044 O O . LYS A 1 626 ? 30.406 -0.227 24.922 1 91.19 626 LYS A O 1
ATOM 5049 N N . LYS A 1 627 ? 30 -1.051 22.906 1 89.19 627 LYS A N 1
ATOM 5050 C CA . LYS A 1 627 ? 30.359 -2.443 23.141 1 89.19 627 LYS A CA 1
ATOM 5051 C C . LYS A 1 627 ? 29.516 -3.059 24.25 1 89.19 627 LYS A C 1
ATOM 5053 O O . LYS A 1 627 ? 30.047 -3.715 25.141 1 89.19 627 LYS A O 1
ATOM 5058 N N . LEU A 1 628 ? 28.359 -2.715 24.328 1 91.88 628 LEU A N 1
ATOM 5059 C CA . LEU A 1 628 ? 27.375 -3.369 25.188 1 91.88 628 LEU A CA 1
ATOM 5060 C C . LEU A 1 628 ? 26.469 -4.301 24.391 1 91.88 628 LEU A C 1
ATOM 5062 O O . LEU A 1 628 ? 25.344 -3.949 24.078 1 91.88 628 LEU A O 1
ATOM 5066 N N . SER A 1 629 ? 26.828 -5.488 24.141 1 89.44 629 SER A N 1
ATOM 5067 C CA . SER A 1 629 ? 26.172 -6.426 23.234 1 89.44 629 SER A CA 1
ATOM 5068 C C . SER A 1 629 ? 24.828 -6.871 23.766 1 89.44 629 SER A C 1
ATOM 5070 O O . SER A 1 629 ? 23.859 -7.02 23.016 1 89.44 629 SER A O 1
ATOM 5072 N N . LEU A 1 630 ? 24.766 -7.012 25.062 1 91.75 630 LEU A N 1
ATOM 5073 C CA . LEU A 1 630 ? 23.5 -7.461 25.656 1 91.75 630 LEU A CA 1
ATOM 5074 C C . LEU A 1 630 ? 22.422 -6.395 25.5 1 91.75 630 LEU A C 1
ATOM 5076 O O . LEU A 1 630 ? 21.266 -6.711 25.203 1 91.75 630 LEU A O 1
ATOM 5080 N N . ALA A 1 631 ? 22.844 -5.16 25.688 1 92.38 631 ALA A N 1
ATOM 5081 C CA . ALA A 1 631 ? 21.891 -4.062 25.531 1 92.38 631 ALA A CA 1
ATOM 5082 C C . ALA A 1 631 ? 21.438 -3.945 24.078 1 92.38 631 ALA A C 1
ATOM 5084 O O . ALA A 1 631 ? 20.25 -3.684 23.812 1 92.38 631 ALA A O 1
ATOM 5085 N N . THR A 1 632 ? 22.297 -4.168 23.172 1 91.81 632 THR A N 1
ATOM 5086 C CA . THR A 1 632 ? 21.969 -4.109 21.75 1 91.81 632 THR A CA 1
ATOM 5087 C C . THR A 1 632 ? 20.938 -5.18 21.391 1 91.81 632 THR A C 1
ATOM 5089 O O . THR A 1 632 ? 19.953 -4.902 20.703 1 91.81 632 THR A O 1
ATOM 5092 N N . THR A 1 633 ? 21.062 -6.367 21.906 1 92.62 633 THR A N 1
ATOM 5093 C CA . THR A 1 633 ? 20.156 -7.473 21.594 1 92.62 633 THR A CA 1
ATOM 5094 C C . THR A 1 633 ? 18.781 -7.234 22.219 1 92.62 633 THR A C 1
ATOM 5096 O O . THR A 1 633 ? 17.766 -7.559 21.609 1 92.62 633 THR A O 1
ATOM 5099 N N . LEU A 1 634 ? 18.812 -6.59 23.328 1 94.12 634 LEU A N 1
ATOM 5100 C CA . LEU A 1 634 ? 17.562 -6.387 24.031 1 94.12 634 LEU A CA 1
ATOM 5101 C C . LEU A 1 634 ? 16.797 -5.195 23.469 1 94.12 634 LEU A C 1
ATOM 5103 O O . LEU A 1 634 ? 15.594 -5.047 23.703 1 94.12 634 LEU A O 1
ATOM 5107 N N . ILE A 1 635 ? 17.438 -4.328 22.75 1 94.25 635 ILE A N 1
ATOM 5108 C CA . ILE A 1 635 ? 16.781 -3.176 22.141 1 94.25 635 ILE A CA 1
ATOM 5109 C C . ILE A 1 635 ? 16.188 -3.568 20.781 1 94.25 635 ILE A C 1
ATOM 5111 O O . ILE A 1 635 ? 15.227 -2.953 20.328 1 94.25 635 ILE A O 1
ATOM 5115 N N . PHE A 1 636 ? 16.594 -4.637 20.234 1 89.75 636 PHE A N 1
ATOM 5116 C CA . PHE A 1 636 ? 16.219 -5.043 18.875 1 89.75 636 PHE A CA 1
ATOM 5117 C C . PHE A 1 636 ? 14.727 -5.359 18.812 1 89.75 636 PHE A C 1
ATOM 5119 O O . PHE A 1 636 ? 14.062 -5.027 17.828 1 89.75 636 PHE A O 1
ATOM 5126 N N . PRO A 1 637 ? 14.078 -5.902 19.797 1 90.5 637 PRO A N 1
ATOM 5127 C CA . PRO A 1 637 ? 12.648 -6.195 19.734 1 90.5 637 PRO A CA 1
ATOM 5128 C C . PRO A 1 637 ? 11.781 -4.945 19.859 1 90.5 637 PRO A C 1
ATOM 5130 O O . PRO A 1 637 ? 10.594 -4.969 19.516 1 90.5 637 PRO A O 1
ATOM 5133 N N . LEU A 1 638 ? 12.391 -3.896 20.328 1 94.19 638 LEU A N 1
ATOM 5134 C CA . LEU A 1 638 ? 11.617 -2.701 20.625 1 94.19 638 LEU A CA 1
ATOM 5135 C C . LEU A 1 638 ? 11.031 -2.088 19.359 1 94.19 638 LEU A C 1
ATOM 5137 O O . LEU A 1 638 ? 9.859 -1.725 19.328 1 94.19 638 LEU A O 1
ATOM 5141 N N . PRO A 1 639 ? 11.828 -1.956 18.281 1 94.06 639 PRO A N 1
ATOM 5142 C CA . PRO A 1 639 ? 11.219 -1.439 17.047 1 94.06 639 PRO A CA 1
ATOM 5143 C C . PRO A 1 639 ? 10.117 -2.348 16.516 1 94.06 639 PRO A C 1
ATOM 5145 O O . PRO A 1 639 ? 9.125 -1.86 15.961 1 94.06 639 PRO A O 1
ATOM 5148 N N . ILE A 1 640 ? 10.18 -3.602 16.688 1 87.38 640 ILE A N 1
ATOM 5149 C CA . ILE A 1 640 ? 9.18 -4.551 16.219 1 87.38 640 ILE A CA 1
ATOM 5150 C C . ILE A 1 640 ? 7.902 -4.398 17.047 1 87.38 640 ILE A C 1
ATOM 5152 O O . ILE A 1 640 ? 6.797 -4.355 16.484 1 87.38 640 ILE A O 1
ATOM 5156 N N . LEU A 1 641 ? 8.133 -4.305 18.312 1 91 641 LEU A N 1
ATOM 5157 C CA . LEU A 1 641 ? 6.984 -4.133 19.188 1 91 641 LEU A CA 1
ATOM 5158 C C . LEU A 1 641 ? 6.285 -2.805 18.922 1 91 641 LEU A C 1
ATOM 5160 O O . LEU A 1 641 ? 5.055 -2.729 18.969 1 91 641 LEU A O 1
ATOM 5164 N N . THR A 1 642 ? 7.094 -1.782 18.641 1 95.44 642 THR A N 1
ATOM 5165 C CA . THR A 1 642 ? 6.523 -0.473 18.344 1 95.44 642 THR A CA 1
ATOM 5166 C C . THR A 1 642 ? 5.758 -0.502 17.016 1 95.44 642 THR A C 1
ATOM 5168 O O . THR A 1 642 ? 4.684 0.092 16.906 1 95.44 642 THR A O 1
ATOM 5171 N N . LEU A 1 643 ? 6.266 -1.185 16.062 1 91.44 643 LEU A N 1
ATOM 5172 C CA . LEU A 1 643 ? 5.578 -1.296 14.781 1 91.44 643 LEU A CA 1
ATOM 5173 C C . LEU A 1 643 ? 4.312 -2.137 14.914 1 91.44 643 LEU A C 1
ATOM 5175 O O . LEU A 1 643 ? 3.311 -1.869 14.25 1 91.44 643 LEU A O 1
ATOM 5179 N N . LEU A 1 644 ? 4.309 -3.154 15.82 1 87.69 644 LEU A N 1
ATOM 5180 C CA . LEU A 1 644 ? 3.111 -3.938 16.094 1 87.69 644 LEU A CA 1
ATOM 5181 C C . LEU A 1 644 ? 2.053 -3.086 16.781 1 87.69 644 LEU A C 1
ATOM 5183 O O . LEU A 1 644 ? 0.864 -3.193 16.484 1 87.69 644 LEU A O 1
ATOM 5187 N N . PHE A 1 645 ? 2.518 -2.299 17.656 1 93.38 645 PHE A N 1
ATOM 5188 C CA . PHE A 1 645 ? 1.619 -1.362 18.328 1 93.38 645 PHE A CA 1
ATOM 5189 C C . PHE A 1 645 ? 0.995 -0.404 17.312 1 93.38 645 PHE A C 1
ATOM 5191 O O . PHE A 1 645 ? -0.211 -0.149 17.359 1 93.38 645 PHE A O 1
ATOM 5198 N N . ASN A 1 646 ? 1.829 0.086 16.453 1 94.75 646 ASN A N 1
ATOM 5199 C CA . ASN A 1 646 ? 1.318 0.991 15.422 1 94.75 646 ASN A CA 1
ATOM 5200 C C . ASN A 1 646 ? 0.277 0.309 14.539 1 94.75 646 ASN A C 1
ATOM 5202 O O . ASN A 1 646 ? -0.753 0.903 14.219 1 94.75 646 ASN A O 1
ATOM 5206 N N . GLU A 1 647 ? 0.518 -0.887 14.164 1 89.06 647 GLU A N 1
ATOM 5207 C CA . GLU A 1 647 ? -0.428 -1.62 13.328 1 89.06 647 GLU A CA 1
ATOM 5208 C C . GLU A 1 647 ? -1.757 -1.828 14.047 1 89.06 647 GLU A C 1
ATOM 5210 O O . GLU A 1 647 ? -2.822 -1.732 13.43 1 89.06 647 GLU A O 1
ATOM 5215 N N . TYR A 1 648 ? -1.682 -2.127 15.266 1 88.94 648 TYR A N 1
ATOM 5216 C CA . TYR A 1 648 ? -2.896 -2.285 16.047 1 88.94 648 TYR A CA 1
ATOM 5217 C C . TYR A 1 648 ? -3.695 -0.988 16.094 1 88.94 648 TYR A C 1
ATOM 5219 O O . TYR A 1 648 ? -4.91 -0.991 15.867 1 88.94 648 TYR A O 1
ATOM 5227 N N . CYS A 1 649 ? -2.988 0.103 16.359 1 94.19 649 CYS A N 1
ATOM 5228 C CA . CYS A 1 649 ? -3.668 1.391 16.438 1 94.19 649 CYS A CA 1
ATOM 5229 C C . CYS A 1 649 ? -4.262 1.782 15.086 1 94.19 649 CYS A C 1
ATOM 5231 O O . CYS A 1 649 ? -5.359 2.338 15.031 1 94.19 649 CYS A O 1
ATOM 5233 N N . ARG A 1 650 ? -3.559 1.51 14.117 1 93.75 650 ARG A N 1
ATOM 5234 C CA . ARG A 1 650 ? -4.043 1.858 12.781 1 93.75 650 ARG A CA 1
ATOM 5235 C C . ARG A 1 650 ? -5.289 1.057 12.422 1 93.75 650 ARG A C 1
ATOM 5237 O O . ARG A 1 650 ? -6.211 1.581 11.797 1 93.75 650 ARG A O 1
ATOM 5244 N N . LYS A 1 651 ? -5.387 -0.139 12.805 1 88.56 651 LYS A N 1
ATOM 5245 C CA . LYS A 1 651 ? -6.555 -0.971 12.531 1 88.56 651 LYS A CA 1
ATOM 5246 C C . LYS A 1 651 ? -7.738 -0.566 13.406 1 88.56 651 LYS A C 1
ATOM 5248 O O . LYS A 1 651 ? -8.891 -0.622 12.961 1 88.56 651 LYS A O 1
ATOM 5253 N N . ARG A 1 652 ? -7.414 -0.18 14.586 1 91.75 652 ARG A N 1
ATOM 5254 C CA . ARG A 1 652 ? -8.461 0.132 15.555 1 91.75 652 ARG A CA 1
ATOM 5255 C C . ARG A 1 652 ? -9.047 1.516 15.297 1 91.75 652 ARG A C 1
ATOM 5257 O O . ARG A 1 652 ? -10.25 1.723 15.461 1 91.75 652 ARG A O 1
ATOM 5264 N N . PHE A 1 653 ? -8.219 2.496 14.781 1 96.06 653 PHE A N 1
ATOM 5265 C CA . PHE A 1 653 ? -8.703 3.871 14.828 1 96.06 653 PHE A CA 1
ATOM 5266 C C . PHE A 1 653 ? -8.695 4.496 13.438 1 96.06 653 PHE A C 1
ATOM 5268 O O . PHE A 1 653 ? -9.531 5.348 13.125 1 96.06 653 PHE A O 1
ATOM 5275 N N . LEU A 1 654 ? -7.844 4.164 12.539 1 95.81 654 LEU A N 1
ATOM 5276 C CA . LEU A 1 654 ? -7.637 4.828 11.258 1 95.81 654 LEU A CA 1
ATOM 5277 C C . LEU A 1 654 ? -8.906 4.785 10.414 1 95.81 654 LEU A C 1
ATOM 5279 O O . LEU A 1 654 ? -9.266 5.777 9.773 1 95.81 654 LEU A O 1
ATOM 5283 N N . PRO A 1 655 ? -9.648 3.676 10.438 1 94.62 655 PRO A N 1
ATOM 5284 C CA . PRO A 1 655 ? -10.836 3.619 9.586 1 94.62 655 PRO A CA 1
ATOM 5285 C C . PRO A 1 655 ? -11.883 4.668 9.961 1 94.62 655 PRO A C 1
ATOM 5287 O O . PRO A 1 655 ? -12.68 5.078 9.117 1 94.62 655 PRO A O 1
ATOM 5290 N N . ILE A 1 656 ? -11.922 5.07 11.188 1 95.06 656 ILE A N 1
ATOM 5291 C CA . ILE A 1 656 ? -12.867 6.082 11.648 1 95.06 656 ILE A CA 1
ATOM 5292 C C . ILE A 1 656 ? -12.609 7.398 10.922 1 95.06 656 ILE A C 1
ATOM 5294 O O . ILE A 1 656 ? -13.531 8.188 10.695 1 95.06 656 ILE A O 1
ATOM 5298 N N . PHE A 1 657 ? -11.367 7.598 10.461 1 95.06 657 PHE A N 1
ATOM 5299 C CA . PHE A 1 657 ? -10.977 8.852 9.828 1 95.06 657 PHE A CA 1
ATOM 5300 C C . PHE A 1 657 ? -11.156 8.773 8.32 1 95.06 657 PHE A C 1
ATOM 5302 O O . PHE A 1 657 ? -11.047 9.781 7.621 1 95.06 657 PHE A O 1
ATOM 5309 N N . ILE A 1 658 ? -11.469 7.59 7.812 1 91.62 658 ILE A N 1
ATOM 5310 C CA . ILE A 1 658 ? -11.656 7.414 6.375 1 91.62 658 ILE A CA 1
ATOM 5311 C C . ILE A 1 658 ? -13.133 7.559 6.027 1 91.62 658 ILE A C 1
ATOM 5313 O O . ILE A 1 658 ? -13.492 8.289 5.102 1 91.62 658 ILE A O 1
ATOM 5317 N N . ALA A 1 659 ? -13.961 6.848 6.77 1 92.19 659 ALA A N 1
ATOM 5318 C CA . ALA A 1 659 ? -15.406 6.91 6.539 1 92.19 659 ALA A CA 1
ATOM 5319 C C . ALA A 1 659 ? -16.172 6.559 7.809 1 92.19 659 ALA A C 1
ATOM 5321 O O . ALA A 1 659 ? -15.648 5.883 8.695 1 92.19 659 ALA A O 1
ATOM 5322 N N . TYR A 1 660 ? -17.359 7.098 7.938 1 94.88 660 TYR A N 1
ATOM 5323 C CA . TYR A 1 660 ? -18.219 6.777 9.07 1 94.88 660 TYR A CA 1
ATOM 5324 C C . TYR A 1 660 ? -18.906 5.426 8.883 1 94.88 660 TYR A C 1
ATOM 5326 O O . TYR A 1 660 ? -19.125 4.988 7.746 1 94.88 660 TYR A O 1
ATOM 5334 N N . SER A 1 661 ? -19.203 4.742 9.93 1 95.44 661 SER A N 1
ATOM 5335 C CA . SER A 1 661 ? -19.797 3.41 9.914 1 95.44 661 SER A CA 1
ATOM 5336 C C . SER A 1 661 ? -21.281 3.467 9.578 1 95.44 661 SER A C 1
ATOM 5338 O O . SER A 1 661 ? -21.906 4.523 9.695 1 95.44 661 SER A O 1
ATOM 5340 N N . ALA A 1 662 ? -21.828 2.352 9.102 1 95.56 662 ALA A N 1
ATOM 5341 C CA . ALA A 1 662 ? -23.25 2.242 8.781 1 95.56 662 ALA A CA 1
ATOM 5342 C C . ALA A 1 662 ? -24.109 2.541 10.008 1 95.56 662 ALA A C 1
ATOM 5344 O O . ALA A 1 662 ? -25.109 3.252 9.914 1 95.56 662 ALA A O 1
ATOM 5345 N N . GLU A 1 663 ? -23.672 2.062 11.148 1 95.06 663 GLU A N 1
ATOM 5346 C CA . GLU A 1 663 ? -24.406 2.289 12.391 1 95.06 663 GLU A CA 1
ATOM 5347 C C . GLU A 1 663 ? -24.516 3.779 12.703 1 95.06 663 GLU A C 1
ATOM 5349 O O . GLU A 1 663 ? -25.609 4.27 13.016 1 95.06 663 GLU A O 1
ATOM 5354 N N . THR A 1 664 ? -23.438 4.469 12.555 1 95.44 664 THR A N 1
ATOM 5355 C CA . THR A 1 664 ? -23.391 5.898 12.852 1 95.44 664 THR A CA 1
ATOM 5356 C C . THR A 1 664 ? -24.25 6.68 11.859 1 95.44 664 THR A C 1
ATOM 5358 O O . THR A 1 664 ? -25 7.578 12.258 1 95.44 664 THR A O 1
ATOM 5361 N N . LEU A 1 665 ? -24.219 6.34 10.609 1 96.44 665 LEU A N 1
ATOM 5362 C CA . LEU A 1 665 ? -24.953 7.047 9.562 1 96.44 665 LEU A CA 1
ATOM 5363 C C . LEU A 1 665 ? -26.453 6.812 9.688 1 96.44 665 LEU A C 1
ATOM 5365 O O . LEU A 1 665 ? -27.234 7.758 9.602 1 96.44 665 LEU A O 1
ATOM 5369 N N . ILE A 1 666 ? -26.859 5.586 9.93 1 95.56 666 ILE A N 1
ATOM 5370 C CA . ILE A 1 666 ? -28.266 5.23 10.008 1 95.56 666 ILE A CA 1
ATOM 5371 C C . ILE A 1 666 ? -28.891 5.867 11.25 1 95.56 666 ILE A C 1
ATOM 5373 O O . ILE A 1 666 ? -30 6.406 11.188 1 95.56 666 ILE A O 1
ATOM 5377 N N . LYS A 1 667 ? -28.188 5.793 12.383 1 93.88 667 LYS A N 1
ATOM 5378 C CA . LYS A 1 667 ? -28.688 6.402 13.609 1 93.88 667 LYS A CA 1
ATOM 5379 C C . LYS A 1 667 ? -28.891 7.906 13.438 1 93.88 667 LYS A C 1
ATOM 5381 O O . LYS A 1 667 ? -29.906 8.461 13.852 1 93.88 667 LYS A O 1
ATOM 5386 N N . LYS A 1 668 ? -27.922 8.562 12.805 1 95.06 668 LYS A N 1
ATOM 5387 C CA . LYS A 1 668 ? -28.016 10.008 12.578 1 95.06 668 LYS A CA 1
ATOM 5388 C C . LYS A 1 668 ? -29.141 10.344 11.609 1 95.06 668 LYS A C 1
ATOM 5390 O O . LYS A 1 668 ? -29.859 11.32 11.797 1 95.06 668 LYS A O 1
ATOM 5395 N N . ASP A 1 669 ? -29.312 9.578 10.555 1 95.19 669 ASP A N 1
ATOM 5396 C CA . ASP A 1 669 ? -30.406 9.789 9.594 1 95.19 669 ASP A CA 1
ATOM 5397 C C . ASP A 1 669 ? -31.766 9.625 10.258 1 95.19 669 ASP A C 1
ATOM 5399 O O . ASP A 1 669 ? -32.688 10.383 9.969 1 95.19 669 ASP A O 1
ATOM 5403 N N . ARG A 1 670 ? -31.891 8.641 11.148 1 93.31 670 ARG A N 1
ATOM 5404 C CA . ARG A 1 670 ? -33.125 8.414 11.867 1 93.31 670 ARG A CA 1
ATOM 5405 C C . ARG A 1 670 ? -33.469 9.578 12.797 1 93.31 670 ARG A C 1
ATOM 5407 O O . ARG A 1 670 ? -34.625 9.992 12.914 1 93.31 670 ARG A O 1
ATOM 5414 N N . ASP A 1 671 ? -32.406 10.102 13.391 1 91.69 671 ASP A N 1
ATOM 5415 C CA . ASP A 1 671 ? -32.594 11.234 14.297 1 91.69 671 ASP A CA 1
ATOM 5416 C C . ASP A 1 671 ? -33.031 12.484 13.531 1 91.69 671 ASP A C 1
ATOM 5418 O O . ASP A 1 671 ? -33.844 13.258 14.039 1 91.69 671 ASP A O 1
ATOM 5422 N N . ASP A 1 672 ? -32.594 12.664 12.32 1 91.5 672 ASP A N 1
ATOM 5423 C CA . ASP A 1 672 ? -32.875 13.859 11.539 1 91.5 672 ASP A CA 1
ATOM 5424 C C . ASP A 1 672 ? -34.219 13.727 10.805 1 91.5 672 ASP A C 1
ATOM 5426 O O . ASP A 1 672 ? -34.812 14.727 10.414 1 91.5 672 ASP A O 1
ATOM 5430 N N . GLN A 1 673 ? -34.594 12.516 10.477 1 86.38 673 GLN A N 1
ATOM 5431 C CA . GLN A 1 673 ? -35.812 12.281 9.688 1 86.38 673 GLN A CA 1
ATOM 5432 C C . GLN A 1 673 ? -37.031 12.93 10.352 1 86.38 673 GLN A C 1
ATOM 5434 O O . GLN A 1 673 ? -37.938 13.414 9.664 1 86.38 673 GLN A O 1
ATOM 5439 N N . ASN A 1 674 ? -37 13.078 11.672 1 83.19 674 ASN A N 1
ATOM 5440 C CA . ASN A 1 674 ? -38.156 13.609 12.375 1 83.19 674 ASN A CA 1
ATOM 5441 C C . ASN A 1 674 ? -38.062 15.117 12.555 1 83.19 674 ASN A C 1
ATOM 5443 O O . ASN A 1 674 ? -38.969 15.742 13.109 1 83.19 674 ASN A O 1
ATOM 5447 N N . ASP A 1 675 ? -37 15.703 11.961 1 86.94 675 ASP A N 1
ATOM 5448 C CA . ASP A 1 675 ? -36.812 17.141 12.094 1 86.94 675 ASP A CA 1
ATOM 5449 C C . ASP A 1 675 ? -37.469 17.891 10.93 1 86.94 675 ASP A C 1
ATOM 5451 O O . ASP A 1 675 ? -37.25 17.547 9.766 1 86.94 675 ASP A O 1
ATOM 5455 N N . ALA A 1 676 ? -38.375 18.859 11.102 1 86.38 676 ALA A N 1
ATOM 5456 C CA . ALA A 1 676 ? -39.094 19.656 10.117 1 86.38 676 ALA A CA 1
ATOM 5457 C C . ALA A 1 676 ? -38.156 20.484 9.258 1 86.38 676 ALA A C 1
ATOM 5459 O O . ALA A 1 676 ? -38.469 20.859 8.133 1 86.38 676 ALA A O 1
ATOM 5460 N N . ALA A 1 677 ? -37 20.703 9.727 1 90.25 677 ALA A N 1
ATOM 5461 C CA . ALA A 1 677 ? -36.031 21.547 9.031 1 90.25 677 ALA A CA 1
ATOM 5462 C C . ALA A 1 677 ? -35.375 20.797 7.875 1 90.25 677 ALA A C 1
ATOM 5464 O O . ALA A 1 677 ? -34.656 21.391 7.055 1 90.25 677 ALA A O 1
ATOM 5465 N N . MET A 1 678 ? -35.656 19.516 7.762 1 92.19 678 MET A N 1
ATOM 5466 C CA . MET A 1 678 ? -34.969 18.703 6.754 1 92.19 678 MET A CA 1
ATOM 5467 C C . MET A 1 678 ? -35.5 19.016 5.359 1 92.19 678 MET A C 1
ATOM 5469 O O . MET A 1 678 ? -34.75 18.969 4.379 1 92.19 678 MET A O 1
ATOM 5473 N N . ALA A 1 679 ? -36.719 19.359 5.234 1 91.56 679 ALA A N 1
ATOM 5474 C CA . ALA A 1 679 ? -37.281 19.703 3.932 1 91.56 679 ALA A CA 1
ATOM 5475 C C . ALA A 1 679 ? -36.594 20.938 3.348 1 91.56 679 ALA A C 1
ATOM 5477 O O . ALA A 1 679 ? -36.25 20.969 2.162 1 91.56 679 ALA A O 1
ATOM 5478 N N . GLU A 1 680 ? -36.438 21.875 4.219 1 93.19 680 GLU A N 1
ATOM 5479 C CA . GLU A 1 680 ? -35.75 23.078 3.793 1 93.19 680 GLU A CA 1
ATOM 5480 C C . GLU A 1 680 ? -34.281 22.781 3.439 1 93.19 680 GLU A C 1
ATOM 5482 O O . GLU A 1 680 ? -33.75 23.359 2.49 1 93.19 680 GLU A O 1
ATOM 5487 N N . PHE A 1 681 ? -33.75 21.938 4.195 1 94.75 681 PHE A N 1
ATOM 5488 C CA . PHE A 1 681 ? -32.344 21.547 3.947 1 94.75 681 PHE A CA 1
ATOM 5489 C C . PHE A 1 681 ? -32.219 20.891 2.576 1 94.75 681 PHE A C 1
ATOM 5491 O O . PHE A 1 681 ? -31.266 21.188 1.839 1 94.75 681 PHE A O 1
ATOM 5498 N N . PHE A 1 682 ? -33.125 20.047 2.162 1 94.88 682 PHE A N 1
ATOM 5499 C CA . PHE A 1 682 ? -33.062 19.359 0.874 1 94.88 682 PHE A CA 1
ATOM 5500 C C . PHE A 1 682 ? -33.219 20.359 -0.272 1 94.88 682 PHE A C 1
ATOM 5502 O O . PHE A 1 682 ? -32.562 20.203 -1.312 1 94.88 682 PHE A O 1
ATOM 5509 N N . ASP A 1 683 ? -33.938 21.359 -0.055 1 93.94 683 ASP A N 1
ATOM 5510 C CA . ASP A 1 683 ? -34.094 22.391 -1.082 1 93.94 683 ASP A CA 1
ATOM 5511 C C . ASP A 1 683 ? -32.781 23.156 -1.284 1 93.94 683 ASP A C 1
ATOM 5513 O O . ASP A 1 683 ? -32.406 23.469 -2.416 1 93.94 683 ASP A O 1
ATOM 5517 N N . LYS A 1 684 ? -32.188 23.422 -0.201 1 94.12 684 LYS A N 1
ATOM 5518 C CA . LYS A 1 684 ? -30.922 24.125 -0.271 1 94.12 684 LYS A CA 1
ATOM 5519 C C . LYS A 1 684 ? -29.812 23.234 -0.826 1 94.12 684 LYS A C 1
ATOM 5521 O O . LYS A 1 684 ? -28.859 23.719 -1.429 1 94.12 684 LYS A O 1
ATOM 5526 N N . LEU A 1 685 ? -29.938 21.938 -0.576 1 95.44 685 LEU A N 1
ATOM 5527 C CA . LEU A 1 685 ? -28.953 20.953 -0.996 1 95.44 685 LEU A CA 1
ATOM 5528 C C . LEU A 1 685 ? -28.891 20.859 -2.516 1 95.44 685 LEU A C 1
ATOM 5530 O O . LEU A 1 685 ? -27.828 20.609 -3.088 1 95.44 685 LEU A O 1
ATOM 5534 N N . VAL A 1 686 ? -29.953 21.141 -3.189 1 93.88 686 VAL A N 1
ATOM 5535 C CA . VAL A 1 686 ? -30.047 21.016 -4.641 1 93.88 686 VAL A CA 1
ATOM 5536 C C . VAL A 1 686 ? -29.141 22.031 -5.32 1 93.88 686 VAL A C 1
ATOM 5538 O O . VAL A 1 686 ? -28.516 21.734 -6.34 1 93.88 686 VAL A O 1
ATOM 5541 N N . THR A 1 687 ? -28.906 23.188 -4.676 1 92.19 687 THR A N 1
ATOM 5542 C CA . THR A 1 687 ? -28.125 24.25 -5.305 1 92.19 687 THR A CA 1
ATOM 5543 C C . THR A 1 687 ? -26.844 24.5 -4.512 1 92.19 687 THR A C 1
ATOM 5545 O O . THR A 1 687 ? -26.141 25.5 -4.75 1 92.19 687 THR A O 1
ATOM 5548 N N . ALA A 1 688 ? -26.562 23.672 -3.625 1 93.75 688 ALA A N 1
ATOM 5549 C CA . ALA A 1 688 ? -25.453 23.922 -2.709 1 93.75 688 ALA A CA 1
ATOM 5550 C C . ALA A 1 688 ? -24.125 23.891 -3.445 1 93.75 688 ALA A C 1
ATOM 5552 O O . ALA A 1 688 ? -23.188 24.625 -3.096 1 93.75 688 ALA A O 1
ATOM 5553 N N . TYR A 1 689 ? -24 23.062 -4.48 1 94.56 689 TYR A N 1
ATOM 5554 C CA . TYR A 1 689 ? -22.719 22.891 -5.16 1 94.56 689 TYR A CA 1
ATOM 5555 C C . TYR A 1 689 ? -22.703 23.609 -6.5 1 94.56 689 TYR A C 1
ATOM 5557 O O . TYR A 1 689 ? -22.031 23.188 -7.438 1 94.56 689 TYR A O 1
ATOM 5565 N N . GLN A 1 690 ? -23.422 24.719 -6.539 1 90.44 690 GLN A N 1
ATOM 5566 C CA . GLN A 1 690 ? -23.344 25.578 -7.719 1 90.44 690 GLN A CA 1
ATOM 5567 C C . GLN A 1 690 ? -22.047 26.359 -7.758 1 90.44 690 GLN A C 1
ATOM 5569 O O . GLN A 1 690 ? -21.609 26.906 -6.738 1 90.44 690 GLN A O 1
ATOM 5574 N N . ASP A 1 691 ? -21.359 26.297 -8.891 1 87.81 691 ASP A N 1
ATOM 5575 C CA . ASP A 1 691 ? -20.109 27.016 -9.055 1 87.81 691 ASP A CA 1
ATOM 5576 C C . ASP A 1 691 ? -20.281 28.5 -8.742 1 87.81 691 ASP A C 1
ATOM 5578 O O . ASP A 1 691 ? -21.141 29.172 -9.344 1 87.81 691 ASP A O 1
ATOM 5582 N N . PRO A 1 692 ? -19.547 29 -7.805 1 86.56 692 PRO A N 1
ATOM 5583 C CA . PRO A 1 692 ? -19.656 30.422 -7.461 1 86.56 692 PRO A CA 1
ATOM 5584 C C . PRO A 1 692 ? -19.375 31.344 -8.641 1 86.56 692 PRO A C 1
ATOM 5586 O O . PRO A 1 692 ? -19.828 32.5 -8.656 1 86.56 692 PRO A O 1
ATOM 5589 N N . ALA A 1 693 ? -18.688 30.844 -9.609 1 84.62 693 ALA A N 1
ATOM 5590 C CA . ALA A 1 693 ? -18.359 31.656 -10.781 1 84.62 693 ALA A CA 1
ATOM 5591 C C . ALA A 1 693 ? -19.609 31.906 -11.633 1 84.62 693 ALA A C 1
ATOM 5593 O O . ALA A 1 693 ? -19.641 32.844 -12.438 1 84.62 693 ALA A O 1
ATOM 5594 N N . LEU A 1 694 ? -20.578 31.094 -11.383 1 83.69 694 LEU A N 1
ATOM 5595 C CA . LEU A 1 694 ? -21.781 31.219 -12.188 1 83.69 694 LEU A CA 1
ATOM 5596 C C . LEU A 1 694 ? -22.828 32.062 -11.453 1 83.69 694 LEU A C 1
ATOM 5598 O O . LEU A 1 694 ? -23.891 32.375 -12.016 1 83.69 694 LEU A O 1
ATOM 5602 N N . MET A 1 695 ? -22.484 32.406 -10.195 1 82 695 MET A N 1
ATOM 5603 C CA . MET A 1 695 ? -23.391 33.281 -9.445 1 82 695 MET A CA 1
ATOM 5604 C C . MET A 1 695 ? -23.203 34.719 -9.844 1 82 695 MET A C 1
ATOM 5606 O O . MET A 1 695 ? -22.109 35.125 -10.227 1 82 695 MET A O 1
ATOM 5610 N N . PRO A 1 696 ? -24.25 35.469 -9.844 1 78.31 696 PRO A N 1
ATOM 5611 C CA . PRO A 1 696 ? -24.156 36.875 -10.242 1 78.31 696 PRO A CA 1
ATOM 5612 C C . PRO A 1 696 ? -23.266 37.688 -9.305 1 78.31 696 PRO A C 1
ATOM 5614 O O . PRO A 1 696 ? -23.328 37.5 -8.086 1 78.31 696 PRO A O 1
ATOM 5617 N N . ILE A 1 697 ? -22.234 38.312 -9.891 1 73.62 697 ILE A N 1
ATOM 5618 C CA . ILE A 1 697 ? -21.328 39.156 -9.117 1 73.62 697 ILE A CA 1
ATOM 5619 C C . ILE A 1 697 ? -21.578 40.625 -9.453 1 73.62 697 ILE A C 1
ATOM 5621 O O . ILE A 1 697 ? -21.641 41 -10.625 1 73.62 697 ILE A O 1
ATOM 5625 N N . GLN A 1 698 ? -22.172 41.469 -8.547 1 66.56 698 GLN A N 1
ATOM 5626 C CA . GLN A 1 698 ? -22.359 42.906 -8.836 1 66.56 698 GLN A CA 1
ATOM 5627 C C . GLN A 1 698 ? -21.312 43.75 -8.109 1 66.56 698 GLN A C 1
ATOM 5629 O O . GLN A 1 698 ? -21.438 44 -6.914 1 66.56 698 GLN A O 1
ATOM 5634 N N . PHE A 1 699 ? -20.219 43.969 -8.688 1 66.06 699 PHE A N 1
ATOM 5635 C CA . PHE A 1 699 ? -19.203 44.844 -8.109 1 66.06 699 PHE A CA 1
ATOM 5636 C C . PHE A 1 699 ? -19.562 46.312 -8.281 1 66.06 699 PHE A C 1
ATOM 5638 O O . PHE A 1 699 ? -19.359 47.125 -7.383 1 66.06 699 PHE A O 1
ATOM 5645 N N . SER A 1 700 ? -20.109 46.781 -9.469 1 60.38 700 SER A N 1
ATOM 5646 C CA . SER A 1 700 ? -20.375 48.188 -9.82 1 60.38 700 SER A CA 1
ATOM 5647 C C . SER A 1 700 ? -21.484 48.781 -8.953 1 60.38 700 SER A C 1
ATOM 5649 O O . SER A 1 700 ? -21.438 49.938 -8.562 1 60.38 700 SER A O 1
ATOM 5651 N N . ALA A 1 701 ? -22.516 48.062 -8.609 1 52.97 701 ALA A N 1
ATOM 5652 C CA . ALA A 1 701 ? -23.594 48.594 -7.793 1 52.97 701 ALA A CA 1
ATOM 5653 C C . ALA A 1 701 ? -23.094 49 -6.406 1 52.97 701 ALA A C 1
ATOM 5655 O O . ALA A 1 701 ? -23.578 49.969 -5.816 1 52.97 701 ALA A O 1
ATOM 5656 N N . ASN A 1 702 ? -22.109 48.25 -6.078 1 53.38 702 ASN A N 1
ATOM 5657 C CA . ASN A 1 702 ? -21.578 48.562 -4.754 1 53.38 702 ASN A CA 1
ATOM 5658 C C . ASN A 1 702 ? -20.703 49.812 -4.762 1 53.38 702 ASN A C 1
ATOM 5660 O O . ASN A 1 702 ? -20.625 50.531 -3.754 1 53.38 702 ASN A O 1
ATOM 5664 N N . LEU A 1 703 ? -20.141 50.125 -5.855 1 55 703 LEU A N 1
ATOM 5665 C CA . LEU A 1 703 ? -19.359 51.344 -5.984 1 55 703 LEU A CA 1
ATOM 5666 C C . LEU A 1 703 ? -20.25 52.562 -5.875 1 55 703 LEU A C 1
ATOM 5668 O O . LEU A 1 703 ? -19.859 53.562 -5.266 1 55 703 LEU A O 1
ATOM 5672 N N . ASP A 1 704 ? -21.484 52.5 -6.477 1 51.44 704 ASP A N 1
ATOM 5673 C CA . ASP A 1 704 ? -22.406 53.625 -6.367 1 51.44 704 ASP A CA 1
ATOM 5674 C C . ASP A 1 704 ? -22.859 53.812 -4.926 1 51.44 704 ASP A C 1
ATOM 5676 O O . ASP A 1 704 ? -23.078 54.969 -4.484 1 51.44 704 ASP A O 1
ATOM 5680 N N . SER A 1 705 ? -23.016 52.75 -4.227 1 49.62 705 SER A N 1
ATOM 5681 C CA . SER A 1 705 ? -23.406 52.875 -2.828 1 49.62 705 SER A CA 1
ATOM 5682 C C . SER A 1 705 ? -22.281 53.469 -1.995 1 49.62 705 SER A C 1
ATOM 5684 O O . SER A 1 705 ? -22.531 54.188 -1.014 1 49.62 705 SER A O 1
ATOM 5686 N N . LEU A 1 706 ? -21.156 53.219 -2.404 1 48.34 706 LEU A N 1
ATOM 5687 C CA . LEU A 1 706 ? -20.016 53.844 -1.711 1 48.34 706 LEU A CA 1
ATOM 5688 C C . LEU A 1 706 ? -19.938 55.312 -2.014 1 48.34 706 LEU A C 1
ATOM 5690 O O . LEU A 1 706 ? -19.484 56.094 -1.169 1 48.34 706 LEU A O 1
ATOM 5694 N N . ASN A 1 707 ? -20.406 55.75 -3.172 1 43.19 707 ASN A N 1
ATOM 5695 C CA . ASN A 1 707 ? -20.391 57.156 -3.508 1 43.19 707 ASN A CA 1
ATOM 5696 C C . ASN A 1 707 ? -21.641 57.875 -2.984 1 43.19 707 ASN A C 1
ATOM 5698 O O . ASN A 1 707 ? -21.828 59.062 -3.215 1 43.19 707 ASN A O 1
ATOM 5702 N N . SER A 1 708 ? -22.719 57.062 -2.594 1 36.94 708 SER A N 1
ATOM 5703 C CA . SER A 1 708 ? -23.812 57.844 -2.051 1 36.94 708 SER A CA 1
ATOM 5704 C C . SER A 1 708 ? -23.438 58.5 -0.725 1 36.94 708 SER A C 1
ATOM 5706 O O . SER A 1 708 ? -22.938 57.812 0.179 1 36.94 708 SER A O 1
ATOM 5708 N N . PRO A 1 709 ? -23.203 59.75 -0.661 1 33.59 709 PRO A N 1
ATOM 5709 C CA . PRO A 1 709 ? -23.016 60.438 0.624 1 33.59 709 PRO A CA 1
ATOM 5710 C C . PRO A 1 709 ? -23.984 59.938 1.697 1 33.59 709 PRO A C 1
ATOM 5712 O O . PRO A 1 709 ? -25.078 59.5 1.38 1 33.59 709 PRO A O 1
ATOM 5715 N N . LEU A 1 710 ? -23.547 59.312 2.824 1 33.91 710 LEU A N 1
ATOM 5716 C CA . LEU A 1 710 ? -24.375 59.156 4.02 1 33.91 710 LEU A CA 1
ATOM 5717 C C . LEU A 1 710 ? -25.312 60.344 4.164 1 33.91 710 LEU A C 1
ATOM 5719 O O . LEU A 1 710 ? -24.891 61.438 4.539 1 33.91 710 LEU A O 1
ATOM 5723 N N . LEU A 1 711 ? -26.141 60.688 3.256 1 29.88 711 LEU A N 1
ATOM 5724 C CA . LEU A 1 711 ? -27.188 61.625 3.645 1 29.88 711 LEU A CA 1
ATOM 5725 C C . LEU A 1 711 ? -27.812 61.219 4.98 1 29.88 711 LEU A C 1
ATOM 5727 O O . LEU A 1 711 ? -28.141 60.062 5.188 1 29.88 711 LEU A O 1
ATOM 5731 N N . SER A 1 712 ? -27.359 61.938 6.141 1 30.91 712 SER A N 1
ATOM 5732 C CA . SER A 1 712 ? -28.078 62.062 7.41 1 30.91 712 SER A CA 1
ATOM 5733 C C . SER A 1 712 ? -29.578 62.062 7.207 1 30.91 712 SER A C 1
ATOM 5735 O O . SER A 1 712 ? -30.125 62.906 6.492 1 30.91 712 SER A O 1
ATOM 5737 N N . SER A 1 713 ? -30.156 60.969 6.797 1 26.39 713 SER A N 1
ATOM 5738 C CA . SER A 1 713 ? -31.609 61 6.957 1 26.39 713 SER A CA 1
ATOM 5739 C C . SER A 1 713 ? -32 61.562 8.305 1 26.39 713 SER A C 1
ATOM 5741 O O . SER A 1 713 ? -31.797 60.938 9.352 1 26.39 713 SER A O 1
ATOM 5743 N N . THR A 1 714 ? -31.688 62.906 8.453 1 26.3 714 THR A N 1
ATOM 5744 C CA . THR A 1 714 ? -32.406 63.75 9.406 1 26.3 714 THR A CA 1
ATOM 5745 C C . THR A 1 714 ? -33.906 63.594 9.266 1 26.3 714 THR A C 1
ATOM 5747 O O . THR A 1 714 ? -34.531 64.25 8.477 1 26.3 714 THR A O 1
ATOM 5750 N N . GLN A 1 715 ? -34.438 62.469 8.844 1 21.09 715 GLN A N 1
ATOM 5751 C CA . GLN A 1 715 ? -35.906 62.594 9.008 1 21.09 715 GLN A CA 1
ATOM 5752 C C . GLN A 1 715 ? -36.25 63 10.43 1 21.09 715 GLN A C 1
ATOM 5754 O O . GLN A 1 715 ? -35.656 62.531 11.391 1 21.09 715 GLN A O 1
ATOM 5759 N N . PHE A 1 716 ? -37.188 64.062 10.492 1 23.3 716 PHE A N 1
ATOM 5760 C CA . PHE A 1 716 ? -38.062 64.562 11.539 1 23.3 716 PHE A CA 1
ATOM 5761 C C . PHE A 1 716 ? -38.781 63.406 12.266 1 23.3 716 PHE A C 1
ATOM 5763 O O . PHE A 1 716 ? -39.156 62.438 11.641 1 23.3 716 PHE A O 1
ATOM 5770 N N . MET B 1 1 ? 29.781 -22.734 -20.766 1 69.19 1 MET B N 1
ATOM 5771 C CA . MET B 1 1 ? 29.359 -24.094 -21.078 1 69.19 1 MET B CA 1
ATOM 5772 C C . MET B 1 1 ? 29.562 -24.391 -22.562 1 69.19 1 MET B C 1
ATOM 5774 O O . MET B 1 1 ? 29.406 -23.5 -23.406 1 69.19 1 MET B O 1
ATOM 5778 N N . LEU B 1 2 ? 29.922 -25.672 -22.75 1 70.94 2 LEU B N 1
ATOM 5779 C CA . LEU B 1 2 ? 30.188 -26.078 -24.125 1 70.94 2 LEU B CA 1
ATOM 5780 C C . LEU B 1 2 ? 28.891 -26.484 -24.828 1 70.94 2 LEU B C 1
ATOM 5782 O O . LEU B 1 2 ? 27.938 -26.906 -24.172 1 70.94 2 LEU B O 1
ATOM 5786 N N . VAL B 1 3 ? 28.828 -26.297 -26.062 1 78.81 3 VAL B N 1
ATOM 5787 C CA . VAL B 1 3 ? 27.688 -26.656 -26.891 1 78.81 3 VAL B CA 1
ATOM 5788 C C . VAL B 1 3 ? 27.422 -28.156 -26.766 1 78.81 3 VAL B C 1
ATOM 5790 O O . VAL B 1 3 ? 26.266 -28.578 -26.703 1 78.81 3 VAL B O 1
ATOM 5793 N N . SER B 1 4 ? 28.438 -28.938 -26.516 1 80.44 4 SER B N 1
ATOM 5794 C CA . SER B 1 4 ? 28.297 -30.391 -26.406 1 80.44 4 SER B CA 1
ATOM 5795 C C . SER B 1 4 ? 27.562 -30.766 -25.125 1 80.44 4 SER B C 1
ATOM 5797 O O . SER B 1 4 ? 26.734 -31.688 -25.125 1 80.44 4 SER B O 1
ATOM 5799 N N . ALA B 1 5 ? 27.844 -30.094 -24.141 1 79.62 5 ALA B N 1
ATOM 5800 C CA . ALA B 1 5 ? 27.156 -30.344 -22.875 1 79.62 5 ALA B CA 1
ATOM 5801 C C . ALA B 1 5 ? 25.672 -30.031 -22.984 1 79.62 5 ALA B C 1
ATOM 5803 O O . ALA B 1 5 ? 24.844 -30.766 -22.438 1 79.62 5 ALA B O 1
ATOM 5804 N N . LEU B 1 6 ? 25.344 -29.016 -23.688 1 84.06 6 LEU B N 1
ATOM 5805 C CA . LEU B 1 6 ? 23.938 -28.656 -23.906 1 84.06 6 LEU B CA 1
ATOM 5806 C C . LEU B 1 6 ? 23.25 -29.703 -24.781 1 84.06 6 LEU B C 1
ATOM 5808 O O . LEU B 1 6 ? 22.094 -30.078 -24.516 1 84.06 6 LEU B O 1
ATOM 5812 N N . LEU B 1 7 ? 23.953 -30.172 -25.703 1 86.06 7 LEU B N 1
ATOM 5813 C CA . LEU B 1 7 ? 23.391 -31.172 -26.594 1 86.06 7 LEU B CA 1
ATOM 5814 C C . LEU B 1 7 ? 23.141 -32.5 -25.859 1 86.06 7 LEU B C 1
ATOM 5816 O O . LEU B 1 7 ? 22.156 -33.188 -26.141 1 86.06 7 LEU B O 1
ATOM 5820 N N . THR B 1 8 ? 23.984 -32.781 -24.969 1 85 8 THR B N 1
ATOM 5821 C CA . THR B 1 8 ? 23.781 -33.969 -24.141 1 85 8 THR B CA 1
ATOM 5822 C C . THR B 1 8 ? 22.531 -33.812 -23.266 1 85 8 THR B C 1
ATOM 5824 O O . THR B 1 8 ? 21.734 -34.75 -23.141 1 85 8 THR B O 1
ATOM 5827 N N . SER B 1 9 ? 22.406 -32.656 -22.703 1 87.38 9 SER B N 1
ATOM 5828 C CA . SER B 1 9 ? 21.219 -32.375 -21.891 1 87.38 9 SER B CA 1
ATOM 5829 C C . SER B 1 9 ? 19.938 -32.469 -22.734 1 87.38 9 SER B C 1
ATOM 5831 O O . SER B 1 9 ? 18.953 -33.094 -22.312 1 87.38 9 SER B O 1
ATOM 5833 N N . VAL B 1 10 ? 19.953 -31.906 -23.906 1 90.31 10 VAL B N 1
ATOM 5834 C CA . VAL B 1 10 ? 18.797 -31.906 -24.812 1 90.31 10 VAL B CA 1
ATOM 5835 C C . VAL B 1 10 ? 18.516 -33.344 -25.266 1 90.31 10 VAL B C 1
ATOM 5837 O O . VAL B 1 10 ? 17.344 -33.75 -25.359 1 90.31 10 VAL B O 1
ATOM 5840 N N . GLY B 1 11 ? 19.594 -34.062 -25.469 1 90.19 11 GLY B N 1
ATOM 5841 C CA . GLY B 1 11 ? 19.438 -35.438 -25.891 1 90.19 11 GLY B CA 1
ATOM 5842 C C . GLY B 1 11 ? 18.797 -36.312 -24.828 1 90.19 11 GLY B C 1
ATOM 5843 O O . GLY B 1 11 ? 17.875 -37.094 -25.109 1 90.19 11 GLY B O 1
ATOM 5844 N N . ILE B 1 12 ? 19.25 -36.219 -23.672 1 90.06 12 ILE B N 1
ATOM 5845 C CA . ILE B 1 12 ? 18.734 -37 -22.562 1 90.06 12 ILE B CA 1
ATOM 5846 C C . ILE B 1 12 ? 17.281 -36.625 -22.312 1 90.06 12 ILE B C 1
ATOM 5848 O O . ILE B 1 12 ? 16.422 -37.531 -22.188 1 90.06 12 ILE B O 1
ATOM 5852 N N . ASN B 1 13 ? 17.016 -35.375 -22.25 1 91.94 13 ASN B N 1
ATOM 5853 C CA . ASN B 1 13 ? 15.648 -34.938 -21.969 1 91.94 13 ASN B CA 1
ATOM 5854 C C . ASN B 1 13 ? 14.695 -35.25 -23.109 1 91.94 13 ASN B C 1
ATOM 5856 O O . ASN B 1 13 ? 13.531 -35.594 -22.875 1 91.94 13 ASN B O 1
ATOM 5860 N N . SER B 1 14 ? 15.164 -35.156 -24.344 1 93.19 14 SER B N 1
ATOM 5861 C CA . SER B 1 14 ? 14.336 -35.562 -25.484 1 93.19 14 SER B CA 1
ATOM 5862 C C . SER B 1 14 ? 14.039 -37.062 -25.438 1 93.19 14 SER B C 1
ATOM 5864 O O . SER B 1 14 ? 12.914 -37.5 -25.734 1 93.19 14 SER B O 1
ATOM 5866 N N . GLY B 1 15 ? 15.055 -37.812 -25.094 1 92.25 15 GLY B N 1
ATOM 5867 C CA . GLY B 1 15 ? 14.844 -39.219 -24.922 1 92.25 15 GLY B CA 1
ATOM 5868 C C . GLY B 1 15 ? 13.836 -39.562 -23.844 1 92.25 15 GLY B C 1
ATOM 5869 O O . GLY B 1 15 ? 12.977 -40.438 -24.031 1 92.25 15 GLY B O 1
ATOM 5870 N N . LEU B 1 16 ? 13.938 -38.875 -22.812 1 91.19 16 LEU B N 1
ATOM 5871 C CA . LEU B 1 16 ? 13.016 -39.094 -21.703 1 91.19 16 LEU B CA 1
ATOM 5872 C C . LEU B 1 16 ? 11.594 -38.688 -22.094 1 91.19 16 LEU B C 1
ATOM 5874 O O . LEU B 1 16 ? 10.625 -39.375 -21.719 1 91.19 16 LEU B O 1
ATOM 5878 N N . CYS B 1 17 ? 11.43 -37.594 -22.766 1 92.06 17 CYS B N 1
ATOM 5879 C CA . CYS B 1 17 ? 10.117 -37.156 -23.203 1 92.06 17 CYS B CA 1
ATOM 5880 C C . CYS B 1 17 ? 9.469 -38.188 -24.125 1 92.06 17 CYS B C 1
ATOM 5882 O O . CYS B 1 17 ? 8.289 -38.531 -23.953 1 92.06 17 CYS B O 1
ATOM 5884 N N . VAL B 1 18 ? 10.25 -38.719 -25.031 1 91.44 18 VAL B N 1
ATOM 5885 C CA . VAL B 1 18 ? 9.734 -39.719 -25.969 1 91.44 18 VAL B CA 1
ATOM 5886 C C . VAL B 1 18 ? 9.352 -41 -25.203 1 91.44 18 VAL B C 1
ATOM 5888 O O . VAL B 1 18 ? 8.312 -41.594 -25.469 1 91.44 18 VAL B O 1
ATOM 5891 N N . LEU B 1 19 ? 10.156 -41.281 -24.297 1 91.88 19 LEU B N 1
ATOM 5892 C CA . LEU B 1 19 ? 9.891 -42.438 -23.469 1 91.88 19 LEU B CA 1
ATOM 5893 C C . LEU B 1 19 ? 8.586 -42.281 -22.703 1 91.88 19 LEU B C 1
ATOM 5895 O O . LEU B 1 19 ? 7.738 -43.188 -22.703 1 91.88 19 LEU B O 1
ATOM 5899 N N . PHE B 1 20 ? 8.398 -41.156 -22.094 1 91.5 20 PHE B N 1
ATOM 5900 C CA . PHE B 1 20 ? 7.215 -40.938 -21.266 1 91.5 20 PHE B CA 1
ATOM 5901 C C . PHE B 1 20 ? 5.969 -40.812 -22.141 1 91.5 20 PHE B C 1
ATOM 5903 O O . PHE B 1 20 ? 4.891 -41.25 -21.75 1 91.5 20 PHE B O 1
ATOM 5910 N N . PHE B 1 21 ? 6.082 -40.219 -23.281 1 90.69 21 PHE B N 1
ATOM 5911 C CA . PHE B 1 21 ? 4.957 -40.125 -24.203 1 90.69 21 PHE B CA 1
ATOM 5912 C C . PHE B 1 21 ? 4.52 -41.5 -24.688 1 90.69 21 PHE B C 1
ATOM 5914 O O . PHE B 1 21 ? 3.324 -41.781 -24.766 1 90.69 21 PHE B O 1
ATOM 5921 N N . THR B 1 22 ? 5.512 -42.344 -24.922 1 89.38 22 THR B N 1
ATOM 5922 C CA . THR B 1 22 ? 5.223 -43.688 -25.406 1 89.38 22 THR B CA 1
ATOM 5923 C C . THR B 1 22 ? 4.617 -44.531 -24.297 1 89.38 22 THR B C 1
ATOM 5925 O O . THR B 1 22 ? 3.652 -45.281 -24.516 1 89.38 22 THR B O 1
ATOM 5928 N N . LEU B 1 23 ? 5.191 -44.375 -23.172 1 88.56 23 LEU B N 1
ATOM 5929 C CA . LEU B 1 23 ? 4.668 -45.156 -22.047 1 88.56 23 LEU B CA 1
ATOM 5930 C C . LEU B 1 23 ? 3.236 -44.719 -21.734 1 88.56 23 LEU B C 1
ATOM 5932 O O . LEU B 1 23 ? 2.391 -45.562 -21.422 1 88.56 23 LEU B O 1
ATOM 5936 N N . TYR B 1 24 ? 2.936 -43.5 -21.75 1 90.81 24 TYR B N 1
ATOM 5937 C CA . TYR B 1 24 ? 1.581 -43 -21.516 1 90.81 24 TYR B CA 1
ATOM 5938 C C . TYR B 1 24 ? 0.623 -43.531 -22.578 1 90.81 24 TYR B C 1
ATOM 5940 O O . TYR B 1 24 ? -0.486 -43.969 -22.25 1 90.81 24 TYR B O 1
ATOM 5948 N N . SER B 1 25 ? 1.062 -43.562 -23.812 1 87.38 25 SER B N 1
ATOM 5949 C CA . SER B 1 25 ? 0.208 -44 -24.922 1 87.38 25 SER B CA 1
ATOM 5950 C C . SER B 1 25 ? -0.151 -45.469 -24.781 1 87.38 25 SER B C 1
ATOM 5952 O O . SER B 1 25 ? -1.239 -45.875 -25.188 1 87.38 25 SER B O 1
ATOM 5954 N N . ILE B 1 26 ? 0.71 -46.156 -24.094 1 85.94 26 ILE B N 1
ATOM 5955 C CA . ILE B 1 26 ? 0.485 -47.562 -23.953 1 85.94 26 ILE B CA 1
ATOM 5956 C C . ILE B 1 26 ? -0.296 -47.844 -22.656 1 85.94 26 ILE B C 1
ATOM 5958 O O . ILE B 1 26 ? -1.285 -48.594 -22.672 1 85.94 26 ILE B O 1
ATOM 5962 N N . LEU B 1 27 ? 0.11 -47.25 -21.672 1 85.75 27 LEU B N 1
ATOM 5963 C CA . LEU B 1 27 ? -0.427 -47.562 -20.359 1 85.75 27 LEU B CA 1
ATOM 5964 C C . LEU B 1 27 ? -1.824 -46.969 -20.188 1 85.75 27 LEU B C 1
ATOM 5966 O O . LEU B 1 27 ? -2.617 -47.469 -19.375 1 85.75 27 LEU B O 1
ATOM 5970 N N . ARG B 1 28 ? -2.188 -46 -20.875 1 85.62 28 ARG B N 1
ATOM 5971 C CA . ARG B 1 28 ? -3.5 -45.375 -20.75 1 85.62 28 ARG B CA 1
ATOM 5972 C C . ARG B 1 28 ? -4.602 -46.281 -21.25 1 85.62 28 ARG B C 1
ATOM 5974 O O . ARG B 1 28 ? -5.742 -46.219 -20.781 1 85.62 28 ARG B O 1
ATOM 5981 N N . LYS B 1 29 ? -4.215 -47.188 -22.078 1 81.12 29 LYS B N 1
ATOM 5982 C CA . LYS B 1 29 ? -5.188 -48.094 -22.703 1 81.12 29 LYS B CA 1
ATOM 5983 C C . LYS B 1 29 ? -5.418 -49.312 -21.844 1 81.12 29 LYS B C 1
ATOM 5985 O O . LYS B 1 29 ? -6.379 -50.062 -22.062 1 81.12 29 LYS B O 1
ATOM 5990 N N . GLN B 1 30 ? -4.551 -49.438 -20.859 1 80.12 30 GLN B N 1
ATOM 5991 C CA . GLN B 1 30 ? -4.695 -50.625 -19.984 1 80.12 30 GLN B CA 1
ATOM 5992 C C . GLN B 1 30 ? -5.719 -50.375 -18.891 1 80.12 30 GLN B C 1
ATOM 5994 O O . GLN B 1 30 ? -5.684 -49.312 -18.234 1 80.12 30 GLN B O 1
ATOM 5999 N N . PRO B 1 31 ? -6.652 -51.188 -18.703 1 77.62 31 PRO B N 1
ATOM 6000 C CA . PRO B 1 31 ? -7.746 -51 -17.75 1 77.62 31 PRO B CA 1
ATOM 6001 C C . PRO B 1 31 ? -7.258 -50.875 -16.297 1 77.62 31 PRO B C 1
ATOM 6003 O O . PRO B 1 31 ? -7.914 -50.25 -15.469 1 77.62 31 PRO B O 1
ATOM 6006 N N . SER B 1 32 ? -6.152 -51.469 -16.047 1 75.25 32 SER B N 1
ATOM 6007 C CA . SER B 1 32 ? -5.637 -51.406 -14.68 1 75.25 32 SER B CA 1
ATOM 6008 C C . SER B 1 32 ? -5.195 -50 -14.297 1 75.25 32 SER B C 1
ATOM 6010 O O . SER B 1 32 ? -5.066 -49.688 -13.117 1 75.25 32 SER B O 1
ATOM 6012 N N . ASN B 1 33 ? -5.07 -49.156 -15.336 1 83.12 33 ASN B N 1
ATOM 6013 C CA . ASN B 1 33 ? -4.516 -47.844 -15.047 1 83.12 33 ASN B CA 1
ATOM 6014 C C . ASN B 1 33 ? -5.539 -46.75 -15.289 1 83.12 33 ASN B C 1
ATOM 6016 O O . ASN B 1 33 ? -5.188 -45.562 -15.328 1 83.12 33 ASN B O 1
ATOM 6020 N N . TYR B 1 34 ? -6.742 -47.094 -15.406 1 80.81 34 TYR B N 1
ATOM 6021 C CA . TYR B 1 34 ? -7.785 -46.094 -15.68 1 80.81 34 TYR B CA 1
ATOM 6022 C C . TYR B 1 34 ? -7.984 -45.188 -14.484 1 80.81 34 TYR B C 1
ATOM 6024 O O . TYR B 1 34 ? -8.375 -44.031 -14.656 1 80.81 34 TYR B O 1
ATOM 6032 N N . ASP B 1 35 ? -7.688 -45.594 -13.367 1 81.5 35 ASP B N 1
ATOM 6033 C CA . ASP B 1 35 ? -7.852 -44.781 -12.164 1 81.5 35 ASP B CA 1
ATOM 6034 C C . ASP B 1 35 ? -6.832 -43.625 -12.117 1 81.5 35 ASP B C 1
ATOM 6036 O O . ASP B 1 35 ? -7.055 -42.625 -11.461 1 81.5 35 ASP B O 1
ATOM 6040 N N . ILE B 1 36 ? -5.859 -43.844 -12.883 1 84.56 36 ILE B N 1
ATOM 6041 C CA . ILE B 1 36 ? -4.785 -42.875 -12.828 1 84.56 36 ILE B CA 1
ATOM 6042 C C . ILE B 1 36 ? -4.898 -41.906 -14.016 1 84.56 36 ILE B C 1
ATOM 6044 O O . ILE B 1 36 ? -4.781 -40.688 -13.859 1 84.56 36 ILE B O 1
ATOM 6048 N N . TYR B 1 37 ? -5.219 -42.5 -15.188 1 86.38 37 TYR B N 1
ATOM 6049 C CA . TYR B 1 37 ? -5.125 -41.688 -16.406 1 86.38 37 TYR B CA 1
ATOM 6050 C C . TYR B 1 37 ? -6.496 -41.188 -16.828 1 86.38 37 TYR B C 1
ATOM 6052 O O . TYR B 1 37 ? -6.598 -40.219 -17.594 1 86.38 37 TYR B O 1
ATOM 6060 N N . ILE B 1 38 ? -7.648 -41.719 -16.328 1 84.56 38 ILE B N 1
ATOM 6061 C CA . ILE B 1 38 ? -8.977 -41.25 -16.703 1 84.56 38 ILE B CA 1
ATOM 6062 C C . ILE B 1 38 ? -9.898 -41.281 -15.484 1 84.56 38 ILE B C 1
ATOM 6064 O O . ILE B 1 38 ? -11.023 -41.781 -15.578 1 84.56 38 ILE B O 1
ATOM 6068 N N . PRO B 1 39 ? -9.531 -40.75 -14.461 1 82.44 39 PRO B N 1
ATOM 6069 C CA . PRO B 1 39 ? -10.383 -40.781 -13.273 1 82.44 39 PRO B CA 1
ATOM 6070 C C . PRO B 1 39 ? -11.656 -39.969 -13.43 1 82.44 39 PRO B C 1
ATOM 6072 O O . PRO B 1 39 ? -12.711 -40.344 -12.922 1 82.44 39 PRO B O 1
ATOM 6075 N N . ARG B 1 40 ? -11.602 -38.906 -14.078 1 84.12 40 ARG B N 1
ATOM 6076 C CA . ARG B 1 40 ? -12.75 -38.031 -14.258 1 84.12 40 ARG B CA 1
ATOM 6077 C C . ARG B 1 40 ? -13.836 -38.688 -15.094 1 84.12 40 ARG B C 1
ATOM 6079 O O . ARG B 1 40 ? -15.016 -38.656 -14.75 1 84.12 40 ARG B O 1
ATOM 6086 N N . LEU B 1 41 ? -13.422 -39.375 -16.078 1 78.88 41 LEU B N 1
ATOM 6087 C CA . LEU B 1 41 ? -14.367 -40.031 -16.969 1 78.88 41 LEU B CA 1
ATOM 6088 C C . LEU B 1 41 ? -15.008 -41.25 -16.281 1 78.88 41 LEU B C 1
ATOM 6090 O O . LEU B 1 41 ? -16.156 -41.594 -16.578 1 78.88 41 LEU B O 1
ATOM 6094 N N . LEU B 1 42 ? -14.266 -41.781 -15.336 1 78.06 42 LEU B N 1
ATOM 6095 C CA . LEU B 1 42 ? -14.789 -42.906 -14.578 1 78.06 42 LEU B CA 1
ATOM 6096 C C . LEU B 1 42 ? -15.898 -42.469 -13.633 1 78.06 42 LEU B C 1
ATOM 6098 O O . LEU B 1 42 ? -16.922 -43.156 -13.5 1 78.06 42 LEU B O 1
ATOM 6102 N N . VAL B 1 43 ? -15.641 -41.344 -13.023 1 77.19 43 VAL B N 1
ATOM 6103 C CA . VAL B 1 43 ? -16.609 -40.844 -12.055 1 77.19 43 VAL B CA 1
ATOM 6104 C C . VAL B 1 43 ? -17.828 -40.281 -12.781 1 77.19 43 VAL B C 1
ATOM 6106 O O . VAL B 1 43 ? -18.953 -40.406 -12.281 1 77.19 43 VAL B O 1
ATOM 6109 N N . ASP B 1 44 ? -17.562 -39.625 -13.969 1 75.06 44 ASP B N 1
ATOM 6110 C CA . ASP B 1 44 ? -18.672 -39.094 -14.75 1 75.06 44 ASP B CA 1
ATOM 6111 C C . ASP B 1 44 ? -19.484 -40.219 -15.398 1 75.06 44 ASP B C 1
ATOM 6113 O O . ASP B 1 44 ? -20.609 -40 -15.859 1 75.06 44 ASP B O 1
ATOM 6117 N N . GLY B 1 45 ? -19.031 -41.5 -15.266 1 65.62 45 GLY B N 1
ATOM 6118 C CA . GLY B 1 45 ? -19.766 -42.656 -15.766 1 65.62 45 GLY B CA 1
ATOM 6119 C C . GLY B 1 45 ? -19.594 -42.875 -17.25 1 65.62 45 GLY B C 1
ATOM 6120 O O . GLY B 1 45 ? -20.266 -43.719 -17.844 1 65.62 45 GLY B O 1
ATOM 6121 N N . THR B 1 46 ? -18.859 -42.125 -17.859 1 60.28 46 THR B N 1
ATOM 6122 C CA . THR B 1 46 ? -18.781 -42.219 -19.312 1 60.28 46 THR B CA 1
ATOM 6123 C C . THR B 1 46 ? -17.906 -43.406 -19.734 1 60.28 46 THR B C 1
ATOM 6125 O O . THR B 1 46 ? -18.094 -43.969 -20.828 1 60.28 46 THR B O 1
ATOM 6128 N N . SER B 1 47 ? -16.891 -43.812 -18.906 1 60.97 47 SER B N 1
ATOM 6129 C CA . SER B 1 47 ? -16.031 -44.938 -19.297 1 60.97 47 SER B CA 1
ATOM 6130 C C . SER B 1 47 ? -16.25 -46.156 -18.406 1 60.97 47 SER B C 1
ATOM 6132 O O . SER B 1 47 ? -16.281 -46.031 -17.172 1 60.97 47 SER B O 1
ATOM 6134 N N . LYS B 1 48 ? -16.875 -47.312 -19.031 1 57.09 48 LYS B N 1
ATOM 6135 C CA . LYS B 1 48 ? -17.031 -48.562 -18.344 1 57.09 48 LYS B CA 1
ATOM 6136 C C . LYS B 1 48 ? -15.695 -49.312 -18.266 1 57.09 48 LYS B C 1
ATOM 6138 O O . LYS B 1 48 ? -14.891 -49.25 -19.188 1 57.09 48 LYS B O 1
ATOM 6143 N N . ARG B 1 49 ? -15.195 -49.625 -17.062 1 57.97 49 ARG B N 1
ATOM 6144 C CA . ARG B 1 49 ? -14.008 -50.438 -16.828 1 57.97 49 ARG B CA 1
ATOM 6145 C C . ARG B 1 49 ? -13.992 -51.656 -17.75 1 57.97 49 ARG B C 1
ATOM 6147 O O . ARG B 1 49 ? -14.898 -52.469 -17.719 1 57.97 49 ARG B O 1
ATOM 6154 N N . ARG B 1 50 ? -13.406 -51.469 -18.969 1 56.91 50 ARG B N 1
ATOM 6155 C CA . ARG B 1 50 ? -13.305 -52.625 -19.844 1 56.91 50 ARG B CA 1
ATOM 6156 C C . ARG B 1 50 ? -12.359 -53.656 -19.281 1 56.91 50 ARG B C 1
ATOM 6158 O O . ARG B 1 50 ? -11.336 -53.312 -18.688 1 56.91 50 ARG B O 1
ATOM 6165 N N . SER B 1 51 ? -12.758 -54.781 -18.891 1 54.78 51 SER B N 1
ATOM 6166 C CA . SER B 1 51 ? -12.133 -55.844 -18.109 1 54.78 51 SER B CA 1
ATOM 6167 C C . SER B 1 51 ? -10.984 -56.469 -18.891 1 54.78 51 SER B C 1
ATOM 6169 O O . SER B 1 51 ? -10.047 -57 -18.297 1 54.78 51 SER B O 1
ATOM 6171 N N . HIS B 1 52 ? -10.891 -56.562 -20.344 1 54.72 52 HIS B N 1
ATOM 6172 C CA . HIS B 1 52 ? -10 -57.594 -20.875 1 54.72 52 HIS B CA 1
ATOM 6173 C C . HIS B 1 52 ? -8.719 -56.969 -21.438 1 54.72 52 HIS B C 1
ATOM 6175 O O . HIS B 1 52 ? -8.75 -55.906 -22.047 1 54.72 52 HIS B O 1
ATOM 6181 N N . PHE B 1 53 ? -7.484 -57.438 -20.922 1 58.03 53 PHE B N 1
ATOM 6182 C CA . PHE B 1 53 ? -6.16 -57.156 -21.453 1 58.03 53 PHE B CA 1
ATOM 6183 C C . PHE B 1 53 ? -6.098 -57.438 -22.953 1 58.03 53 PHE B C 1
ATOM 6185 O O . PHE B 1 53 ? -6.527 -58.531 -23.391 1 58.03 53 PHE B O 1
ATOM 6192 N N . ASN B 1 54 ? -6.188 -56.688 -23.906 1 57.72 54 ASN B N 1
ATOM 6193 C CA . ASN B 1 54 ? -6.016 -56.938 -25.328 1 57.72 54 ASN B CA 1
ATOM 6194 C C . ASN B 1 54 ? -4.656 -56.469 -25.828 1 57.72 54 ASN B C 1
ATOM 6196 O O . ASN B 1 54 ? -4.246 -55.344 -25.531 1 57.72 54 ASN B O 1
ATOM 6200 N N . LEU B 1 55 ? -3.781 -57.375 -26.25 1 59.25 55 LEU B N 1
ATOM 6201 C CA . LEU B 1 55 ? -2.439 -57.156 -26.781 1 59.25 55 LEU B CA 1
ATOM 6202 C C . LEU B 1 55 ? -2.43 -56 -27.781 1 59.25 55 LEU B C 1
ATOM 6204 O O . LEU B 1 55 ? -1.441 -55.281 -27.875 1 59.25 55 LEU B O 1
ATOM 6208 N N . GLU B 1 56 ? -3.453 -55.812 -28.562 1 57.12 56 GLU B N 1
ATOM 6209 C CA . GLU B 1 56 ? -3.504 -54.75 -29.562 1 57.12 56 GLU B CA 1
ATOM 6210 C C . GLU B 1 56 ? -3.414 -53.375 -28.922 1 57.12 56 GLU B C 1
ATOM 6212 O O . GLU B 1 56 ? -2.99 -52.406 -29.547 1 57.12 56 GLU B O 1
ATOM 6217 N N . ARG B 1 57 ? -3.535 -53.406 -27.656 1 62.41 57 ARG B N 1
ATOM 6218 C CA . ARG B 1 57 ? -3.561 -52.125 -26.953 1 62.41 57 ARG B CA 1
ATOM 6219 C C . ARG B 1 57 ? -2.154 -51.688 -26.547 1 62.41 57 ARG B C 1
ATOM 6221 O O . ARG B 1 57 ? -1.957 -50.562 -26.062 1 62.41 57 ARG B O 1
ATOM 6228 N N . LEU B 1 58 ? -1.229 -52.5 -26.875 1 64.25 58 LEU B N 1
ATOM 6229 C CA . LEU B 1 58 ? 0.151 -52.156 -26.547 1 64.25 58 LEU B CA 1
ATOM 6230 C C . LEU B 1 58 ? 0.772 -51.281 -27.625 1 64.25 58 LEU B C 1
ATOM 6232 O O . LEU B 1 58 ? 1.897 -50.812 -27.484 1 64.25 58 LEU B O 1
ATOM 6236 N N . ILE B 1 59 ? 0.011 -51 -28.766 1 66.62 59 ILE B N 1
ATOM 6237 C CA . ILE B 1 59 ? 0.529 -50.094 -29.797 1 66.62 59 ILE B CA 1
ATOM 6238 C C . ILE B 1 59 ? 0.229 -48.656 -29.438 1 66.62 59 ILE B C 1
ATOM 6240 O O . ILE B 1 59 ? -0.924 -48.312 -29.188 1 66.62 59 ILE B O 1
ATOM 6244 N N . PRO B 1 60 ? 1.381 -47.906 -29.328 1 73.38 60 PRO B N 1
ATOM 6245 C CA . PRO B 1 60 ? 1.176 -46.469 -29.016 1 73.38 60 PRO B CA 1
ATOM 6246 C C . PRO B 1 60 ? 0.365 -45.75 -30.078 1 73.38 60 PRO B C 1
ATOM 6248 O O . PRO B 1 60 ? 0.514 -46.031 -31.281 1 73.38 60 PRO B O 1
ATOM 6251 N N . SER B 1 61 ? -0.746 -45.094 -29.797 1 75.62 61 SER B N 1
ATOM 6252 C CA . SER B 1 61 ? -1.575 -44.312 -30.719 1 75.62 61 SER B CA 1
ATOM 6253 C C . SER B 1 61 ? -1.537 -42.844 -30.391 1 75.62 61 SER B C 1
ATOM 6255 O O . SER B 1 61 ? -1.685 -42.438 -29.234 1 75.62 61 SER B O 1
ATOM 6257 N N . PRO B 1 62 ? -1.223 -42.031 -31.375 1 80.75 62 PRO B N 1
ATOM 6258 C CA . PRO B 1 62 ? -1.218 -40.562 -31.172 1 80.75 62 PRO B CA 1
ATOM 6259 C C . PRO B 1 62 ? -2.619 -39.969 -31.188 1 80.75 62 PRO B C 1
ATOM 6261 O O . PRO B 1 62 ? -2.773 -38.75 -31.406 1 80.75 62 PRO B O 1
ATOM 6264 N N . GLY B 1 63 ? -3.621 -40.625 -30.984 1 81.88 63 GLY B N 1
ATOM 6265 C CA . GLY B 1 63 ? -4.996 -40.156 -31.031 1 81.88 63 GLY B CA 1
ATOM 6266 C C . GLY B 1 63 ? -5.34 -39.188 -29.922 1 81.88 63 GLY B C 1
ATOM 6267 O O . GLY B 1 63 ? -6.152 -38.281 -30.109 1 81.88 63 GLY B O 1
ATOM 6268 N N . TRP B 1 64 ? -4.668 -39.312 -28.812 1 86.69 64 TRP B N 1
ATOM 6269 C CA . TRP B 1 64 ? -4.977 -38.469 -27.688 1 86.69 64 TRP B CA 1
ATOM 6270 C C . TRP B 1 64 ? -4.527 -37.031 -27.953 1 86.69 64 TRP B C 1
ATOM 6272 O O . TRP B 1 64 ? -5.121 -36.094 -27.438 1 86.69 64 TRP B O 1
ATOM 6282 N N . VAL B 1 65 ? -3.541 -36.844 -28.766 1 90 65 VAL B N 1
ATOM 6283 C CA . VAL B 1 65 ? -3.047 -35.531 -29.109 1 90 65 VAL B CA 1
ATOM 6284 C C . VAL B 1 65 ? -4.098 -34.781 -29.922 1 90 65 VAL B C 1
ATOM 6286 O O . VAL B 1 65 ? -4.344 -33.594 -29.688 1 90 65 VAL B O 1
ATOM 6289 N N . ARG B 1 66 ? -4.746 -35.438 -30.812 1 89.25 66 ARG B N 1
ATOM 6290 C CA . ARG B 1 66 ? -5.785 -34.812 -31.641 1 89.25 66 ARG B CA 1
ATOM 6291 C C . ARG B 1 66 ? -6.996 -34.438 -30.797 1 89.25 66 ARG B C 1
ATOM 6293 O O . ARG B 1 66 ? -7.582 -33.375 -31 1 89.25 66 ARG B O 1
ATOM 6300 N N . ARG B 1 67 ? -7.289 -35.219 -29.906 1 87.31 67 ARG B N 1
ATOM 6301 C CA . ARG B 1 67 ? -8.414 -34.938 -29.031 1 87.31 67 ARG B CA 1
ATOM 6302 C C . ARG B 1 67 ? -8.125 -33.75 -28.141 1 87.31 67 ARG B C 1
ATOM 6304 O O . ARG B 1 67 ? -9.008 -32.906 -27.906 1 87.31 67 ARG B O 1
ATOM 6311 N N . ALA B 1 68 ? -6.988 -33.719 -27.672 1 90.12 68 ALA B N 1
ATOM 6312 C CA . ALA B 1 68 ? -6.582 -32.625 -26.812 1 90.12 68 ALA B CA 1
ATOM 6313 C C . ALA B 1 68 ? -6.559 -31.312 -27.594 1 90.12 68 ALA B C 1
ATOM 6315 O O . ALA B 1 68 ? -6.891 -30.25 -27.047 1 90.12 68 ALA B O 1
ATOM 6316 N N . TRP B 1 69 ? -6.277 -31.406 -28.812 1 89.06 69 TRP B N 1
ATOM 6317 C CA . TRP B 1 69 ? -6.168 -30.219 -29.656 1 89.06 69 TRP B CA 1
ATOM 6318 C C . TRP B 1 69 ? -7.547 -29.688 -30.031 1 89.06 69 TRP B C 1
ATOM 6320 O O . TRP B 1 69 ? -7.711 -28.484 -30.266 1 89.06 69 TRP B O 1
ATOM 6330 N N . LYS B 1 70 ? -8.578 -30.453 -29.969 1 87.5 70 LYS B N 1
ATOM 6331 C CA . LYS B 1 70 ? -9.914 -30.094 -30.438 1 87.5 70 LYS B CA 1
ATOM 6332 C C . LYS B 1 70 ? -10.719 -29.422 -29.312 1 87.5 70 LYS B C 1
ATOM 6334 O O . LYS B 1 70 ? -11.734 -28.781 -29.562 1 87.5 70 LYS B O 1
ATOM 6339 N N . LEU B 1 71 ? -10.305 -29.516 -28.188 1 86.94 71 LEU B N 1
ATOM 6340 C CA . LEU B 1 71 ? -11.023 -28.953 -27.062 1 86.94 71 LEU B CA 1
ATOM 6341 C C . LEU B 1 71 ? -11.18 -27.438 -27.203 1 86.94 71 LEU B C 1
ATOM 6343 O O . LEU B 1 71 ? -10.18 -26.719 -27.297 1 86.94 71 LEU B O 1
ATOM 6347 N N . SER B 1 72 ? -12.445 -27 -27.281 1 91.56 72 SER B N 1
ATOM 6348 C CA . SER B 1 72 ? -12.719 -25.562 -27.391 1 91.56 72 SER B CA 1
ATOM 6349 C C . SER B 1 72 ? -12.672 -24.891 -26.016 1 91.56 72 SER B C 1
ATOM 6351 O O . SER B 1 72 ? -12.766 -25.562 -24.984 1 91.56 72 SER B O 1
ATOM 6353 N N . GLU B 1 73 ? -12.508 -23.656 -26.016 1 93.88 73 GLU B N 1
ATOM 6354 C CA . GLU B 1 73 ? -12.445 -22.891 -24.781 1 93.88 73 GLU B CA 1
ATOM 6355 C C . GLU B 1 73 ? -13.781 -22.922 -24.031 1 93.88 73 GLU B C 1
ATOM 6357 O O . GLU B 1 73 ? -13.82 -22.969 -22.812 1 93.88 73 GLU B O 1
ATOM 6362 N N . GLU B 1 74 ? -14.883 -22.938 -24.719 1 93.62 74 GLU B N 1
ATOM 6363 C CA . GLU B 1 74 ? -16.203 -22.984 -24.109 1 93.62 74 GLU B CA 1
ATOM 6364 C C . GLU B 1 74 ? -16.453 -24.312 -23.422 1 93.62 74 GLU B C 1
ATOM 6366 O O . GLU B 1 74 ? -17.047 -24.359 -22.344 1 93.62 74 GLU B O 1
ATOM 6371 N N . GLU B 1 75 ? -15.906 -25.359 -24.078 1 93 75 GLU B N 1
ATOM 6372 C CA . GLU B 1 75 ? -16.031 -26.672 -23.469 1 93 75 GLU B CA 1
ATOM 6373 C C . GLU B 1 75 ? -15.188 -26.766 -22.188 1 93 75 GLU B C 1
ATOM 6375 O O . GLU B 1 75 ? -15.625 -27.328 -21.188 1 93 75 GLU B O 1
ATOM 6380 N N . LEU B 1 76 ? -14.086 -26.234 -22.312 1 94.25 76 LEU B N 1
ATOM 6381 C CA . LEU B 1 76 ? -13.211 -26.219 -21.156 1 94.25 76 LEU B CA 1
ATOM 6382 C C . LEU B 1 76 ? -13.844 -25.422 -20.016 1 94.25 76 LEU B C 1
ATOM 6384 O O . LEU B 1 76 ? -13.781 -25.844 -18.844 1 94.25 76 LEU B O 1
ATOM 6388 N N . LEU B 1 77 ? -14.492 -24.297 -20.281 1 94.56 77 LEU B N 1
ATOM 6389 C CA . LEU B 1 77 ? -15.148 -23.453 -19.297 1 94.56 77 LEU B CA 1
ATOM 6390 C C . LEU B 1 77 ? -16.297 -24.188 -18.625 1 94.56 77 LEU B C 1
ATOM 6392 O O . LEU B 1 77 ? -16.438 -24.125 -17.391 1 94.56 77 LEU B O 1
ATOM 6396 N N . SER B 1 78 ? -17.047 -24.953 -19.344 1 91.06 78 SER B N 1
ATOM 6397 C CA . SER B 1 78 ? -18.203 -25.656 -18.812 1 91.06 78 SER B CA 1
ATOM 6398 C C . SER B 1 78 ? -17.781 -26.859 -17.984 1 91.06 78 SER B C 1
ATOM 6400 O O . SER B 1 78 ? -18.422 -27.172 -16.969 1 91.06 78 SER B O 1
ATOM 6402 N N . SER B 1 79 ? -16.609 -27.422 -18.406 1 89 79 SER B N 1
ATOM 6403 C CA . SER B 1 79 ? -16.219 -28.672 -17.75 1 89 79 SER B CA 1
ATOM 6404 C C . SER B 1 79 ? -15.297 -28.406 -16.562 1 89 79 SER B C 1
ATOM 6406 O O . SER B 1 79 ? -15.391 -29.062 -15.531 1 89 79 SER B O 1
ATOM 6408 N N . SER B 1 80 ? -14.375 -27.484 -16.703 1 91.94 80 SER B N 1
ATOM 6409 C CA . SER B 1 80 ? -13.32 -27.359 -15.703 1 91.94 80 SER B CA 1
ATOM 6410 C C . SER B 1 80 ? -13.375 -26 -15.008 1 91.94 80 SER B C 1
ATOM 6412 O O . SER B 1 80 ? -12.648 -25.75 -14.047 1 91.94 80 SER B O 1
ATOM 6414 N N . GLY B 1 81 ? -14.188 -25.078 -15.469 1 92.69 81 GLY B N 1
ATOM 6415 C CA . GLY B 1 81 ? -14.367 -23.812 -14.789 1 92.69 81 GLY B CA 1
ATOM 6416 C C . GLY B 1 81 ? -13.523 -22.703 -15.383 1 92.69 81 GLY B C 1
ATOM 6417 O O . GLY B 1 81 ? -12.812 -22.906 -16.375 1 92.69 81 GLY B O 1
ATOM 6418 N N . LEU B 1 82 ? -13.578 -21.5 -14.828 1 95.62 82 LEU B N 1
ATOM 6419 C CA . LEU B 1 82 ? -12.922 -20.328 -15.367 1 95.62 82 LEU B CA 1
ATOM 6420 C C . LEU B 1 82 ? -11.438 -20.328 -15.016 1 95.62 82 LEU B C 1
ATOM 6422 O O . LEU B 1 82 ? -10.609 -19.828 -15.789 1 95.62 82 LEU B O 1
ATOM 6426 N N . ASP B 1 83 ? -11.031 -20.844 -13.867 1 95.88 83 ASP B N 1
ATOM 6427 C CA . ASP B 1 83 ? -9.625 -20.891 -13.492 1 95.88 83 ASP B CA 1
ATOM 6428 C C . ASP B 1 83 ? -8.828 -21.75 -14.477 1 95.88 83 ASP B C 1
ATOM 6430 O O . ASP B 1 83 ? -7.672 -21.438 -14.781 1 95.88 83 ASP B O 1
ATOM 6434 N N . ALA B 1 84 ? -9.383 -22.875 -14.977 1 96.31 84 ALA B N 1
ATOM 6435 C CA . ALA B 1 84 ? -8.734 -23.719 -15.984 1 96.31 84 ALA B CA 1
ATOM 6436 C C . ALA B 1 84 ? -8.547 -22.953 -17.297 1 96.31 84 ALA B C 1
ATOM 6438 O O . ALA B 1 84 ? -7.512 -23.078 -17.938 1 96.31 84 ALA B O 1
ATOM 6439 N N . VAL B 1 85 ? -9.547 -22.172 -17.609 1 96.56 85 VAL B N 1
ATOM 6440 C CA . VAL B 1 85 ? -9.453 -21.359 -18.828 1 96.56 85 VAL B CA 1
ATOM 6441 C C . VAL B 1 85 ? -8.328 -20.344 -18.688 1 96.56 85 VAL B C 1
ATOM 6443 O O . VAL B 1 85 ? -7.539 -20.141 -19.609 1 96.56 85 VAL B O 1
ATOM 6446 N N . VAL B 1 86 ? -8.305 -19.688 -17.5 1 97.06 86 VAL B N 1
ATOM 6447 C CA . VAL B 1 86 ? -7.254 -18.703 -17.25 1 97.06 86 VAL B CA 1
ATOM 6448 C C . VAL B 1 86 ? -5.887 -19.375 -17.312 1 97.06 86 VAL B C 1
ATOM 6450 O O . VAL B 1 86 ? -4.945 -18.828 -17.891 1 97.06 86 VAL B O 1
ATOM 6453 N N . PHE B 1 87 ? -5.746 -20.594 -16.781 1 97.19 87 PHE B N 1
ATOM 6454 C CA . PHE B 1 87 ? -4.5 -21.344 -16.828 1 97.19 87 PHE B CA 1
ATOM 6455 C C . PHE B 1 87 ? -4.066 -21.594 -18.266 1 97.19 87 PHE B C 1
ATOM 6457 O O . PHE B 1 87 ? -2.908 -21.375 -18.625 1 97.19 87 PHE B O 1
ATOM 6464 N N . MET B 1 88 ? -4.949 -22 -19.125 1 97 88 MET B N 1
ATOM 6465 C CA . MET B 1 88 ? -4.648 -22.266 -20.531 1 97 88 MET B CA 1
ATOM 6466 C C . MET B 1 88 ? -4.332 -20.969 -21.266 1 97 88 MET B C 1
ATOM 6468 O O . MET B 1 88 ? -3.508 -20.969 -22.188 1 97 88 MET B O 1
ATOM 6472 N N . ARG B 1 89 ? -4.957 -19.938 -20.844 1 97.06 89 ARG B N 1
ATOM 6473 C CA . ARG B 1 89 ? -4.695 -18.656 -21.5 1 97.06 89 ARG B CA 1
ATOM 6474 C C . ARG B 1 89 ? -3.301 -18.141 -21.156 1 97.06 89 ARG B C 1
ATOM 6476 O O . ARG B 1 89 ? -2.689 -17.422 -21.953 1 97.06 89 ARG B O 1
ATOM 6483 N N . ILE B 1 90 ? -2.811 -18.469 -19.984 1 98 90 ILE B N 1
ATOM 6484 C CA . ILE B 1 90 ? -1.43 -18.141 -19.656 1 98 90 ILE B CA 1
ATOM 6485 C C . ILE B 1 90 ? -0.484 -18.812 -20.641 1 98 90 ILE B C 1
ATOM 6487 O O . ILE B 1 90 ? 0.466 -18.203 -21.125 1 98 90 ILE B O 1
ATOM 6491 N N . ILE B 1 91 ? -0.748 -20.062 -21 1 97.62 91 ILE B N 1
ATOM 6492 C CA . ILE B 1 91 ? 0.076 -20.844 -21.922 1 97.62 91 ILE B CA 1
ATOM 6493 C C . ILE B 1 91 ? -0.027 -20.25 -23.328 1 97.62 91 ILE B C 1
ATOM 6495 O O . ILE B 1 91 ? 0.988 -20.031 -23.984 1 97.62 91 ILE B O 1
ATOM 6499 N N . THR B 1 92 ? -1.242 -19.922 -23.734 1 97.25 92 THR B N 1
ATOM 6500 C CA . THR B 1 92 ? -1.422 -19.359 -25.078 1 97.25 92 THR B CA 1
ATOM 6501 C C . THR B 1 92 ? -0.816 -17.969 -25.172 1 97.25 92 THR B C 1
ATOM 6503 O O . THR B 1 92 ? -0.268 -17.594 -26.203 1 97.25 92 THR B O 1
ATOM 6506 N N . PHE B 1 93 ? -0.964 -17.234 -24.109 1 97.94 93 PHE B N 1
ATOM 6507 C CA . PHE B 1 93 ? -0.33 -15.922 -24.031 1 97.94 93 PHE B CA 1
ATOM 6508 C C . PHE B 1 93 ? 1.18 -16.047 -24.203 1 97.94 93 PHE B C 1
ATOM 6510 O O . PHE B 1 93 ? 1.781 -15.312 -25 1 97.94 93 PHE B O 1
ATOM 6517 N N . SER B 1 94 ? 1.773 -16.953 -23.453 1 98.06 94 SER B N 1
ATOM 6518 C CA . SER B 1 94 ? 3.217 -17.156 -23.531 1 98.06 94 SER B CA 1
ATOM 6519 C C . SER B 1 94 ? 3.637 -17.656 -24.906 1 98.06 94 SER B C 1
ATOM 6521 O O . SER B 1 94 ? 4.672 -17.234 -25.422 1 98.06 94 SER B O 1
ATOM 6523 N N . LEU B 1 95 ? 2.855 -18.516 -25.516 1 97.81 95 LEU B N 1
ATOM 6524 C CA . LEU B 1 95 ? 3.143 -19.016 -26.859 1 97.81 95 LEU B CA 1
ATOM 6525 C C . LEU B 1 95 ? 3.158 -17.875 -27.875 1 97.81 95 LEU B C 1
ATOM 6527 O O . LEU B 1 95 ? 4.055 -17.797 -28.719 1 97.81 95 LEU B O 1
ATOM 6531 N N . LYS B 1 96 ? 2.25 -16.984 -27.781 1 97.88 96 LYS B N 1
ATOM 6532 C CA . LYS B 1 96 ? 2.191 -15.844 -28.703 1 97.88 96 LYS B CA 1
ATOM 6533 C C . LYS B 1 96 ? 3.396 -14.922 -28.516 1 97.88 96 LYS B C 1
ATOM 6535 O O . LYS B 1 96 ? 4.008 -14.484 -29.484 1 97.88 96 LYS B O 1
ATOM 6540 N N . VAL B 1 97 ? 3.688 -14.664 -27.266 1 97.81 97 VAL B N 1
ATOM 6541 C CA . VAL B 1 97 ? 4.805 -13.773 -26.953 1 97.81 97 VAL B CA 1
ATOM 6542 C C . VAL B 1 97 ? 6.102 -14.375 -27.5 1 97.81 97 VAL B C 1
ATOM 6544 O O . VAL B 1 97 ? 6.871 -13.695 -28.172 1 97.81 97 VAL B O 1
ATOM 6547 N N . PHE B 1 98 ? 6.328 -15.688 -27.312 1 97.69 98 PHE B N 1
ATOM 6548 C CA . PHE B 1 98 ? 7.625 -16.281 -27.625 1 97.69 98 PHE B CA 1
ATOM 6549 C C . PHE B 1 98 ? 7.688 -16.703 -29.094 1 97.69 98 PHE B C 1
ATOM 6551 O O . PHE B 1 98 ? 8.766 -17 -29.609 1 97.69 98 PHE B O 1
ATOM 6558 N N . LEU B 1 99 ? 6.551 -16.75 -29.703 1 97.19 99 LEU B N 1
ATOM 6559 C CA . LEU B 1 99 ? 6.574 -16.922 -31.141 1 97.19 99 LEU B CA 1
ATOM 6560 C C . LEU B 1 99 ? 7.137 -15.68 -31.828 1 97.19 99 LEU B C 1
ATOM 6562 O O . LEU B 1 99 ? 8.023 -15.781 -32.688 1 97.19 99 LEU B O 1
ATOM 6566 N N . VAL B 1 100 ? 6.652 -14.547 -31.406 1 96.94 100 VAL B N 1
ATOM 6567 C CA . VAL B 1 100 ? 7.133 -13.289 -31.969 1 96.94 100 VAL B CA 1
ATOM 6568 C C . VAL B 1 100 ? 8.578 -13.055 -31.547 1 96.94 100 VAL B C 1
ATOM 6570 O O . VAL B 1 100 ? 9.422 -12.68 -32.375 1 96.94 100 VAL B O 1
ATOM 6573 N N . ALA B 1 101 ? 8.82 -13.305 -30.266 1 97.38 101 ALA B N 1
ATOM 6574 C CA . ALA B 1 101 ? 10.188 -13.172 -29.781 1 97.38 101 ALA B CA 1
ATOM 6575 C C . ALA B 1 101 ? 11.125 -14.141 -30.5 1 97.38 101 ALA B C 1
ATOM 6577 O O . ALA B 1 101 ? 12.281 -13.812 -30.781 1 97.38 101 ALA B O 1
ATOM 6578 N N . GLY B 1 102 ? 10.609 -15.375 -30.797 1 96.06 102 GLY B N 1
ATOM 6579 C CA . GLY B 1 102 ? 11.406 -16.375 -31.5 1 96.06 102 GLY B CA 1
ATOM 6580 C C . GLY B 1 102 ? 11.75 -15.969 -32.906 1 96.06 102 GLY B C 1
ATOM 6581 O O . GLY B 1 102 ? 12.875 -16.188 -33.375 1 96.06 102 GLY B O 1
ATOM 6582 N N . ILE B 1 103 ? 10.891 -15.32 -33.562 1 96.19 103 ILE B N 1
ATOM 6583 C CA . ILE B 1 103 ? 11.133 -14.867 -34.938 1 96.19 103 ILE B CA 1
ATOM 6584 C C . ILE B 1 103 ? 12.188 -13.758 -34.938 1 96.19 103 ILE B C 1
ATOM 6586 O O . ILE B 1 103 ? 13.148 -13.812 -35.688 1 96.19 103 ILE B O 1
ATOM 6590 N N . ILE B 1 104 ? 12.086 -12.867 -34.031 1 96.31 104 ILE B N 1
ATOM 6591 C CA . ILE B 1 104 ? 13.047 -11.773 -33.938 1 96.31 104 ILE B CA 1
ATOM 6592 C C . ILE B 1 104 ? 14.391 -12.305 -33.438 1 96.31 104 ILE B C 1
ATOM 6594 O O . ILE B 1 104 ? 15.445 -11.922 -33.969 1 96.31 104 ILE B O 1
ATOM 6598 N N . GLY B 1 105 ? 14.289 -13.195 -32.469 1 94.62 105 GLY B N 1
ATOM 6599 C CA . GLY B 1 105 ? 15.5 -13.711 -31.859 1 94.62 105 GLY B CA 1
ATOM 6600 C C . GLY B 1 105 ? 16.312 -14.586 -32.781 1 94.62 105 GLY B C 1
ATOM 6601 O O . GLY B 1 105 ? 17.516 -14.391 -32.938 1 94.62 105 GLY B O 1
ATOM 6602 N N . ILE B 1 106 ? 15.75 -15.492 -33.5 1 93.62 106 ILE B N 1
ATOM 6603 C CA . ILE B 1 106 ? 16.453 -16.5 -34.312 1 93.62 106 ILE B CA 1
ATOM 6604 C C . ILE B 1 106 ? 16.812 -15.914 -35.656 1 93.62 106 ILE B C 1
ATOM 6606 O O . ILE B 1 106 ? 17.906 -16.156 -36.188 1 93.62 106 ILE B O 1
ATOM 6610 N N . PHE B 1 107 ? 16.062 -15.008 -36.188 1 93.88 107 PHE B N 1
ATOM 6611 C CA . PHE B 1 107 ? 16.281 -14.578 -37.562 1 93.88 107 PHE B CA 1
ATOM 6612 C C . PHE B 1 107 ? 16.969 -13.219 -37.625 1 93.88 107 PHE B C 1
ATOM 6614 O O . PHE B 1 107 ? 17.547 -12.844 -38.625 1 93.88 107 PHE B O 1
ATOM 6621 N N . VAL B 1 108 ? 16.922 -12.516 -36.531 1 94.56 108 VAL B N 1
ATOM 6622 C CA . VAL B 1 108 ? 17.5 -11.188 -36.594 1 94.56 108 VAL B CA 1
ATOM 6623 C C . VAL B 1 108 ? 18.672 -11.102 -35.594 1 94.56 108 VAL B C 1
ATOM 6625 O O . VAL B 1 108 ? 19.812 -10.852 -36 1 94.56 108 VAL B O 1
ATOM 6628 N N . LEU B 1 109 ? 18.484 -11.453 -34.375 1 95.12 109 LEU B N 1
ATOM 6629 C CA . LEU B 1 109 ? 19.469 -11.227 -33.312 1 95.12 109 LEU B CA 1
ATOM 6630 C C . LEU B 1 109 ? 20.578 -12.273 -33.375 1 95.12 109 LEU B C 1
ATOM 6632 O O . LEU B 1 109 ? 21.75 -11.945 -33.219 1 95.12 109 LEU B O 1
ATOM 6636 N N . LEU B 1 110 ? 20.234 -13.508 -33.594 1 92.5 110 LEU B N 1
ATOM 6637 C CA . LEU B 1 110 ? 21.203 -14.594 -33.594 1 92.5 110 LEU B CA 1
ATOM 6638 C C . LEU B 1 110 ? 22.266 -14.391 -34.688 1 92.5 110 LEU B C 1
ATOM 6640 O O . LEU B 1 110 ? 23.469 -14.492 -34.406 1 92.5 110 LEU B O 1
ATOM 6644 N N . PRO B 1 111 ? 21.906 -13.977 -35.844 1 91.75 111 PRO B N 1
ATOM 6645 C CA . PRO B 1 111 ? 22.922 -13.711 -36.875 1 91.75 111 PRO B CA 1
ATOM 6646 C C . PRO B 1 111 ? 23.797 -12.516 -36.531 1 91.75 111 PRO B C 1
ATOM 6648 O O . PRO B 1 111 ? 25 -12.523 -36.812 1 91.75 111 PRO B O 1
ATOM 6651 N N . VAL B 1 112 ? 23.266 -11.547 -35.906 1 91.75 112 VAL B N 1
ATOM 6652 C CA . VAL B 1 112 ? 24.047 -10.375 -35.5 1 91.75 112 VAL B CA 1
ATOM 6653 C C . VAL B 1 112 ? 25.062 -10.766 -34.438 1 91.75 112 VAL B C 1
ATOM 6655 O O . VAL B 1 112 ? 26.203 -10.32 -34.469 1 91.75 112 VAL B O 1
ATOM 6658 N N . ASN B 1 113 ? 24.656 -11.617 -33.531 1 90.62 113 ASN B N 1
ATOM 6659 C CA . ASN B 1 113 ? 25.547 -12.078 -32.469 1 90.62 113 ASN B CA 1
ATOM 6660 C C . ASN B 1 113 ? 26.672 -12.945 -33.031 1 90.62 113 ASN B C 1
ATOM 6662 O O . ASN B 1 113 ? 27.812 -12.859 -32.562 1 90.62 113 ASN B O 1
ATOM 6666 N N . CYS B 1 114 ? 26.406 -13.766 -34.031 1 85.94 114 CYS B N 1
ATOM 6667 C CA . CYS B 1 114 ? 27.359 -14.711 -34.562 1 85.94 114 CYS B CA 1
ATOM 6668 C C . CYS B 1 114 ? 28.406 -14 -35.438 1 85.94 114 CYS B C 1
ATOM 6670 O O . CYS B 1 114 ? 29.531 -14.492 -35.594 1 85.94 114 CYS B O 1
ATOM 6672 N N . THR B 1 115 ? 28.031 -12.867 -35.875 1 82.94 115 THR B N 1
ATOM 6673 C CA . THR B 1 115 ? 28.969 -12.141 -36.719 1 82.94 115 THR B CA 1
ATOM 6674 C C . THR B 1 115 ? 29.891 -11.25 -35.906 1 82.94 115 THR B C 1
ATOM 6676 O O . THR B 1 115 ? 30.828 -10.641 -36.406 1 82.94 115 THR B O 1
ATOM 6679 N N . GLY B 1 116 ? 29.641 -11.344 -34.594 1 78.94 116 GLY B N 1
ATOM 6680 C CA . GLY B 1 116 ? 30.516 -10.539 -33.75 1 78.94 116 GLY B CA 1
ATOM 6681 C C . GLY B 1 116 ? 31.906 -11.133 -33.594 1 78.94 116 GLY B C 1
ATOM 6682 O O . GLY B 1 116 ? 32.094 -12.328 -33.812 1 78.94 116 GLY B O 1
ATOM 6683 N N . ASP B 1 117 ? 32.938 -10.305 -33.406 1 70.75 117 ASP B N 1
ATOM 6684 C CA . ASP B 1 117 ? 34.344 -10.758 -33.344 1 70.75 117 ASP B CA 1
ATOM 6685 C C . ASP B 1 117 ? 34.938 -10.539 -31.969 1 70.75 117 ASP B C 1
ATOM 6687 O O . ASP B 1 117 ? 36.156 -10.492 -31.812 1 70.75 117 ASP B O 1
ATOM 6691 N N . GLN B 1 118 ? 34.125 -10.305 -31 1 69.56 118 GLN B N 1
ATOM 6692 C CA . GLN B 1 118 ? 34.719 -9.992 -29.703 1 69.56 118 GLN B CA 1
ATOM 6693 C C . GLN B 1 118 ? 35.281 -11.234 -29.047 1 69.56 118 GLN B C 1
ATOM 6695 O O . GLN B 1 118 ? 36.344 -11.164 -28.391 1 69.56 118 GLN B O 1
ATOM 6700 N N . LEU B 1 119 ? 34.594 -12.305 -29.125 1 65.88 119 LEU B N 1
ATOM 6701 C CA . LEU B 1 119 ? 35.062 -13.555 -28.547 1 65.88 119 LEU B CA 1
ATOM 6702 C C . LEU B 1 119 ? 35.75 -14.43 -29.609 1 65.88 119 LEU B C 1
ATOM 6704 O O . LEU B 1 119 ? 35.844 -14.031 -30.766 1 65.88 119 LEU B O 1
ATOM 6708 N N . GLU B 1 120 ? 36.219 -15.664 -29.281 1 60.88 120 GLU B N 1
ATOM 6709 C CA . GLU B 1 120 ? 36.969 -16.531 -30.188 1 60.88 120 GLU B CA 1
ATOM 6710 C C . GLU B 1 120 ? 36.156 -16.922 -31.406 1 60.88 120 GLU B C 1
ATOM 6712 O O . GLU B 1 120 ? 34.906 -16.938 -31.344 1 60.88 120 GLU B O 1
ATOM 6717 N N . ASP B 1 121 ? 36.75 -16.828 -32.594 1 55.75 121 ASP B N 1
ATOM 6718 C CA . ASP B 1 121 ? 36.188 -17.125 -33.906 1 55.75 121 ASP B CA 1
ATOM 6719 C C . ASP B 1 121 ? 35.406 -18.438 -33.875 1 55.75 121 ASP B C 1
ATOM 6721 O O . ASP B 1 121 ? 35.844 -19.406 -33.25 1 55.75 121 ASP B O 1
ATOM 6725 N N . ILE B 1 122 ? 34.125 -18.391 -34.125 1 58.47 122 ILE B N 1
ATOM 6726 C CA . ILE B 1 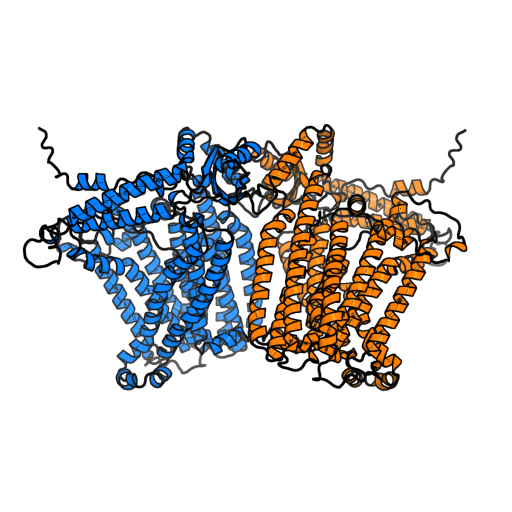122 ? 33.281 -19.562 -34.281 1 58.47 122 ILE B CA 1
ATOM 6727 C C . ILE B 1 122 ? 33.969 -20.578 -35.188 1 58.47 122 ILE B C 1
ATOM 6729 O O . ILE B 1 122 ? 34.312 -20.266 -36.344 1 58.47 122 ILE B O 1
ATOM 6733 N N . ASP B 1 123 ? 34.531 -21.641 -34.625 1 60.97 123 ASP B N 1
ATOM 6734 C CA . ASP B 1 123 ? 35 -22.719 -35.469 1 60.97 123 ASP B CA 1
ATOM 6735 C C . ASP B 1 123 ? 33.844 -23.562 -36.031 1 60.97 123 ASP B C 1
ATOM 6737 O O . ASP B 1 123 ? 33.281 -24.359 -35.312 1 60.97 123 ASP B O 1
ATOM 6741 N N . LEU B 1 124 ? 33.375 -23.203 -37.125 1 59.03 124 LEU B N 1
ATOM 6742 C CA . LEU B 1 124 ? 32.25 -23.875 -37.781 1 59.03 124 LEU B CA 1
ATOM 6743 C C . LEU B 1 124 ? 32.531 -25.375 -37.906 1 59.03 124 LEU B C 1
ATOM 6745 O O . LEU B 1 124 ? 31.594 -26.172 -37.969 1 59.03 124 LEU B O 1
ATOM 6749 N N . VAL B 1 125 ? 33.781 -25.844 -38 1 55 125 VAL B N 1
ATOM 6750 C CA . VAL B 1 125 ? 34.125 -27.25 -38.156 1 55 125 VAL B CA 1
ATOM 6751 C C . VAL B 1 125 ? 33.906 -28 -36.844 1 55 125 VAL B C 1
ATOM 6753 O O . VAL B 1 125 ? 33.406 -29.125 -36.844 1 55 125 VAL B O 1
ATOM 6756 N N . ASP B 1 126 ? 34.188 -27.297 -35.719 1 64.19 126 ASP B N 1
ATOM 6757 C CA . ASP B 1 126 ? 34.031 -27.969 -34.438 1 64.19 126 ASP B CA 1
ATOM 6758 C C . ASP B 1 126 ? 33.062 -27.188 -33.531 1 64.19 126 ASP B C 1
ATOM 6760 O O . ASP B 1 126 ? 33.5 -26.672 -32.5 1 64.19 126 ASP B O 1
ATOM 6764 N N . ILE B 1 127 ? 31.844 -27.094 -33.906 1 64.12 127 ILE B N 1
ATOM 6765 C CA . ILE B 1 127 ? 30.812 -26.328 -33.219 1 64.12 127 ILE B CA 1
ATOM 6766 C C . ILE B 1 127 ? 30.625 -26.891 -31.812 1 64.12 127 ILE B C 1
ATOM 6768 O O . ILE B 1 127 ? 30.312 -26.141 -30.875 1 64.12 127 ILE B O 1
ATOM 6772 N N . SER B 1 128 ? 30.953 -28.141 -31.625 1 69.75 128 SER B N 1
ATOM 6773 C CA . SER B 1 128 ? 30.703 -28.828 -30.359 1 69.75 128 SER B CA 1
ATOM 6774 C C . SER B 1 128 ? 31.625 -28.297 -29.266 1 69.75 128 SER B C 1
ATOM 6776 O O . SER B 1 128 ? 31.266 -28.312 -28.078 1 69.75 128 SER B O 1
ATOM 6778 N N . ASN B 1 129 ? 32.656 -27.75 -29.703 1 64.56 129 ASN B N 1
ATOM 6779 C CA . ASN B 1 129 ? 33.656 -27.328 -28.703 1 64.56 129 ASN B CA 1
ATOM 6780 C C . ASN B 1 129 ? 33.594 -25.812 -28.469 1 64.56 129 ASN B C 1
ATOM 6782 O O . ASN B 1 129 ? 34.344 -25.281 -27.641 1 64.56 129 ASN B O 1
ATOM 6786 N N . ASN B 1 130 ? 32.562 -25.25 -29.141 1 69.88 130 ASN B N 1
ATOM 6787 C CA . ASN B 1 130 ? 32.469 -23.812 -28.953 1 69.88 130 ASN B CA 1
ATOM 6788 C C . ASN B 1 130 ? 31.688 -23.453 -27.688 1 69.88 130 ASN B C 1
ATOM 6790 O O . ASN B 1 130 ? 30.859 -24.25 -27.234 1 69.88 130 ASN B O 1
ATOM 6794 N N . SER B 1 131 ? 32.094 -22.234 -27.156 1 75.88 131 SER B N 1
ATOM 6795 C CA . SER B 1 131 ? 31.344 -21.719 -26.031 1 75.88 131 SER B CA 1
ATOM 6796 C C . SER B 1 131 ? 30 -21.141 -26.484 1 75.88 131 SER B C 1
ATOM 6798 O O . SER B 1 131 ? 29.891 -20.641 -27.594 1 75.88 131 SER B O 1
ATOM 6800 N N . LEU B 1 132 ? 28.984 -21.344 -25.828 1 79.81 132 LEU B N 1
ATOM 6801 C CA . LEU B 1 132 ? 27.641 -20.859 -26.141 1 79.81 132 LEU B CA 1
ATOM 6802 C C . LEU B 1 132 ? 27.594 -19.344 -26.109 1 79.81 132 LEU B C 1
ATOM 6804 O O . LEU B 1 132 ? 26.656 -18.719 -26.609 1 79.81 132 LEU B O 1
ATOM 6808 N N . ASP B 1 133 ? 28.625 -18.719 -25.625 1 78.69 133 ASP B N 1
ATOM 6809 C CA . ASP B 1 133 ? 28.688 -17.266 -25.484 1 78.69 133 ASP B CA 1
ATOM 6810 C C . ASP B 1 133 ? 28.828 -16.594 -26.844 1 78.69 133 ASP B C 1
ATOM 6812 O O . ASP B 1 133 ? 28.562 -15.391 -26.984 1 78.69 133 ASP B O 1
ATOM 6816 N N . VAL B 1 134 ? 29.234 -17.391 -27.844 1 79.12 134 VAL B N 1
ATOM 6817 C CA . VAL B 1 134 ? 29.391 -16.859 -29.188 1 79.12 134 VAL B CA 1
ATOM 6818 C C . VAL B 1 134 ? 28.031 -16.516 -29.781 1 79.12 134 VAL B C 1
ATOM 6820 O O . VAL B 1 134 ? 27.938 -15.656 -30.672 1 79.12 134 VAL B O 1
ATOM 6823 N N . PHE B 1 135 ? 27 -17.109 -29.219 1 82.44 135 PHE B N 1
ATOM 6824 C CA . PHE B 1 135 ? 25.656 -16.875 -29.719 1 82.44 135 PHE B CA 1
ATOM 6825 C C . PHE B 1 135 ? 24.953 -15.797 -28.906 1 82.44 135 PHE B C 1
ATOM 6827 O O . PHE B 1 135 ? 23.781 -15.484 -29.156 1 82.44 135 PHE B O 1
ATOM 6834 N N . SER B 1 136 ? 25.688 -15.172 -28 1 87.44 136 SER B N 1
ATOM 6835 C CA . SER B 1 136 ? 25.094 -14.18 -27.109 1 87.44 136 SER B CA 1
ATOM 6836 C C . SER B 1 136 ? 25.562 -12.773 -27.469 1 87.44 136 SER B C 1
ATOM 6838 O O . SER B 1 136 ? 26.422 -12.602 -28.328 1 87.44 136 SER B O 1
ATOM 6840 N N . ILE B 1 137 ? 24.969 -11.805 -26.891 1 88.81 137 ILE B N 1
ATOM 6841 C CA . ILE B 1 137 ? 25.234 -10.398 -27.141 1 88.81 137 ILE B CA 1
ATOM 6842 C C . ILE B 1 137 ? 26.672 -10.062 -26.734 1 88.81 137 ILE B C 1
ATOM 6844 O O . ILE B 1 137 ? 27.234 -9.062 -27.172 1 88.81 137 ILE B O 1
ATOM 6848 N N . SER B 1 138 ? 27.234 -10.953 -25.922 1 84.38 138 SER B N 1
ATOM 6849 C CA . SER B 1 138 ? 28.594 -10.734 -25.453 1 84.38 138 SER B CA 1
ATOM 6850 C C . SER B 1 138 ? 29.594 -10.812 -26.594 1 84.38 138 SER B C 1
ATOM 6852 O O . SER B 1 138 ? 30.688 -10.25 -26.516 1 84.38 138 SER B O 1
ATOM 6854 N N . ASN B 1 139 ? 29.203 -11.383 -27.688 1 86.56 139 ASN B N 1
ATOM 6855 C CA . ASN B 1 139 ? 30.094 -11.562 -28.828 1 86.56 139 ASN B CA 1
ATOM 6856 C C . ASN B 1 139 ? 30.094 -10.336 -29.734 1 86.56 139 ASN B C 1
ATOM 6858 O O . ASN B 1 139 ? 30.938 -10.219 -30.625 1 86.56 139 ASN B O 1
ATOM 6862 N N . VAL B 1 140 ? 29.203 -9.453 -29.547 1 89 140 VAL B N 1
ATOM 6863 C CA . VAL B 1 140 ? 29.141 -8.242 -30.359 1 89 140 VAL B CA 1
ATOM 6864 C C . VAL B 1 140 ? 30.125 -7.211 -29.828 1 89 140 VAL B C 1
ATOM 6866 O O . VAL B 1 140 ? 30.234 -7.004 -28.625 1 89 140 VAL B O 1
ATOM 6869 N N . GLU B 1 141 ? 30.781 -6.562 -30.703 1 88.38 141 GLU B N 1
ATOM 6870 C CA . GLU B 1 141 ? 31.844 -5.629 -30.359 1 88.38 141 GLU B CA 1
ATOM 6871 C C . GLU B 1 141 ? 31.297 -4.426 -29.594 1 88.38 141 GLU B C 1
ATOM 6873 O O . GLU B 1 141 ? 30.172 -3.984 -29.859 1 88.38 141 GLU B O 1
ATOM 6878 N N . THR B 1 142 ? 32.094 -4 -28.672 1 88.75 142 THR B N 1
ATOM 6879 C CA . THR B 1 142 ? 31.75 -2.824 -27.891 1 88.75 142 THR B CA 1
ATOM 6880 C C . THR B 1 142 ? 31.641 -1.59 -28.781 1 88.75 142 THR B C 1
ATOM 6882 O O . THR B 1 142 ? 32.5 -1.351 -29.625 1 88.75 142 THR B O 1
ATOM 6885 N N . GLY B 1 143 ? 30.578 -0.909 -28.719 1 87.88 143 GLY B N 1
ATOM 6886 C CA . GLY B 1 143 ? 30.391 0.326 -29.453 1 87.88 143 GLY B CA 1
ATOM 6887 C C . GLY B 1 143 ? 29.891 0.101 -30.875 1 87.88 143 GLY B C 1
ATOM 6888 O O . GLY B 1 143 ? 29.781 1.048 -31.656 1 87.88 143 GLY B O 1
ATOM 6889 N N . SER B 1 144 ? 29.641 -1.082 -31.219 1 89.69 144 SER B N 1
ATOM 6890 C CA . SER B 1 144 ? 29.203 -1.398 -32.562 1 89.69 144 SER B CA 1
ATOM 6891 C C . SER B 1 144 ? 27.812 -0.851 -32.844 1 89.69 144 SER B C 1
ATOM 6893 O O . SER B 1 144 ? 26.953 -0.82 -31.953 1 89.69 144 SER B O 1
ATOM 6895 N N . LYS B 1 145 ? 27.547 -0.396 -34.031 1 90.69 145 LYS B N 1
ATOM 6896 C CA . LYS B 1 145 ? 26.234 0.109 -34.438 1 90.69 145 LYS B CA 1
ATOM 6897 C C . LYS B 1 145 ? 25.234 -1.024 -34.594 1 90.69 145 LYS B C 1
ATOM 6899 O O . LYS B 1 145 ? 24.016 -0.783 -34.625 1 90.69 145 LYS B O 1
ATOM 6904 N N . ARG B 1 146 ? 25.75 -2.207 -34.625 1 91.75 146 ARG B N 1
ATOM 6905 C CA . ARG B 1 146 ? 24.875 -3.361 -34.75 1 91.75 146 ARG B CA 1
ATOM 6906 C C . ARG B 1 146 ? 24.062 -3.574 -33.469 1 91.75 146 ARG B C 1
ATOM 6908 O O . ARG B 1 146 ? 23.047 -4.273 -33.5 1 91.75 146 ARG B O 1
ATOM 6915 N N . LEU B 1 147 ? 24.469 -2.969 -32.438 1 93.25 147 LEU B N 1
ATOM 6916 C CA . LEU B 1 147 ? 23.781 -3.115 -31.172 1 93.25 147 LEU B CA 1
ATOM 6917 C C . LEU B 1 147 ? 22.422 -2.408 -31.188 1 93.25 147 LEU B C 1
ATOM 6919 O O . LEU B 1 147 ? 21.578 -2.664 -30.328 1 93.25 147 LEU B O 1
ATOM 6923 N N . TRP B 1 148 ? 22.203 -1.586 -32.188 1 94.12 148 TRP B N 1
ATOM 6924 C CA . TRP B 1 148 ? 20.938 -0.883 -32.312 1 94.12 148 TRP B CA 1
ATOM 6925 C C . TRP B 1 148 ? 19.812 -1.851 -32.688 1 94.12 148 TRP B C 1
ATOM 6927 O O . TRP B 1 148 ? 18.641 -1.562 -32.469 1 94.12 148 TRP B O 1
ATOM 6937 N N . VAL B 1 149 ? 20.219 -2.973 -33.25 1 94.06 149 VAL B N 1
ATOM 6938 C CA . VAL B 1 149 ? 19.219 -3.996 -33.531 1 94.06 149 VAL B CA 1
ATOM 6939 C C . VAL B 1 149 ? 18.656 -4.574 -32.25 1 94.06 149 VAL B C 1
ATOM 6941 O O . VAL B 1 149 ? 17.453 -4.816 -32.125 1 94.06 149 VAL B O 1
ATOM 6944 N N . HIS B 1 150 ? 19.547 -4.777 -31.312 1 95.19 150 HIS B N 1
ATOM 6945 C CA . HIS B 1 150 ? 19.125 -5.25 -30 1 95.19 150 HIS B CA 1
ATOM 6946 C C . HIS B 1 150 ? 18.234 -4.223 -29.312 1 95.19 150 HIS B C 1
ATOM 6948 O O . HIS B 1 150 ? 17.234 -4.582 -28.672 1 95.19 150 HIS B O 1
ATOM 6954 N N . PHE B 1 151 ? 18.578 -2.975 -29.5 1 95.38 151 PHE B N 1
ATOM 6955 C CA . PHE B 1 151 ? 17.797 -1.881 -28.938 1 95.38 151 PHE B CA 1
ATOM 6956 C C . PHE B 1 151 ? 16.375 -1.893 -29.5 1 95.38 151 PHE B C 1
ATOM 6958 O O . PHE B 1 151 ? 15.398 -1.846 -28.75 1 95.38 151 PHE B O 1
ATOM 6965 N N . CYS B 1 152 ? 16.25 -1.98 -30.75 1 96.25 152 CYS B N 1
ATOM 6966 C CA . CYS B 1 152 ? 14.945 -1.999 -31.406 1 96.25 152 CYS B CA 1
ATOM 6967 C C . CYS B 1 152 ? 14.148 -3.232 -31 1 96.25 152 CYS B C 1
ATOM 6969 O O . CYS B 1 152 ? 12.93 -3.162 -30.828 1 96.25 152 CYS B O 1
ATOM 6971 N N . ALA B 1 153 ? 14.812 -4.352 -30.844 1 97 153 ALA B N 1
ATOM 6972 C CA . ALA B 1 153 ? 14.148 -5.59 -30.453 1 97 153 ALA B CA 1
ATOM 6973 C C . ALA B 1 153 ? 13.523 -5.457 -29.062 1 97 153 ALA B C 1
ATOM 6975 O O . ALA B 1 153 ? 12.414 -5.938 -28.828 1 97 153 ALA B O 1
ATOM 6976 N N . VAL B 1 154 ? 14.195 -4.797 -28.141 1 97.12 154 VAL B N 1
ATOM 6977 C CA . VAL B 1 154 ? 13.695 -4.605 -26.781 1 97.12 154 VAL B CA 1
ATOM 6978 C C . VAL B 1 154 ? 12.422 -3.762 -26.812 1 97.12 154 VAL B C 1
ATOM 6980 O O . VAL B 1 154 ? 11.438 -4.086 -26.141 1 97.12 154 VAL B O 1
ATOM 6983 N N . TYR B 1 155 ? 12.406 -2.727 -27.641 1 97.19 155 TYR B N 1
ATOM 6984 C CA . TYR B 1 155 ? 11.242 -1.856 -27.766 1 97.19 155 TYR B CA 1
ATOM 6985 C C . TYR B 1 155 ? 10.07 -2.596 -28.391 1 97.19 155 TYR B C 1
ATOM 6987 O O . TYR B 1 155 ? 8.945 -2.52 -27.906 1 97.19 155 TYR B O 1
ATOM 6995 N N . ILE B 1 156 ? 10.344 -3.359 -29.406 1 97.25 156 ILE B N 1
ATOM 6996 C CA . ILE B 1 156 ? 9.297 -4.055 -30.156 1 97.25 156 ILE B CA 1
ATOM 6997 C C . ILE B 1 156 ? 8.656 -5.113 -29.25 1 97.25 156 ILE B C 1
ATOM 6999 O O . ILE B 1 156 ? 7.426 -5.211 -29.188 1 97.25 156 ILE B O 1
ATOM 7003 N N . LEU B 1 157 ? 9.453 -5.852 -28.625 1 97.62 157 LEU B N 1
ATOM 7004 C CA . LEU B 1 157 ? 8.906 -6.902 -27.766 1 97.62 157 LEU B CA 1
ATOM 7005 C C . LEU B 1 157 ? 8.117 -6.301 -26.594 1 97.62 157 LEU B C 1
ATOM 7007 O O . LEU B 1 157 ? 7.07 -6.824 -26.219 1 97.62 157 LEU B O 1
ATOM 7011 N N . THR B 1 158 ? 8.633 -5.207 -26.016 1 98.06 158 THR B N 1
ATOM 7012 C CA . THR B 1 158 ? 7.941 -4.562 -24.906 1 98.06 158 THR B CA 1
ATOM 7013 C C . THR B 1 158 ? 6.562 -4.074 -25.344 1 98.06 158 THR B C 1
ATOM 7015 O O . THR B 1 158 ? 5.566 -4.305 -24.641 1 98.06 158 THR B O 1
ATOM 7018 N N . ILE B 1 159 ? 6.473 -3.48 -26.516 1 97.75 159 ILE B N 1
ATOM 7019 C CA . ILE B 1 159 ? 5.207 -2.961 -27.016 1 97.75 159 ILE B CA 1
ATOM 7020 C C . ILE B 1 159 ? 4.25 -4.117 -27.297 1 97.75 159 ILE B C 1
ATOM 7022 O O . ILE B 1 159 ? 3.064 -4.043 -26.969 1 97.75 159 ILE B O 1
ATOM 7026 N N . PHE B 1 160 ? 4.789 -5.188 -27.781 1 97.88 160 PHE B N 1
ATOM 7027 C CA . PHE B 1 160 ? 3.957 -6.34 -28.109 1 97.88 160 PHE B CA 1
ATOM 7028 C C . PHE B 1 160 ? 3.418 -7 -26.844 1 97.88 160 PHE B C 1
ATOM 7030 O O . PHE B 1 160 ? 2.232 -7.328 -26.766 1 97.88 160 PHE B O 1
ATOM 7037 N N . VAL B 1 161 ? 4.262 -7.191 -25.875 1 98.25 161 VAL B N 1
ATOM 7038 C CA . VAL B 1 161 ? 3.84 -7.82 -24.625 1 98.25 161 VAL B CA 1
ATOM 7039 C C . VAL B 1 161 ? 2.805 -6.938 -23.938 1 98.25 161 VAL B C 1
ATOM 7041 O O . VAL B 1 161 ? 1.807 -7.438 -23.406 1 98.25 161 VAL B O 1
ATOM 7044 N N . CYS B 1 162 ? 2.98 -5.625 -23.906 1 98.06 162 CYS B N 1
ATOM 7045 C CA . CYS B 1 162 ? 2.021 -4.711 -23.297 1 98.06 162 CYS B CA 1
ATOM 7046 C C . CYS B 1 162 ? 0.68 -4.762 -24.016 1 98.06 162 CYS B C 1
ATOM 7048 O O . CYS B 1 162 ? -0.374 -4.773 -23.375 1 98.06 162 CYS B O 1
ATOM 7050 N N . TYR B 1 163 ? 0.751 -4.852 -25.297 1 97.75 163 TYR B N 1
ATOM 7051 C CA . TYR B 1 163 ? -0.473 -4.949 -26.094 1 97.75 163 TYR B CA 1
ATOM 7052 C C . TYR B 1 163 ? -1.227 -6.234 -25.766 1 97.75 163 TYR B C 1
ATOM 7054 O O . TYR B 1 163 ? -2.439 -6.207 -25.531 1 97.75 163 TYR B O 1
ATOM 7062 N N . LEU B 1 164 ? -0.506 -7.312 -25.719 1 98.19 164 LEU B N 1
ATOM 7063 C CA . LEU B 1 164 ? -1.134 -8.594 -25.438 1 98.19 164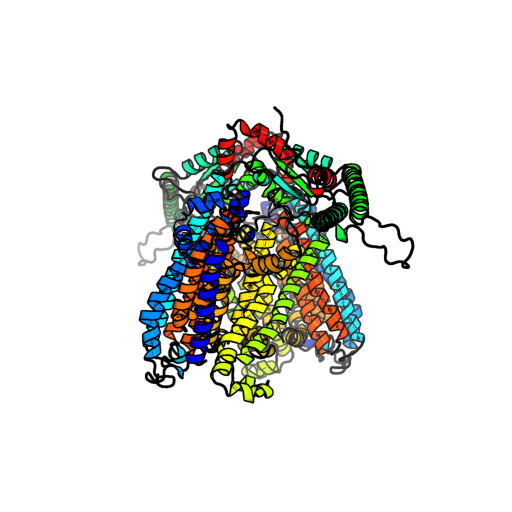 LEU B CA 1
ATOM 7064 C C . LEU B 1 164 ? -1.655 -8.648 -24.016 1 98.19 164 LEU B C 1
ATOM 7066 O O . LEU B 1 164 ? -2.701 -9.242 -23.75 1 98.19 164 LEU B O 1
ATOM 7070 N N . LEU B 1 165 ? -0.917 -8.039 -23.078 1 98.44 165 LEU B N 1
ATOM 7071 C CA . LEU B 1 165 ? -1.358 -7.992 -21.688 1 98.44 165 LEU B CA 1
ATOM 7072 C C . LEU B 1 165 ? -2.664 -7.215 -21.562 1 98.44 165 LEU B C 1
ATOM 7074 O O . LEU B 1 165 ? -3.559 -7.613 -20.812 1 98.44 165 LEU B O 1
ATOM 7078 N N . TYR B 1 166 ? -2.805 -6.129 -22.312 1 97.75 166 TYR B N 1
ATOM 7079 C CA . TYR B 1 166 ? -4.035 -5.344 -22.281 1 97.75 166 TYR B CA 1
ATOM 7080 C C . TYR B 1 166 ? -5.207 -6.148 -22.844 1 97.75 166 TYR B C 1
ATOM 7082 O O . TYR B 1 166 ? -6.281 -6.188 -22.234 1 97.75 166 TYR B O 1
ATOM 7090 N N . TYR B 1 167 ? -4.906 -6.812 -23.875 1 97.75 167 TYR B N 1
ATOM 7091 C CA . TYR B 1 167 ? -5.945 -7.598 -24.516 1 97.75 167 TYR B CA 1
ATOM 7092 C C . TYR B 1 167 ? -6.406 -8.742 -23.625 1 97.75 167 TYR B C 1
ATOM 7094 O O . TYR B 1 167 ? -7.605 -8.961 -23.453 1 97.75 167 TYR B O 1
ATOM 7102 N N . GLU B 1 168 ? -5.465 -9.438 -23.062 1 97.62 168 GLU B N 1
ATOM 7103 C CA . GLU B 1 168 ? -5.801 -10.594 -22.234 1 97.62 168 GLU B CA 1
ATOM 7104 C C . GLU B 1 168 ? -6.477 -10.156 -20.938 1 97.62 168 GLU B C 1
ATOM 7106 O O . GLU B 1 168 ? -7.406 -10.82 -20.469 1 97.62 168 GLU B O 1
ATOM 7111 N N . TYR B 1 169 ? -6.008 -9.086 -20.328 1 97.62 169 TYR B N 1
ATOM 7112 C CA . TYR B 1 169 ? -6.617 -8.586 -19.109 1 97.62 169 TYR B CA 1
ATOM 7113 C C . TYR B 1 169 ? -8.07 -8.188 -19.344 1 97.62 169 TYR B C 1
ATOM 7115 O O . TYR B 1 169 ? -8.945 -8.5 -18.531 1 97.62 169 TYR B O 1
ATOM 7123 N N . LYS B 1 170 ? -8.367 -7.555 -20.469 1 97.19 170 LYS B N 1
ATOM 7124 C CA . LYS B 1 170 ? -9.719 -7.164 -20.844 1 97.19 170 LYS B CA 1
ATOM 7125 C C . LYS B 1 170 ? -10.594 -8.391 -21.109 1 97.19 170 LYS B C 1
ATOM 7127 O O . LYS B 1 170 ? -11.734 -8.453 -20.641 1 97.19 170 LYS B O 1
ATOM 7132 N N . TYR B 1 171 ? -10.008 -9.359 -21.719 1 97.56 171 TYR B N 1
ATOM 7133 C CA . TYR B 1 171 ? -10.742 -10.578 -22.047 1 97.56 171 TYR B CA 1
ATOM 7134 C C . TYR B 1 171 ? -11.109 -11.352 -20.781 1 97.56 171 TYR B C 1
ATOM 7136 O O . TYR B 1 171 ? -12.273 -11.727 -20.594 1 97.56 171 TYR B O 1
ATOM 7144 N N . VAL B 1 172 ? -10.164 -11.555 -19.938 1 97.38 172 VAL B N 1
ATOM 7145 C CA . VAL B 1 172 ? -10.406 -12.336 -18.734 1 97.38 172 VAL B CA 1
ATOM 7146 C C . VAL B 1 172 ? -11.398 -11.602 -17.844 1 97.38 172 VAL B C 1
ATOM 7148 O O . VAL B 1 172 ? -12.258 -12.227 -17.203 1 97.38 172 VAL B O 1
ATOM 7151 N N . SER B 1 173 ? -11.297 -10.258 -17.766 1 96.81 173 SER B N 1
ATOM 7152 C CA . SER B 1 173 ? -12.234 -9.469 -16.984 1 96.81 173 SER B CA 1
ATOM 7153 C C . SER B 1 173 ? -13.656 -9.602 -17.516 1 96.81 173 SER B C 1
ATOM 7155 O O . SER B 1 173 ? -14.602 -9.773 -16.75 1 96.81 173 SER B O 1
ATOM 7157 N N . SER B 1 174 ? -13.789 -9.594 -18.859 1 96.44 174 SER B N 1
ATOM 7158 C CA . SER B 1 174 ? -15.109 -9.742 -19.469 1 96.44 174 SER B CA 1
ATOM 7159 C C . SER B 1 174 ? -15.664 -11.148 -19.266 1 96.44 174 SER B C 1
ATOM 7161 O O . SER B 1 174 ? -16.859 -11.32 -19.047 1 96.44 174 SER B O 1
ATOM 7163 N N . LYS B 1 175 ? -14.781 -12.109 -19.297 1 96.38 175 LYS B N 1
ATOM 7164 C CA . LYS B 1 175 ? -15.203 -13.492 -19.078 1 96.38 175 LYS B CA 1
ATOM 7165 C C . LYS B 1 175 ? -15.648 -13.719 -17.641 1 96.38 175 LYS B C 1
ATOM 7167 O O . LYS B 1 175 ? -16.562 -14.5 -17.375 1 96.38 175 LYS B O 1
ATOM 7172 N N . ARG B 1 176 ? -15 -13.07 -16.719 1 96.31 176 ARG B N 1
ATOM 7173 C CA . ARG B 1 176 ? -15.383 -13.18 -15.312 1 96.31 176 ARG B CA 1
ATOM 7174 C C . ARG B 1 176 ? -16.797 -12.633 -15.086 1 96.31 176 ARG B C 1
ATOM 7176 O O . ARG B 1 176 ? -17.594 -13.258 -14.398 1 96.31 176 ARG B O 1
ATOM 7183 N N . ILE B 1 177 ? -17.109 -11.5 -15.688 1 95.75 177 ILE B N 1
ATOM 7184 C CA . ILE B 1 177 ? -18.438 -10.891 -15.555 1 95.75 177 ILE B CA 1
ATOM 7185 C C . ILE B 1 177 ? -19.484 -11.781 -16.219 1 95.75 177 ILE B C 1
ATOM 7187 O O . ILE B 1 177 ? -20.562 -12.008 -15.656 1 95.75 177 ILE B O 1
ATOM 7191 N N . ALA B 1 178 ? -19.156 -12.328 -17.359 1 95.31 178 ALA B N 1
ATOM 7192 C CA . ALA B 1 178 ? -20.078 -13.227 -18.062 1 95.31 178 ALA B CA 1
ATOM 7193 C C . ALA B 1 178 ? -20.312 -14.5 -17.266 1 95.31 178 ALA B C 1
ATOM 7195 O O . ALA B 1 178 ? -21.422 -15.016 -17.203 1 95.31 178 ALA B O 1
ATOM 7196 N N . TYR B 1 179 ? -19.188 -14.984 -16.719 1 94.56 179 TYR B N 1
ATOM 7197 C CA . TYR B 1 179 ? -19.266 -16.172 -15.883 1 94.56 179 TYR B CA 1
ATOM 7198 C C . TYR B 1 179 ? -20.203 -15.945 -14.695 1 94.56 179 TYR B C 1
ATOM 7200 O O . TYR B 1 179 ? -21.016 -16.812 -14.359 1 94.56 179 TYR B O 1
ATOM 7208 N N . PHE B 1 180 ? -20.188 -14.773 -14.086 1 94.5 180 PHE B N 1
ATOM 7209 C CA . PHE B 1 180 ? -21.047 -14.398 -12.961 1 94.5 180 PHE B CA 1
ATOM 7210 C C . PHE B 1 180 ? -22.5 -14.312 -13.391 1 94.5 180 PHE B C 1
ATOM 7212 O O . PHE B 1 180 ? -23.391 -14.828 -12.703 1 94.5 180 PHE B O 1
ATOM 7219 N N . HIS B 1 181 ? -22.797 -13.781 -14.555 1 93.31 181 HIS B N 1
ATOM 7220 C CA . HIS B 1 181 ? -24.156 -13.594 -15.031 1 93.31 181 HIS B CA 1
ATOM 7221 C C . HIS B 1 181 ? -24.781 -14.922 -15.445 1 93.31 181 HIS B C 1
ATOM 7223 O O . HIS B 1 181 ? -26 -15.102 -15.32 1 93.31 181 HIS B O 1
ATOM 7229 N N . SER B 1 182 ? -23.938 -15.828 -15.852 1 91.38 182 SER B N 1
ATOM 7230 C CA . SER B 1 182 ? -24.469 -17.094 -16.344 1 91.38 182 SER B CA 1
ATOM 7231 C C . SER B 1 182 ? -24.562 -18.141 -15.234 1 91.38 182 SER B C 1
ATOM 7233 O O . SER B 1 182 ? -25.25 -19.156 -15.375 1 91.38 182 SER B O 1
ATOM 7235 N N . SER B 1 183 ? -24.031 -17.891 -14.172 1 90.69 183 SER B N 1
ATOM 7236 C CA . SER B 1 183 ? -24 -18.859 -13.086 1 90.69 183 SER B CA 1
ATOM 7237 C C . SER B 1 183 ? -25.328 -18.875 -12.328 1 90.69 183 SER B C 1
ATOM 7239 O O . SER B 1 183 ? -26.016 -17.844 -12.242 1 90.69 183 SER B O 1
ATOM 7241 N N . LYS B 1 184 ? -25.672 -20.078 -11.82 1 91.19 184 LYS B N 1
ATOM 7242 C CA . LYS B 1 184 ? -26.812 -20.188 -10.914 1 91.19 184 LYS B CA 1
ATOM 7243 C C . LYS B 1 184 ? -26.5 -19.547 -9.562 1 91.19 184 LYS B C 1
ATOM 7245 O O . LYS B 1 184 ? -25.328 -19.328 -9.219 1 91.19 184 LYS B O 1
ATOM 7250 N N . PRO B 1 185 ? -27.547 -19.141 -8.875 1 93.56 185 PRO B N 1
ATOM 7251 C CA . PRO B 1 185 ? -27.281 -18.531 -7.566 1 93.56 185 PRO B CA 1
ATOM 7252 C C . PRO B 1 185 ? -26.438 -19.422 -6.656 1 93.56 185 PRO B C 1
ATOM 7254 O O . PRO B 1 185 ? -26.734 -20.625 -6.516 1 93.56 185 PRO B O 1
ATOM 7257 N N . GLN B 1 186 ? -25.453 -18.875 -6.254 1 94.5 186 GLN B N 1
ATOM 7258 C CA . GLN B 1 186 ? -24.531 -19.578 -5.355 1 94.5 186 GLN B CA 1
ATOM 7259 C C . GLN B 1 186 ? -24.578 -18.984 -3.953 1 94.5 186 GLN B C 1
ATOM 7261 O O . GLN B 1 186 ? -24.688 -17.766 -3.797 1 94.5 186 GLN B O 1
ATOM 7266 N N . PRO B 1 187 ? -24.406 -19.75 -2.932 1 96.12 187 PRO B N 1
ATOM 7267 C CA . PRO B 1 187 ? -24.547 -19.281 -1.55 1 96.12 187 PRO B CA 1
ATOM 7268 C C . PRO B 1 187 ? -23.516 -18.203 -1.19 1 96.12 187 PRO B C 1
ATOM 7270 O O . PRO B 1 187 ? -23.844 -17.281 -0.444 1 96.12 187 PRO B O 1
ATOM 7273 N N . HIS B 1 188 ? -22.328 -18.281 -1.709 1 95.75 188 HIS B N 1
ATOM 7274 C CA . HIS B 1 188 ? -21.281 -17.359 -1.304 1 95.75 188 HIS B CA 1
ATOM 7275 C C . HIS B 1 188 ? -21.562 -15.945 -1.795 1 95.75 188 HIS B C 1
ATOM 7277 O O . HIS B 1 188 ? -21 -14.977 -1.27 1 95.75 188 HIS B O 1
ATOM 7283 N N . GLN B 1 189 ? -22.453 -15.773 -2.812 1 95.38 189 GLN B N 1
ATOM 7284 C CA . GLN B 1 189 ? -22.797 -14.453 -3.34 1 95.38 189 GLN B CA 1
ATOM 7285 C C . GLN B 1 189 ? -23.766 -13.727 -2.406 1 95.38 189 GLN B C 1
ATOM 7287 O O . GLN B 1 189 ? -23.891 -12.508 -2.473 1 95.38 189 GLN B O 1
ATOM 7292 N N . PHE B 1 190 ? -24.469 -14.531 -1.493 1 97.38 190 PHE B N 1
ATOM 7293 C CA . PHE B 1 190 ? -25.516 -13.977 -0.637 1 97.38 190 PHE B CA 1
ATOM 7294 C C . PHE B 1 190 ? -25.078 -13.969 0.821 1 97.38 190 PHE B C 1
ATOM 7296 O O . PHE B 1 190 ? -25.875 -13.695 1.717 1 97.38 190 PHE B O 1
ATOM 7303 N N . THR B 1 191 ? -23.828 -14.383 1.027 1 97.75 191 THR B N 1
ATOM 7304 C CA . THR B 1 191 ? -23.406 -14.586 2.41 1 97.75 191 THR B CA 1
ATOM 7305 C C . THR B 1 191 ? -22.094 -13.867 2.688 1 97.75 191 THR B C 1
ATOM 7307 O O . THR B 1 191 ? -21.25 -13.75 1.802 1 97.75 191 THR B O 1
ATOM 7310 N N . ILE B 1 192 ? -21.953 -13.273 3.852 1 97.19 192 ILE B N 1
ATOM 7311 C CA . ILE B 1 192 ? -20.719 -12.664 4.305 1 97.19 192 ILE B CA 1
ATOM 7312 C C . ILE B 1 192 ? -20.281 -13.273 5.633 1 97.19 192 ILE B C 1
ATOM 7314 O O . ILE B 1 192 ? -21.109 -13.844 6.355 1 97.19 192 ILE B O 1
ATOM 7318 N N . LEU B 1 193 ? -19.031 -13.312 5.891 1 96.31 193 LEU B N 1
ATOM 7319 C CA . LEU B 1 193 ? -18.5 -13.734 7.176 1 96.31 193 LEU B CA 1
ATOM 7320 C C . LEU B 1 193 ? -18.281 -12.539 8.102 1 96.31 193 LEU B C 1
ATOM 7322 O O . LEU B 1 193 ? -17.656 -11.555 7.703 1 96.31 193 LEU B O 1
ATOM 7326 N N . VAL B 1 194 ? -18.859 -12.539 9.219 1 94.94 194 VAL B N 1
ATOM 7327 C CA . VAL B 1 194 ? -18.719 -11.484 10.219 1 94.94 194 VAL B CA 1
ATOM 7328 C C . VAL B 1 194 ? -17.891 -12 11.398 1 94.94 194 VAL B C 1
ATOM 7330 O O . VAL B 1 194 ? -18.188 -13.062 11.953 1 94.94 194 VAL B O 1
ATOM 7333 N N . ARG B 1 195 ? -16.922 -11.242 11.812 1 91.75 195 ARG B N 1
ATOM 7334 C CA . ARG B 1 195 ? -16.047 -11.617 12.93 1 91.75 195 ARG B CA 1
ATOM 7335 C C . ARG B 1 195 ? -16 -10.508 13.977 1 91.75 195 ARG B C 1
ATOM 7337 O O . ARG B 1 195 ? -16.344 -9.359 13.688 1 91.75 195 ARG B O 1
ATOM 7344 N N . GLY B 1 196 ? -15.516 -10.852 15.141 1 88.94 196 GLY B N 1
ATOM 7345 C CA . GLY B 1 196 ? -15.391 -9.891 16.219 1 88.94 196 GLY B CA 1
ATOM 7346 C C . GLY B 1 196 ? -16.734 -9.414 16.75 1 88.94 196 GLY B C 1
ATOM 7347 O O . GLY B 1 196 ? -16.953 -8.203 16.891 1 88.94 196 GLY B O 1
ATOM 7348 N N . ILE B 1 197 ? -17.641 -10.305 16.938 1 91.81 197 ILE B N 1
ATOM 7349 C CA . ILE B 1 197 ? -18.984 -9.992 17.422 1 91.81 197 ILE B CA 1
ATOM 7350 C C . ILE B 1 197 ? -18.953 -9.75 18.922 1 91.81 197 ILE B C 1
ATOM 7352 O O . ILE B 1 197 ? -18.547 -10.625 19.688 1 91.81 197 ILE B O 1
ATOM 7356 N N . PRO B 1 198 ? -19.281 -8.547 19.25 1 89 198 PRO B N 1
ATOM 7357 C CA . PRO B 1 198 ? -19.328 -8.289 20.688 1 89 198 PRO B CA 1
ATOM 7358 C C . PRO B 1 198 ? -20.484 -8.984 21.391 1 89 198 PRO B C 1
ATOM 7360 O O . PRO B 1 198 ? -21.594 -9.039 20.844 1 89 198 PRO B O 1
ATOM 7363 N N . VAL B 1 199 ? -20.203 -9.695 22.5 1 85.94 199 VAL B N 1
ATOM 7364 C CA . VAL B 1 199 ? -21.25 -10.391 23.234 1 85.94 199 VAL B CA 1
ATOM 7365 C C . VAL B 1 199 ? -21.453 -9.719 24.594 1 85.94 199 VAL B C 1
ATOM 7367 O O . VAL B 1 199 ? -20.5 -9.477 25.328 1 85.94 199 VAL B O 1
ATOM 7370 N N . SER B 1 200 ? -22.625 -9.18 24.688 1 81.44 200 SER B N 1
ATOM 7371 C CA . SER B 1 200 ? -22.984 -8.617 25.984 1 81.44 200 SER B CA 1
ATOM 7372 C C . SER B 1 200 ? -23.203 -9.719 27.031 1 81.44 200 SER B C 1
ATOM 7374 O O . SER B 1 200 ? -23.453 -10.867 26.672 1 81.44 200 SER B O 1
ATOM 7376 N N . VAL B 1 201 ? -23.031 -9.344 28.312 1 79.38 201 VAL B N 1
ATOM 7377 C CA . VAL B 1 201 ? -23.188 -10.281 29.422 1 79.38 201 VAL B CA 1
ATOM 7378 C C . VAL B 1 201 ? -24.609 -10.852 29.422 1 79.38 201 VAL B C 1
ATOM 7380 O O . VAL B 1 201 ? -25.594 -10.094 29.422 1 79.38 201 VAL B O 1
ATOM 7383 N N . GLY B 1 202 ? -24.812 -12.133 29.188 1 73.06 202 GLY B N 1
ATOM 7384 C CA . GLY B 1 202 ? -26.078 -12.82 29.281 1 73.06 202 GLY B CA 1
ATOM 7385 C C . GLY B 1 202 ? -26.719 -13.094 27.922 1 73.06 202 GLY B C 1
ATOM 7386 O O . GLY B 1 202 ? -27.75 -13.758 27.844 1 73.06 202 GLY B O 1
ATOM 7387 N N . SER B 1 203 ? -26.203 -12.508 26.859 1 82.69 203 SER B N 1
ATOM 7388 C CA . SER B 1 203 ? -26.781 -12.75 25.547 1 82.69 203 SER B CA 1
ATOM 7389 C C . SER B 1 203 ? -25.906 -13.688 24.719 1 82.69 203 SER B C 1
ATOM 7391 O O . SER B 1 203 ? -24.703 -13.797 24.969 1 82.69 203 SER B O 1
ATOM 7393 N N . SER B 1 204 ? -26.594 -14.477 23.922 1 86.81 204 SER B N 1
ATOM 7394 C CA . SER B 1 204 ? -25.875 -15.367 23.016 1 86.81 204 SER B CA 1
ATOM 7395 C C . SER B 1 204 ? -25.375 -14.633 21.781 1 86.81 204 SER B C 1
ATOM 7397 O O . SER B 1 204 ? -25.812 -13.516 21.5 1 86.81 204 SER B O 1
ATOM 7399 N N . ILE B 1 205 ? -24.391 -15.164 21.188 1 90.75 205 ILE B N 1
ATOM 7400 C CA . ILE B 1 205 ? -23.812 -14.594 19.969 1 90.75 205 ILE B CA 1
ATOM 7401 C C . ILE B 1 205 ? -24.891 -14.523 18.875 1 90.75 205 ILE B C 1
ATOM 7403 O O . ILE B 1 205 ? -24.969 -13.539 18.141 1 90.75 205 ILE B O 1
ATOM 7407 N N . SER B 1 206 ? -25.734 -15.523 18.797 1 91.69 206 SER B N 1
ATOM 7408 C CA . SER B 1 206 ? -26.812 -15.57 17.797 1 91.69 206 SER B CA 1
ATOM 7409 C C . SER B 1 206 ? -27.797 -14.43 18.016 1 91.69 206 SER B C 1
ATOM 7411 O O . SER B 1 206 ? -28.234 -13.797 17.047 1 91.69 206 SER B O 1
ATOM 7413 N N . ASP B 1 207 ? -28.062 -14.117 19.219 1 92.31 207 ASP B N 1
ATOM 7414 C CA . ASP B 1 207 ? -28.984 -13.031 19.516 1 92.31 207 ASP B CA 1
ATOM 7415 C C . ASP B 1 207 ? -28.391 -11.68 19.156 1 92.31 207 ASP B C 1
ATOM 7417 O O . ASP B 1 207 ? -29.094 -10.797 18.656 1 92.31 207 ASP B O 1
ATOM 7421 N N . SER B 1 208 ? -27.188 -11.594 19.469 1 93.5 208 SER B N 1
ATOM 7422 C CA . SER B 1 208 ? -26.5 -10.336 19.156 1 93.5 208 SER B CA 1
ATOM 7423 C C . SER B 1 208 ? -26.5 -10.062 17.656 1 93.5 208 SER B C 1
ATOM 7425 O O . SER B 1 208 ? -26.75 -8.938 17.219 1 93.5 208 SER B O 1
ATOM 7427 N N . ILE B 1 209 ? -26.297 -11.062 16.859 1 94.94 209 ILE B N 1
ATOM 7428 C CA . ILE B 1 209 ? -26.234 -10.922 15.406 1 94.94 209 ILE B CA 1
ATOM 7429 C C . ILE B 1 209 ? -27.625 -10.609 14.867 1 94.94 209 ILE B C 1
ATOM 7431 O O . ILE B 1 209 ? -27.781 -9.719 14.031 1 94.94 209 ILE B O 1
ATOM 7435 N N . GLN B 1 210 ? -28.594 -11.367 15.375 1 94.88 210 GLN B N 1
ATOM 7436 C CA . GLN B 1 210 ? -29.953 -11.164 14.914 1 94.88 210 GLN B CA 1
ATOM 7437 C C . GLN B 1 210 ? -30.438 -9.75 15.234 1 94.88 210 GLN B C 1
ATOM 7439 O O . GLN B 1 210 ? -31.062 -9.094 14.391 1 94.88 210 GLN B O 1
ATOM 7444 N N . SER B 1 211 ? -30.125 -9.305 16.406 1 94.19 211 SER B N 1
ATOM 7445 C CA . SER B 1 211 ? -30.547 -7.965 16.812 1 94.19 211 SER B CA 1
ATOM 7446 C C . SER B 1 211 ? -29.844 -6.891 15.992 1 94.19 211 SER B C 1
ATOM 7448 O O . SER B 1 211 ? -30.484 -5.938 15.531 1 94.19 211 SER B O 1
ATOM 7450 N N . PHE B 1 212 ? -28.609 -7.047 15.758 1 94.69 212 PHE B N 1
ATOM 7451 C CA . PHE B 1 212 ? -27.797 -6.059 15.055 1 94.69 212 PHE B CA 1
ATOM 7452 C C . PHE B 1 212 ? -28.234 -5.949 13.594 1 94.69 212 PHE B C 1
ATOM 7454 O O . PHE B 1 212 ? -28.5 -4.848 13.102 1 94.69 212 PHE B O 1
ATOM 7461 N N . PHE B 1 213 ? -28.391 -7.027 12.859 1 96.19 213 PHE B N 1
ATOM 7462 C CA . PHE B 1 213 ? -28.656 -6.988 11.43 1 96.19 213 PHE B CA 1
ATOM 7463 C C . PHE B 1 213 ? -30.141 -6.727 11.172 1 96.19 213 PHE B C 1
ATOM 7465 O O . PHE B 1 213 ? -30.5 -6.176 10.125 1 96.19 213 PHE B O 1
ATOM 7472 N N . THR B 1 214 ? -31.016 -7.09 12.117 1 95.62 214 THR B N 1
ATOM 7473 C CA . THR B 1 214 ? -32.406 -6.723 11.977 1 95.62 214 THR B CA 1
ATOM 7474 C C . THR B 1 214 ? -32.594 -5.223 12.18 1 95.62 214 THR B C 1
ATOM 7476 O O . THR B 1 214 ? -33.469 -4.605 11.539 1 95.62 214 THR B O 1
ATOM 7479 N N . GLU B 1 215 ? -31.75 -4.68 13.016 1 94.38 215 GLU B N 1
ATOM 7480 C CA . GLU B 1 215 ? -31.844 -3.256 13.305 1 94.38 215 GLU B CA 1
ATOM 7481 C C . GLU B 1 215 ? -31.281 -2.414 12.164 1 94.38 215 GLU B C 1
ATOM 7483 O O . GLU B 1 215 ? -31.906 -1.433 11.75 1 94.38 215 GLU B O 1
ATOM 7488 N N . TYR B 1 216 ? -30.203 -2.785 11.594 1 93.56 216 TYR B N 1
ATOM 7489 C CA . TYR B 1 216 ? -29.5 -1.915 1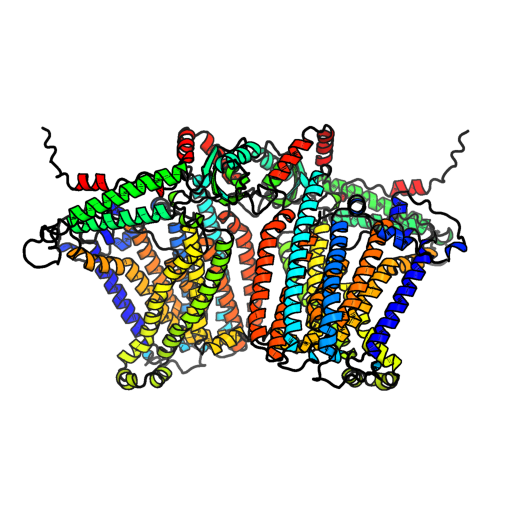0.656 1 93.56 216 TYR B CA 1
ATOM 7490 C C . TYR B 1 216 ? -29.719 -2.377 9.219 1 93.56 216 TYR B C 1
ATOM 7492 O O . TYR B 1 216 ? -29.5 -1.613 8.273 1 93.56 216 TYR B O 1
ATOM 7500 N N . HIS B 1 217 ? -30.062 -3.643 8.977 1 93.56 217 HIS B N 1
ATOM 7501 C CA . HIS B 1 217 ? -30.359 -4.18 7.652 1 93.56 217 HIS B CA 1
ATOM 7502 C C . HIS B 1 217 ? -31.672 -4.953 7.66 1 93.56 217 HIS B C 1
ATOM 7504 O O . HIS B 1 217 ? -31.734 -6.102 7.219 1 93.56 217 HIS B O 1
ATOM 7510 N N . PRO B 1 218 ? -32.75 -4.355 8.016 1 92.19 218 PRO B N 1
ATOM 7511 C CA . PRO B 1 218 ? -34 -5.078 8.211 1 92.19 218 PRO B CA 1
ATOM 7512 C C . PRO B 1 218 ? -34.562 -5.637 6.902 1 92.19 218 PRO B C 1
ATOM 7514 O O . PRO B 1 218 ? -35.125 -6.738 6.895 1 92.19 218 PRO B O 1
ATOM 7517 N N . SER B 1 219 ? -34.375 -5.047 5.836 1 90.81 219 SER B N 1
ATOM 7518 C CA . SER B 1 219 ? -35 -5.453 4.586 1 90.81 219 SER B CA 1
ATOM 7519 C C . SER B 1 219 ? -34.188 -6.523 3.871 1 90.81 219 SER B C 1
ATOM 7521 O O . SER B 1 219 ? -34.719 -7.297 3.078 1 90.81 219 SER B O 1
ATOM 7523 N N . THR B 1 220 ? -32.938 -6.613 4.137 1 93.88 220 THR B N 1
ATOM 7524 C CA . THR B 1 220 ? -32.062 -7.488 3.336 1 93.88 220 THR B CA 1
ATOM 7525 C C . THR B 1 220 ? -31.578 -8.672 4.168 1 93.88 220 THR B C 1
ATOM 7527 O O . THR B 1 220 ? -31.156 -9.688 3.615 1 93.88 220 THR B O 1
ATOM 7530 N N . TYR B 1 221 ? -31.672 -8.656 5.484 1 96.81 221 TYR B N 1
ATOM 7531 C CA . TYR B 1 221 ? -31.188 -9.719 6.355 1 96.81 221 TYR B CA 1
ATOM 7532 C C . TYR B 1 221 ? -32.062 -10.969 6.23 1 96.81 221 TYR B C 1
ATOM 7534 O O . TYR B 1 221 ? -33.281 -10.883 6.238 1 96.81 221 TYR B O 1
ATOM 7542 N N . LEU B 1 222 ? -31.484 -12.172 6.039 1 96.56 222 LEU B N 1
ATOM 7543 C CA . LEU B 1 222 ? -32.219 -13.43 5.914 1 96.56 222 LEU B CA 1
ATOM 7544 C C . LEU B 1 222 ? -31.969 -14.32 7.133 1 96.56 222 LEU B C 1
ATOM 7546 O O . LEU B 1 222 ? -32.906 -14.562 7.914 1 96.56 222 LEU B O 1
ATOM 7550 N N . SER B 1 223 ? -30.672 -14.781 7.262 1 96.62 223 SER B N 1
ATOM 7551 C CA . SER B 1 223 ? -30.344 -15.688 8.359 1 96.62 223 SER B CA 1
ATOM 7552 C C . SER B 1 223 ? -28.859 -15.625 8.703 1 96.62 223 SER B C 1
ATOM 7554 O O . SER B 1 223 ? -28.094 -14.898 8.062 1 96.62 223 SER B O 1
ATOM 7556 N N . HIS B 1 224 ? -28.516 -16.234 9.828 1 96.38 224 HIS B N 1
ATOM 7557 C CA . HIS B 1 224 ? -27.109 -16.328 10.219 1 96.38 224 HIS B CA 1
ATOM 7558 C C . HIS B 1 224 ? -26.781 -17.703 10.789 1 96.38 224 HIS B C 1
ATOM 7560 O O . HIS B 1 224 ? -27.672 -18.438 11.203 1 96.38 224 HIS B O 1
ATOM 7566 N N . MET B 1 225 ? -25.594 -18.141 10.617 1 93.88 225 MET B N 1
ATOM 7567 C CA . MET B 1 225 ? -25.078 -19.375 11.188 1 93.88 225 MET B CA 1
ATOM 7568 C C . MET B 1 225 ? -23.812 -19.109 12 1 93.88 225 MET B C 1
ATOM 7570 O O . MET B 1 225 ? -22.797 -18.672 11.453 1 93.88 225 MET B O 1
ATOM 7574 N N . VAL B 1 226 ? -23.906 -19.375 13.297 1 91.94 226 VAL B N 1
ATOM 7575 C CA . VAL B 1 226 ? -22.781 -19.125 14.188 1 91.94 226 VAL B CA 1
ATOM 7576 C C . VAL B 1 226 ? -21.75 -20.25 14.047 1 91.94 226 VAL B C 1
ATOM 7578 O O . VAL B 1 226 ? -22.109 -21.422 13.93 1 91.94 226 VAL B O 1
ATOM 7581 N N . VAL B 1 227 ? -20.484 -19.859 14.008 1 90 227 VAL B N 1
ATOM 7582 C CA . VAL B 1 227 ? -19.406 -20.828 13.906 1 90 227 VAL B CA 1
ATOM 7583 C C . VAL B 1 227 ? -19.031 -21.344 15.297 1 90 227 VAL B C 1
ATOM 7585 O O . VAL B 1 227 ? -18.906 -20.578 16.234 1 90 227 VAL B O 1
ATOM 7588 N N . ARG B 1 228 ? -18.906 -22.641 15.414 1 87.12 228 ARG B N 1
ATOM 7589 C CA . ARG B 1 228 ? -18.547 -23.266 16.672 1 87.12 228 ARG B CA 1
ATOM 7590 C C . ARG B 1 228 ? -17.156 -23.891 16.609 1 87.12 228 ARG B C 1
ATOM 7592 O O . ARG B 1 228 ? -16.641 -24.156 15.516 1 87.12 228 ARG B O 1
ATOM 7599 N N . ARG B 1 229 ? -16.531 -23.953 17.766 1 84.12 229 ARG B N 1
ATOM 7600 C CA . ARG B 1 229 ? -15.203 -24.547 17.812 1 84.12 229 ARG B CA 1
ATOM 7601 C C . ARG B 1 229 ? -15.273 -26.078 17.656 1 84.12 229 ARG B C 1
ATOM 7603 O O . ARG B 1 229 ? -15.844 -26.766 18.516 1 84.12 229 ARG B O 1
ATOM 7610 N N . THR B 1 230 ? -14.812 -26.578 16.562 1 83.5 230 THR B N 1
ATOM 7611 C CA . THR B 1 230 ? -14.93 -28.016 16.297 1 83.5 230 THR B CA 1
ATOM 7612 C C . THR B 1 230 ? -13.547 -28.641 16.109 1 83.5 230 THR B C 1
ATOM 7614 O O . THR B 1 230 ? -13.414 -29.656 15.43 1 83.5 230 THR B O 1
ATOM 7617 N N . ASN B 1 231 ? -12.562 -28.062 16.656 1 81.5 231 ASN B N 1
ATOM 7618 C CA . ASN B 1 231 ? -11.227 -28.594 16.438 1 81.5 231 ASN B CA 1
ATOM 7619 C C . ASN B 1 231 ? -11.086 -30 17 1 81.5 231 ASN B C 1
ATOM 7621 O O . ASN B 1 231 ? -10.555 -30.891 16.344 1 81.5 231 ASN B O 1
ATOM 7625 N N . LYS B 1 232 ? -11.586 -30.25 18.219 1 82.69 232 LYS B N 1
ATOM 7626 C CA . LYS B 1 232 ? -11.5 -31.562 18.859 1 82.69 232 LYS B CA 1
ATOM 7627 C C . LYS B 1 232 ? -12.344 -32.594 18.109 1 82.69 232 LYS B C 1
ATOM 7629 O O . LYS B 1 232 ? -11.93 -33.75 17.953 1 82.69 232 LYS B O 1
ATOM 7634 N N . LEU B 1 233 ? -13.5 -32.094 17.719 1 86.12 233 LEU B N 1
ATOM 7635 C CA . LEU B 1 233 ? -14.398 -32.969 16.969 1 86.12 233 LEU B CA 1
ATOM 7636 C C . LEU B 1 233 ? -13.773 -33.406 15.648 1 86.12 233 LEU B C 1
ATOM 7638 O O . LEU B 1 233 ? -13.875 -34.562 15.25 1 86.12 233 LEU B O 1
ATOM 7642 N N . ARG B 1 234 ? -13.125 -32.531 14.992 1 86.25 234 ARG B N 1
ATOM 7643 C CA . ARG B 1 234 ? -12.5 -32.812 13.711 1 86.25 234 ARG B CA 1
ATOM 7644 C C . ARG B 1 234 ? -11.352 -33.812 13.875 1 86.25 234 ARG B C 1
ATOM 7646 O O . ARG B 1 234 ? -11.133 -34.656 13.008 1 86.25 234 ARG B O 1
ATOM 7653 N N . ALA B 1 235 ? -10.68 -33.688 14.93 1 86.31 235 ALA B N 1
ATOM 7654 C CA . ALA B 1 235 ? -9.617 -34.656 15.211 1 86.31 235 ALA B CA 1
ATOM 7655 C C . ALA B 1 235 ? -10.18 -36.062 15.406 1 86.31 235 ALA B C 1
ATOM 7657 O O . ALA B 1 235 ? -9.617 -37.031 14.898 1 86.31 235 ALA B O 1
ATOM 7658 N N . LEU B 1 236 ? -11.328 -36.156 16.047 1 87.06 236 LEU B N 1
ATOM 7659 C CA . LEU B 1 236 ? -11.984 -37.438 16.281 1 87.06 236 LEU B CA 1
ATOM 7660 C C . LEU B 1 236 ? -12.484 -38.031 14.961 1 87.06 236 LEU B C 1
ATOM 7662 O O . LEU B 1 236 ? -12.359 -39.219 14.734 1 87.06 236 LEU B O 1
ATOM 7666 N N . ILE B 1 237 ? -12.992 -37.125 14.188 1 87.06 237 ILE B N 1
ATOM 7667 C CA . ILE B 1 237 ? -13.508 -37.562 12.898 1 87.06 237 ILE B CA 1
ATOM 7668 C C . ILE B 1 237 ? -12.359 -38.062 12.023 1 87.06 237 ILE B C 1
ATOM 7670 O O . ILE B 1 237 ? -12.492 -39.094 11.328 1 87.06 237 ILE B O 1
ATOM 7674 N N . ASN B 1 238 ? -11.305 -37.375 12.062 1 85.5 238 ASN B N 1
ATOM 7675 C CA . ASN B 1 238 ? -10.133 -37.812 11.305 1 85.5 238 ASN B CA 1
ATOM 7676 C C . ASN B 1 238 ? -9.609 -39.156 11.789 1 85.5 238 ASN B C 1
ATOM 7678 O O . ASN B 1 238 ? -9.188 -39.969 10.984 1 85.5 238 ASN B O 1
ATOM 7682 N N . ASP B 1 239 ? -9.688 -39.375 13.023 1 85.75 239 ASP B N 1
ATOM 7683 C CA . ASP B 1 239 ? -9.281 -40.656 13.594 1 85.75 239 ASP B CA 1
ATOM 7684 C C . ASP B 1 239 ? -10.219 -41.781 13.148 1 85.75 239 ASP B C 1
ATOM 7686 O O . ASP B 1 239 ? -9.781 -42.875 12.852 1 85.75 239 ASP B O 1
ATOM 7690 N N . ALA B 1 240 ? -11.461 -41.406 13.125 1 85.5 240 ALA B N 1
ATOM 7691 C CA . ALA B 1 240 ? -12.453 -42.375 12.68 1 85.5 240 ALA B CA 1
ATOM 7692 C C . ALA B 1 240 ? -12.227 -42.75 11.219 1 85.5 240 ALA B C 1
ATOM 7694 O O . ALA B 1 240 ? -12.312 -43.938 10.852 1 85.5 240 ALA B O 1
ATOM 7695 N N . LYS B 1 241 ? -11.953 -41.781 10.453 1 83.75 241 LYS B N 1
ATOM 7696 C CA . LYS B 1 241 ? -11.711 -42 9.039 1 83.75 241 LYS B CA 1
ATOM 7697 C C . LYS B 1 241 ? -10.477 -42.875 8.828 1 83.75 241 LYS B C 1
ATOM 7699 O O . LYS B 1 241 ? -10.469 -43.75 7.969 1 83.75 241 LYS B O 1
ATOM 7704 N N . LYS B 1 242 ? -9.484 -42.625 9.617 1 83.19 242 LYS B N 1
ATOM 7705 C CA . LYS B 1 242 ? -8.266 -43.406 9.523 1 83.19 242 LYS B CA 1
ATOM 7706 C C . LYS B 1 242 ? -8.523 -44.875 9.906 1 83.19 242 LYS B C 1
ATOM 7708 O O . LYS B 1 242 ? -8.047 -45.781 9.242 1 83.19 242 LYS B O 1
ATOM 7713 N N . LEU B 1 243 ? -9.281 -45 10.945 1 82.31 243 LEU B N 1
ATOM 7714 C CA . LEU B 1 243 ? -9.617 -46.344 11.406 1 82.31 243 LEU B CA 1
ATOM 7715 C C . LEU B 1 243 ? -10.492 -47.094 10.391 1 82.31 243 LEU B C 1
ATOM 7717 O O . LEU B 1 243 ? -10.328 -48.281 10.164 1 82.31 243 LEU B O 1
ATOM 7721 N N . TYR B 1 244 ? -11.391 -46.312 9.852 1 82.5 244 TYR B N 1
ATOM 7722 C CA . TYR B 1 244 ? -12.266 -46.875 8.82 1 82.5 244 TYR B CA 1
ATOM 7723 C C . TYR B 1 244 ? -11.461 -47.344 7.629 1 82.5 244 TYR B C 1
ATOM 7725 O O . TYR B 1 244 ? -11.695 -48.438 7.113 1 82.5 244 TYR B O 1
ATOM 7733 N N . ARG B 1 245 ? -10.531 -46.594 7.238 1 77.88 245 ARG B N 1
ATOM 7734 C CA . ARG B 1 245 ? -9.688 -46.969 6.113 1 77.88 245 ARG B CA 1
ATOM 7735 C C . ARG B 1 245 ? -8.859 -48.219 6.441 1 77.88 245 ARG B C 1
ATOM 7737 O O . ARG B 1 245 ? -8.656 -49.094 5.586 1 77.88 245 ARG B O 1
ATOM 7744 N N . ARG B 1 246 ? -8.453 -48.281 7.652 1 77.12 246 ARG B N 1
ATOM 7745 C CA . ARG B 1 246 ? -7.672 -49.438 8.102 1 77.12 246 ARG B CA 1
ATOM 7746 C C . ARG B 1 246 ? -8.523 -50.688 8.094 1 77.12 246 ARG B C 1
ATOM 7748 O O . ARG B 1 246 ? -8.039 -51.781 7.719 1 77.12 246 ARG B O 1
ATOM 7755 N N . ILE B 1 247 ? -9.742 -50.594 8.492 1 79.88 247 ILE B N 1
ATOM 7756 C CA . ILE B 1 247 ? -10.656 -51.75 8.547 1 79.88 247 ILE B CA 1
ATOM 7757 C C . ILE B 1 247 ? -10.93 -52.25 7.129 1 79.88 247 ILE B C 1
ATOM 7759 O O . ILE B 1 247 ? -10.922 -53.438 6.879 1 79.88 247 ILE B O 1
ATOM 7763 N N . ILE B 1 248 ? -11.141 -51.281 6.227 1 74.12 248 ILE B N 1
ATOM 7764 C CA . ILE B 1 248 ? -11.414 -51.625 4.836 1 74.12 248 ILE B CA 1
ATOM 7765 C C . ILE B 1 248 ? -10.195 -52.344 4.238 1 74.12 248 ILE B C 1
ATOM 7767 O O . ILE B 1 248 ? -10.344 -53.312 3.496 1 74.12 248 ILE B O 1
ATOM 7771 N N . HIS B 1 249 ? -9.062 -51.938 4.641 1 72.81 249 HIS B N 1
ATOM 7772 C CA . HIS B 1 249 ? -7.836 -52.531 4.145 1 72.81 249 HIS B CA 1
ATOM 7773 C C . HIS B 1 249 ? -7.652 -53.938 4.695 1 72.81 249 HIS B C 1
ATOM 7775 O O . HIS B 1 249 ? -7.223 -54.844 3.973 1 72.81 249 HIS B O 1
ATOM 7781 N N . LEU B 1 250 ? -8.008 -54.156 5.914 1 71.56 250 LEU B N 1
ATOM 7782 C CA . LEU B 1 250 ? -7.855 -55.469 6.559 1 71.56 250 LEU B CA 1
ATOM 7783 C C . LEU B 1 250 ? -8.906 -56.438 6.043 1 71.56 250 LEU B C 1
ATOM 7785 O O . LEU B 1 250 ? -8.625 -57.625 5.922 1 71.56 250 LEU B O 1
ATOM 7789 N N . GLN B 1 251 ? -10.07 -55.938 5.801 1 70.75 251 GLN B N 1
ATOM 7790 C CA . GLN B 1 251 ? -11.141 -56.781 5.297 1 70.75 251 GLN B CA 1
ATOM 7791 C C . GLN B 1 251 ? -10.859 -57.25 3.871 1 70.75 251 GLN B C 1
ATOM 7793 O O . GLN B 1 251 ? -11.281 -58.312 3.465 1 70.75 251 GLN B O 1
ATOM 7798 N N . SER B 1 252 ? -10.242 -56.375 3.092 1 62.75 252 SER B N 1
ATOM 7799 C CA . SER B 1 252 ? -9.938 -56.719 1.705 1 62.75 252 SER B CA 1
ATOM 7800 C C . SER B 1 252 ? -8.766 -57.688 1.616 1 62.75 252 SER B C 1
ATOM 7802 O O . SER B 1 252 ? -8.602 -58.375 0.61 1 62.75 252 SER B O 1
ATOM 7804 N N . SER B 1 253 ? -7.895 -57.594 2.607 1 59.75 253 SER B N 1
ATOM 7805 C CA . SER B 1 253 ? -6.793 -58.562 2.615 1 59.75 253 SER B CA 1
ATOM 7806 C C . SER B 1 253 ? -7.281 -59.969 2.91 1 59.75 253 SER B C 1
ATOM 7808 O O . SER B 1 253 ? -8.32 -60.156 3.553 1 59.75 253 SER B O 1
ATOM 7810 N N . SER B 1 254 ? -6.809 -60.969 2.184 1 54.34 254 SER B N 1
ATOM 7811 C CA . SER B 1 254 ? -7.156 -62.375 2.271 1 54.34 254 SER B CA 1
ATOM 7812 C C . SER B 1 254 ? -7.301 -62.844 3.723 1 54.34 254 SER B C 1
ATOM 7814 O O . SER B 1 254 ? -6.75 -62.219 4.629 1 54.34 254 SER B O 1
ATOM 7816 N N . THR B 1 255 ? -8.133 -63.969 4.023 1 51.06 255 THR B N 1
ATOM 7817 C CA . THR B 1 255 ? -8.656 -64.688 5.188 1 51.06 255 THR B CA 1
ATOM 7818 C C . THR B 1 255 ? -7.582 -64.812 6.27 1 51.06 255 THR B C 1
ATOM 7820 O O . THR B 1 255 ? -7.898 -65.062 7.434 1 51.06 255 THR B O 1
ATOM 7823 N N . GLN B 1 256 ? -6.324 -64.875 5.863 1 50.25 256 GLN B N 1
ATOM 7824 C CA . GLN B 1 256 ? -5.359 -65.375 6.816 1 50.25 256 GLN B CA 1
ATOM 7825 C C . GLN B 1 256 ? -4.98 -64.312 7.859 1 50.25 256 GLN B C 1
ATOM 7827 O O . GLN B 1 256 ? -4.676 -64.688 9.008 1 50.25 256 GLN B O 1
ATOM 7832 N N . ASN B 1 257 ? -5.016 -63 7.516 1 52.84 257 ASN B N 1
ATOM 7833 C CA . ASN B 1 257 ? -4.371 -62.062 8.414 1 52.84 257 ASN B CA 1
ATOM 7834 C C . ASN B 1 257 ? -5.375 -61.438 9.375 1 52.84 257 ASN B C 1
ATOM 7836 O O . ASN B 1 257 ? -5.066 -60.438 10.039 1 52.84 257 ASN B O 1
ATOM 7840 N N . LYS B 1 258 ? -6.508 -61.812 9.289 1 59.25 258 LYS B N 1
ATOM 7841 C CA . LYS B 1 258 ? -7.629 -61.344 10.102 1 59.25 258 LYS B CA 1
ATOM 7842 C C . LYS B 1 258 ? -7.492 -61.812 11.547 1 59.25 258 LYS B C 1
ATOM 7844 O O . LYS B 1 258 ? -8.07 -61.219 12.453 1 59.25 258 LYS B O 1
ATOM 7849 N N . TYR B 1 259 ? -6.656 -62.969 11.719 1 55.03 259 TYR B N 1
ATOM 7850 C CA . TYR B 1 259 ? -6.504 -63.5 13.062 1 55.03 259 TYR B CA 1
ATOM 7851 C C . TYR B 1 259 ? -5.082 -63.312 13.57 1 55.03 259 TYR B C 1
ATOM 7853 O O . TYR B 1 259 ? -4.117 -63.625 12.883 1 55.03 259 TYR B O 1
ATOM 7861 N N . ARG B 1 260 ? -4.551 -62.188 13.914 1 53.25 260 ARG B N 1
ATOM 7862 C CA . ARG B 1 260 ? -3.236 -62.094 14.539 1 53.25 260 ARG B CA 1
ATOM 7863 C C . ARG B 1 260 ? -3.238 -62.781 15.898 1 53.25 260 ARG B C 1
ATOM 7865 O O . ARG B 1 260 ? -4.148 -62.562 16.703 1 53.25 260 ARG B O 1
ATOM 7872 N N . CYS B 1 261 ? -2.416 -63.844 16.016 1 46.41 261 CYS B N 1
ATOM 7873 C CA . CYS B 1 261 ? -2.131 -64.438 17.297 1 46.41 261 CYS B CA 1
ATOM 7874 C C . CYS B 1 261 ? -1.609 -63.438 18.297 1 46.41 261 CYS B C 1
ATOM 7876 O O . CYS B 1 261 ? -0.724 -62.656 17.969 1 46.41 261 CYS B O 1
ATOM 7878 N N . GLY B 1 262 ? -2.371 -62.781 19.125 1 45.16 262 GLY B N 1
ATOM 7879 C CA . GLY B 1 262 ? -1.795 -62 20.188 1 45.16 262 GLY B CA 1
ATOM 7880 C C . GLY B 1 262 ? -0.443 -62.5 20.656 1 45.16 262 GLY B C 1
ATOM 7881 O O . GLY B 1 262 ? -0.223 -63.719 20.719 1 45.16 262 GLY B O 1
ATOM 7882 N N . ASN B 1 263 ? 0.604 -61.906 20.266 1 42.41 263 ASN B N 1
ATOM 7883 C CA . ASN B 1 263 ? 1.962 -62.281 20.609 1 42.41 263 ASN B CA 1
ATOM 7884 C C . ASN B 1 263 ? 2.02 -62.906 22.016 1 42.41 263 ASN B C 1
ATOM 7886 O O . ASN B 1 263 ? 3.084 -62.969 22.625 1 42.41 263 ASN B O 1
ATOM 7890 N N . CYS B 1 264 ? 1.085 -62.906 22.969 1 40.47 264 CYS B N 1
ATOM 7891 C CA . CYS B 1 264 ? 1.782 -63.469 24.125 1 40.47 264 CYS B CA 1
ATOM 7892 C C . CYS B 1 264 ? 2.445 -64.812 23.781 1 40.47 264 CYS B C 1
ATOM 7894 O O . CYS B 1 264 ? 2.127 -65.438 22.766 1 40.47 264 CYS B O 1
ATOM 7896 N N . PHE B 1 265 ? 2.791 -65.75 24.828 1 42.59 265 PHE B N 1
ATOM 7897 C CA . PHE B 1 265 ? 3.195 -67.125 24.875 1 42.59 265 PHE B CA 1
ATOM 7898 C C . PHE B 1 265 ? 2.336 -68 23.953 1 42.59 265 PHE B C 1
ATOM 7900 O O . PHE B 1 265 ? 1.205 -67.625 23.625 1 42.59 265 PHE B O 1
ATOM 7907 N N . GLY B 1 266 ? 2.773 -68.938 23.109 1 43.12 266 GLY B N 1
ATOM 7908 C CA . GLY B 1 266 ? 2.393 -70 22.188 1 43.12 266 GLY B CA 1
ATOM 7909 C C . GLY B 1 266 ? 0.961 -70.5 22.391 1 43.12 266 GLY B C 1
ATOM 7910 O O . GLY B 1 266 ? 0.366 -71.062 21.469 1 43.12 266 GLY B O 1
ATOM 7911 N N . LEU B 1 267 ? 0.687 -71 23.641 1 43.09 267 LEU B N 1
ATOM 7912 C CA . LEU B 1 267 ? -0.373 -71.938 23.812 1 43.09 267 LEU B CA 1
ATOM 7913 C C . LEU B 1 267 ? -1.726 -71.375 23.422 1 43.09 267 LEU B C 1
ATOM 7915 O O . LEU B 1 267 ? -2.482 -72 22.672 1 43.09 267 LEU B O 1
ATOM 7919 N N . PHE B 1 268 ? -2.568 -70.812 24.359 1 43.56 268 PHE B N 1
ATOM 7920 C CA . PHE B 1 268 ? -4.012 -70.625 24.391 1 43.56 268 PHE B CA 1
ATOM 7921 C C . PHE B 1 268 ? -4.395 -69.312 23.766 1 43.56 268 PHE B C 1
ATOM 7923 O O . PHE B 1 268 ? -5.453 -68.75 24.078 1 43.56 268 PHE B O 1
ATOM 7930 N N . GLY B 1 269 ? -3.52 -68.625 23.078 1 45.88 269 GLY B N 1
ATOM 7931 C CA . GLY B 1 269 ? -3.969 -67.25 22.844 1 45.88 269 GLY B CA 1
ATOM 7932 C C . GLY B 1 269 ? -5.113 -67.188 21.844 1 45.88 269 GLY B C 1
ATOM 7933 O O . GLY B 1 269 ? -5.145 -67.875 20.859 1 45.88 269 GLY B O 1
ATOM 7934 N N . ARG B 1 270 ? -6.344 -66.875 22.297 1 51 270 ARG B N 1
ATOM 7935 C CA . ARG B 1 270 ? -7.582 -66.688 21.531 1 51 270 ARG B CA 1
ATOM 7936 C C . ARG B 1 270 ? -7.344 -65.938 20.25 1 51 270 ARG B C 1
ATOM 7938 O O . ARG B 1 270 ? -6.594 -64.938 20.25 1 51 270 ARG B O 1
ATOM 7945 N N . LYS B 1 271 ? -7.5 -66.5 19.141 1 55.47 271 LYS B N 1
ATOM 7946 C CA . LYS B 1 271 ? -7.539 -65.875 17.812 1 55.47 271 LYS B CA 1
ATOM 7947 C C . LYS B 1 271 ? -8.391 -64.625 17.812 1 55.47 271 LYS B C 1
ATOM 7949 O O . LYS B 1 271 ? -9.594 -64.625 18.062 1 55.47 271 LYS B O 1
ATOM 7954 N N . VAL B 1 272 ? -7.906 -63.5 18.344 1 60.44 272 VAL B N 1
ATOM 7955 C CA . VAL B 1 272 ? -8.711 -62.281 18.359 1 60.44 272 VAL B CA 1
ATOM 7956 C C . VAL B 1 272 ? -8.805 -61.719 16.953 1 60.44 272 VAL B C 1
ATOM 7958 O O . VAL B 1 272 ? -7.793 -61.594 16.25 1 60.44 272 VAL B O 1
ATOM 7961 N N . ASP B 1 273 ? -9.961 -61.75 16.359 1 68.06 273 ASP B N 1
ATOM 7962 C CA . ASP B 1 273 ? -10.289 -61.125 15.086 1 68.06 273 ASP B CA 1
ATOM 7963 C C . ASP B 1 273 ? -9.984 -59.625 15.109 1 68.06 273 ASP B C 1
ATOM 7965 O O . ASP B 1 273 ? -10.664 -58.875 15.781 1 68.06 273 ASP B O 1
ATOM 7969 N N . ILE B 1 274 ? -8.805 -59.219 14.625 1 77.19 274 ILE B N 1
ATOM 7970 C CA . ILE B 1 274 ? -8.328 -57.844 14.586 1 77.19 274 ILE B CA 1
ATOM 7971 C C . ILE B 1 274 ? -9.375 -56.969 13.938 1 77.19 274 ILE B C 1
ATOM 7973 O O . ILE B 1 274 ? -9.562 -55.812 14.352 1 77.19 274 ILE B O 1
ATOM 7977 N N . VAL B 1 275 ? -10.062 -57.469 13.016 1 79 275 VAL B N 1
ATOM 7978 C CA . VAL B 1 275 ? -11.094 -56.688 12.336 1 79 275 VAL B CA 1
ATOM 7979 C C . VAL B 1 275 ? -12.211 -56.344 13.32 1 79 275 VAL B C 1
ATOM 7981 O O . VAL B 1 275 ? -12.695 -55.188 13.344 1 79 275 VAL B O 1
ATOM 7984 N N . ASN B 1 276 ? -12.547 -57.406 14.164 1 78.19 276 ASN B N 1
ATOM 7985 C CA . ASN B 1 276 ? -13.602 -57.156 15.141 1 78.19 276 ASN B CA 1
ATOM 7986 C C . ASN B 1 276 ? -13.148 -56.188 16.203 1 78.19 276 ASN B C 1
ATOM 7988 O O . ASN B 1 276 ? -13.945 -55.375 16.688 1 78.19 276 ASN B O 1
ATOM 7992 N N . GLN B 1 277 ? -11.883 -56.281 16.5 1 81.44 277 GLN B N 1
ATOM 7993 C CA . GLN B 1 277 ? -11.359 -55.344 17.484 1 81.44 277 GLN B CA 1
ATOM 7994 C C . GLN B 1 277 ? -11.383 -53.906 16.938 1 81.44 277 GLN B C 1
ATOM 7996 O O . GLN B 1 277 ? -11.766 -52.969 17.641 1 81.44 277 GLN B O 1
ATOM 8001 N N . TYR B 1 278 ? -10.977 -53.75 15.719 1 83.38 278 TYR B N 1
ATOM 8002 C CA . TYR B 1 278 ? -10.961 -52.438 15.125 1 83.38 278 TYR B CA 1
ATOM 8003 C C . TYR B 1 278 ? -12.383 -51.938 14.875 1 83.38 278 TYR B C 1
ATOM 8005 O O . TYR B 1 278 ? -12.641 -50.719 14.945 1 83.38 278 TYR B O 1
ATOM 8013 N N . GLU B 1 279 ? -13.273 -52.812 14.586 1 82.88 279 GLU B N 1
ATOM 8014 C CA . GLU B 1 279 ? -14.672 -52.406 14.414 1 82.88 279 GLU B CA 1
ATOM 8015 C C . GLU B 1 279 ? -15.266 -51.906 15.727 1 82.88 279 GLU B C 1
ATOM 8017 O O . GLU B 1 279 ? -16.047 -50.969 15.734 1 82.88 279 GLU B O 1
ATOM 8022 N N . LYS B 1 280 ? -14.891 -52.625 16.766 1 84 280 LYS B N 1
ATOM 8023 C CA . LYS B 1 280 ? -15.352 -52.156 18.062 1 84 280 LYS B CA 1
ATOM 8024 C C . LYS B 1 280 ? -14.766 -50.812 18.406 1 84 280 LYS B C 1
ATOM 8026 O O . LYS B 1 280 ? -15.461 -49.938 18.953 1 84 280 LYS B O 1
ATOM 8031 N N . LYS B 1 281 ? -13.523 -50.656 18.125 1 86.94 281 LYS B N 1
ATOM 8032 C CA . LYS B 1 281 ? -12.883 -49.375 18.359 1 86.94 281 LYS B CA 1
ATOM 8033 C C . LYS B 1 281 ? -13.539 -48.281 17.516 1 86.94 281 LYS B C 1
ATOM 8035 O O . LYS B 1 281 ? -13.688 -47.125 17.984 1 86.94 281 LYS B O 1
ATOM 8040 N N . LEU B 1 282 ? -13.906 -48.562 16.266 1 88.44 282 LEU B N 1
ATOM 8041 C CA . LEU B 1 282 ? -14.586 -47.594 15.398 1 88.44 282 LEU B CA 1
ATOM 8042 C C . LEU B 1 282 ? -15.945 -47.219 15.961 1 88.44 282 LEU B C 1
ATOM 8044 O O . LEU B 1 282 ? -16.344 -46.062 15.922 1 88.44 282 LEU B O 1
ATOM 8048 N N . GLU B 1 283 ? -16.641 -48.219 16.484 1 85.44 283 GLU B N 1
ATOM 8049 C CA . GLU B 1 283 ? -17.922 -47.938 17.094 1 85.44 283 GLU B CA 1
ATOM 8050 C C . GLU B 1 283 ? -17.781 -47.031 18.312 1 85.44 283 GLU B C 1
ATOM 8052 O O . GLU B 1 283 ? -18.625 -46.156 18.531 1 85.44 283 GLU B O 1
ATOM 8057 N N . ASP B 1 284 ? -16.719 -47.25 18.984 1 87.56 284 ASP B N 1
ATOM 8058 C CA . ASP B 1 284 ? -16.453 -46.406 20.141 1 87.56 284 ASP B CA 1
ATOM 8059 C C . ASP B 1 284 ? -16.156 -44.969 19.719 1 87.56 284 ASP B C 1
ATOM 8061 O O . ASP B 1 284 ? -16.656 -44.031 20.328 1 87.56 284 ASP B O 1
ATOM 8065 N N . ILE B 1 285 ? -15.344 -44.812 18.734 1 89.12 285 ILE B N 1
ATOM 8066 C CA . ILE B 1 285 ? -14.984 -43.469 18.266 1 89.12 285 ILE B CA 1
ATOM 8067 C C . ILE B 1 285 ? -16.219 -42.812 17.672 1 89.12 285 ILE B C 1
ATOM 8069 O O . ILE B 1 285 ? -16.422 -41.594 17.844 1 89.12 285 ILE B O 1
ATOM 8073 N N . GLU B 1 286 ? -17.047 -43.531 17.016 1 87.38 286 GLU B N 1
ATOM 8074 C CA . GLU B 1 286 ? -18.266 -42.969 16.438 1 87.38 286 GLU B CA 1
ATOM 8075 C C . GLU B 1 286 ? -19.219 -42.469 17.547 1 87.38 286 GLU B C 1
ATOM 8077 O O . GLU B 1 286 ? -19.891 -41.469 17.391 1 87.38 286 GLU B O 1
ATOM 8082 N N . GLU B 1 287 ? -19.266 -43.281 18.578 1 86.19 287 GLU B N 1
ATOM 8083 C CA . GLU B 1 287 ? -20.078 -42.844 19.719 1 86.19 287 GLU B CA 1
ATOM 8084 C C . GLU B 1 287 ? -19.5 -41.594 20.344 1 86.19 287 GLU B C 1
ATOM 8086 O O . GLU B 1 287 ? -20.25 -40.688 20.734 1 86.19 287 GLU B O 1
ATOM 8091 N N . ASN B 1 288 ? -18.234 -41.531 20.406 1 87.12 288 ASN B N 1
ATOM 8092 C CA . ASN B 1 288 ? -17.594 -40.344 20.922 1 87.12 288 ASN B CA 1
ATOM 8093 C C . ASN B 1 288 ? -17.828 -39.125 20 1 87.12 288 ASN B C 1
ATOM 8095 O O . ASN B 1 288 ? -17.969 -38 20.484 1 87.12 288 ASN B O 1
ATOM 8099 N N . VAL B 1 289 ? -17.812 -39.375 18.703 1 88.75 289 VAL B N 1
ATOM 8100 C CA . VAL B 1 289 ? -18.094 -38.312 17.734 1 88.75 289 VAL B CA 1
ATOM 8101 C C . VAL B 1 289 ? -19.531 -37.812 17.938 1 88.75 289 VAL B C 1
ATOM 8103 O O . VAL B 1 289 ? -19.781 -36.594 17.938 1 88.75 289 VAL B O 1
ATOM 8106 N N . ARG B 1 290 ? -20.438 -38.719 18.156 1 86.81 290 ARG B N 1
ATOM 8107 C CA . ARG B 1 290 ? -21.828 -38.312 18.375 1 86.81 290 ARG B CA 1
ATOM 8108 C C . ARG B 1 290 ? -22 -37.531 19.672 1 86.81 290 ARG B C 1
ATOM 8110 O O . ARG B 1 290 ? -22.734 -36.531 19.703 1 86.81 290 ARG B O 1
ATOM 8117 N N . LEU B 1 291 ? -21.312 -37.969 20.625 1 85.62 291 LEU B N 1
ATOM 8118 C CA . LEU B 1 291 ? -21.344 -37.25 21.891 1 85.62 291 LEU B CA 1
ATOM 8119 C C . LEU B 1 291 ? -20.688 -35.875 21.766 1 85.62 291 LEU B C 1
ATOM 8121 O O . LEU B 1 291 ? -21.203 -34.906 22.312 1 85.62 291 LEU B O 1
ATOM 8125 N N . GLY B 1 292 ? -19.594 -35.938 21.078 1 84.69 292 GLY B N 1
ATOM 8126 C CA . GLY B 1 292 ? -18.922 -34.656 20.828 1 84.69 292 GLY B CA 1
ATOM 8127 C C . GLY B 1 292 ? -19.766 -33.688 20.031 1 84.69 292 GLY B C 1
ATOM 8128 O O . GLY B 1 292 ? -19.75 -32.5 20.297 1 84.69 292 GLY B O 1
ATOM 8129 N N . GLN B 1 293 ? -20.453 -34.188 19.078 1 86.56 293 GLN B N 1
ATOM 8130 C CA . GLN B 1 293 ? -21.344 -33.344 18.266 1 86.56 293 GLN B CA 1
ATOM 8131 C C . GLN B 1 293 ? -22.469 -32.75 19.109 1 86.56 293 GLN B C 1
ATOM 8133 O O . GLN B 1 293 ? -22.812 -31.578 18.953 1 86.56 293 GLN B O 1
ATOM 8138 N N . SER B 1 294 ? -23.016 -33.5 19.969 1 83.56 294 SER B N 1
ATOM 8139 C CA . SER B 1 294 ? -24.094 -33.031 20.828 1 83.56 294 SER B CA 1
ATOM 8140 C C . SER B 1 294 ? -23.578 -32.031 21.859 1 83.56 294 SER B C 1
ATOM 8142 O O . SER B 1 294 ? -24.266 -31.047 22.156 1 83.56 294 SER B O 1
ATOM 8144 N N . GLU B 1 295 ? -22.422 -32.25 22.281 1 82.5 295 GLU B N 1
ATOM 8145 C CA . GLU B 1 295 ? -21.812 -31.328 23.234 1 82.5 295 GLU B CA 1
ATOM 8146 C C . GLU B 1 295 ? -21.531 -29.969 22.609 1 82.5 295 GLU B C 1
ATOM 8148 O O . GLU B 1 295 ? -21.766 -28.938 23.219 1 82.5 295 GLU B O 1
ATOM 8153 N N . VAL B 1 296 ? -20.984 -30.047 21.406 1 82.25 296 VAL B N 1
ATOM 8154 C CA . VAL B 1 296 ? -20.641 -28.812 20.703 1 82.25 296 VAL B CA 1
ATOM 8155 C C . VAL B 1 296 ? -21.906 -28.062 20.312 1 82.25 296 VAL B C 1
ATOM 8157 O O . VAL B 1 296 ? -21.938 -26.844 20.344 1 82.25 296 VAL B O 1
ATOM 8160 N N . SER B 1 297 ? -22.922 -28.766 19.969 1 78.12 297 SER B N 1
ATOM 8161 C CA . SER B 1 297 ? -24.172 -28.156 19.547 1 78.12 297 SER B CA 1
ATOM 8162 C C . SER B 1 297 ? -24.891 -27.5 20.734 1 78.12 297 SER B C 1
ATOM 8164 O O . SER B 1 297 ? -25.531 -26.453 20.578 1 78.12 297 SER B O 1
ATOM 8166 N N . LEU B 1 298 ? -24.781 -28.031 21.938 1 70.12 298 LEU B N 1
ATOM 8167 C CA . LEU B 1 298 ? -25.516 -27.547 23.094 1 70.12 298 LEU B CA 1
ATOM 8168 C C . LEU B 1 298 ? -24.672 -26.531 23.875 1 70.12 298 LEU B C 1
ATOM 8170 O O . LEU B 1 298 ? -25.188 -25.484 24.281 1 70.12 298 LEU B O 1
ATOM 8174 N N . ALA B 1 299 ? -23.406 -26.906 24.234 1 62.09 299 ALA B N 1
ATOM 8175 C CA . ALA B 1 299 ? -22.641 -26.094 25.188 1 62.09 299 ALA B CA 1
ATOM 8176 C C . ALA B 1 299 ? -21.266 -25.734 24.609 1 62.09 299 ALA B C 1
ATOM 8178 O O . ALA B 1 299 ? -20.359 -25.328 25.344 1 62.09 299 ALA B O 1
ATOM 8179 N N . GLY B 1 300 ? -21.188 -25.844 23.406 1 65 300 GLY B N 1
ATOM 8180 C CA . GLY B 1 300 ? -19.828 -25.688 22.906 1 65 300 GLY B CA 1
ATOM 8181 C C . GLY B 1 300 ? -19.375 -24.25 22.875 1 65 300 GLY B C 1
ATOM 8182 O O . GLY B 1 300 ? -20.188 -23.328 22.953 1 65 300 GLY B O 1
ATOM 8183 N N . GLU B 1 301 ? -18.094 -24.062 23 1 74.75 301 GLU B N 1
ATOM 8184 C CA . GLU B 1 301 ? -17.469 -22.75 22.938 1 74.75 301 GLU B CA 1
ATOM 8185 C C . GLU B 1 301 ? -17.719 -22.078 21.594 1 74.75 301 GLU B C 1
ATOM 8187 O O . GLU B 1 301 ? -17.312 -22.609 20.547 1 74.75 301 GLU B O 1
ATOM 8192 N N . GLU B 1 302 ? -18.625 -21.062 21.625 1 80.88 302 GLU B N 1
ATOM 8193 C CA . GLU B 1 302 ? -18.938 -20.297 20.422 1 80.88 302 GLU B CA 1
ATOM 8194 C C . GLU B 1 302 ? -17.812 -19.328 20.094 1 80.88 302 GLU B C 1
ATOM 8196 O O . GLU B 1 302 ? -17.203 -18.734 20.984 1 80.88 302 GLU B O 1
ATOM 8201 N N . ILE B 1 303 ? -17.453 -19.391 18.922 1 85.56 303 ILE B N 1
ATOM 8202 C CA . ILE B 1 303 ? -16.5 -18.406 18.406 1 85.56 303 ILE B CA 1
ATOM 8203 C C . ILE B 1 303 ? -17.25 -17.156 17.938 1 85.56 303 ILE B C 1
ATOM 8205 O O . ILE B 1 303 ? -18.328 -17.266 17.344 1 85.56 303 ILE B O 1
ATOM 8209 N N . PRO B 1 304 ? -16.734 -15.992 18.25 1 88.25 304 PRO B N 1
ATOM 8210 C CA . PRO B 1 304 ? -17.422 -14.766 17.828 1 88.25 304 PRO B CA 1
ATOM 8211 C C . PRO B 1 304 ? -17.312 -14.523 16.312 1 88.25 304 PRO B C 1
ATOM 8213 O O . PRO B 1 304 ? -16.766 -13.508 15.891 1 88.25 304 PRO B O 1
ATOM 8216 N N . ALA B 1 305 ? -17.703 -15.453 15.539 1 91.5 305 ALA B N 1
ATOM 8217 C CA . ALA B 1 305 ? -17.766 -15.398 14.086 1 91.5 305 ALA B CA 1
ATOM 8218 C C . ALA B 1 305 ? -19.031 -16.062 13.562 1 91.5 305 ALA B C 1
ATOM 8220 O O . ALA B 1 305 ? -19.516 -17.031 14.156 1 91.5 305 ALA B O 1
ATOM 8221 N N . ALA B 1 306 ? -19.578 -15.523 12.57 1 94.56 306 ALA B N 1
ATOM 8222 C CA . ALA B 1 306 ? -20.812 -16.078 12.023 1 94.56 306 ALA B CA 1
ATOM 8223 C C . ALA B 1 306 ? -20.938 -15.781 10.531 1 94.56 306 ALA B C 1
ATOM 8225 O O . ALA B 1 306 ? -20.391 -14.781 10.047 1 94.56 306 ALA B O 1
ATOM 8226 N N . PHE B 1 307 ? -21.531 -16.719 9.805 1 96.81 307 PHE B N 1
ATOM 8227 C CA . PHE B 1 307 ? -21.922 -16.484 8.422 1 96.81 307 PHE B CA 1
ATOM 8228 C C . PHE B 1 307 ? -23.312 -15.852 8.352 1 96.81 307 PHE B C 1
ATOM 8230 O O . PHE B 1 307 ? -24.281 -16.438 8.836 1 96.81 307 PHE B O 1
ATOM 8237 N N . VAL B 1 308 ? -23.359 -14.672 7.852 1 97.69 308 VAL B N 1
ATOM 8238 C CA . VAL B 1 308 ? -24.625 -13.969 7.738 1 97.69 308 VAL B CA 1
ATOM 8239 C C . VAL B 1 308 ? -25.094 -13.969 6.281 1 97.69 308 VAL B C 1
ATOM 8241 O O . VAL B 1 308 ? -24.359 -13.547 5.391 1 97.69 308 VAL B O 1
ATOM 8244 N N . SER B 1 309 ? -26.281 -14.461 6.004 1 97.94 309 SER B N 1
ATOM 8245 C CA . SER B 1 309 ? -26.844 -14.547 4.66 1 97.94 309 SER B CA 1
ATOM 8246 C C . SER B 1 309 ? -27.922 -13.477 4.441 1 97.94 309 SER B C 1
ATOM 8248 O O . SER B 1 309 ? -28.641 -13.109 5.371 1 97.94 309 SER B O 1
ATOM 8250 N N . PHE B 1 310 ? -28.016 -12.992 3.258 1 97.62 310 PHE B N 1
ATOM 8251 C CA . PHE B 1 310 ? -28.922 -11.922 2.883 1 97.62 310 PHE B CA 1
ATOM 8252 C C . PHE B 1 310 ? -29.875 -12.383 1.784 1 97.62 310 PHE B C 1
ATOM 8254 O O . PHE B 1 310 ? -29.656 -13.422 1.164 1 97.62 310 PHE B O 1
ATOM 8261 N N . LYS B 1 311 ? -30.875 -11.609 1.509 1 95.38 311 LYS B N 1
ATOM 8262 C CA . LYS B 1 311 ? -31.906 -11.945 0.526 1 95.38 311 LYS B CA 1
ATOM 8263 C C . LYS B 1 311 ? -31.469 -11.555 -0.882 1 95.38 311 LYS B C 1
ATOM 8265 O O . LYS B 1 311 ? -32.031 -12.039 -1.868 1 95.38 311 LYS B O 1
ATOM 8270 N N . SER B 1 312 ? -30.609 -10.656 -0.948 1 95.44 312 SER B N 1
ATOM 8271 C CA . SER B 1 312 ? -30.094 -10.203 -2.236 1 95.44 312 SER B CA 1
ATOM 8272 C C . SER B 1 312 ? -28.578 -10.094 -2.215 1 95.44 312 SER B C 1
ATOM 8274 O O . SER B 1 312 ? -27.969 -9.938 -1.151 1 95.44 312 SER B O 1
ATOM 8276 N N . ARG B 1 313 ? -27.969 -10.266 -3.428 1 96.69 313 ARG B N 1
ATOM 8277 C CA . ARG B 1 313 ? -26.531 -10.109 -3.553 1 96.69 313 ARG B CA 1
ATOM 8278 C C . ARG B 1 313 ? -26.109 -8.68 -3.24 1 96.69 313 ARG B C 1
ATOM 8280 O O . ARG B 1 313 ? -25.062 -8.453 -2.613 1 96.69 313 ARG B O 1
ATOM 8287 N N . TYR B 1 314 ? -26.922 -7.758 -3.713 1 95.94 314 TYR B N 1
ATOM 8288 C CA . TYR B 1 314 ? -26.672 -6.34 -3.484 1 95.94 314 TYR B CA 1
ATOM 8289 C C . TYR B 1 314 ? -26.656 -6.02 -1.995 1 95.94 314 TYR B C 1
ATOM 8291 O O . TYR B 1 314 ? -25.781 -5.285 -1.518 1 95.94 314 TYR B O 1
ATOM 8299 N N . GLY B 1 315 ? -27.562 -6.625 -1.227 1 95.62 315 GLY B N 1
ATOM 8300 C CA . GLY B 1 315 ? -27.594 -6.434 0.215 1 95.62 315 GLY B CA 1
ATOM 8301 C C . GLY B 1 315 ? -26.359 -6.961 0.917 1 95.62 315 GL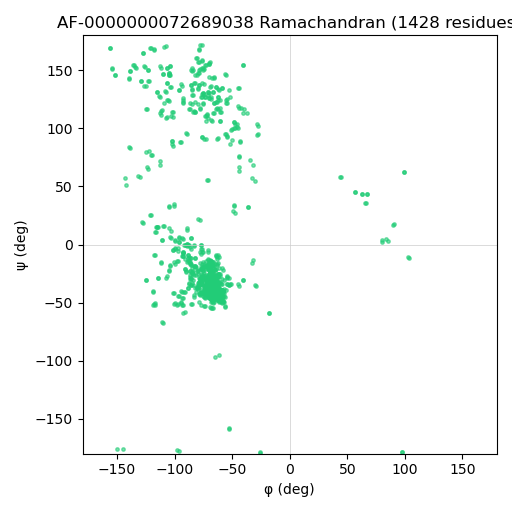Y B C 1
ATOM 8302 O O . GLY B 1 315 ? -25.844 -6.32 1.836 1 95.62 315 GLY B O 1
ATOM 8303 N N . ALA B 1 316 ? -25.906 -8.109 0.49 1 97 316 ALA B N 1
ATOM 8304 C CA . ALA B 1 316 ? -24.688 -8.672 1.052 1 97 316 ALA B CA 1
ATOM 8305 C C . ALA B 1 316 ? -23.469 -7.797 0.735 1 97 316 ALA B C 1
ATOM 8307 O O . ALA B 1 316 ? -22.594 -7.609 1.582 1 97 316 ALA B O 1
ATOM 8308 N N . ALA B 1 317 ? -23.453 -7.234 -0.501 1 96.62 317 ALA B N 1
ATOM 8309 C CA . ALA B 1 317 ? -22.344 -6.387 -0.917 1 96.62 317 ALA B CA 1
ATOM 8310 C C . ALA B 1 317 ? -22.297 -5.098 -0.101 1 96.62 317 ALA B C 1
ATOM 8312 O O . ALA B 1 317 ? -21.219 -4.613 0.252 1 96.62 317 ALA B O 1
ATOM 8313 N N . ILE B 1 318 ? -23.438 -4.496 0.216 1 96.06 318 ILE B N 1
ATOM 8314 C CA . ILE B 1 318 ? -23.516 -3.283 1.02 1 96.06 318 ILE B CA 1
ATOM 8315 C C . ILE B 1 318 ? -22.922 -3.541 2.402 1 96.06 318 ILE B C 1
ATOM 8317 O O . ILE B 1 318 ? -22.109 -2.758 2.893 1 96.06 318 ILE B O 1
ATOM 8321 N N . ALA B 1 319 ? -23.297 -4.668 2.953 1 95.44 319 ALA B N 1
ATOM 8322 C CA . ALA B 1 319 ? -22.797 -5.016 4.281 1 95.44 319 ALA B CA 1
ATOM 8323 C C . ALA B 1 319 ? -21.297 -5.289 4.258 1 95.44 319 ALA B C 1
ATOM 8325 O O . ALA B 1 319 ? -20.594 -5.02 5.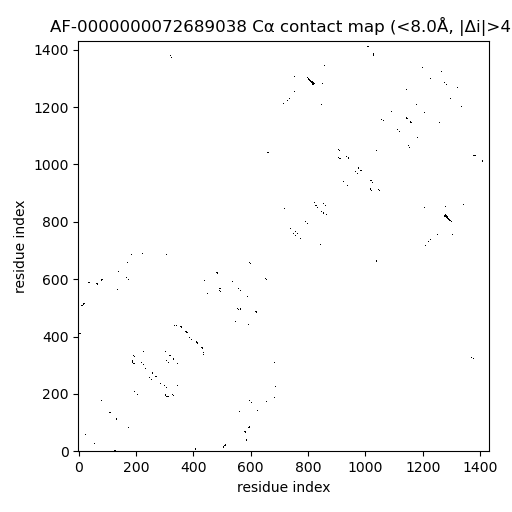234 1 95.44 319 ALA B O 1
ATOM 8326 N N . PHE B 1 320 ? -20.859 -5.754 3.184 1 95.31 320 PHE B N 1
ATOM 8327 C CA . PHE B 1 320 ? -19.453 -6.102 3.047 1 95.31 320 PHE B CA 1
ATOM 8328 C C . PHE B 1 320 ? -18.594 -4.848 2.906 1 95.31 320 PHE B C 1
ATOM 8330 O O . PHE B 1 320 ? -17.531 -4.742 3.52 1 95.31 320 PHE B O 1
ATOM 8337 N N . HIS B 1 321 ? -18.984 -3.896 2.098 1 93.88 321 HIS B N 1
ATOM 8338 C CA . HIS B 1 321 ? -18.125 -2.762 1.751 1 93.88 321 HIS B CA 1
ATOM 8339 C C . HIS B 1 321 ? -18.234 -1.657 2.797 1 93.88 321 HIS B C 1
ATOM 8341 O O . HIS B 1 321 ? -17.328 -0.839 2.936 1 93.88 321 HIS B O 1
ATOM 8347 N N . LEU B 1 322 ? -19.328 -1.6 3.514 1 93.81 322 LEU B N 1
ATOM 8348 C CA . LEU B 1 322 ? -19.5 -0.561 4.523 1 93.81 322 LEU B CA 1
ATOM 8349 C C . LEU B 1 322 ? -19.109 -1.073 5.906 1 93.81 322 LEU B C 1
ATOM 8351 O O . LEU B 1 322 ? -19.5 -2.178 6.293 1 93.81 322 LEU B O 1
ATOM 8355 N N . ARG B 1 323 ? -18.359 -0.265 6.535 1 93.31 323 ARG B N 1
ATOM 8356 C CA . ARG B 1 323 ? -18.062 -0.597 7.926 1 93.31 323 ARG B CA 1
ATOM 8357 C C . ARG B 1 323 ? -19.344 -0.574 8.766 1 93.31 323 ARG B C 1
ATOM 8359 O O . ARG B 1 323 ? -20.141 0.366 8.672 1 93.31 323 ARG B O 1
ATOM 8366 N N . GLN B 1 324 ? -19.484 -1.574 9.594 1 93.94 324 GLN B N 1
ATOM 8367 C CA . GLN B 1 324 ? -20.766 -1.756 10.25 1 93.94 324 GLN B CA 1
ATOM 8368 C C . GLN B 1 324 ? -20.828 -1.019 11.586 1 93.94 324 GLN B C 1
ATOM 8370 O O . GLN B 1 324 ? -21.828 -0.384 11.914 1 93.94 324 GLN B O 1
ATOM 8375 N N . SER B 1 325 ? -19.734 -1.088 12.32 1 93.31 325 SER B N 1
ATOM 8376 C CA . SER B 1 325 ? -19.797 -0.54 13.672 1 93.31 325 SER B CA 1
ATOM 8377 C C . SER B 1 325 ? -18.812 0.613 13.836 1 93.31 325 SER B C 1
ATOM 8379 O O . SER B 1 325 ? -17.953 0.834 12.977 1 93.31 325 SER B O 1
ATOM 8381 N N . ILE B 1 326 ? -18.969 1.352 14.984 1 92.19 326 ILE B N 1
ATOM 8382 C CA . ILE B 1 326 ? -18.109 2.482 15.328 1 92.19 326 ILE B CA 1
ATOM 8383 C C . ILE B 1 326 ? -16.703 1.988 15.633 1 92.19 326 ILE B C 1
ATOM 8385 O O . ILE B 1 326 ? -15.719 2.623 15.242 1 92.19 326 ILE B O 1
ATOM 8389 N N . ASN B 1 327 ? -16.719 0.876 16.328 1 91.38 327 ASN B N 1
ATOM 8390 C CA . ASN B 1 327 ? -15.422 0.232 16.562 1 91.38 327 ASN B CA 1
ATOM 8391 C C . ASN B 1 327 ? -15.016 -0.646 15.375 1 91.38 327 ASN B C 1
ATOM 8393 O O . ASN B 1 327 ? -15.633 -1.686 15.133 1 91.38 327 ASN B O 1
ATOM 8397 N N . PRO B 1 328 ? -13.945 -0.273 14.68 1 90.62 328 PRO B N 1
ATOM 8398 C CA . PRO B 1 328 ? -13.578 -0.964 13.445 1 90.62 328 PRO B CA 1
ATOM 8399 C C . PRO B 1 328 ? -13.094 -2.393 13.68 1 90.62 328 PRO B C 1
ATOM 8401 O O . PRO B 1 328 ? -12.992 -3.18 12.742 1 90.62 328 PRO B O 1
ATOM 8404 N N . ILE B 1 329 ? -12.773 -2.789 14.898 1 88.75 329 ILE B N 1
ATOM 8405 C CA . ILE B 1 329 ? -12.273 -4.133 15.172 1 88.75 329 ILE B CA 1
ATOM 8406 C C . ILE B 1 329 ? -13.438 -5.055 15.531 1 88.75 329 ILE B C 1
ATOM 8408 O O . ILE B 1 329 ? -13.266 -6.27 15.641 1 88.75 329 ILE B O 1
ATOM 8412 N N . GLN B 1 330 ? -14.602 -4.445 15.656 1 90.88 330 GLN B N 1
ATOM 8413 C CA . GLN B 1 330 ? -15.812 -5.227 15.898 1 90.88 330 GLN B CA 1
ATOM 8414 C C . GLN B 1 330 ? -16.672 -5.324 14.641 1 90.88 330 GLN B C 1
ATOM 8416 O O . GLN B 1 330 ? -16.656 -4.422 13.805 1 90.88 330 GLN B O 1
ATOM 8421 N N . TRP B 1 331 ? -17.344 -6.391 14.477 1 92.88 331 TRP B N 1
ATOM 8422 C CA . TRP B 1 331 ? -18.219 -6.645 13.344 1 92.88 331 TRP B CA 1
ATOM 8423 C C . TRP B 1 331 ? -17.469 -6.523 12.023 1 92.88 331 TRP B C 1
ATOM 8425 O O . TRP B 1 331 ? -17.906 -5.832 11.109 1 92.88 331 TRP B O 1
ATOM 8435 N N . VAL B 1 332 ? -16.344 -7.098 12.016 1 91 332 VAL B N 1
ATOM 8436 C CA . VAL B 1 332 ? -15.516 -7.07 10.812 1 91 332 VAL B CA 1
ATOM 8437 C C . VAL B 1 332 ? -16.094 -8.008 9.766 1 91 332 VAL B C 1
ATOM 8439 O O . VAL B 1 332 ? -16.359 -9.18 10.039 1 91 332 VAL B O 1
ATOM 8442 N N . THR B 1 333 ? -16.312 -7.484 8.578 1 93.81 333 THR B N 1
ATOM 8443 C CA . THR B 1 333 ? -16.969 -8.258 7.527 1 93.81 333 THR B CA 1
ATOM 8444 C C . THR B 1 333 ? -15.953 -8.68 6.469 1 93.81 333 THR B C 1
ATOM 8446 O O . THR B 1 333 ? -15.031 -7.93 6.145 1 93.81 333 THR B O 1
ATOM 8449 N N . GLU B 1 334 ? -16.094 -9.914 6.016 1 92.81 334 GLU B N 1
ATOM 8450 C CA . GLU B 1 334 ? -15.32 -10.477 4.918 1 92.81 334 GLU B CA 1
ATOM 8451 C C . GLU B 1 334 ? -16.203 -11.266 3.957 1 92.81 334 GLU B C 1
ATOM 8453 O O . GLU B 1 334 ? -17.297 -11.695 4.328 1 92.81 334 GLU B O 1
ATOM 8458 N N . GLN B 1 335 ? -15.773 -11.367 2.74 1 93.88 335 GLN B N 1
ATOM 8459 C CA . GLN B 1 335 ? -16.531 -12.164 1.782 1 93.88 335 GLN B CA 1
ATOM 8460 C C . GLN B 1 335 ? -16.5 -13.648 2.158 1 93.88 335 GLN B C 1
ATOM 8462 O O . GLN B 1 335 ? -15.445 -14.18 2.514 1 93.88 335 GLN B O 1
ATOM 8467 N N . ALA B 1 336 ? -17.625 -14.289 2.17 1 95.56 336 ALA B N 1
ATOM 8468 C CA . ALA B 1 336 ? -17.703 -15.719 2.465 1 95.56 336 ALA B CA 1
ATOM 8469 C C . ALA B 1 336 ? -17.328 -16.547 1.245 1 95.56 336 ALA B C 1
ATOM 8471 O O . ALA B 1 336 ? -17.734 -16.234 0.124 1 95.56 336 ALA B O 1
ATOM 8472 N N . PRO B 1 337 ? -16.516 -17.516 1.422 1 94.81 337 PRO B N 1
ATOM 8473 C CA . PRO B 1 337 ? -16.25 -18.453 0.329 1 94.81 337 PRO B CA 1
ATOM 8474 C C . PRO B 1 337 ? -17.391 -19.453 0.116 1 94.81 337 PRO B C 1
ATOM 8476 O O . PRO B 1 337 ? -18.375 -19.438 0.856 1 94.81 337 PRO B O 1
ATOM 8479 N N . GLU B 1 338 ? -17.312 -20.234 -0.954 1 95 338 GLU B N 1
ATOM 8480 C CA . GLU B 1 338 ? -18.266 -21.328 -1.125 1 95 338 GLU B CA 1
ATOM 8481 C C . GLU B 1 338 ? -18.234 -22.266 0.073 1 95 338 GLU B C 1
ATOM 8483 O O . GLU B 1 338 ? -17.188 -22.484 0.682 1 95 338 GLU B O 1
ATOM 8488 N N . PRO B 1 339 ? -19.344 -22.828 0.425 1 94.44 339 PRO B N 1
ATOM 8489 C CA . PRO B 1 339 ? -19.422 -23.688 1.609 1 94.44 339 PRO B CA 1
ATOM 8490 C C . PRO B 1 339 ? -18.375 -24.797 1.605 1 94.44 339 PRO B C 1
ATOM 8492 O O . PRO B 1 339 ? -17.812 -25.109 2.65 1 94.44 339 PRO B O 1
ATOM 8495 N N . ASN B 1 340 ? -18.031 -25.359 0.421 1 92.19 340 ASN B N 1
ATOM 8496 C CA . ASN B 1 340 ? -17.062 -26.438 0.332 1 92.19 340 ASN B CA 1
ATOM 8497 C C . ASN B 1 340 ? -15.625 -25.906 0.34 1 92.19 340 ASN B C 1
ATOM 8499 O O . ASN B 1 340 ? -14.68 -26.672 0.484 1 92.19 340 ASN B O 1
ATOM 8503 N N . ASP B 1 341 ? -15.516 -24.609 0.192 1 93.88 341 ASP B N 1
ATOM 8504 C CA . ASP B 1 341 ? -14.203 -23.984 0.101 1 93.88 341 ASP B CA 1
ATOM 8505 C C . ASP B 1 341 ? -13.789 -23.375 1.44 1 93.88 341 ASP B C 1
ATOM 8507 O O . ASP B 1 341 ? -12.727 -22.766 1.549 1 93.88 341 ASP B O 1
ATOM 8511 N N . VAL B 1 342 ? -14.578 -23.516 2.521 1 93.25 342 VAL B N 1
ATOM 8512 C CA . VAL B 1 342 ? -14.297 -22.922 3.822 1 93.25 342 VAL B CA 1
ATOM 8513 C C . VAL B 1 342 ? -13.195 -23.703 4.531 1 93.25 342 VAL B C 1
ATOM 8515 O O . VAL B 1 342 ? -13.242 -24.938 4.57 1 93.25 342 VAL B O 1
ATOM 8518 N N . TYR B 1 343 ? -12.141 -23.078 4.98 1 91.81 343 TYR B N 1
ATOM 8519 C CA . TYR B 1 343 ? -11.094 -23.672 5.816 1 91.81 343 TYR B CA 1
ATOM 8520 C C . TYR B 1 343 ? -11.43 -23.516 7.297 1 91.81 343 TYR B C 1
ATOM 8522 O O . TYR B 1 343 ? -11.062 -22.516 7.922 1 91.81 343 TYR B O 1
ATOM 8530 N N . TRP B 1 344 ? -11.984 -24.438 7.906 1 87.31 344 TRP B N 1
ATOM 8531 C CA . TRP B 1 344 ? -12.625 -24.375 9.219 1 87.31 344 TRP B CA 1
ATOM 8532 C C . TRP B 1 344 ? -11.578 -24.234 10.32 1 87.31 344 TRP B C 1
ATOM 8534 O O . TRP B 1 344 ? -11.836 -23.609 11.352 1 87.31 344 TRP B O 1
ATOM 8544 N N . PRO B 1 345 ? -10.367 -24.812 10.18 1 82.69 345 PRO B N 1
ATOM 8545 C CA . PRO B 1 345 ? -9.383 -24.672 11.25 1 82.69 345 PRO B CA 1
ATOM 8546 C C . PRO B 1 345 ? -8.984 -23.219 11.492 1 82.69 345 PRO B C 1
ATOM 8548 O O . PRO B 1 345 ? -8.391 -22.891 12.523 1 82.69 345 PRO B O 1
ATOM 8551 N N . PHE B 1 346 ? -9.273 -22.359 10.578 1 80.81 346 PHE B N 1
ATOM 8552 C CA . PHE B 1 346 ? -9.016 -20.938 10.68 1 80.81 346 PHE B CA 1
ATOM 8553 C C . PHE B 1 346 ? -9.695 -20.344 11.914 1 80.81 346 PHE B C 1
ATOM 8555 O O . PHE B 1 346 ? -9.141 -19.469 12.578 1 80.81 346 PHE B O 1
ATOM 8562 N N . PHE B 1 347 ? -10.867 -20.75 12.273 1 79.62 347 PHE B N 1
ATOM 8563 C CA . PHE B 1 347 ? -11.734 -20.141 13.266 1 79.62 347 PHE B CA 1
ATOM 8564 C C . PHE B 1 347 ? -11.266 -20.469 14.68 1 79.62 347 PHE B C 1
ATOM 8566 O O . PHE B 1 347 ? -11.75 -19.891 15.656 1 79.62 347 PHE B O 1
ATOM 8573 N N . SER B 1 348 ? -10.289 -21.25 14.75 1 72.38 348 SER B N 1
ATOM 8574 C CA . SER B 1 348 ? -9.773 -21.609 16.062 1 72.38 348 SER B CA 1
ATOM 8575 C C . SER B 1 348 ? -8.672 -20.656 16.5 1 72.38 348 SER B C 1
ATOM 8577 O O . SER B 1 348 ? -8.281 -20.641 17.672 1 72.38 348 SER B O 1
ATOM 8579 N N . SER B 1 349 ? -8.391 -19.734 15.641 1 72.44 349 SER B N 1
ATOM 8580 C CA . SER B 1 349 ? -7.262 -18.859 15.945 1 72.44 349 SER B CA 1
ATOM 8581 C C . SER B 1 349 ? -7.738 -17.5 16.438 1 72.44 349 SER B C 1
ATOM 8583 O O . SER B 1 349 ? -8.789 -17.016 16 1 72.44 349 SER B O 1
ATOM 8585 N N . THR B 1 350 ? -7.102 -16.969 17.516 1 72 350 THR B N 1
ATOM 8586 C CA . THR B 1 350 ? -7.375 -15.625 18.031 1 72 350 THR B CA 1
ATOM 8587 C C . THR B 1 350 ? -6.68 -14.57 17.172 1 72 350 THR B C 1
ATOM 8589 O O . THR B 1 350 ? -5.852 -14.898 16.328 1 72 350 THR B O 1
ATOM 8592 N N . PHE B 1 351 ? -7.082 -13.328 17.422 1 68.75 351 PHE B N 1
ATOM 8593 C CA . PHE B 1 351 ? -6.52 -12.219 16.656 1 68.75 351 PHE B CA 1
ATOM 8594 C C . PHE B 1 351 ? -5.012 -12.141 16.844 1 68.75 351 PHE B C 1
ATOM 8596 O O . PHE B 1 351 ? -4.266 -12.008 15.867 1 68.75 351 PHE B O 1
ATOM 8603 N N . MET B 1 352 ? -4.621 -12.172 18.016 1 71.5 352 MET B N 1
ATOM 8604 C CA . MET B 1 352 ? -3.195 -12.07 18.312 1 71.5 352 MET B CA 1
ATOM 8605 C C . MET B 1 352 ? -2.426 -13.219 17.672 1 71.5 352 MET B C 1
ATOM 8607 O O . MET B 1 352 ? -1.332 -13.023 17.141 1 71.5 352 MET B O 1
ATOM 8611 N N . ARG B 1 353 ? -3.062 -14.32 17.734 1 74.62 353 ARG B N 1
ATOM 8612 C CA . ARG B 1 353 ? -2.41 -15.492 17.156 1 74.62 353 ARG B CA 1
ATOM 8613 C C . ARG B 1 353 ? -2.275 -15.352 15.648 1 74.62 353 ARG B C 1
ATOM 8615 O O . ARG B 1 353 ? -1.248 -15.719 15.078 1 74.62 353 ARG B O 1
ATOM 8622 N N . ARG B 1 354 ? -3.264 -14.75 15.023 1 78.5 354 ARG B N 1
ATOM 8623 C CA . ARG B 1 354 ? -3.225 -14.57 13.578 1 78.5 354 ARG B CA 1
ATOM 8624 C C . ARG B 1 354 ? -2.135 -13.578 13.18 1 78.5 354 ARG B C 1
ATOM 8626 O O . ARG B 1 354 ? -1.446 -13.773 12.172 1 78.5 354 ARG B O 1
ATOM 8633 N N . TRP B 1 355 ? -1.968 -12.602 13.945 1 75.56 355 TRP B N 1
ATOM 8634 C CA . TRP B 1 355 ? -0.944 -11.609 13.648 1 75.56 355 TRP B CA 1
ATOM 8635 C C . TRP B 1 355 ? 0.453 -12.195 13.812 1 75.56 355 TRP B C 1
ATOM 8637 O O . TRP B 1 355 ? 1.343 -11.938 13 1 75.56 355 TRP B O 1
ATOM 8647 N N . ILE B 1 356 ? 0.616 -12.914 14.859 1 78.56 356 ILE B N 1
ATOM 8648 C CA . ILE B 1 356 ? 1.908 -13.547 15.094 1 78.56 356 ILE B CA 1
ATOM 8649 C C . ILE B 1 356 ? 2.213 -14.539 13.977 1 78.56 356 ILE B C 1
ATOM 8651 O O . ILE B 1 356 ? 3.346 -14.609 13.492 1 78.56 356 ILE B O 1
ATOM 8655 N N . CYS B 1 357 ? 1.181 -15.281 13.547 1 84.81 357 CYS B N 1
ATOM 8656 C CA . CYS B 1 357 ? 1.358 -16.25 12.477 1 84.81 357 CYS B CA 1
ATOM 8657 C C . CYS B 1 357 ? 1.745 -15.57 11.172 1 84.81 357 CYS B C 1
ATOM 8659 O O . CYS B 1 357 ? 2.568 -16.078 10.414 1 84.81 357 CYS B O 1
ATOM 8661 N N . LYS B 1 358 ? 1.154 -14.422 10.93 1 85.94 358 LYS B N 1
ATOM 8662 C CA . LYS B 1 358 ? 1.516 -13.672 9.727 1 85.94 358 LYS B CA 1
ATOM 8663 C C . LYS B 1 358 ? 2.992 -13.289 9.742 1 85.94 358 LYS B C 1
ATOM 8665 O O . LYS B 1 358 ? 3.684 -13.422 8.727 1 85.94 358 LYS B O 1
ATOM 8670 N N . LEU B 1 359 ? 3.52 -12.875 10.859 1 83.62 359 LEU B N 1
ATOM 8671 C CA . LEU B 1 359 ? 4.918 -12.484 10.992 1 83.62 359 LEU B CA 1
ATOM 8672 C C . LEU B 1 359 ? 5.836 -13.695 10.883 1 83.62 359 LEU B C 1
ATOM 8674 O O . LEU B 1 359 ? 6.871 -13.641 10.219 1 83.62 359 LEU B O 1
ATOM 8678 N N . VAL B 1 360 ? 5.402 -14.719 11.547 1 87.5 360 VAL B N 1
ATOM 8679 C CA . VAL B 1 360 ? 6.199 -15.945 11.547 1 87.5 360 VAL B CA 1
ATOM 8680 C C . VAL B 1 360 ? 6.324 -16.484 10.125 1 87.5 360 VAL B C 1
ATOM 8682 O O . VAL B 1 360 ? 7.395 -16.938 9.719 1 87.5 360 VAL B O 1
ATOM 8685 N N . VAL B 1 361 ? 5.223 -16.422 9.375 1 93.06 361 VAL B N 1
ATOM 8686 C CA . VAL B 1 361 ? 5.238 -16.938 8.008 1 93.06 361 VAL B CA 1
ATOM 8687 C C . VAL B 1 361 ? 6.18 -16.094 7.148 1 93.06 361 VAL B C 1
ATOM 8689 O O . VAL B 1 361 ? 6.945 -16.625 6.344 1 93.06 361 VAL B O 1
ATOM 8692 N N . VAL B 1 362 ? 6.156 -14.82 7.324 1 90.75 362 VAL B N 1
ATOM 8693 C CA . VAL B 1 362 ? 7.051 -13.953 6.566 1 90.75 362 VAL B CA 1
ATOM 8694 C C . VAL B 1 362 ? 8.5 -14.273 6.91 1 90.75 362 VAL B C 1
ATOM 8696 O O . VAL B 1 362 ? 9.344 -14.406 6.02 1 90.75 362 VAL B O 1
ATOM 8699 N N . VAL B 1 363 ? 8.867 -14.469 8.148 1 88.69 363 VAL B N 1
ATOM 8700 C CA . VAL B 1 363 ? 10.219 -14.797 8.594 1 88.69 363 VAL B CA 1
ATOM 8701 C C . VAL B 1 363 ? 10.617 -16.172 8.078 1 88.69 363 VAL B C 1
ATOM 8703 O O . VAL B 1 363 ? 11.742 -16.359 7.613 1 88.69 363 VAL B O 1
ATOM 8706 N N . ALA B 1 364 ? 9.656 -17.031 8.125 1 93.88 364 ALA B N 1
ATOM 8707 C CA . ALA B 1 364 ? 9.93 -18.391 7.641 1 93.88 364 ALA B CA 1
ATOM 8708 C C . ALA B 1 364 ? 10.242 -18.375 6.145 1 93.88 364 ALA B C 1
ATOM 8710 O O . ALA B 1 364 ? 11.141 -19.094 5.688 1 93.88 364 ALA B O 1
ATOM 8711 N N . CYS B 1 365 ? 9.477 -17.594 5.398 1 93.75 365 CYS B N 1
ATOM 8712 C CA . CYS B 1 365 ? 9.719 -17.484 3.963 1 93.75 365 CYS B CA 1
ATOM 8713 C C . CYS B 1 365 ? 11.102 -16.906 3.684 1 93.75 365 CYS B C 1
ATOM 8715 O O . CYS B 1 365 ? 11.812 -17.375 2.803 1 93.75 365 CYS B O 1
ATOM 8717 N N . ILE B 1 366 ? 11.547 -15.922 4.422 1 89.12 366 ILE B N 1
ATOM 8718 C CA . ILE B 1 366 ? 12.859 -15.305 4.25 1 89.12 366 ILE B CA 1
ATOM 8719 C C . ILE B 1 366 ? 13.953 -16.312 4.617 1 89.12 366 ILE B C 1
ATOM 8721 O O . ILE B 1 366 ? 14.938 -16.453 3.891 1 89.12 366 ILE B O 1
ATOM 8725 N N . LEU B 1 367 ? 13.758 -17.047 5.715 1 91.12 367 LEU B N 1
ATOM 8726 C CA . LEU B 1 367 ? 14.719 -18.047 6.16 1 91.12 367 LEU B CA 1
ATOM 8727 C C . LEU B 1 367 ? 14.852 -19.172 5.137 1 91.12 367 LEU B C 1
ATOM 8729 O O . LEU B 1 367 ? 15.953 -19.625 4.855 1 91.12 367 LEU B O 1
ATOM 8733 N N . LEU B 1 368 ? 13.711 -19.531 4.609 1 92.81 368 LEU B N 1
ATOM 8734 C CA . LEU B 1 368 ? 13.734 -20.578 3.596 1 92.81 368 LEU B CA 1
ATOM 8735 C C . LEU B 1 368 ? 14.469 -20.109 2.346 1 92.81 368 LEU B C 1
ATOM 8737 O O . LEU B 1 368 ? 15.203 -20.891 1.723 1 92.81 368 LEU B O 1
ATOM 8741 N N . THR B 1 369 ? 14.281 -18.891 1.98 1 89.44 369 THR B N 1
ATOM 8742 C CA . THR B 1 369 ? 14.953 -18.328 0.815 1 89.44 369 THR B CA 1
ATOM 8743 C C . THR B 1 369 ? 16.453 -18.281 1.028 1 89.44 369 THR B C 1
ATOM 8745 O O . THR B 1 369 ? 17.234 -18.594 0.118 1 89.44 369 THR B O 1
ATOM 8748 N N . ILE B 1 370 ? 16.906 -18.016 2.215 1 85.38 370 ILE B N 1
ATOM 8749 C CA . ILE B 1 370 ? 18.328 -17.969 2.533 1 85.38 370 ILE B CA 1
ATOM 8750 C C . ILE B 1 370 ? 18.891 -19.375 2.58 1 85.38 370 ILE B C 1
ATOM 8752 O O . ILE B 1 370 ? 19.969 -19.641 2.037 1 85.38 370 ILE B O 1
ATOM 8756 N N . LEU B 1 371 ? 18.156 -20.281 3.168 1 87.88 371 LEU B N 1
ATOM 8757 C CA . LEU B 1 371 ? 18.594 -21.656 3.281 1 87.88 371 LEU B CA 1
ATOM 8758 C C . LEU B 1 371 ? 18.719 -22.297 1.904 1 87.88 371 LEU B C 1
ATOM 8760 O O . LEU B 1 371 ? 19.641 -23.094 1.675 1 87.88 371 LEU B O 1
ATOM 8764 N N . PHE B 1 372 ? 17.859 -21.953 0.994 1 89.44 372 PHE B N 1
ATOM 8765 C CA . PHE B 1 372 ? 17.859 -22.562 -0.329 1 89.44 372 PHE B CA 1
ATOM 8766 C C . PHE B 1 372 ? 18.984 -22.016 -1.188 1 89.44 372 PHE B C 1
ATOM 8768 O O . PHE B 1 372 ? 19.234 -22.516 -2.285 1 89.44 372 PHE B O 1
ATOM 8775 N N . LEU B 1 373 ? 19.688 -21.047 -0.728 1 84.62 373 LEU B N 1
ATOM 8776 C CA . LEU B 1 373 ? 20.875 -20.562 -1.433 1 84.62 373 LEU B CA 1
ATOM 8777 C C . LEU B 1 373 ? 21.984 -21.609 -1.405 1 84.62 373 LEU B C 1
ATOM 8779 O O . LEU B 1 373 ? 22.812 -21.672 -2.318 1 84.62 373 LEU B O 1
ATOM 8783 N N . ILE B 1 374 ? 21.922 -22.469 -0.476 1 84 374 ILE B N 1
ATOM 8784 C CA . ILE B 1 374 ? 22.953 -23.484 -0.296 1 84 374 ILE B CA 1
ATOM 8785 C C . ILE B 1 374 ? 22.922 -24.453 -1.468 1 84 374 ILE B C 1
ATOM 8787 O O . ILE B 1 374 ? 23.922 -24.609 -2.184 1 84 374 ILE B O 1
ATOM 8791 N N . PRO B 1 375 ? 21.812 -25.047 -1.774 1 85.81 375 PRO B N 1
ATOM 8792 C CA . PRO B 1 375 ? 21.812 -25.953 -2.928 1 85.81 375 PRO B CA 1
ATOM 8793 C C . PRO B 1 375 ? 22.094 -25.219 -4.242 1 85.81 375 PRO B C 1
ATOM 8795 O O . PRO B 1 375 ? 22.703 -25.797 -5.148 1 85.81 375 PRO B O 1
ATOM 8798 N N . VAL B 1 376 ? 21.688 -24.047 -4.363 1 85 376 VAL B N 1
ATOM 8799 C CA . VAL B 1 376 ? 21.891 -23.297 -5.598 1 85 376 VAL B CA 1
ATOM 8800 C C . VAL B 1 376 ? 23.391 -23.031 -5.801 1 85 376 VAL B C 1
ATOM 8802 O O . VAL B 1 376 ? 23.906 -23.203 -6.906 1 85 376 VAL B O 1
ATOM 8805 N N . VAL B 1 377 ? 24.078 -22.641 -4.766 1 78.94 377 VAL B N 1
ATOM 8806 C CA . VAL B 1 377 ? 25.516 -22.406 -4.859 1 78.94 377 VAL B CA 1
ATOM 8807 C C . VAL B 1 377 ? 26.234 -23.719 -5.141 1 78.94 377 VAL B C 1
ATOM 8809 O O . VAL B 1 377 ? 27.203 -23.75 -5.91 1 78.94 377 VAL B O 1
ATOM 8812 N N . PHE B 1 378 ? 25.75 -24.75 -4.57 1 81.44 378 PHE B N 1
ATOM 8813 C CA . PHE B 1 378 ? 26.312 -26.078 -4.797 1 81.44 378 PHE B CA 1
ATOM 8814 C C . PHE B 1 378 ? 26.203 -26.469 -6.266 1 81.44 378 PHE B C 1
ATOM 8816 O O . PHE B 1 378 ? 27.172 -26.938 -6.863 1 81.44 378 PHE B O 1
ATOM 8823 N N . VAL B 1 379 ? 25.062 -26.281 -6.828 1 83.75 379 VAL B N 1
ATOM 8824 C CA . VAL B 1 379 ? 24.797 -26.656 -8.211 1 83.75 379 VAL B CA 1
ATOM 8825 C C . VAL B 1 379 ? 25.609 -25.781 -9.156 1 83.75 379 VAL B C 1
ATOM 8827 O O . VAL B 1 379 ? 26.109 -26.25 -10.18 1 83.75 379 VAL B O 1
ATOM 8830 N N . GLN B 1 380 ? 25.734 -24.516 -8.828 1 79.44 380 GLN B N 1
ATOM 8831 C CA . GLN B 1 380 ? 26.516 -23.625 -9.664 1 79.44 380 GLN B CA 1
ATOM 8832 C C . GLN B 1 380 ? 27.984 -24 -9.648 1 79.44 380 GLN B C 1
ATOM 8834 O O . GLN B 1 380 ? 28.688 -23.812 -10.648 1 79.44 380 GLN B O 1
ATOM 8839 N N . GLY B 1 381 ? 28.406 -24.516 -8.578 1 75.12 381 GLY B N 1
ATOM 8840 C CA . GLY B 1 381 ? 29.766 -25.016 -8.508 1 75.12 381 GLY B CA 1
ATOM 8841 C C . GLY B 1 381 ? 30 -26.234 -9.398 1 75.12 381 GLY B C 1
ATOM 8842 O O . GLY B 1 381 ? 31.109 -26.422 -9.922 1 75.12 381 GLY B O 1
ATOM 8843 N N . LEU B 1 382 ? 28.938 -26.984 -9.633 1 76.5 382 LEU B N 1
ATOM 8844 C CA . LEU B 1 382 ? 29.047 -28.172 -10.461 1 76.5 382 LEU B CA 1
ATOM 8845 C C . LEU B 1 382 ? 29.125 -27.812 -11.938 1 76.5 382 LEU B C 1
ATOM 8847 O O . LEU B 1 382 ? 29.656 -28.562 -12.75 1 76.5 382 LEU B O 1
ATOM 8851 N N . THR B 1 383 ? 28.562 -26.656 -12.312 1 75.12 383 THR B N 1
ATOM 8852 C CA . THR B 1 383 ? 28.531 -26.25 -13.711 1 75.12 383 THR B CA 1
ATOM 8853 C C . THR B 1 383 ? 29.922 -25.828 -14.18 1 75.12 383 THR B C 1
ATOM 8855 O O . THR B 1 383 ? 30.188 -25.812 -15.383 1 75.12 383 THR B O 1
ATOM 8858 N N . ASN B 1 384 ? 30.766 -25.484 -13.156 1 70.38 384 ASN B N 1
ATOM 8859 C CA . ASN B 1 384 ? 32.156 -25.109 -13.492 1 70.38 384 ASN B CA 1
ATOM 8860 C C . ASN B 1 384 ? 33.125 -26.266 -13.219 1 70.38 384 ASN B C 1
ATOM 8862 O O . ASN B 1 384 ? 33.344 -26.609 -12.062 1 70.38 384 ASN B O 1
ATOM 8866 N N . LEU B 1 385 ? 33.625 -26.828 -14.359 1 65.94 385 LEU B N 1
ATOM 8867 C CA . LEU B 1 385 ? 34.469 -28 -14.266 1 65.94 385 LEU B CA 1
ATOM 8868 C C . LEU B 1 385 ? 35.688 -27.734 -13.398 1 65.94 385 LEU B C 1
ATOM 8870 O O . LEU B 1 385 ? 36.094 -28.578 -12.594 1 65.94 385 LEU B O 1
ATOM 8874 N N . SER B 1 386 ? 36.188 -26.484 -13.633 1 64.56 386 SER B N 1
ATOM 8875 C CA . SER B 1 386 ? 37.406 -26.156 -12.914 1 64.56 386 SER B CA 1
ATOM 8876 C C . SER B 1 386 ? 37.156 -26.078 -11.406 1 64.56 386 SER B C 1
ATOM 8878 O O . SER B 1 386 ? 37.969 -26.562 -10.609 1 64.56 386 SER B O 1
ATOM 8880 N N . GLN B 1 387 ? 36.062 -25.625 -11.07 1 67.31 387 GLN B N 1
ATOM 8881 C CA . GLN B 1 387 ? 35.719 -25.484 -9.656 1 67.31 387 GLN B CA 1
ATOM 8882 C C . GLN B 1 387 ? 35.344 -26.812 -9.031 1 67.31 387 GLN B C 1
ATOM 8884 O O . GLN B 1 387 ? 35.656 -27.078 -7.867 1 67.31 387 GLN B O 1
ATOM 8889 N N . LEU B 1 388 ? 34.75 -27.672 -9.82 1 68.44 388 LEU B N 1
ATOM 8890 C CA . LEU B 1 388 ? 34.344 -28.969 -9.344 1 68.44 388 LEU B CA 1
ATOM 8891 C C . LEU B 1 388 ? 35.531 -29.875 -9.047 1 68.44 388 LEU B C 1
ATOM 8893 O O . LEU B 1 388 ? 35.531 -30.609 -8.055 1 68.44 388 LEU B O 1
ATOM 8897 N N . GLU B 1 389 ? 36.5 -29.703 -9.93 1 70.38 389 GLU B N 1
ATOM 8898 C CA . GLU B 1 389 ? 37.688 -30.516 -9.75 1 70.38 389 GLU B CA 1
ATOM 8899 C C . GLU B 1 389 ? 38.438 -30.141 -8.461 1 70.38 389 GLU B C 1
ATOM 8901 O O . GLU B 1 389 ? 39.031 -30.984 -7.816 1 70.38 389 GLU B O 1
ATOM 8906 N N . VAL B 1 390 ? 38.281 -28.875 -8.141 1 67.56 390 VAL B N 1
ATOM 8907 C CA . VAL B 1 390 ? 38.969 -28.375 -6.953 1 67.56 390 VAL B CA 1
ATOM 8908 C C . VAL B 1 390 ? 38.188 -28.781 -5.699 1 67.56 390 VAL B C 1
ATOM 8910 O O . VAL B 1 390 ? 38.812 -29.203 -4.707 1 67.56 390 VAL B O 1
ATOM 8913 N N . TRP B 1 391 ? 36.906 -28.797 -5.77 1 69.38 391 TRP B N 1
ATOM 8914 C CA . TRP B 1 391 ? 36.094 -29.062 -4.594 1 69.38 391 TRP B CA 1
ATOM 8915 C C . TRP B 1 391 ? 36 -30.562 -4.332 1 69.38 391 TRP B C 1
ATOM 8917 O O . TRP B 1 391 ? 35.938 -31 -3.176 1 69.38 391 TRP B O 1
ATOM 8927 N N . LEU B 1 392 ? 35.844 -31.297 -5.492 1 72.19 392 LEU B N 1
ATOM 8928 C CA . LEU B 1 392 ? 35.719 -32.75 -5.363 1 72.19 392 LEU B CA 1
ATOM 8929 C C . LEU B 1 392 ? 36.812 -33.469 -6.156 1 72.19 392 LEU B C 1
ATOM 8931 O O . LEU B 1 392 ? 36.531 -33.969 -7.25 1 72.19 392 LEU B O 1
ATOM 8935 N N . PRO B 1 393 ? 38.031 -33.594 -5.645 1 71.75 393 PRO B N 1
ATOM 8936 C CA . PRO B 1 393 ? 39.188 -34.156 -6.363 1 71.75 393 PRO B CA 1
ATOM 8937 C C . PRO B 1 393 ? 38.969 -35.656 -6.695 1 71.75 393 PRO B C 1
ATOM 8939 O O . PRO B 1 393 ? 39.562 -36.156 -7.637 1 71.75 393 PRO B O 1
ATOM 8942 N N . PHE B 1 394 ? 38.062 -36.281 -5.914 1 71.31 394 PHE B N 1
ATOM 8943 C CA . PHE B 1 394 ? 37.875 -37.688 -6.164 1 71.31 394 PHE B CA 1
ATOM 8944 C C . PHE B 1 394 ? 37.188 -37.906 -7.512 1 71.31 394 PHE B C 1
ATOM 8946 O O . PHE B 1 394 ? 37.25 -39 -8.078 1 71.31 394 PHE B O 1
ATOM 8953 N N . LEU B 1 395 ? 36.531 -36.938 -8.086 1 69.38 395 LEU B N 1
ATOM 8954 C CA . LEU B 1 395 ? 35.812 -37.031 -9.352 1 69.38 395 LEU B CA 1
ATOM 8955 C C . LEU B 1 395 ? 36.719 -36.75 -10.531 1 69.38 395 LEU B C 1
ATOM 8957 O O . LEU B 1 395 ? 36.312 -36.906 -11.688 1 69.38 395 LEU B O 1
ATOM 8961 N N . LYS B 1 396 ? 37.938 -36.469 -10.211 1 72.06 396 LYS B N 1
ATOM 8962 C CA . LYS B 1 396 ? 38.875 -36.125 -11.281 1 72.06 396 LYS B CA 1
ATOM 8963 C C . LYS B 1 396 ? 39.031 -37.281 -12.266 1 72.06 396 LYS B C 1
ATOM 8965 O O . LYS B 1 396 ? 39.094 -37.062 -13.477 1 72.06 396 LYS B O 1
ATOM 8970 N N . SER B 1 397 ? 39.094 -38.469 -11.688 1 72.5 397 SER B N 1
ATOM 8971 C CA . SER B 1 397 ? 39.281 -39.625 -12.547 1 72.5 397 SER B CA 1
ATOM 8972 C C . SER B 1 397 ? 38.031 -39.875 -13.414 1 72.5 397 SER B C 1
ATOM 8974 O O . SER B 1 397 ? 38.156 -40.188 -14.594 1 72.5 397 SER B O 1
ATOM 8976 N N . ILE B 1 398 ? 36.938 -39.625 -12.867 1 75.44 398 ILE B N 1
ATOM 8977 C CA . ILE B 1 398 ? 35.656 -39.875 -13.57 1 75.44 398 ILE B CA 1
ATOM 8978 C C . ILE B 1 398 ? 35.375 -38.719 -14.539 1 75.44 398 ILE B C 1
ATOM 8980 O O . ILE B 1 398 ? 34.781 -38.938 -15.602 1 75.44 398 ILE B O 1
ATOM 8984 N N . LEU B 1 399 ? 35.969 -37.562 -14.273 1 74.38 399 LEU B N 1
ATOM 8985 C CA . LEU B 1 399 ? 35.719 -36.375 -15.078 1 74.38 399 LEU B CA 1
ATOM 8986 C C . LEU B 1 399 ? 36.594 -36.375 -16.328 1 74.38 399 LEU B C 1
ATOM 8988 O O . LEU B 1 399 ? 36.406 -35.531 -17.219 1 74.38 399 LEU B O 1
ATOM 8992 N N . THR B 1 400 ? 37.406 -37.469 -16.391 1 74.31 400 THR B N 1
ATOM 8993 C CA . THR B 1 400 ? 38.219 -37.594 -17.578 1 74.31 400 THR B CA 1
ATOM 8994 C C . THR B 1 400 ? 37.406 -38.156 -18.75 1 74.31 400 THR B C 1
ATOM 8996 O O . THR B 1 400 ? 37.781 -37.969 -19.906 1 74.31 400 THR B O 1
ATOM 8999 N N . ILE B 1 401 ? 36.344 -38.812 -18.359 1 77.19 401 ILE B N 1
ATOM 9000 C CA . ILE B 1 401 ? 35.438 -39.312 -19.391 1 77.19 401 ILE B CA 1
ATOM 9001 C C . ILE B 1 401 ? 34.531 -38.188 -19.891 1 77.19 401 ILE B C 1
ATOM 9003 O O . ILE B 1 401 ? 33.781 -37.625 -19.109 1 77.19 401 ILE B O 1
ATOM 9007 N N . THR B 1 402 ? 34.656 -38 -21.109 1 77.62 402 THR B N 1
ATOM 9008 C CA . THR B 1 402 ? 34 -36.812 -21.703 1 77.62 402 THR B CA 1
ATOM 9009 C C . THR B 1 402 ? 32.469 -36.906 -21.5 1 77.62 402 THR B C 1
ATOM 9011 O O . THR B 1 402 ? 31.844 -35.906 -21.141 1 77.62 402 THR B O 1
ATOM 9014 N N . PHE B 1 403 ? 31.938 -38.031 -21.672 1 80.94 403 PHE B N 1
ATOM 9015 C CA . PHE B 1 403 ? 30.484 -38.156 -21.562 1 80.94 403 PHE B CA 1
ATOM 9016 C C . PHE B 1 403 ? 30.031 -37.906 -20.125 1 80.94 403 PHE B C 1
ATOM 9018 O O . PHE B 1 403 ? 29.031 -37.219 -19.906 1 80.94 403 PHE B O 1
ATOM 9025 N N . ILE B 1 404 ? 30.688 -38.406 -19.25 1 80.62 404 ILE B N 1
ATOM 9026 C CA . ILE B 1 404 ? 30.312 -38.25 -17.844 1 80.62 404 ILE B CA 1
ATOM 9027 C C . ILE B 1 404 ? 30.5 -36.812 -17.422 1 80.62 404 ILE B C 1
ATOM 9029 O O . ILE B 1 404 ? 29.688 -36.25 -16.672 1 80.62 404 ILE B O 1
ATOM 9033 N N . SER B 1 405 ? 31.516 -36.25 -17.938 1 78.94 405 SER B N 1
ATOM 9034 C CA . SER B 1 405 ? 31.75 -34.844 -17.625 1 78.94 405 SER B CA 1
ATOM 9035 C C . SER B 1 405 ? 30.641 -33.969 -18.188 1 78.94 405 SER B C 1
ATOM 9037 O O . SER B 1 405 ? 30.219 -33 -17.547 1 78.94 405 SER B O 1
ATOM 9039 N N . GLU B 1 406 ? 30.141 -34.375 -19.297 1 79.38 406 GLU B N 1
ATOM 9040 C CA . GLU B 1 406 ? 29.078 -33.594 -19.922 1 79.38 406 GLU B CA 1
ATOM 9041 C C . GLU B 1 406 ? 27.75 -33.781 -19.188 1 79.38 406 GLU B C 1
ATOM 9043 O O . GLU B 1 406 ? 26.969 -32.812 -19.078 1 79.38 406 GLU B O 1
ATOM 9048 N N . VAL B 1 407 ? 27.562 -34.875 -18.734 1 83.12 407 VAL B N 1
ATOM 9049 C CA . VAL B 1 407 ? 26.344 -35.156 -18 1 83.12 407 VAL B CA 1
ATOM 9050 C C . VAL B 1 407 ? 26.359 -34.406 -16.672 1 83.12 407 VAL B C 1
ATOM 9052 O O . VAL B 1 407 ? 25.375 -33.812 -16.266 1 83.12 407 VAL B O 1
ATOM 9055 N N . ILE B 1 408 ? 27.438 -34.375 -16.062 1 80.38 408 ILE B N 1
ATOM 9056 C CA . ILE B 1 408 ? 27.578 -33.781 -14.742 1 80.38 408 ILE B CA 1
ATOM 9057 C C . ILE B 1 408 ? 27.516 -32.25 -14.867 1 80.38 408 ILE B C 1
ATOM 9059 O O . ILE B 1 408 ? 26.906 -31.578 -14.031 1 80.38 408 ILE B O 1
ATOM 9063 N N . THR B 1 409 ? 28.047 -31.719 -15.93 1 76.81 409 THR B N 1
ATOM 9064 C CA . THR B 1 409 ? 28.109 -30.281 -16.078 1 76.81 409 THR B CA 1
ATOM 9065 C C . THR B 1 409 ? 26.859 -29.75 -16.781 1 76.81 409 THR B C 1
ATOM 9067 O O . THR B 1 409 ? 26.422 -28.625 -16.531 1 76.81 409 THR B O 1
ATOM 9070 N N . GLY B 1 410 ? 26.219 -30.594 -17.531 1 78.56 410 GLY B N 1
ATOM 9071 C CA . GLY B 1 410 ? 25.125 -30.094 -18.359 1 78.56 410 GLY B CA 1
ATOM 9072 C C . GLY B 1 410 ? 23.75 -30.5 -17.844 1 78.56 410 GLY B C 1
ATOM 9073 O O . GLY B 1 410 ? 22.766 -29.797 -18.062 1 78.56 410 GLY B O 1
ATOM 9074 N N . TYR B 1 411 ? 23.688 -31.578 -17.172 1 85.56 411 TYR B N 1
ATOM 9075 C CA . TYR B 1 411 ? 22.359 -32.125 -16.859 1 85.56 411 TYR B CA 1
ATOM 9076 C C . TYR B 1 411 ? 22.156 -32.188 -15.352 1 85.56 411 TYR B C 1
ATOM 9078 O O . TYR B 1 411 ? 21.109 -31.781 -14.844 1 85.56 411 TYR B O 1
ATOM 9086 N N . LEU B 1 412 ? 23.109 -32.562 -14.594 1 85.12 412 LEU B N 1
ATOM 9087 C CA . LEU B 1 412 ? 22.969 -32.875 -13.18 1 85.12 412 LEU B CA 1
ATOM 9088 C C . LEU B 1 412 ? 22.594 -31.641 -12.383 1 85.12 412 LEU B C 1
ATOM 9090 O O . LEU B 1 412 ? 21.734 -31.688 -11.508 1 85.12 412 LEU B O 1
ATOM 9094 N N . PRO B 1 413 ? 23.25 -30.547 -12.703 1 85.94 413 PRO B N 1
ATOM 9095 C CA . PRO B 1 413 ? 22.875 -29.344 -11.93 1 85.94 413 PRO B CA 1
ATOM 9096 C C . PRO B 1 413 ? 21.391 -29 -12.062 1 85.94 413 PRO B C 1
ATOM 9098 O O . PRO B 1 413 ? 20.734 -28.703 -11.062 1 85.94 413 PRO B O 1
ATOM 9101 N N . SER B 1 414 ? 20.875 -29.031 -13.242 1 88.25 414 SER B N 1
ATOM 9102 C CA . SER B 1 414 ? 19.469 -28.688 -13.477 1 88.25 414 SER B CA 1
ATOM 9103 C C . SER B 1 414 ? 18.547 -29.719 -12.82 1 88.25 414 SER B C 1
ATOM 9105 O O . SER B 1 414 ? 17.484 -29.359 -12.305 1 88.25 414 SER B O 1
ATOM 9107 N N . LEU B 1 415 ? 18.969 -30.953 -12.781 1 88.88 415 LEU B N 1
ATOM 9108 C CA . LEU B 1 415 ? 18.172 -32 -12.18 1 88.88 415 LEU B CA 1
ATOM 9109 C C . LEU B 1 415 ? 18.094 -31.844 -10.664 1 88.88 415 LEU B C 1
ATOM 9111 O O . LEU B 1 415 ? 17.016 -31.969 -10.07 1 88.88 415 LEU B O 1
ATOM 9115 N N . ILE B 1 416 ? 19.219 -31.562 -10.094 1 88.75 416 ILE B N 1
ATOM 9116 C CA . ILE B 1 416 ? 19.266 -31.359 -8.648 1 88.75 416 ILE B CA 1
ATOM 9117 C C . ILE B 1 416 ? 18.391 -30.172 -8.258 1 88.75 416 ILE B C 1
ATOM 9119 O O . ILE B 1 416 ? 17.625 -30.266 -7.301 1 88.75 416 ILE B O 1
ATOM 9123 N N . LEU B 1 417 ? 18.5 -29.141 -9.008 1 88.38 417 LEU B N 1
ATOM 9124 C CA . LEU B 1 417 ? 17.703 -27.953 -8.719 1 88.38 417 LEU B CA 1
ATOM 9125 C C . LEU B 1 417 ? 16.219 -28.266 -8.883 1 88.38 417 LEU B C 1
ATOM 9127 O O . LEU B 1 417 ? 15.398 -27.812 -8.07 1 88.38 417 LEU B O 1
ATOM 9131 N N . MET B 1 418 ? 15.891 -29 -9.898 1 89.62 418 MET B N 1
ATOM 9132 C CA . MET B 1 418 ? 14.5 -29.375 -10.148 1 89.62 418 MET B CA 1
ATOM 9133 C C . MET B 1 418 ? 13.945 -30.188 -8.992 1 89.62 418 MET B C 1
ATOM 9135 O O . MET B 1 418 ? 12.812 -29.969 -8.555 1 89.62 418 MET B O 1
ATOM 9139 N N . LEU B 1 419 ? 14.703 -31.047 -8.422 1 88.19 419 LEU B N 1
ATOM 9140 C CA . LEU B 1 419 ? 14.273 -31.922 -7.336 1 88.19 419 LEU B CA 1
ATOM 9141 C C . LEU B 1 419 ? 14.07 -31.125 -6.051 1 88.19 419 LEU B C 1
ATOM 9143 O O . LEU B 1 419 ? 13.109 -31.344 -5.316 1 88.19 419 LEU B O 1
ATOM 9147 N N . PHE B 1 420 ? 14.914 -30.219 -5.852 1 89.31 420 PHE B N 1
ATOM 9148 C CA . PHE B 1 420 ? 14.789 -29.375 -4.672 1 89.31 420 PHE B CA 1
ATOM 9149 C C . PHE B 1 420 ? 13.578 -28.469 -4.789 1 89.31 420 PHE B C 1
ATOM 9151 O O . PHE B 1 420 ? 12.883 -28.203 -3.799 1 89.31 420 PHE B O 1
ATOM 9158 N N . LEU B 1 421 ? 13.32 -28.031 -5.98 1 90.94 421 LEU B N 1
ATOM 9159 C CA . LEU B 1 421 ? 12.227 -27.094 -6.195 1 90.94 421 LEU B CA 1
ATOM 9160 C C . LEU B 1 421 ? 10.875 -27.781 -6.074 1 90.94 421 LEU B C 1
ATOM 9162 O O . LEU B 1 421 ? 9.852 -27.125 -5.855 1 90.94 421 LEU B O 1
ATOM 9166 N N . LYS B 1 422 ? 10.875 -29.078 -6.176 1 90.19 422 LYS B N 1
ATOM 9167 C CA . LYS B 1 422 ? 9.633 -29.828 -6.066 1 90.19 422 LYS B CA 1
ATOM 9168 C C . LYS B 1 422 ? 9.086 -29.797 -4.645 1 90.19 422 LYS B C 1
ATOM 9170 O O . LYS B 1 422 ? 7.883 -29.969 -4.43 1 90.19 422 LYS B O 1
ATOM 9175 N N . MET B 1 423 ? 9.891 -29.422 -3.672 1 92.38 423 MET B N 1
ATOM 9176 C CA . MET B 1 423 ? 9.484 -29.422 -2.268 1 92.38 423 MET B CA 1
ATOM 9177 C C . MET B 1 423 ? 8.945 -28.047 -1.861 1 92.38 423 MET B C 1
ATOM 9179 O O . MET B 1 423 ? 8.312 -27.922 -0.815 1 92.38 423 MET B O 1
ATOM 9183 N N . VAL B 1 424 ? 9.094 -27.109 -2.674 1 94.38 424 VAL B N 1
ATOM 9184 C CA . VAL B 1 424 ? 8.828 -25.734 -2.275 1 94.38 424 VAL B CA 1
ATOM 9185 C C . VAL B 1 424 ? 7.328 -25.469 -2.268 1 94.38 424 VAL B C 1
ATOM 9187 O O . VAL B 1 424 ? 6.793 -24.906 -1.31 1 94.38 424 VAL B O 1
ATOM 9190 N N . PRO B 1 425 ? 6.543 -25.938 -3.277 1 95.12 425 PRO B N 1
ATOM 9191 C CA . PRO B 1 425 ? 5.117 -25.594 -3.316 1 95.12 425 PRO B CA 1
ATOM 9192 C C . PRO B 1 425 ? 4.344 -26.156 -2.129 1 95.12 425 PRO B C 1
ATOM 9194 O O . PRO B 1 425 ? 3.582 -25.438 -1.481 1 95.12 425 PRO B O 1
ATOM 9197 N N . PRO B 1 426 ? 4.594 -27.438 -1.746 1 95.12 426 PRO B N 1
ATOM 9198 C CA . PRO B 1 426 ? 3.875 -27.922 -0.568 1 95.12 426 PRO B CA 1
ATOM 9199 C C . PRO B 1 426 ? 4.262 -27.188 0.709 1 95.12 426 PRO B C 1
ATOM 9201 O O . PRO B 1 426 ? 3.416 -26.969 1.583 1 95.12 426 PRO B O 1
ATOM 9204 N N . ILE B 1 427 ? 5.434 -26.781 0.817 1 95.69 427 ILE B N 1
ATOM 9205 C CA . ILE B 1 427 ? 5.883 -26.047 1.992 1 95.69 427 ILE B CA 1
ATOM 9206 C C . ILE B 1 427 ? 5.211 -24.672 2.027 1 95.69 427 ILE B C 1
ATOM 9208 O O . ILE B 1 427 ? 4.727 -24.234 3.076 1 95.69 427 ILE B O 1
ATOM 9212 N N . MET B 1 428 ? 5.191 -24.062 0.904 1 96.31 428 MET B N 1
ATOM 9213 C CA . MET B 1 428 ? 4.578 -22.734 0.835 1 96.31 428 MET B CA 1
ATOM 9214 C C . MET B 1 428 ? 3.074 -22.828 1.082 1 96.31 428 MET B C 1
ATOM 9216 O O . MET B 1 428 ? 2.48 -21.906 1.646 1 96.31 428 MET B O 1
ATOM 9220 N N . GLU B 1 429 ? 2.488 -23.922 0.644 1 95.88 429 GLU B N 1
ATOM 9221 C CA . GLU B 1 429 ? 1.071 -24.125 0.927 1 95.88 429 GLU B CA 1
ATOM 9222 C C . GLU B 1 429 ? 0.826 -24.297 2.424 1 95.88 429 GLU B C 1
ATOM 9224 O O . GLU B 1 429 ? -0.133 -23.734 2.965 1 95.88 429 GLU B O 1
ATOM 9229 N N . LEU B 1 430 ? 1.699 -25.047 3.057 1 94.31 430 LEU B N 1
ATOM 9230 C CA . LEU B 1 430 ? 1.598 -25.219 4.5 1 94.31 430 LEU B CA 1
ATOM 9231 C C . LEU B 1 430 ? 1.776 -23.891 5.227 1 94.31 430 LEU B C 1
ATOM 9233 O O . LEU B 1 430 ? 1.018 -23.578 6.145 1 94.31 430 LEU B O 1
ATOM 9237 N N . LEU B 1 431 ? 2.707 -23.109 4.789 1 94.38 431 LEU B N 1
ATOM 9238 C CA . LEU B 1 431 ? 2.947 -21.812 5.402 1 94.38 431 LEU B CA 1
ATOM 9239 C C . LEU B 1 431 ? 1.758 -20.875 5.188 1 94.38 431 LEU B C 1
ATOM 9241 O O . LEU B 1 431 ? 1.379 -20.141 6.094 1 94.38 431 LEU B O 1
ATOM 9245 N N . SER B 1 432 ? 1.161 -20.938 4.008 1 94.12 432 SER B N 1
ATOM 9246 C CA . SER B 1 432 ? -0.001 -20.109 3.715 1 94.12 432 SER B CA 1
ATOM 9247 C C . SER B 1 432 ? -1.209 -20.531 4.543 1 94.12 432 SER B C 1
ATOM 9249 O O . SER B 1 432 ? -2.074 -19.719 4.855 1 94.12 432 SER B O 1
ATOM 9251 N N . SER B 1 433 ? -1.28 -21.797 4.879 1 91.62 433 SER B N 1
ATOM 9252 C CA . SER B 1 433 ? -2.395 -22.297 5.684 1 91.62 433 SER B CA 1
ATOM 9253 C C . SER B 1 433 ? -2.316 -21.766 7.117 1 91.62 433 SER B C 1
ATOM 9255 O O . SER B 1 433 ? -3.344 -21.562 7.762 1 91.62 433 SER B O 1
ATOM 9257 N N . ILE B 1 434 ? -1.098 -21.453 7.547 1 88.56 434 ILE B N 1
ATOM 9258 C CA . ILE B 1 434 ? -0.886 -20.984 8.906 1 88.56 434 ILE B CA 1
ATOM 9259 C C . ILE B 1 434 ? -1.146 -19.469 8.969 1 88.56 434 ILE B C 1
ATOM 9261 O O . ILE B 1 434 ? -1.477 -18.938 10.031 1 88.56 434 ILE B O 1
ATOM 9265 N N . GLN B 1 435 ? -1.008 -18.766 7.93 1 86.88 435 GLN B N 1
ATOM 9266 C CA . GLN B 1 435 ? -1.116 -17.312 7.871 1 86.88 435 GLN B CA 1
ATOM 9267 C C . GLN B 1 435 ? -2.541 -16.844 8.172 1 86.88 435 GLN B C 1
ATOM 9269 O O . GLN B 1 435 ? -2.754 -15.719 8.617 1 86.88 435 GLN B O 1
ATOM 9274 N N . GLY B 1 436 ? -3.545 -17.75 8.023 1 81.88 436 GLY B N 1
ATOM 9275 C CA . GLY B 1 436 ? -4.887 -17.391 8.461 1 81.88 436 GLY B CA 1
ATOM 9276 C C . GLY B 1 436 ? -5.781 -16.938 7.32 1 81.88 436 GLY B C 1
ATOM 9277 O O . GLY B 1 436 ? -6.305 -15.82 7.348 1 81.88 436 GLY B O 1
ATOM 9278 N N . TYR B 1 437 ? -6.082 -17.672 6.383 1 88.12 437 TYR B N 1
ATOM 9279 C CA . TYR B 1 437 ? -7.059 -17.438 5.332 1 88.12 437 TYR B CA 1
ATOM 9280 C C . TYR B 1 437 ? -8.328 -18.234 5.566 1 88.12 437 TYR B C 1
ATOM 9282 O O . TYR B 1 437 ? -8.289 -19.312 6.18 1 88.12 437 TYR B O 1
ATOM 9290 N N . ILE B 1 438 ? -9.367 -17.766 5.082 1 90 438 ILE B N 1
ATOM 9291 C CA . ILE B 1 438 ? -10.672 -18.359 5.402 1 90 438 ILE B CA 1
ATOM 9292 C C . ILE B 1 438 ? -11.016 -19.438 4.387 1 90 438 ILE B C 1
ATOM 9294 O O . ILE B 1 438 ? -11.867 -20.297 4.645 1 90 438 ILE B O 1
ATOM 9298 N N . SER B 1 439 ? -10.367 -19.344 3.244 1 94.19 439 SER B N 1
ATOM 9299 C CA . SER B 1 439 ? -10.734 -20.297 2.193 1 94.19 439 SER B CA 1
ATOM 9300 C C . SER B 1 439 ? -9.508 -21.047 1.675 1 94.19 439 SER B C 1
ATOM 9302 O O . SER B 1 439 ? -8.383 -20.547 1.781 1 94.19 439 SER B O 1
ATOM 9304 N N . HIS B 1 440 ? -9.758 -22.312 1.139 1 94.19 440 HIS B N 1
ATOM 9305 C CA . HIS B 1 440 ? -8.711 -23.109 0.521 1 94.19 440 HIS B CA 1
ATOM 9306 C C . HIS B 1 440 ? -8.172 -22.438 -0.737 1 94.19 440 HIS B C 1
ATOM 9308 O O . HIS B 1 440 ? -6.969 -22.484 -1.007 1 94.19 440 HIS B O 1
ATOM 9314 N N . SER B 1 441 ? -9.047 -21.812 -1.451 1 94.06 441 SER B N 1
ATOM 9315 C CA . SER B 1 441 ? -8.656 -21.141 -2.684 1 94.06 441 SER B CA 1
ATOM 9316 C C . SER B 1 441 ? -7.73 -19.969 -2.398 1 94.06 441 SER B C 1
ATOM 9318 O O . SER B 1 441 ? -6.77 -19.734 -3.137 1 94.06 441 SER B O 1
ATOM 9320 N N . ASP B 1 442 ? -7.977 -19.266 -1.291 1 93.69 442 ASP B N 1
ATOM 9321 C CA . ASP B 1 442 ? -7.113 -18.156 -0.935 1 93.69 442 ASP B CA 1
ATOM 9322 C C . ASP B 1 442 ? -5.746 -18.641 -0.461 1 93.69 442 ASP B C 1
ATOM 9324 O O . ASP B 1 442 ? -4.73 -17.984 -0.68 1 93.69 442 ASP B O 1
ATOM 9328 N N . ILE B 1 443 ? -5.754 -19.75 0.2 1 95.06 443 ILE B N 1
ATOM 9329 C CA . ILE B 1 443 ? -4.492 -20.344 0.624 1 95.06 443 ILE B CA 1
ATOM 9330 C C . ILE B 1 443 ? -3.662 -20.719 -0.602 1 95.06 443 ILE B C 1
ATOM 9332 O O . ILE B 1 443 ? -2.465 -20.422 -0.658 1 95.06 443 ILE B O 1
ATOM 9336 N N . GLU B 1 444 ? -4.301 -21.312 -1.577 1 95.31 444 GLU B N 1
ATOM 9337 C CA . GLU B 1 444 ? -3.617 -21.703 -2.805 1 95.31 444 GLU B CA 1
ATOM 9338 C C . GLU B 1 444 ? -3.105 -20.484 -3.564 1 95.31 444 GLU B C 1
ATOM 9340 O O . GLU B 1 444 ? -2 -20.5 -4.113 1 95.31 444 GLU B O 1
ATOM 9345 N N . LYS B 1 445 ? -3.934 -19.469 -3.623 1 95.5 445 LYS B N 1
ATOM 9346 C CA . LYS B 1 445 ? -3.535 -18.25 -4.316 1 95.5 445 LYS B CA 1
ATOM 9347 C C . LYS B 1 445 ? -2.334 -17.594 -3.635 1 95.5 445 LYS B C 1
ATOM 9349 O O . LYS B 1 445 ? -1.393 -17.172 -4.305 1 95.5 445 LYS B O 1
ATOM 9354 N N . SER B 1 446 ? -2.393 -17.531 -2.303 1 95.44 446 SER B N 1
ATOM 9355 C CA . SER B 1 446 ? -1.266 -16.984 -1.555 1 95.44 446 SER B CA 1
ATOM 9356 C C . SER B 1 446 ? -0.012 -17.828 -1.744 1 95.44 446 SER B C 1
ATOM 9358 O O . SER B 1 446 ? 1.09 -17.297 -1.889 1 95.44 446 SER B O 1
ATOM 9360 N N . ALA B 1 447 ? -0.198 -19.078 -1.708 1 96.88 447 ALA B N 1
ATOM 9361 C CA . ALA B 1 447 ? 0.928 -19.984 -1.943 1 96.88 447 ALA B CA 1
ATOM 9362 C C . ALA B 1 447 ? 1.511 -19.781 -3.338 1 96.88 447 ALA B C 1
ATOM 9364 O O . ALA B 1 447 ? 2.729 -19.828 -3.521 1 96.88 447 ALA B O 1
ATOM 9365 N N . CYS B 1 448 ? 0.64 -19.594 -4.312 1 97.12 448 CYS B N 1
ATOM 9366 C CA . CYS B 1 448 ? 1.072 -19.344 -5.684 1 97.12 448 CYS B CA 1
ATOM 9367 C C . CYS B 1 448 ? 1.996 -18.141 -5.75 1 97.12 448 CYS B C 1
ATOM 9369 O O . CYS B 1 448 ? 3.066 -18.203 -6.359 1 97.12 448 CYS B O 1
ATOM 9371 N N . ASP B 1 449 ? 1.635 -17.109 -5.098 1 95.94 449 ASP B N 1
ATOM 9372 C CA . ASP B 1 449 ? 2.43 -15.891 -5.074 1 95.94 449 ASP B CA 1
ATOM 9373 C C . ASP B 1 449 ? 3.77 -16.125 -4.379 1 95.94 449 ASP B C 1
ATOM 9375 O O . ASP B 1 449 ? 4.809 -15.672 -4.867 1 95.94 449 ASP B O 1
ATOM 9379 N N . LYS B 1 450 ? 3.779 -16.844 -3.346 1 96.31 450 LYS B N 1
ATOM 9380 C CA . LYS B 1 450 ? 4.996 -17.094 -2.58 1 96.31 450 LYS B CA 1
ATOM 9381 C C . LYS B 1 450 ? 5.965 -17.984 -3.357 1 96.31 450 LYS B C 1
ATOM 9383 O O . LYS B 1 450 ? 7.172 -17.734 -3.375 1 96.31 450 LYS B O 1
ATOM 9388 N N . VAL B 1 451 ? 5.434 -18.969 -3.982 1 97.06 451 VAL B N 1
ATOM 9389 C CA . VAL B 1 451 ? 6.277 -19.875 -4.766 1 97.06 451 VAL B CA 1
ATOM 9390 C C . VAL B 1 451 ? 6.91 -19.109 -5.926 1 97.06 451 VAL B C 1
ATOM 9392 O O . VAL B 1 451 ? 8.094 -19.297 -6.227 1 97.06 451 VAL B O 1
ATOM 9395 N N . LEU B 1 452 ? 6.133 -18.281 -6.539 1 97.25 452 LEU B N 1
ATOM 9396 C CA . LEU B 1 452 ? 6.621 -17.5 -7.676 1 97.25 452 LEU B CA 1
ATOM 9397 C C . LEU B 1 452 ? 7.797 -16.625 -7.27 1 97.25 452 LEU B C 1
ATOM 9399 O O . LEU B 1 452 ? 8.867 -16.672 -7.883 1 97.25 452 LEU B O 1
ATOM 9403 N N . TRP B 1 453 ? 7.676 -15.914 -6.203 1 95.69 453 TRP B N 1
ATOM 9404 C CA . TRP B 1 453 ? 8.727 -14.992 -5.773 1 95.69 453 TRP B CA 1
ATOM 9405 C C . TRP B 1 453 ? 9.922 -15.75 -5.219 1 95.69 453 TRP B C 1
ATOM 9407 O O . TRP B 1 453 ? 11.07 -15.344 -5.422 1 95.69 453 TRP B O 1
ATOM 9417 N N . PHE B 1 454 ? 9.633 -16.797 -4.578 1 94.94 454 PHE B N 1
ATOM 9418 C CA . PHE B 1 454 ? 10.711 -17.656 -4.109 1 94.94 454 PHE B CA 1
ATOM 9419 C C . PHE B 1 454 ? 11.539 -18.172 -5.281 1 94.94 454 PHE B C 1
ATOM 9421 O O . PHE B 1 454 ? 12.773 -18.125 -5.246 1 94.94 454 PHE B O 1
ATOM 9428 N N . THR B 1 455 ? 10.867 -18.578 -6.281 1 94.56 455 THR B N 1
ATOM 9429 C CA . THR B 1 455 ? 11.539 -19.141 -7.441 1 94.56 455 THR B CA 1
ATOM 9430 C C . THR B 1 455 ? 12.336 -18.078 -8.188 1 94.56 455 THR B C 1
ATOM 9432 O O . THR B 1 455 ? 13.477 -18.312 -8.594 1 94.56 455 THR B O 1
ATOM 9435 N N . ILE B 1 456 ? 11.797 -16.938 -8.328 1 94.69 456 ILE B N 1
ATOM 9436 C CA . ILE B 1 456 ? 12.477 -15.859 -9.031 1 94.69 456 ILE B CA 1
ATOM 9437 C C . ILE B 1 456 ? 13.727 -15.453 -8.266 1 94.69 456 ILE B C 1
ATOM 9439 O O . ILE B 1 456 ? 14.805 -15.305 -8.852 1 94.69 456 ILE B O 1
ATOM 9443 N N . TRP B 1 457 ? 13.625 -15.398 -7.008 1 90.44 457 TRP B N 1
ATOM 9444 C CA . TRP B 1 457 ? 14.758 -14.953 -6.207 1 90.44 457 TRP B CA 1
ATOM 9445 C C . TRP B 1 457 ? 15.812 -16.047 -6.105 1 90.44 457 TRP B C 1
ATOM 9447 O O . TRP B 1 457 ? 17 -15.789 -6.305 1 90.44 457 TRP B O 1
ATOM 9457 N N . ASN B 1 458 ? 15.43 -17.25 -5.922 1 89.75 458 ASN B N 1
ATOM 9458 C CA . ASN B 1 458 ? 16.375 -18.312 -5.621 1 89.75 458 ASN B CA 1
ATOM 9459 C C . ASN B 1 458 ? 16.953 -18.938 -6.895 1 89.75 458 ASN B C 1
ATOM 9461 O O . ASN B 1 458 ? 18.078 -19.438 -6.891 1 89.75 458 ASN B O 1
ATOM 9465 N N . ILE B 1 459 ? 16.188 -18.844 -7.91 1 90.38 459 ILE B N 1
ATOM 9466 C CA . ILE B 1 459 ? 16.719 -19.484 -9.117 1 90.38 459 ILE B CA 1
ATOM 9467 C C . ILE B 1 459 ? 17.328 -18.422 -10.031 1 90.38 459 ILE B C 1
ATOM 9469 O O . ILE B 1 459 ? 18.5 -18.516 -10.414 1 90.38 459 ILE B O 1
ATOM 9473 N N . PHE B 1 460 ? 16.625 -17.438 -10.297 1 91.69 460 PHE B N 1
ATOM 9474 C CA . PHE B 1 460 ? 17.125 -16.453 -11.25 1 91.69 460 PHE B CA 1
ATOM 9475 C C . PHE B 1 460 ? 18.234 -15.609 -10.633 1 91.69 460 PHE B C 1
ATOM 9477 O O . PHE B 1 460 ? 19.359 -15.594 -11.141 1 91.69 460 PHE B O 1
ATOM 9484 N N . PHE B 1 461 ? 18.031 -14.992 -9.484 1 88.69 461 PHE B N 1
ATOM 9485 C CA . PHE B 1 461 ? 18.984 -14.047 -8.922 1 88.69 461 PHE B CA 1
ATOM 9486 C C . PHE B 1 461 ? 20.141 -14.781 -8.234 1 88.69 461 PHE B C 1
ATOM 9488 O O . PHE B 1 461 ? 21.297 -14.367 -8.344 1 88.69 461 PHE B O 1
ATOM 9495 N N . ALA B 1 462 ? 19.797 -15.836 -7.605 1 85.06 462 ALA B N 1
ATOM 9496 C CA . ALA B 1 462 ? 20.844 -16.578 -6.902 1 85.06 462 ALA B CA 1
ATOM 9497 C C . ALA B 1 462 ? 21.812 -17.219 -7.891 1 85.06 462 ALA B C 1
ATOM 9499 O O . ALA B 1 462 ? 23.016 -17.312 -7.633 1 85.06 462 ALA B O 1
ATOM 9500 N N . THR B 1 463 ? 21.266 -17.688 -9 1 84.5 463 THR B N 1
ATOM 9501 C CA . THR B 1 463 ? 22.125 -18.281 -10.008 1 84.5 463 THR B CA 1
ATOM 9502 C C . THR B 1 463 ? 22.953 -17.219 -10.727 1 84.5 463 THR B C 1
ATOM 9504 O O . THR B 1 463 ? 24.125 -17.453 -11.039 1 84.5 463 THR B O 1
ATOM 9507 N N . THR B 1 464 ? 22.359 -16.125 -10.992 1 82.25 464 THR B N 1
ATOM 9508 C CA . THR B 1 464 ? 23.047 -15.047 -11.703 1 82.25 464 THR B CA 1
ATOM 9509 C C . THR B 1 464 ? 24.203 -14.484 -10.867 1 82.25 464 THR B C 1
ATOM 9511 O O . THR B 1 464 ? 25.266 -14.195 -11.398 1 82.25 464 THR B O 1
ATOM 9514 N N . PHE B 1 465 ? 23.953 -14.367 -9.586 1 76.69 465 PHE B N 1
ATOM 9515 C CA . PHE B 1 465 ? 25 -13.812 -8.734 1 76.69 465 PHE B CA 1
ATOM 9516 C C . PHE B 1 465 ? 25.734 -14.922 -7.984 1 76.69 465 PHE B C 1
ATOM 9518 O O . PHE B 1 465 ? 26.047 -14.766 -6.805 1 76.69 465 PHE B O 1
ATOM 9525 N N . SER B 1 466 ? 25.891 -16.156 -8.695 1 66.25 466 SER B N 1
ATOM 9526 C CA . SER B 1 466 ? 26.5 -17.359 -8.109 1 66.25 466 SER B CA 1
ATOM 9527 C C . SER B 1 466 ? 27.859 -17.031 -7.488 1 66.25 466 SER B C 1
ATOM 9529 O O . SER B 1 466 ? 28.719 -16.422 -8.125 1 66.25 466 SER B O 1
ATOM 9531 N N . GLY B 1 467 ? 27.969 -16.578 -6.184 1 57.28 467 GLY B N 1
ATOM 9532 C CA . GLY B 1 467 ? 29.062 -16.359 -5.254 1 57.28 467 GLY B CA 1
ATOM 9533 C C . GLY B 1 467 ? 28.688 -16.656 -3.812 1 57.28 467 GLY B C 1
ATOM 9534 O O . GLY B 1 467 ? 27.672 -17.297 -3.545 1 57.28 467 GLY B O 1
ATOM 9535 N N . SER B 1 468 ? 29.609 -16.375 -3.139 1 53.78 468 SER B N 1
ATOM 9536 C CA . SER B 1 468 ? 29.359 -16.578 -1.717 1 53.78 468 SER B CA 1
ATOM 9537 C C . SER B 1 468 ? 28.172 -15.758 -1.244 1 53.78 468 SER B C 1
ATOM 9539 O O . SER B 1 468 ? 27.781 -14.781 -1.889 1 53.78 468 SER B O 1
ATOM 9541 N N . VAL B 1 469 ? 27.266 -16.297 -0.483 1 59 469 VAL B N 1
ATOM 9542 C CA . VAL B 1 469 ? 26.156 -15.578 0.163 1 59 469 VAL B CA 1
ATOM 9543 C C . VAL B 1 469 ? 26.578 -14.141 0.459 1 59 469 VAL B C 1
ATOM 9545 O O . VAL B 1 469 ? 25.797 -13.211 0.264 1 59 469 VAL B O 1
ATOM 9548 N N . LEU B 1 470 ? 27.766 -14.109 0.757 1 55.09 470 LEU B N 1
ATOM 9549 C CA . LEU B 1 470 ? 28.297 -12.797 1.125 1 55.09 470 LEU B CA 1
ATOM 9550 C C . LEU B 1 470 ? 28.391 -11.891 -0.096 1 55.09 470 LEU B C 1
ATOM 9552 O O . LEU B 1 470 ? 28.141 -10.68 0.003 1 55.09 470 LEU B O 1
ATOM 9556 N N . TYR B 1 471 ? 28.641 -12.578 -1.172 1 61.41 471 TYR B N 1
ATOM 9557 C CA . TYR B 1 471 ? 28.719 -11.797 -2.402 1 61.41 471 TYR B CA 1
ATOM 9558 C C . TYR B 1 471 ? 27.328 -11.305 -2.824 1 61.41 471 TYR B C 1
ATOM 9560 O O . TYR B 1 471 ? 27.172 -10.148 -3.215 1 61.41 471 TYR B O 1
ATOM 9568 N N . GLN B 1 472 ? 26.484 -12.156 -2.576 1 64.88 472 GLN B N 1
ATOM 9569 C CA . GLN B 1 472 ? 25.125 -11.789 -2.965 1 64.88 472 GLN B CA 1
ATOM 9570 C C . GLN B 1 472 ? 24.578 -10.672 -2.084 1 64.88 472 GLN B C 1
ATOM 9572 O O . GLN B 1 472 ? 23.906 -9.758 -2.574 1 64.88 472 GLN B O 1
ATOM 9577 N N . VAL B 1 473 ? 24.891 -10.836 -0.852 1 64.31 473 VAL B N 1
ATOM 9578 C CA . VAL B 1 473 ? 24.453 -9.812 0.088 1 64.31 473 VAL B CA 1
ATOM 9579 C C . VAL B 1 473 ? 25.172 -8.492 -0.211 1 64.31 473 VAL B C 1
ATOM 9581 O O . VAL B 1 473 ? 24.578 -7.422 -0.108 1 64.31 473 VAL B O 1
ATOM 9584 N N . SER B 1 474 ? 26.406 -8.586 -0.664 1 64.19 474 SER B N 1
ATOM 9585 C CA . SER B 1 474 ? 27.172 -7.387 -0.968 1 64.19 474 SER B CA 1
ATOM 9586 C C . SER B 1 474 ? 26.609 -6.656 -2.18 1 64.19 474 SER B C 1
ATOM 9588 O O . SER B 1 474 ? 26.703 -5.43 -2.271 1 64.19 474 SER B O 1
ATOM 9590 N N . ILE B 1 475 ? 26 -7.438 -2.953 1 65.5 475 ILE B N 1
ATOM 9591 C CA . ILE B 1 475 ? 25.438 -6.852 -4.16 1 65.5 475 ILE B CA 1
ATOM 9592 C C . ILE B 1 475 ? 24.172 -6.07 -3.807 1 65.5 475 ILE B C 1
ATOM 9594 O O . ILE B 1 475 ? 23.969 -4.961 -4.305 1 65.5 475 ILE B O 1
ATOM 9598 N N . VAL B 1 476 ? 23.453 -6.652 -2.932 1 63.88 476 VAL B N 1
ATOM 9599 C CA . VAL B 1 476 ? 22.219 -6.004 -2.541 1 63.88 476 VAL B CA 1
ATOM 9600 C C . VAL B 1 476 ? 22.516 -4.738 -1.742 1 63.88 476 VAL B C 1
ATOM 9602 O O . VAL B 1 476 ? 21.766 -3.758 -1.82 1 63.88 476 VAL B O 1
ATOM 9605 N N . LEU B 1 477 ? 23.703 -4.762 -1.163 1 63.38 477 LEU B N 1
ATOM 9606 C CA . LEU B 1 477 ? 24.078 -3.648 -0.296 1 63.38 477 LEU B CA 1
ATOM 9607 C C . LEU B 1 477 ? 24.75 -2.535 -1.098 1 63.38 477 LEU B C 1
ATOM 9609 O O . LEU B 1 477 ? 24.875 -1.409 -0.612 1 63.38 477 LEU B O 1
ATOM 9613 N N . ASP B 1 478 ? 25.078 -2.83 -2.48 1 66.31 478 ASP B N 1
ATOM 9614 C CA . ASP B 1 478 ? 25.594 -1.813 -3.393 1 66.31 478 ASP B CA 1
ATOM 9615 C C . ASP B 1 478 ? 24.672 -1.636 -4.594 1 66.31 478 ASP B C 1
ATOM 9617 O O . ASP B 1 478 ? 25 -2.062 -5.703 1 66.31 478 ASP B O 1
ATOM 9621 N N . PRO B 1 479 ? 23.547 -0.912 -4.332 1 67.75 479 PRO B N 1
ATOM 9622 C CA . PRO B 1 479 ? 22.516 -0.836 -5.375 1 67.75 479 PRO B CA 1
ATOM 9623 C C . PRO B 1 479 ? 22.984 -0.063 -6.605 1 67.75 479 PRO B C 1
ATOM 9625 O O . PRO B 1 479 ? 22.453 -0.249 -7.699 1 67.75 479 PRO B O 1
ATOM 9628 N N . ARG B 1 480 ? 24.156 0.803 -6.641 1 65.31 480 ARG B N 1
ATOM 9629 C CA . ARG B 1 480 ? 24.625 1.601 -7.77 1 65.31 480 ARG B CA 1
ATOM 9630 C C . ARG B 1 480 ? 25.172 0.71 -8.883 1 65.31 480 ARG B C 1
ATOM 9632 O O . ARG B 1 480 ? 25.047 1.046 -10.062 1 65.31 480 ARG B O 1
ATOM 9639 N N . ASN B 1 481 ? 25.562 -0.368 -8.453 1 72.75 481 ASN B N 1
ATOM 9640 C CA . ASN B 1 481 ? 26.266 -1.191 -9.438 1 72.75 481 ASN B CA 1
ATOM 9641 C C . ASN B 1 481 ? 25.438 -2.408 -9.836 1 72.75 481 ASN B C 1
ATOM 9643 O O . ASN B 1 481 ? 25.938 -3.312 -10.508 1 72.75 481 ASN B O 1
ATOM 9647 N N . ILE B 1 482 ? 24.141 -2.354 -9.516 1 76.81 482 ILE B N 1
ATOM 9648 C CA . ILE B 1 482 ? 23.312 -3.527 -9.758 1 76.81 482 ILE B CA 1
ATOM 9649 C C . ILE B 1 482 ? 23.109 -3.723 -11.258 1 76.81 482 ILE B C 1
ATOM 9651 O O . ILE B 1 482 ? 23.328 -4.82 -11.781 1 76.81 482 ILE B O 1
ATOM 9655 N N . PRO B 1 483 ? 22.844 -2.623 -12.016 1 76.38 483 PRO B N 1
ATOM 9656 C CA . PRO B 1 483 ? 22.641 -2.846 -13.445 1 76.38 483 PRO B CA 1
ATOM 9657 C C . PRO B 1 483 ? 23.906 -3.312 -14.156 1 76.38 483 PRO B C 1
ATOM 9659 O O . PRO B 1 483 ? 23.844 -4.18 -15.039 1 76.38 483 PRO B O 1
ATOM 9662 N N . ALA B 1 484 ? 25.047 -2.799 -13.734 1 79.56 484 ALA B N 1
ATOM 9663 C CA . ALA B 1 484 ? 26.312 -3.201 -14.336 1 79.56 484 ALA B CA 1
ATOM 9664 C C . ALA B 1 484 ? 26.656 -4.648 -13.992 1 79.56 484 ALA B C 1
ATOM 9666 O O . ALA B 1 484 ? 27.109 -5.406 -14.852 1 79.56 484 ALA B O 1
ATOM 9667 N N . LYS B 1 485 ? 26.328 -5.012 -12.805 1 82.12 485 LYS B N 1
ATOM 9668 C CA . LYS B 1 485 ? 26.609 -6.383 -12.383 1 82.12 485 LYS B CA 1
ATOM 9669 C C . LYS B 1 485 ? 25.656 -7.367 -13.062 1 82.12 485 LYS B C 1
ATOM 9671 O O . LYS B 1 485 ? 26.062 -8.469 -13.438 1 82.12 485 LYS B O 1
ATOM 9676 N N . LEU B 1 486 ? 24.422 -6.949 -13.227 1 82.12 486 LEU B N 1
ATOM 9677 C CA . LEU B 1 486 ? 23.453 -7.789 -13.914 1 82.12 486 LEU B CA 1
ATOM 9678 C C . LEU B 1 486 ? 23.844 -7.973 -15.383 1 82.12 486 LEU B C 1
ATOM 9680 O O . LEU B 1 486 ? 23.703 -9.07 -15.93 1 82.12 486 LEU B O 1
ATOM 9684 N N . ALA B 1 487 ? 24.344 -6.91 -15.953 1 83.62 487 ALA B N 1
ATOM 9685 C CA . ALA B 1 487 ? 24.688 -6.922 -17.375 1 83.62 487 ALA B CA 1
ATOM 9686 C C . ALA B 1 487 ? 25.812 -7.91 -17.656 1 83.62 487 ALA B C 1
ATOM 9688 O O . ALA B 1 487 ? 25.891 -8.484 -18.75 1 83.62 487 ALA B O 1
ATOM 9689 N N . VAL B 1 488 ? 26.672 -8.086 -16.703 1 81.5 488 VAL B N 1
ATOM 9690 C CA . VAL B 1 488 ? 27.797 -8.992 -16.891 1 81.5 488 VAL B CA 1
ATOM 9691 C C . VAL B 1 488 ? 27.391 -10.406 -16.484 1 81.5 488 VAL B C 1
ATOM 9693 O O . VAL B 1 488 ? 27.703 -11.375 -17.188 1 81.5 488 VAL B O 1
ATOM 9696 N N . ALA B 1 489 ? 26.594 -10.539 -15.453 1 83.62 489 ALA B N 1
ATOM 9697 C CA . ALA B 1 489 ? 26.344 -11.836 -14.828 1 83.62 489 ALA B CA 1
ATOM 9698 C C . ALA B 1 489 ? 25.234 -12.586 -15.562 1 83.62 489 ALA B C 1
ATOM 9700 O O . ALA B 1 489 ? 25.281 -13.812 -15.68 1 83.62 489 ALA B O 1
ATOM 9701 N N . VAL B 1 490 ? 24.266 -11.945 -16.109 1 87.19 490 VAL B N 1
ATOM 9702 C CA . VAL B 1 490 ? 23.062 -12.594 -16.641 1 87.19 490 VAL B CA 1
ATOM 9703 C C . VAL B 1 490 ? 23.391 -13.305 -17.938 1 87.19 490 VAL B C 1
ATOM 9705 O O . VAL B 1 490 ? 23.062 -14.477 -18.125 1 87.19 490 VAL B O 1
ATOM 9708 N N . PRO B 1 491 ? 24.125 -12.625 -18.828 1 85.69 491 PRO B N 1
ATOM 9709 C CA . PRO B 1 491 ? 24.422 -13.32 -20.094 1 85.69 491 PRO B CA 1
ATOM 9710 C C . PRO B 1 491 ? 25.328 -14.531 -19.891 1 85.69 491 PRO B C 1
ATOM 9712 O O . PRO B 1 491 ? 25.234 -15.508 -20.641 1 85.69 491 PRO B O 1
ATOM 9715 N N . ALA B 1 492 ? 26.125 -14.484 -18.859 1 81.06 492 ALA B N 1
ATOM 9716 C CA . ALA B 1 492 ? 27.062 -15.562 -18.594 1 81.06 492 ALA B CA 1
ATOM 9717 C C . ALA B 1 492 ? 26.328 -16.828 -18.156 1 81.06 492 ALA B C 1
ATOM 9719 O O . ALA B 1 492 ? 26.875 -17.938 -18.281 1 81.06 492 ALA B O 1
ATOM 9720 N N . GLN B 1 493 ? 25.094 -16.75 -17.703 1 86.19 493 GLN B N 1
ATOM 9721 C CA . GLN B 1 493 ? 24.344 -17.891 -17.188 1 86.19 493 GLN B CA 1
ATOM 9722 C C . GLN B 1 493 ? 23.312 -18.375 -18.219 1 86.19 493 GLN B C 1
ATOM 9724 O O . GLN B 1 493 ? 22.453 -19.203 -17.891 1 86.19 493 GLN B O 1
ATOM 9729 N N . ALA B 1 494 ? 23.359 -17.938 -19.406 1 88.19 494 ALA B N 1
ATOM 9730 C CA . ALA B 1 494 ? 22.375 -18.281 -20.438 1 88.19 494 ALA B CA 1
ATOM 9731 C C . ALA B 1 494 ? 22.375 -19.781 -20.719 1 88.19 494 ALA B C 1
ATOM 9733 O O . ALA B 1 494 ? 21.312 -20.391 -20.844 1 88.19 494 ALA B O 1
ATOM 9734 N N . SER B 1 495 ? 23.562 -20.375 -20.75 1 85.94 495 SER B N 1
ATOM 9735 C CA . SER B 1 495 ? 23.656 -21.797 -21.062 1 85.94 495 SER B CA 1
ATOM 9736 C C . SER B 1 495 ? 23.016 -22.656 -19.969 1 85.94 495 SER B C 1
ATOM 9738 O O . SER B 1 495 ? 22.375 -23.656 -20.25 1 85.94 495 SER B O 1
ATOM 9740 N N . PHE B 1 496 ? 23.188 -22.266 -18.812 1 86.12 496 PHE B N 1
ATOM 9741 C CA . PHE B 1 496 ? 22.578 -22.984 -17.703 1 86.12 496 PHE B CA 1
ATOM 9742 C C . PHE B 1 496 ? 21.062 -22.922 -17.781 1 86.12 496 PHE B C 1
ATOM 9744 O O . PHE B 1 496 ? 20.391 -23.922 -17.562 1 86.12 496 PHE B O 1
ATOM 9751 N N . PHE B 1 497 ? 20.547 -21.797 -18.094 1 91.56 497 PHE B N 1
ATOM 9752 C CA . PHE B 1 497 ? 19.109 -21.641 -18.094 1 91.56 497 PHE B CA 1
ATOM 9753 C C . PHE B 1 497 ? 18.469 -22.359 -19.266 1 91.56 497 PHE B C 1
ATOM 9755 O O . PHE B 1 497 ? 17.328 -22.828 -19.188 1 91.56 497 PHE B O 1
ATOM 9762 N N . ILE B 1 498 ? 19.188 -22.484 -20.359 1 91.5 498 ILE B N 1
ATOM 9763 C CA . ILE B 1 498 ? 18.688 -23.297 -21.469 1 91.5 498 ILE B CA 1
ATOM 9764 C C . ILE B 1 498 ? 18.562 -24.75 -21.031 1 91.5 498 ILE B C 1
ATOM 9766 O O . ILE B 1 498 ? 17.531 -25.391 -21.25 1 91.5 498 ILE B O 1
ATOM 9770 N N . ALA B 1 499 ? 19.625 -25.188 -20.344 1 89.69 499 ALA B N 1
ATOM 9771 C CA . ALA B 1 499 ? 19.594 -26.562 -19.812 1 89.69 499 ALA B CA 1
ATOM 9772 C C . ALA B 1 499 ? 18.469 -26.719 -18.781 1 89.69 499 ALA B C 1
ATOM 9774 O O . ALA B 1 499 ? 17.797 -27.75 -18.75 1 89.69 499 ALA B O 1
ATOM 9775 N N . TYR B 1 500 ? 18.312 -25.734 -18.047 1 91.81 500 TYR B N 1
ATOM 9776 C CA . TYR B 1 500 ? 17.266 -25.766 -17.016 1 91.81 500 TYR B CA 1
ATOM 9777 C C . TYR B 1 500 ? 15.883 -25.844 -17.641 1 91.81 500 TYR B C 1
ATOM 9779 O O . TYR B 1 500 ? 15.016 -26.578 -17.156 1 91.81 500 TYR B O 1
ATOM 9787 N N . VAL B 1 501 ? 15.633 -25.109 -18.703 1 93.88 501 VAL B N 1
ATOM 9788 C CA . VAL B 1 501 ? 14.344 -25.109 -19.391 1 93.88 501 VAL B CA 1
ATOM 9789 C C . VAL B 1 501 ? 14.062 -26.5 -19.969 1 93.88 501 VAL B C 1
ATOM 9791 O O . VAL B 1 501 ? 12.945 -27 -19.875 1 93.88 501 VAL B O 1
ATOM 9794 N N . VAL B 1 502 ? 15.094 -27.094 -20.453 1 92.81 502 VAL B N 1
ATOM 9795 C CA . VAL B 1 502 ? 14.922 -28.406 -21.062 1 92.81 502 VAL B CA 1
ATOM 9796 C C . VAL B 1 502 ? 14.664 -29.453 -19.984 1 92.81 502 VAL B C 1
ATOM 9798 O O . VAL B 1 502 ? 13.742 -30.266 -20.109 1 92.81 502 VAL B O 1
ATOM 9801 N N . THR B 1 503 ? 15.359 -29.359 -18.922 1 90.81 503 THR B N 1
ATOM 9802 C CA . THR B 1 503 ? 15.242 -30.344 -17.859 1 90.81 503 THR B CA 1
ATOM 9803 C C . THR B 1 503 ? 13.977 -30.109 -17.047 1 90.81 503 THR B C 1
ATOM 9805 O O . THR B 1 503 ? 13.156 -31.016 -16.875 1 90.81 503 THR B O 1
ATOM 9808 N N . SER B 1 504 ? 13.789 -28.906 -16.594 1 91.12 504 SER B N 1
ATOM 9809 C CA . SER B 1 504 ? 12.672 -28.594 -15.711 1 91.12 504 SER B CA 1
ATOM 9810 C C . SER B 1 504 ? 11.398 -28.328 -16.5 1 91.12 504 SER B C 1
ATOM 9812 O O . SER B 1 504 ? 10.289 -28.484 -15.977 1 91.12 504 SER B O 1
ATOM 9814 N N . GLY B 1 505 ? 11.508 -27.969 -17.734 1 92.62 505 GLY B N 1
ATOM 9815 C CA . GLY B 1 505 ? 10.336 -27.672 -18.547 1 92.62 505 GLY B CA 1
ATOM 9816 C C . GLY B 1 505 ? 9.82 -28.891 -19.297 1 92.62 505 GLY B C 1
ATOM 9817 O O . GLY B 1 505 ? 8.734 -29.391 -19 1 92.62 505 GLY B O 1
ATOM 9818 N N . TRP B 1 506 ? 10.703 -29.469 -20.125 1 92.81 506 TRP B N 1
ATOM 9819 C CA . TRP B 1 506 ? 10.297 -30.562 -20.984 1 92.81 506 TRP B CA 1
ATOM 9820 C C . TRP B 1 506 ? 9.992 -31.812 -20.156 1 92.81 506 TRP B C 1
ATOM 9822 O O . TRP B 1 506 ? 8.914 -32.406 -20.266 1 92.81 506 TRP B O 1
ATOM 9832 N N . THR B 1 507 ? 10.852 -32.125 -19.266 1 88.5 507 THR B N 1
ATOM 9833 C CA . THR B 1 507 ? 10.719 -33.344 -18.5 1 88.5 507 THR B CA 1
ATOM 9834 C C . THR B 1 507 ? 9.578 -33.219 -17.5 1 88.5 507 THR B C 1
ATOM 9836 O O . THR B 1 507 ? 8.828 -34.188 -17.281 1 88.5 507 THR B O 1
ATOM 9839 N N . SER B 1 508 ? 9.445 -32.094 -16.938 1 88.19 508 SER B N 1
ATOM 9840 C CA . SER B 1 508 ? 8.375 -31.922 -15.969 1 88.19 508 SER B CA 1
ATOM 9841 C C . SER B 1 508 ? 7.004 -32 -16.641 1 88.19 508 SER B C 1
ATOM 9843 O O . SER B 1 508 ? 6.07 -32.562 -16.062 1 88.19 508 SER B O 1
ATOM 9845 N N . THR B 1 509 ? 6.859 -31.484 -17.797 1 91.75 509 THR B N 1
ATOM 9846 C CA . THR B 1 509 ? 5.594 -31.562 -18.516 1 91.75 509 THR B CA 1
ATOM 9847 C C . THR B 1 509 ? 5.309 -33 -18.969 1 91.75 509 THR B C 1
ATOM 9849 O O . THR B 1 509 ? 4.164 -33.438 -18.938 1 91.75 509 THR B O 1
ATOM 9852 N N . ALA B 1 510 ? 6.348 -33.688 -19.328 1 91.44 510 ALA B N 1
ATOM 9853 C CA . ALA B 1 510 ? 6.188 -35.094 -19.719 1 91.44 510 ALA B CA 1
ATOM 9854 C C . ALA B 1 510 ? 5.816 -35.938 -18.516 1 91.44 510 ALA B C 1
ATOM 9856 O O . ALA B 1 510 ? 5.012 -36.875 -18.641 1 91.44 510 ALA B O 1
ATOM 9857 N N . THR B 1 511 ? 6.402 -35.594 -17.453 1 89.81 511 THR B N 1
ATOM 9858 C CA . THR B 1 511 ? 6.078 -36.312 -16.234 1 89.81 511 THR B CA 1
ATOM 9859 C C . THR B 1 511 ? 4.637 -36.031 -15.805 1 89.81 511 THR B C 1
ATOM 9861 O O . THR B 1 511 ? 3.979 -36.906 -15.227 1 89.81 511 THR B O 1
ATOM 9864 N N . GLU B 1 512 ? 4.168 -34.875 -16.094 1 90.31 512 GLU B N 1
ATOM 9865 C CA . GLU B 1 512 ? 2.771 -34.531 -15.828 1 90.31 512 GLU B CA 1
ATOM 9866 C C . GLU B 1 512 ? 1.829 -35.375 -16.672 1 90.31 512 GLU B C 1
ATOM 9868 O O . GLU B 1 512 ? 0.787 -35.844 -16.188 1 90.31 512 GLU B O 1
ATOM 9873 N N . LEU B 1 513 ? 2.172 -35.656 -17.875 1 90.19 513 LEU B N 1
ATOM 9874 C CA . LEU B 1 513 ? 1.371 -36.5 -18.75 1 90.19 513 LEU B CA 1
ATOM 9875 C C . LEU B 1 513 ? 1.367 -37.938 -18.266 1 90.19 513 LEU B C 1
ATOM 9877 O O . LEU B 1 513 ? 0.307 -38.562 -18.156 1 90.19 513 LEU B O 1
ATOM 9881 N N . PHE B 1 514 ? 2.541 -38.375 -17.938 1 89.88 514 PHE B N 1
ATOM 9882 C CA . PHE B 1 514 ? 2.723 -39.781 -17.531 1 89.88 514 PHE B CA 1
ATOM 9883 C C . PHE B 1 514 ? 2.246 -39.969 -16.094 1 89.88 514 PHE B C 1
ATOM 9885 O O . PHE B 1 514 ? 1.896 -41.094 -15.711 1 89.88 514 PHE B O 1
ATOM 9892 N N . ARG B 1 515 ? 2.059 -38.938 -15.32 1 90 515 ARG B N 1
ATOM 9893 C CA . ARG B 1 515 ? 1.692 -39.031 -13.906 1 90 515 ARG B CA 1
ATOM 9894 C C . ARG B 1 515 ? 2.518 -40.094 -13.195 1 90 515 ARG B C 1
ATOM 9896 O O . ARG B 1 515 ? 1.965 -40.969 -12.539 1 90 515 ARG B O 1
ATOM 9903 N N . LEU B 1 516 ? 3.768 -39.938 -13.234 1 85.12 516 LEU B N 1
ATOM 9904 C CA . LEU B 1 516 ? 4.738 -40.906 -12.766 1 85.12 516 LEU B CA 1
ATOM 9905 C C . LEU B 1 516 ? 4.539 -41.188 -11.281 1 85.12 516 LEU B C 1
ATOM 9907 O O . LEU B 1 516 ? 4.527 -42.344 -10.867 1 85.12 516 LEU B O 1
ATOM 9911 N N . VAL B 1 517 ? 4.297 -40.188 -10.516 1 83.12 517 VAL B N 1
ATOM 9912 C CA . VAL B 1 517 ? 4.238 -40.344 -9.062 1 83.12 517 VAL B CA 1
ATOM 9913 C C . VAL B 1 517 ? 3.004 -41.156 -8.688 1 83.12 517 VAL B C 1
ATOM 9915 O O . VAL B 1 517 ? 3.111 -42.188 -8.016 1 83.12 517 VAL B O 1
ATOM 9918 N N . PRO B 1 518 ? 1.832 -40.75 -9.133 1 83.31 518 PRO B N 1
ATOM 9919 C CA . PRO B 1 518 ? 0.664 -41.562 -8.828 1 83.31 518 PRO B CA 1
ATOM 9920 C C . PRO B 1 518 ? 0.772 -42.969 -9.398 1 83.31 518 PRO B C 1
ATOM 9922 O O . PRO B 1 518 ? 0.281 -43.938 -8.797 1 83.31 518 PRO B O 1
ATOM 9925 N N . PHE B 1 519 ? 1.409 -43.094 -10.508 1 85.56 519 PHE B N 1
ATOM 9926 C CA . PHE B 1 519 ? 1.564 -44.406 -11.133 1 85.56 519 PHE B CA 1
ATOM 9927 C C . PHE B 1 519 ? 2.463 -45.312 -10.289 1 85.56 519 PHE B C 1
ATOM 9929 O O . PHE B 1 519 ? 2.127 -46.469 -10.031 1 85.56 519 PHE B O 1
ATOM 9936 N N . LEU B 1 520 ? 3.629 -44.75 -9.852 1 84.88 520 LEU B N 1
ATOM 9937 C CA . LEU B 1 520 ? 4.559 -45.5 -9.031 1 84.88 520 LEU B CA 1
ATOM 9938 C C . LEU B 1 520 ? 3.918 -45.875 -7.699 1 84.88 520 LEU B C 1
ATOM 9940 O O . LEU B 1 520 ? 4.113 -47 -7.211 1 84.88 520 LEU B O 1
ATOM 9944 N N . TRP B 1 521 ? 3.168 -45.062 -7.215 1 81.19 521 TRP B N 1
ATOM 9945 C CA . TRP B 1 521 ? 2.48 -45.312 -5.957 1 81.19 521 TRP B CA 1
ATOM 9946 C C . TRP B 1 521 ? 1.421 -46.406 -6.137 1 81.19 521 TRP B C 1
ATOM 9948 O O . TRP B 1 521 ? 1.23 -47.25 -5.262 1 81.19 521 TRP B O 1
ATOM 9958 N N . SER B 1 522 ? 0.68 -46.375 -7.262 1 80.38 522 SER B N 1
ATOM 9959 C CA . SER B 1 522 ? -0.336 -47.375 -7.555 1 80.38 522 SER B CA 1
ATOM 9960 C C . SER B 1 522 ? 0.29 -48.75 -7.766 1 80.38 522 SER B C 1
ATOM 9962 O O . SER B 1 522 ? -0.287 -49.781 -7.379 1 80.38 522 SER B O 1
ATOM 9964 N N . LEU B 1 523 ? 1.508 -48.75 -8.336 1 79.44 523 LEU B N 1
ATOM 9965 C CA . LEU B 1 523 ? 2.205 -50 -8.57 1 79.44 523 LEU B CA 1
ATOM 9966 C C . LEU B 1 523 ? 2.625 -50.656 -7.254 1 79.44 523 LEU B C 1
ATOM 9968 O O . LEU B 1 523 ? 2.584 -51.875 -7.117 1 79.44 523 LEU B O 1
ATOM 9972 N N . ILE B 1 524 ? 2.951 -49.781 -6.363 1 77.88 524 ILE B N 1
ATOM 9973 C CA . ILE B 1 524 ? 3.41 -50.281 -5.07 1 77.88 524 ILE B CA 1
ATOM 9974 C C . ILE B 1 524 ? 2.211 -50.719 -4.23 1 77.88 524 ILE B C 1
ATOM 9976 O O . ILE B 1 524 ? 2.279 -51.75 -3.52 1 77.88 524 ILE B O 1
ATOM 9980 N N . ARG B 1 525 ? 1.138 -50.031 -4.312 1 71.12 525 ARG B N 1
ATOM 9981 C CA . ARG B 1 525 ? -0.04 -50.281 -3.484 1 71.12 525 ARG B CA 1
ATOM 9982 C C . ARG B 1 525 ? -0.869 -51.438 -4.031 1 71.12 525 ARG B C 1
ATOM 9984 O O . ARG B 1 525 ? -1.546 -52.125 -3.275 1 71.12 525 ARG B O 1
ATOM 9991 N N . LYS B 1 526 ? -1.021 -51.625 -5.352 1 67.38 526 LYS B N 1
ATOM 9992 C CA . LYS B 1 526 ? -1.912 -52.594 -5.992 1 67.38 526 LYS B CA 1
ATOM 9993 C C . LYS B 1 526 ? -1.632 -54 -5.504 1 67.38 526 LYS B C 1
ATOM 9995 O O . LYS B 1 526 ? -2.555 -54.719 -5.133 1 67.38 526 LYS B O 1
ATOM 10000 N N . PRO B 1 527 ? -0.28 -54.406 -5.617 1 60.44 527 PRO B N 1
ATOM 10001 C CA . PRO B 1 527 ? -0.114 -55.781 -5.137 1 60.44 527 PRO B CA 1
ATOM 10002 C C . PRO B 1 527 ? -0.462 -55.938 -3.656 1 60.44 527 PRO B C 1
ATOM 10004 O O . PRO B 1 527 ? -0.828 -57.031 -3.215 1 60.44 527 PRO B O 1
ATOM 10007 N N . CYS B 1 528 ? -0.306 -54.875 -2.914 1 54.66 528 CYS B N 1
ATOM 10008 C CA . CYS B 1 528 ? -0.585 -54.938 -1.483 1 54.66 528 CYS B CA 1
ATOM 10009 C C . CYS B 1 528 ? -2.062 -54.688 -1.202 1 54.66 528 CYS B C 1
ATOM 10011 O O . CYS B 1 528 ? -2.549 -55 -0.111 1 54.66 528 CYS B O 1
ATOM 10013 N N . ALA B 1 529 ? -2.709 -53.875 -1.921 1 52.44 529 ALA B N 1
ATOM 10014 C CA . ALA B 1 529 ? -4.082 -53.438 -1.643 1 52.44 529 ALA B CA 1
ATOM 10015 C C . ALA B 1 529 ? -5.082 -54.281 -2.418 1 52.44 529 ALA B C 1
ATOM 10017 O O . ALA B 1 529 ? -4.953 -54.469 -3.633 1 52.44 529 ALA B O 1
ATOM 10018 N N . GLY B 1 530 ? -5.543 -55.375 -1.917 1 44.78 530 GLY B N 1
ATOM 10019 C CA . GLY B 1 530 ? -6.727 -56 -2.48 1 44.78 530 GLY B CA 1
ATOM 10020 C C . GLY B 1 530 ? -7.645 -55.031 -3.188 1 44.78 530 GLY B C 1
ATOM 10021 O O . GLY B 1 530 ? -7.367 -53.812 -3.221 1 44.78 530 GLY B O 1
ATOM 10022 N N . SER B 1 531 ? -8.883 -55.5 -3.793 1 44.59 531 SER B N 1
ATOM 10023 C CA . SER B 1 531 ? -9.938 -54.812 -4.555 1 44.59 531 SER B CA 1
ATOM 10024 C C . SER B 1 531 ? -10.391 -53.531 -3.867 1 44.59 531 SER B C 1
ATOM 10026 O O . SER B 1 531 ? -11.32 -53.562 -3.061 1 44.59 531 SER B O 1
ATOM 10028 N N . THR B 1 532 ? -9.656 -52.812 -3.201 1 45.16 532 THR B N 1
ATOM 10029 C CA . THR B 1 532 ? -10.289 -51.75 -2.424 1 45.16 532 THR B CA 1
ATOM 10030 C C . THR B 1 532 ? -10.992 -50.781 -3.344 1 45.16 532 THR B C 1
ATOM 10032 O O . THR B 1 532 ? -10.383 -50.25 -4.273 1 45.16 532 THR B O 1
ATOM 10035 N N . ASP B 1 533 ? -12.281 -50.938 -3.664 1 45.12 533 ASP B N 1
ATOM 10036 C CA . ASP B 1 533 ? -13.188 -49.938 -4.188 1 45.12 533 ASP B CA 1
ATOM 10037 C C . ASP B 1 533 ? -12.891 -48.562 -3.562 1 45.12 533 ASP B C 1
ATOM 10039 O O . ASP B 1 533 ? -13.57 -48.156 -2.623 1 45.12 533 ASP B O 1
ATOM 10043 N N . ASP B 1 534 ? -11.734 -48.281 -3.262 1 50.78 534 ASP B N 1
ATOM 10044 C CA . ASP B 1 534 ? -11.469 -46.969 -2.707 1 50.78 534 ASP B CA 1
ATOM 10045 C C . ASP B 1 534 ? -12.133 -45.875 -3.547 1 50.78 534 ASP B C 1
ATOM 10047 O O . ASP B 1 534 ? -12.125 -45.938 -4.777 1 50.78 534 ASP B O 1
ATOM 10051 N N . GLU B 1 535 ? -13.234 -45.281 -3.061 1 56.56 535 GLU B N 1
ATOM 10052 C CA . GLU B 1 535 ? -13.836 -44.094 -3.652 1 56.56 535 GLU B CA 1
ATOM 10053 C C . GLU B 1 535 ? -12.797 -43.219 -4.367 1 56.56 535 GLU B C 1
ATOM 10055 O O . GLU B 1 535 ? -11.812 -42.781 -3.76 1 56.56 535 GLU B O 1
ATOM 10060 N N . LEU B 1 536 ? -12.672 -43.438 -5.66 1 66.06 536 LEU B N 1
ATOM 10061 C CA . LEU B 1 536 ? -11.797 -42.688 -6.562 1 66.06 536 LEU B CA 1
ATOM 10062 C C . LEU B 1 536 ? -11.961 -41.188 -6.367 1 66.06 536 LEU B C 1
ATOM 10064 O O . LEU B 1 536 ? -13.062 -40.656 -6.477 1 66.06 536 LEU B O 1
ATOM 10068 N N . GLU B 1 537 ? -11.039 -40.625 -5.652 1 75.19 537 GLU B N 1
ATOM 10069 C CA . GLU B 1 537 ? -11.047 -39.156 -5.57 1 75.19 537 GLU B CA 1
ATOM 10070 C C . GLU B 1 537 ? -10.359 -38.531 -6.781 1 75.19 537 GLU B C 1
ATOM 10072 O O . GLU B 1 537 ? -9.211 -38.875 -7.086 1 75.19 537 GLU B O 1
ATOM 10077 N N . VAL B 1 538 ? -11.102 -37.844 -7.582 1 84.31 538 VAL B N 1
ATOM 10078 C CA . VAL B 1 538 ? -10.562 -37.125 -8.742 1 84.31 538 VAL B CA 1
ATOM 10079 C C . VAL B 1 538 ? -9.648 -36 -8.273 1 84.31 538 VAL B C 1
ATOM 10081 O O . VAL B 1 538 ? -10.062 -35.156 -7.488 1 84.31 538 VAL B O 1
ATOM 10084 N N . PRO B 1 539 ? -8.469 -36 -8.656 1 87.44 539 PRO B N 1
ATOM 10085 C CA . PRO B 1 539 ? -7.535 -34.969 -8.227 1 87.44 539 PRO B CA 1
ATOM 10086 C C . PRO B 1 539 ? -7.805 -33.625 -8.906 1 87.44 539 PRO B C 1
ATOM 10088 O O . PRO B 1 539 ? -8.477 -33.562 -9.938 1 87.44 539 PRO B O 1
ATOM 10091 N N . SER B 1 540 ? -7.414 -32.562 -8.266 1 90 540 SER B N 1
ATOM 10092 C CA . SER B 1 540 ? -7.473 -31.219 -8.82 1 90 540 SER B CA 1
ATOM 10093 C C . SER B 1 540 ? -6.082 -30.719 -9.188 1 90 540 SER B C 1
ATOM 10095 O O . SER B 1 540 ? -5.078 -31.188 -8.656 1 90 540 SER B O 1
ATOM 10097 N N . ILE B 1 541 ? -6.02 -29.891 -10.117 1 90.56 541 ILE B N 1
ATOM 10098 C CA . ILE B 1 541 ? -4.746 -29.344 -10.555 1 90.56 541 ILE B CA 1
ATOM 10099 C C . ILE B 1 541 ? -4.191 -28.406 -9.484 1 90.56 541 ILE B C 1
ATOM 10101 O O . ILE B 1 541 ? -4.91 -27.547 -8.969 1 90.56 541 ILE B O 1
ATOM 10105 N N . PRO B 1 542 ? -3 -28.609 -9.047 1 92.25 542 PRO B N 1
ATOM 10106 C CA . PRO B 1 542 ? -2.361 -27.672 -8.125 1 92.25 542 PRO B CA 1
ATOM 10107 C C . PRO B 1 542 ? -1.862 -26.406 -8.812 1 92.25 542 PRO B C 1
ATOM 10109 O O . PRO B 1 542 ? -0.69 -26.328 -9.195 1 92.25 542 PRO B O 1
ATOM 10112 N N . TYR B 1 543 ? -2.629 -25.406 -8.859 1 94.62 543 TYR B N 1
ATOM 10113 C CA . TYR B 1 543 ? -2.305 -24.172 -9.562 1 94.62 543 TYR B CA 1
ATOM 10114 C C . TYR B 1 543 ? -1.098 -23.484 -8.938 1 94.62 543 TYR B C 1
ATOM 10116 O O . TYR B 1 543 ? -0.324 -22.812 -9.625 1 94.62 543 TYR B O 1
ATOM 10124 N N . HIS B 1 544 ? -0.895 -23.625 -7.574 1 95.25 544 HIS B N 1
ATOM 10125 C CA . HIS B 1 544 ? 0.179 -22.938 -6.867 1 95.25 544 HIS B CA 1
ATOM 10126 C C . HIS B 1 544 ? 1.542 -23.5 -7.25 1 95.25 544 HIS B C 1
ATOM 10128 O O . HIS B 1 544 ? 2.572 -22.875 -6.996 1 95.25 544 HIS B O 1
ATOM 10134 N N . ARG B 1 545 ? 1.531 -24.656 -7.883 1 94.12 545 ARG B N 1
ATOM 10135 C CA . ARG B 1 545 ? 2.771 -25.281 -8.344 1 94.12 545 ARG B CA 1
ATOM 10136 C C . ARG B 1 545 ? 3.031 -24.969 -9.812 1 94.12 545 ARG B C 1
ATOM 10138 O O . ARG B 1 545 ? 4.141 -24.578 -10.18 1 94.12 545 ARG B O 1
ATOM 10145 N N . ASP B 1 546 ? 2.062 -25.062 -10.617 1 94.75 546 ASP B N 1
ATOM 10146 C CA . ASP B 1 546 ? 2.242 -25.062 -12.07 1 94.75 546 ASP B CA 1
ATOM 10147 C C . ASP B 1 546 ? 2.244 -23.625 -12.617 1 94.75 546 ASP B C 1
ATOM 10149 O O . ASP B 1 546 ? 2.982 -23.312 -13.547 1 94.75 546 ASP B O 1
ATOM 10153 N N . ILE B 1 547 ? 1.469 -22.703 -12.023 1 97.25 547 ILE B N 1
ATOM 10154 C CA . ILE B 1 547 ? 1.401 -21.328 -12.531 1 97.25 547 ILE B CA 1
ATOM 10155 C C . ILE B 1 547 ? 2.748 -20.641 -12.336 1 97.25 547 ILE B C 1
ATOM 10157 O O . ILE B 1 547 ? 3.289 -20.047 -13.266 1 97.25 547 ILE B O 1
ATOM 10161 N N . PRO B 1 548 ? 3.307 -20.75 -11.117 1 97 548 PRO B N 1
ATOM 10162 C CA . PRO B 1 548 ? 4.613 -20.109 -10.93 1 97 548 PRO B CA 1
ATOM 10163 C C . PRO B 1 548 ? 5.676 -20.656 -11.883 1 97 548 PRO B C 1
ATOM 10165 O O . PRO B 1 548 ? 6.559 -19.922 -12.32 1 97 548 PRO B O 1
ATOM 10168 N N . ARG B 1 549 ? 5.617 -21.906 -12.219 1 95.44 549 ARG B N 1
ATOM 10169 C CA . ARG B 1 549 ? 6.574 -22.5 -13.156 1 95.44 549 ARG B CA 1
ATOM 10170 C C . ARG B 1 549 ? 6.438 -21.875 -14.539 1 95.44 549 ARG B C 1
ATOM 10172 O O . ARG B 1 549 ? 7.438 -21.484 -15.156 1 95.44 549 ARG B O 1
ATOM 10179 N N . LEU B 1 550 ? 5.242 -21.766 -14.977 1 97 550 LEU B N 1
ATOM 10180 C CA . LEU B 1 550 ? 4.984 -21.156 -16.281 1 97 550 LEU B CA 1
ATOM 10181 C C . LEU B 1 550 ? 5.484 -19.719 -16.312 1 97 550 LEU B C 1
ATOM 10183 O O . LEU B 1 550 ? 6.133 -19.297 -17.266 1 97 550 LEU B O 1
ATOM 10187 N N . LEU B 1 551 ? 5.176 -19.031 -15.227 1 97.94 551 LEU B N 1
ATOM 10188 C CA . LEU B 1 551 ? 5.527 -17.609 -15.172 1 97.94 551 LEU B CA 1
ATOM 10189 C C . LEU B 1 551 ? 7.039 -17.422 -15.07 1 97.94 551 LEU B C 1
ATOM 10191 O O . LEU B 1 551 ? 7.594 -16.469 -15.617 1 97.94 551 LEU B O 1
ATOM 10195 N N . PHE B 1 552 ? 7.68 -18.328 -14.406 1 97.25 552 PHE B N 1
ATOM 10196 C CA . PHE B 1 552 ? 9.133 -18.266 -14.297 1 97.25 552 PHE B CA 1
ATOM 10197 C C . PHE B 1 552 ? 9.789 -18.469 -15.656 1 97.25 552 PHE B C 1
ATOM 10199 O O . PHE B 1 552 ? 10.734 -17.766 -16.016 1 97.25 552 PHE B O 1
ATOM 10206 N N . PHE B 1 553 ? 9.328 -19.438 -16.406 1 97.56 553 PHE B N 1
ATOM 10207 C CA . PHE B 1 553 ? 9.852 -19.656 -17.75 1 97.56 553 PHE B CA 1
ATOM 10208 C C . PHE B 1 553 ? 9.562 -18.469 -18.641 1 97.56 553 PHE B C 1
ATOM 10210 O O . PHE B 1 553 ? 10.352 -18.141 -19.531 1 97.56 553 PHE B O 1
ATOM 10217 N N . GLY B 1 554 ? 8.398 -17.844 -18.375 1 97.25 554 GLY B N 1
ATOM 10218 C CA . GLY B 1 554 ? 8.125 -16.594 -19.062 1 97.25 554 GLY B CA 1
ATOM 10219 C C . GLY B 1 554 ? 9.141 -15.508 -18.766 1 97.25 554 GLY B C 1
ATOM 10220 O O . GLY B 1 554 ? 9.562 -14.773 -19.656 1 97.25 554 GLY B O 1
ATOM 10221 N N . LEU B 1 555 ? 9.523 -15.461 -17.531 1 97.81 555 LEU B N 1
ATOM 10222 C CA . LEU B 1 555 ? 10.531 -14.492 -17.109 1 97.81 555 LEU B CA 1
ATOM 10223 C C . LEU B 1 555 ? 11.859 -14.758 -17.812 1 97.81 555 LEU B C 1
ATOM 10225 O O . LEU B 1 555 ? 12.508 -13.82 -18.297 1 97.81 555 LEU B O 1
ATOM 10229 N N . LEU B 1 556 ? 12.25 -16.031 -17.906 1 97.06 556 LEU B N 1
ATOM 10230 C CA . LEU B 1 556 ? 13.492 -16.391 -18.578 1 97.06 556 LEU B CA 1
ATOM 10231 C C . LEU B 1 556 ? 13.445 -16.016 -20.047 1 97.06 556 LEU B C 1
ATOM 10233 O O . LEU B 1 556 ? 14.422 -15.492 -20.594 1 97.06 556 LEU B O 1
ATOM 10237 N N . GLY B 1 557 ? 12.312 -16.266 -20.641 1 97.25 557 GLY B N 1
ATOM 10238 C CA . GLY B 1 557 ? 12.172 -15.93 -22.047 1 97.25 557 GLY B CA 1
ATOM 10239 C C . GLY B 1 557 ? 12.266 -14.438 -22.312 1 97.25 557 GLY B C 1
ATOM 10240 O O . GLY B 1 557 ? 12.938 -14.008 -23.25 1 97.25 557 GLY B O 1
ATOM 10241 N N . ILE B 1 558 ? 11.672 -13.664 -21.484 1 97.38 558 ILE B N 1
ATOM 10242 C CA . ILE B 1 558 ? 11.617 -12.219 -21.672 1 97.38 558 ILE B CA 1
ATOM 10243 C C . ILE B 1 558 ? 12.992 -11.609 -21.391 1 97.38 558 ILE B C 1
ATOM 10245 O O . ILE B 1 558 ? 13.453 -10.734 -22.109 1 97.38 558 ILE B O 1
ATOM 10249 N N . THR B 1 559 ? 13.664 -12.086 -20.406 1 95.25 559 THR B N 1
ATOM 10250 C CA . THR B 1 559 ? 14.938 -11.508 -20 1 95.25 559 THR B CA 1
ATOM 10251 C C . THR B 1 559 ? 16.047 -11.93 -20.953 1 95.25 559 THR B C 1
ATOM 10253 O O . THR B 1 559 ? 16.938 -11.133 -21.297 1 95.25 559 THR B O 1
ATOM 10256 N N . TYR B 1 560 ? 16.016 -13.156 -21.516 1 95.19 560 TYR B N 1
ATOM 10257 C CA . TYR B 1 560 ? 17.141 -13.68 -22.297 1 95.19 560 TYR B CA 1
ATOM 10258 C C . TYR B 1 560 ? 16.875 -13.531 -23.781 1 95.19 560 TYR B C 1
ATOM 10260 O O . TYR B 1 560 ? 17.766 -13.82 -24.609 1 95.19 560 TYR B O 1
ATOM 10268 N N . PHE B 1 561 ? 15.75 -13.047 -24.141 1 95.06 561 PHE B N 1
ATOM 10269 C CA . PHE B 1 561 ? 15.391 -12.992 -25.547 1 95.06 561 PHE B CA 1
ATOM 10270 C C . PHE B 1 561 ? 16.422 -12.18 -26.328 1 95.06 561 PHE B C 1
ATOM 10272 O O . PHE B 1 561 ? 16.828 -12.578 -27.422 1 95.06 561 PHE B O 1
ATOM 10279 N N . PHE B 1 562 ? 16.922 -11.055 -25.797 1 94.06 562 PHE B N 1
ATOM 10280 C CA . PHE B 1 562 ? 17.844 -10.227 -26.562 1 94.06 562 PHE B CA 1
ATOM 10281 C C . PHE B 1 562 ? 19.281 -10.516 -26.172 1 94.06 562 PHE B C 1
ATOM 10283 O O . PHE B 1 562 ? 20.219 -10.133 -26.891 1 94.06 562 PHE B O 1
ATOM 10290 N N . LEU B 1 563 ? 19.469 -11.219 -25.031 1 93.31 563 LEU B N 1
ATOM 10291 C CA . LEU B 1 563 ? 20.797 -11.547 -24.562 1 93.31 563 LEU B CA 1
ATOM 10292 C C . LEU B 1 563 ? 21.297 -12.836 -25.219 1 93.31 563 LEU B C 1
ATOM 10294 O O . LEU B 1 563 ? 22.422 -12.883 -25.719 1 93.31 563 LEU B O 1
ATOM 10298 N N . ALA B 1 564 ? 20.5 -13.852 -25.156 1 93.44 564 ALA B N 1
ATOM 10299 C CA . ALA B 1 564 ? 20.781 -15.18 -25.703 1 93.44 564 ALA B CA 1
ATOM 10300 C C . ALA B 1 564 ? 19.547 -15.781 -26.375 1 93.44 564 ALA B C 1
ATOM 10302 O O . ALA B 1 564 ? 18.906 -16.672 -25.812 1 93.44 564 ALA B O 1
ATOM 10303 N N . PRO B 1 565 ? 19.312 -15.398 -27.641 1 94.5 565 PRO B N 1
ATOM 10304 C CA . PRO B 1 565 ? 18.078 -15.789 -28.328 1 94.5 565 PRO B CA 1
ATOM 10305 C C . PRO B 1 565 ? 17.969 -17.297 -28.531 1 94.5 565 PRO B C 1
ATOM 10307 O O . PRO B 1 565 ? 16.875 -17.812 -28.828 1 94.5 565 PRO B O 1
ATOM 10310 N N . LEU B 1 566 ? 18.969 -18.047 -28.281 1 92.44 566 LEU B N 1
ATOM 10311 C CA . LEU B 1 566 ? 18.953 -19.5 -28.469 1 92.44 566 LEU B CA 1
ATOM 10312 C C . LEU B 1 566 ? 18 -20.172 -27.484 1 92.44 566 LEU B C 1
ATOM 10314 O O . LEU B 1 566 ? 17.594 -21.312 -27.688 1 92.44 566 LEU B O 1
ATOM 10318 N N . ILE B 1 567 ? 17.609 -19.531 -26.453 1 94.44 567 ILE B N 1
ATOM 10319 C CA . ILE B 1 567 ? 16.734 -20.094 -25.422 1 94.44 567 ILE B CA 1
ATOM 10320 C C . ILE B 1 567 ? 15.305 -20.156 -25.938 1 94.44 567 ILE B C 1
ATOM 10322 O O . ILE B 1 567 ? 14.5 -20.953 -25.453 1 94.44 567 ILE B O 1
ATOM 10326 N N . LEU B 1 568 ? 14.938 -19.406 -26.969 1 96.81 568 LEU B N 1
ATOM 10327 C CA . LEU B 1 568 ? 13.555 -19.156 -27.375 1 96.81 568 LEU B CA 1
ATOM 10328 C C . LEU B 1 568 ? 12.961 -20.406 -28.016 1 96.81 568 LEU B C 1
ATOM 10330 O O . LEU B 1 568 ? 11.828 -20.797 -27.703 1 96.81 568 LEU B O 1
ATOM 10334 N N . PRO B 1 569 ? 13.711 -21.125 -28.859 1 94.81 569 PRO B N 1
ATOM 10335 C CA . PRO B 1 569 ? 13.117 -22.344 -29.422 1 94.81 569 PRO B CA 1
ATOM 10336 C C . PRO B 1 569 ? 12.805 -23.391 -28.359 1 94.81 569 PRO B C 1
ATOM 10338 O O . PRO B 1 569 ? 11.805 -24.109 -28.469 1 94.81 569 PRO B O 1
ATOM 10341 N N . PHE B 1 570 ? 13.609 -23.516 -27.406 1 95.19 570 PHE B N 1
ATOM 10342 C CA . PHE B 1 570 ? 13.383 -24.484 -26.344 1 95.19 570 PHE B CA 1
ATOM 10343 C C . PHE B 1 570 ? 12.195 -24.078 -25.484 1 95.19 570 PHE B C 1
ATOM 10345 O O . PHE B 1 570 ? 11.422 -24.938 -25.031 1 95.19 570 PHE B O 1
ATOM 10352 N N . LEU B 1 571 ? 12.031 -22.781 -25.266 1 96.94 571 LEU B N 1
ATOM 10353 C CA . LEU B 1 571 ? 10.867 -22.281 -24.516 1 96.94 571 LEU B CA 1
ATOM 10354 C C . LEU B 1 571 ? 9.586 -22.5 -25.312 1 96.94 571 LEU B C 1
ATOM 10356 O O . LEU B 1 571 ? 8.555 -22.859 -24.75 1 96.94 571 LEU B O 1
ATOM 10360 N N . LEU B 1 572 ? 9.664 -22.266 -26.609 1 97 572 LEU B N 1
ATOM 10361 C CA . LEU B 1 572 ? 8.5 -22.453 -27.469 1 97 572 LEU B CA 1
ATOM 10362 C C . LEU B 1 572 ? 8.055 -23.922 -27.453 1 97 572 LEU B C 1
ATOM 10364 O O . LEU B 1 572 ? 6.852 -24.203 -27.391 1 97 572 LEU B O 1
ATOM 10368 N N . LEU B 1 573 ? 9 -24.797 -27.453 1 95.62 573 LEU B N 1
ATOM 10369 C CA . LEU B 1 573 ? 8.656 -26.203 -27.391 1 95.62 573 LEU B CA 1
ATOM 10370 C C . LEU B 1 573 ? 8.031 -26.562 -26.047 1 95.62 573 LEU B C 1
ATOM 10372 O O . LEU B 1 573 ? 7.102 -27.375 -25.984 1 95.62 573 LEU B O 1
ATOM 10376 N N . TYR B 1 574 ? 8.523 -26.016 -25.016 1 96.5 574 TYR B N 1
ATOM 10377 C CA . TYR B 1 574 ? 7.961 -26.234 -23.688 1 96.5 574 TYR B CA 1
ATOM 10378 C C . TYR B 1 574 ? 6.496 -25.828 -23.641 1 96.5 574 TYR B C 1
ATOM 10380 O O . TYR B 1 574 ? 5.645 -26.578 -23.172 1 96.5 574 TYR B O 1
ATOM 10388 N N . PHE B 1 575 ? 6.176 -24.625 -24.141 1 97.31 575 PHE B N 1
ATOM 10389 C CA . PHE B 1 575 ? 4.809 -24.109 -24.078 1 97.31 575 PHE B CA 1
ATOM 10390 C C . PHE B 1 575 ? 3.902 -24.875 -25.031 1 97.31 575 PHE B C 1
ATOM 10392 O O . PHE B 1 575 ? 2.717 -25.078 -24.75 1 97.31 575 PHE B O 1
ATOM 10399 N N . CYS B 1 576 ? 4.492 -25.375 -26.125 1 95.31 576 CYS B N 1
ATOM 10400 C CA . CYS B 1 576 ? 3.717 -26.219 -27.016 1 95.31 576 CYS B CA 1
ATOM 10401 C C . CYS B 1 576 ? 3.346 -27.547 -26.359 1 95.31 576 CYS B C 1
ATOM 10403 O O . CYS B 1 576 ? 2.193 -27.969 -26.422 1 95.31 576 CYS B O 1
ATOM 10405 N N . PHE B 1 577 ? 4.34 -28.156 -25.688 1 94.44 577 PHE B N 1
ATOM 10406 C CA . PHE B 1 577 ? 4.07 -29.359 -24.922 1 94.44 577 PHE B CA 1
ATOM 10407 C C . PHE B 1 577 ? 3.033 -29.094 -23.844 1 94.44 577 PHE B C 1
ATOM 10409 O O . PHE B 1 577 ? 2.1 -29.891 -23.656 1 94.44 577 PHE B O 1
ATOM 10416 N N . GLY B 1 578 ? 3.211 -27.984 -23.188 1 94.69 578 GLY B N 1
ATOM 10417 C CA . GLY B 1 578 ? 2.277 -27.641 -22.141 1 94.69 578 GLY B CA 1
ATOM 10418 C C . GLY B 1 578 ? 0.855 -27.453 -22.625 1 94.69 578 GLY B C 1
ATOM 10419 O O . GLY B 1 578 ? -0.098 -27.859 -21.969 1 94.69 578 GLY B O 1
ATOM 10420 N N . TYR B 1 579 ? 0.705 -26.844 -23.781 1 95.56 579 TYR B N 1
ATOM 10421 C CA . TYR B 1 579 ? -0.608 -26.594 -24.359 1 95.56 579 TYR B CA 1
ATOM 10422 C C . TYR B 1 579 ? -1.351 -27.906 -24.609 1 95.56 579 TYR B C 1
ATOM 10424 O O . TYR B 1 579 ? -2.516 -28.047 -24.234 1 95.56 579 TYR B O 1
ATOM 10432 N N . ILE B 1 580 ? -0.681 -28.922 -25.062 1 94.06 580 ILE B N 1
ATOM 10433 C CA . ILE B 1 580 ? -1.306 -30.188 -25.438 1 94.06 580 ILE B CA 1
ATOM 10434 C C . ILE B 1 580 ? -1.512 -31.047 -24.203 1 94.06 580 ILE B C 1
ATOM 10436 O O . ILE B 1 580 ? -2.596 -31.594 -23.984 1 94.06 580 ILE B O 1
ATOM 10440 N N . ILE B 1 581 ? -0.548 -31.109 -23.406 1 94.12 581 ILE B N 1
ATOM 10441 C CA . ILE B 1 581 ? -0.561 -32.031 -22.266 1 94.12 581 ILE B CA 1
ATOM 10442 C C . ILE B 1 581 ? -1.583 -31.547 -21.234 1 94.12 581 ILE B C 1
ATOM 10444 O O . ILE B 1 581 ? -2.379 -32.344 -20.719 1 94.12 581 ILE B O 1
ATOM 10448 N N . TYR B 1 582 ? -1.649 -30.281 -20.906 1 94.94 582 TYR B N 1
ATOM 10449 C CA . TYR B 1 582 ? -2.578 -29.812 -19.891 1 94.94 582 TYR B CA 1
ATOM 10450 C C . TYR B 1 582 ? -4.016 -29.875 -20.391 1 94.94 582 TYR B C 1
ATOM 10452 O O . TYR B 1 582 ? -4.941 -30.109 -19.609 1 94.94 582 TYR B O 1
ATOM 10460 N N . ARG B 1 583 ? -4.211 -29.656 -21.641 1 94.44 583 ARG B N 1
ATOM 10461 C CA . ARG B 1 583 ? -5.547 -29.859 -22.188 1 94.44 583 ARG B CA 1
ATOM 10462 C C . ARG B 1 583 ? -6.004 -31.297 -22.031 1 94.44 583 ARG B C 1
ATOM 10464 O O . ARG B 1 583 ? -7.16 -31.547 -21.688 1 94.44 583 ARG B O 1
ATOM 10471 N N . ASN B 1 584 ? -5.059 -32.219 -22.297 1 92.25 584 ASN B N 1
ATOM 10472 C CA . ASN B 1 584 ? -5.367 -33.625 -22.094 1 92.25 584 ASN B CA 1
ATOM 10473 C C . ASN B 1 584 ? -5.684 -33.938 -20.641 1 92.25 584 ASN B C 1
ATOM 10475 O O . ASN B 1 584 ? -6.605 -34.688 -20.344 1 92.25 584 ASN B O 1
ATOM 10479 N N . GLN B 1 585 ? -4.98 -33.344 -19.766 1 93.06 585 GLN B N 1
ATOM 10480 C CA . GLN B 1 585 ? -5.172 -33.594 -18.344 1 93.06 585 GLN B CA 1
ATOM 10481 C C . GLN B 1 585 ? -6.496 -33 -17.859 1 93.06 585 GLN B C 1
ATOM 10483 O O . GLN B 1 585 ? -7.156 -33.594 -16.984 1 93.06 585 GLN B O 1
ATOM 10488 N N . PHE B 1 586 ? -6.953 -31.859 -18.359 1 92.31 586 PHE B N 1
ATOM 10489 C CA . PHE B 1 586 ? -8.211 -31.234 -17.953 1 92.31 586 PHE B CA 1
ATOM 10490 C C . PHE B 1 586 ? -9.398 -32.062 -18.453 1 92.31 586 PHE B C 1
ATOM 10492 O O . PHE B 1 586 ? -10.453 -32.094 -17.812 1 92.31 586 PHE B O 1
ATOM 10499 N N . ILE B 1 587 ? -9.234 -32.75 -19.547 1 87.62 587 ILE B N 1
ATOM 10500 C CA . ILE B 1 587 ? -10.305 -33.562 -20.109 1 87.62 587 ILE B CA 1
ATOM 10501 C C . ILE B 1 587 ? -10.43 -34.875 -19.344 1 87.62 587 ILE B C 1
ATOM 10503 O O . ILE B 1 587 ? -11.539 -35.312 -19.016 1 87.62 587 ILE B O 1
ATOM 10507 N N . ASN B 1 588 ? -9.234 -35.375 -18.906 1 87.94 588 ASN B N 1
ATOM 10508 C CA . ASN B 1 588 ? -9.266 -36.781 -18.484 1 87.94 588 ASN B CA 1
ATOM 10509 C C . ASN B 1 588 ? -8.992 -36.906 -16.984 1 87.94 588 ASN B C 1
ATOM 10511 O O . ASN B 1 588 ? -9.453 -37.875 -16.344 1 87.94 588 ASN B O 1
ATOM 10515 N N . VAL B 1 589 ? -8.281 -36.031 -16.469 1 89.69 589 VAL B N 1
ATOM 10516 C CA . VAL B 1 589 ? -7.73 -36.344 -15.156 1 89.69 589 VAL B CA 1
ATOM 10517 C C . VAL B 1 589 ? -8.266 -35.344 -14.125 1 89.69 589 VAL B C 1
ATOM 10519 O O . VAL B 1 589 ? -8.852 -35.75 -13.109 1 89.69 589 VAL B O 1
ATOM 10522 N N . TYR B 1 590 ? -8.203 -34.094 -14.328 1 91.25 590 TYR B N 1
ATOM 10523 C CA . TYR B 1 590 ? -8.422 -33.062 -13.289 1 91.25 590 TYR B CA 1
ATOM 10524 C C . TYR B 1 590 ? -9.875 -32.594 -13.281 1 91.25 590 TYR B C 1
ATOM 10526 O O . TYR B 1 590 ? -10.477 -32.406 -14.344 1 91.25 590 TYR B O 1
ATOM 10534 N N . ALA B 1 591 ? -10.391 -32.469 -12.055 1 89.69 591 ALA B N 1
ATOM 10535 C CA . ALA B 1 591 ? -11.688 -31.859 -11.828 1 89.69 591 ALA B CA 1
ATOM 10536 C C . ALA B 1 591 ? -11.57 -30.656 -10.883 1 89.69 591 ALA B C 1
ATOM 10538 O O . ALA B 1 591 ? -10.773 -30.688 -9.938 1 89.69 591 ALA B O 1
ATOM 10539 N N . PRO B 1 592 ? -12.328 -29.625 -11.188 1 87.62 592 PRO B N 1
ATOM 10540 C CA . PRO B 1 592 ? -12.242 -28.438 -10.336 1 87.62 592 PRO B CA 1
ATOM 10541 C C . PRO B 1 592 ? -12.805 -28.672 -8.938 1 87.62 592 PRO B C 1
ATOM 10543 O O . PRO B 1 592 ? -13.891 -29.234 -8.789 1 87.62 592 PRO B O 1
ATOM 10546 N N . LYS B 1 593 ? -12.07 -28.391 -7.949 1 87.44 593 LYS B N 1
ATOM 10547 C CA . LYS B 1 593 ? -12.531 -28.5 -6.566 1 87.44 593 LYS B CA 1
ATOM 10548 C C . LYS B 1 593 ? -12.977 -27.156 -6.02 1 87.44 593 LYS B C 1
ATOM 10550 O O . LYS B 1 593 ? -14.07 -27.031 -5.465 1 87.44 593 LYS B O 1
ATOM 10555 N N . TYR B 1 594 ? -12.109 -26.188 -6.156 1 90.56 594 TYR B N 1
ATOM 10556 C CA . TYR B 1 594 ? -12.383 -24.812 -5.723 1 90.56 594 TYR B CA 1
ATOM 10557 C C . TYR B 1 594 ? -12.18 -23.828 -6.867 1 90.56 594 TYR B C 1
ATOM 10559 O O . TYR B 1 594 ? -11.297 -24.016 -7.707 1 90.56 594 TYR B O 1
ATOM 10567 N N . GLU B 1 595 ? -13.109 -22.891 -7 1 90.25 595 GLU B N 1
ATOM 10568 C CA . GLU B 1 595 ? -13.039 -21.922 -8.086 1 90.25 595 GLU B CA 1
ATOM 10569 C C . GLU B 1 595 ? -12.836 -20.516 -7.543 1 90.25 595 GLU B C 1
ATOM 10571 O O . GLU B 1 595 ? -13.508 -20.094 -6.594 1 90.25 595 GLU B O 1
ATOM 10576 N N . THR B 1 596 ? -11.922 -19.75 -8.031 1 91.75 596 THR B N 1
ATOM 10577 C CA . THR B 1 596 ? -11.688 -18.344 -7.664 1 91.75 596 THR B CA 1
ATOM 10578 C C . THR B 1 596 ? -12.273 -17.406 -8.719 1 91.75 596 THR B C 1
ATOM 10580 O O . THR B 1 596 ? -12.266 -16.188 -8.539 1 91.75 596 THR B O 1
ATOM 10583 N N . ALA B 1 597 ? -12.781 -17.891 -9.781 1 93.12 597 ALA B N 1
ATOM 10584 C CA . ALA B 1 597 ? -13.367 -17.125 -10.875 1 93.12 597 ALA B CA 1
ATOM 10585 C C . ALA B 1 597 ? -12.328 -16.219 -11.539 1 93.12 597 ALA B C 1
ATOM 10587 O O . ALA B 1 597 ? -12.57 -15.039 -11.766 1 93.12 597 ALA B O 1
ATOM 10588 N N . GLY B 1 598 ? -11.148 -16.719 -11.773 1 94.5 598 GLY B N 1
ATOM 10589 C CA . GLY B 1 598 ? -10.148 -16.062 -12.586 1 94.5 598 GLY B CA 1
ATOM 10590 C C . GLY B 1 598 ? -9.234 -15.148 -11.789 1 94.5 598 GLY B C 1
ATOM 10591 O O . GLY B 1 598 ? -8.477 -14.359 -12.359 1 94.5 598 GLY B O 1
ATOM 10592 N N . LYS B 1 599 ? -9.109 -15.219 -10.477 1 95.19 599 LYS B N 1
ATOM 10593 C CA . LYS B 1 599 ? -8.367 -14.297 -9.625 1 95.19 599 LYS B CA 1
ATOM 10594 C C . LYS B 1 599 ? -6.863 -14.562 -9.711 1 95.19 599 LYS B C 1
ATOM 10596 O O . LYS B 1 599 ? -6.062 -13.828 -9.125 1 95.19 599 LYS B O 1
ATOM 10601 N N . PHE B 1 600 ? -6.422 -15.531 -10.484 1 96.69 600 PHE B N 1
ATOM 10602 C CA . PHE B 1 600 ? -5 -15.812 -10.664 1 96.69 600 PHE B CA 1
ATOM 10603 C C . PHE B 1 600 ? -4.398 -14.891 -11.719 1 96.69 600 PHE B C 1
ATOM 10605 O O . PHE B 1 600 ? -3.178 -14.719 -11.773 1 96.69 600 PHE B O 1
ATOM 10612 N N . TRP B 1 601 ? -5.242 -14.289 -12.547 1 97.5 601 TRP B N 1
ATOM 10613 C CA . TRP B 1 601 ? -4.727 -13.516 -13.664 1 97.5 601 TRP B CA 1
ATOM 10614 C C . TRP B 1 601 ? -3.973 -12.281 -13.172 1 97.5 601 TRP B C 1
ATOM 10616 O O . TRP B 1 601 ? -2.924 -11.93 -13.711 1 97.5 601 TRP B O 1
ATOM 10626 N N . PRO B 1 602 ? -4.461 -11.539 -12.156 1 97.12 602 PRO B N 1
ATOM 10627 C CA . PRO B 1 602 ? -3.686 -10.398 -11.664 1 97.12 602 PRO B CA 1
ATOM 10628 C C . PRO B 1 602 ? -2.266 -10.781 -11.258 1 97.12 602 PRO B C 1
ATOM 10630 O O . PRO B 1 602 ? -1.334 -9.992 -11.43 1 97.12 602 PRO B O 1
ATOM 10633 N N . ILE B 1 603 ? -2.09 -11.945 -10.75 1 97.06 603 ILE B N 1
ATOM 10634 C CA . ILE B 1 603 ? -0.761 -12.43 -10.391 1 97.06 603 ILE B CA 1
ATOM 10635 C C . ILE B 1 603 ? 0.093 -12.578 -11.648 1 97.06 603 ILE B C 1
ATOM 10637 O O . ILE B 1 603 ? 1.266 -12.195 -11.656 1 97.06 603 ILE B O 1
ATOM 10641 N N . VAL B 1 604 ? -0.529 -13.102 -12.711 1 97.56 604 VAL B N 1
ATOM 10642 C CA . VAL B 1 604 ? 0.152 -13.305 -13.984 1 97.56 604 VAL B CA 1
ATOM 10643 C C . VAL B 1 604 ? 0.564 -11.961 -14.57 1 97.56 604 VAL B C 1
ATOM 10645 O O . VAL B 1 604 ? 1.707 -11.789 -15 1 97.56 604 VAL B O 1
ATOM 10648 N N . HIS B 1 605 ? -0.369 -11.031 -14.516 1 97.88 605 HIS B N 1
ATOM 10649 C CA . HIS B 1 605 ? -0.104 -9.703 -15.062 1 97.88 605 HIS B CA 1
ATOM 10650 C C . HIS B 1 605 ? 1.043 -9.023 -14.32 1 97.88 605 HIS B C 1
ATOM 10652 O O . HIS B 1 605 ? 1.968 -8.5 -14.945 1 97.88 605 HIS B O 1
ATOM 10658 N N . ASN B 1 606 ? 1.025 -9.086 -13.016 1 97.31 606 ASN B N 1
ATOM 10659 C CA . ASN B 1 606 ? 2.07 -8.461 -12.219 1 97.31 606 ASN B CA 1
ATOM 10660 C C . ASN B 1 606 ? 3.428 -9.117 -12.453 1 97.31 606 ASN B C 1
ATOM 10662 O O . ASN B 1 606 ? 4.453 -8.43 -12.516 1 97.31 606 ASN B O 1
ATOM 10666 N N . SER B 1 607 ? 3.422 -10.367 -12.594 1 97.62 607 SER B N 1
ATOM 10667 C CA . SER B 1 607 ? 4.668 -11.086 -12.828 1 97.62 607 SER B CA 1
ATOM 10668 C C . SER B 1 607 ? 5.262 -10.734 -14.188 1 97.62 607 SER B C 1
ATOM 10670 O O . SER B 1 607 ? 6.477 -10.555 -14.312 1 97.62 607 SER B O 1
ATOM 10672 N N . MET B 1 608 ? 4.449 -10.602 -15.195 1 97.94 608 MET B N 1
ATOM 10673 C CA . MET B 1 608 ? 4.922 -10.258 -16.531 1 97.94 608 MET B CA 1
ATOM 10674 C C . MET B 1 608 ? 5.465 -8.836 -16.562 1 97.94 608 MET B C 1
ATOM 10676 O O . MET B 1 608 ? 6.453 -8.555 -17.25 1 97.94 608 MET B O 1
ATOM 10680 N N . ILE B 1 609 ? 4.84 -7.938 -15.828 1 98.19 609 ILE B N 1
ATOM 10681 C CA . ILE B 1 609 ? 5.316 -6.562 -15.742 1 98.19 609 ILE B CA 1
ATOM 10682 C C . ILE B 1 609 ? 6.684 -6.535 -15.055 1 98.19 609 ILE B C 1
ATOM 10684 O O . ILE B 1 609 ? 7.59 -5.82 -15.492 1 98.19 609 ILE B O 1
ATOM 10688 N N . PHE B 1 610 ? 6.816 -7.266 -14.055 1 97.31 610 PHE B N 1
ATOM 10689 C CA . PHE B 1 610 ? 8.109 -7.359 -13.383 1 97.31 610 PHE B CA 1
ATOM 10690 C C . PHE B 1 610 ? 9.18 -7.859 -14.336 1 97.31 610 PHE B C 1
ATOM 10692 O O . PHE B 1 610 ? 10.297 -7.332 -14.352 1 97.31 610 PHE B O 1
ATOM 10699 N N . SER B 1 611 ? 8.844 -8.906 -15.094 1 98.06 611 SER B N 1
ATOM 10700 C CA . SER B 1 611 ? 9.789 -9.469 -16.062 1 98.06 611 SER B CA 1
ATOM 10701 C C . SER B 1 611 ? 10.227 -8.422 -17.078 1 98.06 611 SER B C 1
ATOM 10703 O O . SER B 1 611 ? 11.398 -8.359 -17.453 1 98.06 611 SER B O 1
ATOM 10705 N N . LEU B 1 612 ? 9.297 -7.617 -17.5 1 98.12 612 LEU B N 1
ATOM 10706 C CA . LEU B 1 612 ? 9.617 -6.562 -18.453 1 98.12 612 LEU B CA 1
ATOM 10707 C C . LEU B 1 612 ? 10.539 -5.523 -17.812 1 98.12 612 LEU B C 1
ATOM 10709 O O . LEU B 1 612 ? 11.547 -5.137 -18.406 1 98.12 612 LEU B O 1
ATOM 10713 N N . VAL B 1 613 ? 10.211 -5.129 -16.609 1 96.56 613 VAL B N 1
ATOM 10714 C CA . VAL B 1 613 ? 11.016 -4.121 -15.93 1 96.56 613 VAL B CA 1
ATOM 10715 C C . VAL B 1 613 ? 12.422 -4.66 -15.68 1 96.56 613 VAL B C 1
ATOM 10717 O O . VAL B 1 613 ? 13.406 -3.932 -15.812 1 96.56 613 VAL B O 1
ATOM 10720 N N . LEU B 1 614 ? 12.469 -5.91 -15.328 1 95 614 LEU B N 1
ATOM 10721 C CA . LEU B 1 614 ? 13.766 -6.551 -15.141 1 95 614 LEU B CA 1
ATOM 10722 C C . LEU B 1 614 ? 14.562 -6.562 -16.453 1 95 614 LEU B C 1
ATOM 10724 O O . LEU B 1 614 ? 15.766 -6.281 -16.453 1 95 614 LEU B O 1
ATOM 10728 N N . MET B 1 615 ? 13.992 -6.852 -17.547 1 96.62 615 MET B N 1
ATOM 10729 C CA . MET B 1 615 ? 14.648 -6.832 -18.859 1 96.62 615 MET B CA 1
ATOM 10730 C C . MET B 1 615 ? 15.156 -5.434 -19.188 1 96.62 615 MET B C 1
ATOM 10732 O O . MET B 1 615 ? 16.266 -5.281 -19.703 1 96.62 615 MET B O 1
ATOM 10736 N N . HIS B 1 616 ? 14.375 -4.414 -18.844 1 96.25 616 HIS B N 1
ATOM 10737 C CA . HIS B 1 616 ? 14.797 -3.037 -19.078 1 96.25 616 HIS B CA 1
ATOM 10738 C C . HIS B 1 616 ? 16.031 -2.695 -18.25 1 96.25 616 HIS B C 1
ATOM 10740 O O . HIS B 1 616 ? 16.969 -2.055 -18.75 1 96.25 616 HIS B O 1
ATOM 10746 N N . ALA B 1 617 ? 15.984 -3.145 -17 1 92.19 617 ALA B N 1
ATOM 10747 C CA . ALA B 1 617 ? 17.125 -2.885 -16.125 1 92.19 617 ALA B CA 1
ATOM 10748 C C . ALA B 1 617 ? 18.391 -3.547 -16.672 1 92.19 617 ALA B C 1
ATOM 10750 O O . ALA B 1 617 ? 19.469 -2.943 -16.672 1 92.19 617 ALA B O 1
ATOM 10751 N N . ILE B 1 618 ? 18.281 -4.738 -17.156 1 93.12 618 ILE B N 1
ATOM 10752 C CA . ILE B 1 618 ? 19.406 -5.465 -17.719 1 93.12 618 ILE B CA 1
ATOM 10753 C C . ILE B 1 618 ? 19.859 -4.785 -19.016 1 93.12 618 ILE B C 1
ATOM 10755 O O . ILE B 1 618 ? 21.062 -4.66 -19.266 1 93.12 618 ILE B O 1
ATOM 10759 N N . ALA B 1 619 ? 18.953 -4.316 -19.812 1 95.19 619 ALA B N 1
ATOM 10760 C CA . ALA B 1 619 ? 19.281 -3.637 -21.062 1 95.19 619 ALA B CA 1
ATOM 10761 C C . ALA B 1 619 ? 20.047 -2.344 -20.797 1 95.19 619 ALA B C 1
ATOM 10763 O O . ALA B 1 619 ? 21.016 -2.035 -21.5 1 95.19 619 ALA B O 1
ATOM 10764 N N . VAL B 1 620 ? 19.641 -1.628 -19.797 1 92.69 620 VAL B N 1
ATOM 10765 C CA . VAL B 1 620 ? 20.359 -0.409 -19.438 1 92.69 620 VAL B CA 1
ATOM 10766 C C . VAL B 1 620 ? 21.797 -0.747 -19.062 1 92.69 620 VAL B C 1
ATOM 10768 O O . VAL B 1 620 ? 22.734 -0.068 -19.484 1 92.69 620 VAL B O 1
ATOM 10771 N N . GLY B 1 621 ? 21.953 -1.807 -18.312 1 91.19 621 GLY B N 1
ATOM 10772 C CA . GLY B 1 621 ? 23.281 -2.236 -17.906 1 91.19 621 GLY B CA 1
ATOM 10773 C C . GLY B 1 621 ? 24.141 -2.674 -19.062 1 91.19 621 GLY B C 1
ATOM 10774 O O . GLY B 1 621 ? 25.328 -2.305 -19.141 1 91.19 621 GLY B O 1
ATOM 10775 N N . ILE B 1 622 ? 23.625 -3.391 -20 1 92.12 622 ILE B N 1
ATOM 10776 C CA . ILE B 1 622 ? 24.375 -3.947 -21.125 1 92.12 622 ILE B CA 1
ATOM 10777 C C . ILE B 1 622 ? 24.812 -2.824 -22.078 1 92.12 622 ILE B C 1
ATOM 10779 O O . ILE B 1 622 ? 25.953 -2.779 -22.5 1 92.12 622 ILE B O 1
ATOM 10783 N N . PHE B 1 623 ? 23.953 -1.913 -22.391 1 93.69 623 PHE B N 1
ATOM 10784 C CA . PHE B 1 623 ? 24.281 -0.834 -23.312 1 93.69 623 PHE B CA 1
ATOM 10785 C C . PHE B 1 623 ? 25.281 0.131 -22.688 1 93.69 623 PHE B C 1
ATOM 10787 O O . PHE B 1 623 ? 26.109 0.724 -23.375 1 93.69 623 PHE B O 1
ATOM 10794 N N . THR B 1 624 ? 25.156 0.246 -21.328 1 90.56 624 THR B N 1
ATOM 10795 C CA . THR B 1 624 ? 26.172 1.048 -20.641 1 90.56 624 THR B CA 1
ATOM 10796 C C . THR B 1 624 ? 27.531 0.369 -20.703 1 90.56 624 THR B C 1
ATOM 10798 O O . THR B 1 624 ? 28.547 1.021 -20.969 1 90.56 624 THR B O 1
ATOM 10801 N N . LEU B 1 625 ? 27.547 -0.91 -20.5 1 88.19 625 LEU B N 1
ATOM 10802 C CA . LEU B 1 625 ? 28.781 -1.688 -20.531 1 88.19 625 LEU B CA 1
ATOM 10803 C C . LEU B 1 625 ? 29.406 -1.684 -21.922 1 88.19 625 LEU B C 1
ATOM 10805 O O . LEU B 1 625 ? 30.625 -1.646 -22.062 1 88.19 625 LEU B O 1
ATOM 10809 N N . LYS B 1 626 ? 28.594 -1.729 -22.906 1 91.19 626 LYS B N 1
ATOM 10810 C CA . LYS B 1 626 ? 29.062 -1.751 -24.297 1 91.19 626 LYS B CA 1
ATOM 10811 C C . LYS B 1 626 ? 29.297 -0.337 -24.812 1 91.19 626 LYS B C 1
ATOM 10813 O O . LYS B 1 626 ? 29.531 -0.141 -26.016 1 91.19 626 LYS B O 1
ATOM 10818 N N . LYS B 1 627 ? 29.172 0.689 -23.969 1 89.06 627 LYS B N 1
ATOM 10819 C CA . LYS B 1 627 ? 29.547 2.082 -24.219 1 89.06 627 LYS B CA 1
ATOM 10820 C C . LYS B 1 627 ? 28.672 2.703 -25.297 1 89.06 627 LYS B C 1
ATOM 10822 O O . LYS B 1 627 ? 29.172 3.359 -26.203 1 89.06 627 LYS B O 1
ATOM 10827 N N . LEU B 1 628 ? 27.5 2.355 -25.328 1 91.88 628 LEU B N 1
ATOM 10828 C CA . LEU B 1 628 ? 26.5 3.016 -26.172 1 91.88 628 LEU B CA 1
ATOM 10829 C C . LEU B 1 628 ? 25.625 3.953 -25.328 1 91.88 628 LEU B C 1
ATOM 10831 O O . LEU B 1 628 ? 24.5 3.604 -24.969 1 91.88 628 LEU B O 1
ATOM 10835 N N . SER B 1 629 ? 26 5.141 -25.109 1 89.44 629 SER B N 1
ATOM 10836 C CA . SER B 1 629 ? 25.391 6.082 -24.172 1 89.44 629 SER B CA 1
ATOM 10837 C C . SER B 1 629 ? 24.016 6.531 -24.656 1 89.44 629 SER B C 1
ATOM 10839 O O . SER B 1 629 ? 23.078 6.684 -23.859 1 89.44 629 SER B O 1
ATOM 10841 N N . LEU B 1 630 ? 23.922 6.668 -25.953 1 91.62 630 LEU B N 1
ATOM 10842 C CA . LEU B 1 630 ? 22.641 7.121 -26.5 1 91.62 630 LEU B CA 1
ATOM 10843 C C . LEU B 1 630 ? 21.562 6.059 -26.297 1 91.62 630 LEU B C 1
ATOM 10845 O O . LEU B 1 630 ? 20.422 6.383 -25.969 1 91.62 630 LEU B O 1
ATOM 10849 N N . ALA B 1 631 ? 21.953 4.828 -26.5 1 92.31 631 ALA B N 1
ATOM 10850 C CA . ALA B 1 631 ? 21.016 3.734 -26.312 1 92.31 631 ALA B CA 1
ATOM 10851 C C . ALA B 1 631 ? 20.594 3.619 -24.844 1 92.31 631 ALA B C 1
ATOM 10853 O O . ALA B 1 631 ? 19.438 3.363 -24.531 1 92.31 631 ALA B O 1
ATOM 10854 N N . THR B 1 632 ? 21.5 3.84 -23.969 1 91.88 632 THR B N 1
ATOM 10855 C CA . THR B 1 632 ? 21.219 3.783 -22.547 1 91.88 632 THR B CA 1
ATOM 10856 C C . THR B 1 632 ? 20.203 4.863 -22.141 1 91.88 632 THR B C 1
ATOM 10858 O O . THR B 1 632 ? 19.25 4.59 -21.422 1 91.88 632 THR B O 1
ATOM 10861 N N . THR B 1 633 ? 20.312 6.043 -22.672 1 92.69 633 THR B N 1
ATOM 10862 C CA . THR B 1 633 ? 19.422 7.156 -22.328 1 92.69 633 THR B CA 1
ATOM 10863 C C . THR B 1 633 ? 18.031 6.926 -22.906 1 92.69 633 THR B C 1
ATOM 10865 O O . THR B 1 633 ? 17.031 7.262 -22.266 1 92.69 633 THR B O 1
ATOM 10868 N N . LEU B 1 634 ? 18.016 6.27 -24.016 1 94.25 634 LEU B N 1
ATOM 10869 C CA . LEU B 1 634 ? 16.734 6.074 -24.672 1 94.25 634 LEU B CA 1
ATOM 10870 C C . LEU B 1 634 ? 15.984 4.887 -24.062 1 94.25 634 LEU B C 1
ATOM 10872 O O . LEU B 1 634 ? 14.773 4.754 -24.25 1 94.25 634 LEU B O 1
ATOM 10876 N N . ILE B 1 635 ? 16.656 4.02 -23.375 1 94.31 635 ILE B N 1
ATOM 10877 C CA . ILE B 1 635 ? 16.016 2.871 -22.75 1 94.31 635 ILE B CA 1
ATOM 10878 C C . ILE B 1 635 ? 15.477 3.27 -21.375 1 94.31 635 ILE B C 1
ATOM 10880 O O . ILE B 1 635 ? 14.531 2.662 -20.875 1 94.31 635 ILE B O 1
ATOM 10884 N N . PHE B 1 636 ? 15.914 4.332 -20.828 1 89.69 636 PHE B N 1
ATOM 10885 C CA . PHE B 1 636 ? 15.594 4.742 -19.469 1 89.69 636 PHE B CA 1
ATOM 10886 C C . PHE B 1 636 ? 14.109 5.066 -19.344 1 89.69 636 PHE B C 1
ATOM 10888 O O . PHE B 1 636 ? 13.484 4.742 -18.328 1 89.69 636 PHE B O 1
ATOM 10895 N N . PRO B 1 637 ? 13.43 5.621 -20.312 1 90.69 637 PRO B N 1
ATOM 10896 C CA . PRO B 1 637 ? 12 5.926 -20.188 1 90.69 637 PRO B CA 1
ATOM 10897 C C . PRO B 1 637 ? 11.125 4.68 -20.297 1 90.69 637 PRO B C 1
ATOM 10899 O O . PRO B 1 637 ? 9.945 4.715 -19.906 1 90.69 637 PRO B O 1
ATOM 10902 N N . LEU B 1 638 ? 11.711 3.625 -20.781 1 94.25 638 LEU B N 1
ATOM 10903 C CA . LEU B 1 638 ? 10.914 2.436 -21.062 1 94.25 638 LEU B CA 1
ATOM 10904 C C . LEU B 1 638 ? 10.375 1.823 -19.781 1 94.25 638 LEU B C 1
ATOM 10906 O O . LEU B 1 638 ? 9.195 1.464 -19.703 1 94.25 638 LEU B O 1
ATOM 10910 N N . PRO B 1 639 ? 11.195 1.68 -18.734 1 94.12 639 PRO B N 1
ATOM 10911 C CA . PRO B 1 639 ? 10.625 1.162 -17.484 1 94.12 639 PRO B CA 1
ATOM 10912 C C . PRO B 1 639 ? 9.547 2.076 -16.906 1 94.12 639 PRO B C 1
ATOM 10914 O O . PRO B 1 639 ? 8.578 1.595 -16.312 1 94.12 639 PRO B O 1
ATOM 10917 N N . ILE B 1 640 ? 9.617 3.328 -17.062 1 87.56 640 ILE B N 1
ATOM 10918 C CA . ILE B 1 640 ? 8.641 4.285 -16.562 1 87.56 640 ILE B CA 1
ATOM 10919 C C . ILE B 1 640 ? 7.336 4.145 -17.344 1 87.56 640 ILE B C 1
ATOM 10921 O O . ILE B 1 640 ? 6.25 4.105 -16.766 1 87.56 640 ILE B O 1
ATOM 10925 N N . LEU B 1 641 ? 7.527 4.055 -18.641 1 91.12 641 LEU B N 1
ATOM 10926 C CA . LEU B 1 641 ? 6.344 3.893 -19.469 1 91.12 641 LEU B CA 1
ATOM 10927 C C . LEU B 1 641 ? 5.648 2.568 -19.188 1 91.12 641 LEU B C 1
ATOM 10929 O O . LEU B 1 641 ? 4.418 2.498 -19.188 1 91.12 641 LEU B O 1
ATOM 10933 N N . THR B 1 642 ? 6.461 1.54 -18.922 1 95.56 642 THR B N 1
ATOM 10934 C CA . THR B 1 642 ? 5.891 0.234 -18.609 1 95.56 642 THR B CA 1
ATOM 10935 C C . THR B 1 642 ? 5.168 0.265 -17.266 1 95.56 642 THR B C 1
ATOM 10937 O O . THR B 1 642 ? 4.098 -0.323 -17.125 1 95.56 642 THR B O 1
ATOM 10940 N N . LEU B 1 643 ? 5.711 0.939 -16.328 1 91.44 643 LEU B N 1
ATOM 10941 C CA . LEU B 1 643 ? 5.07 1.051 -15.023 1 91.44 643 LEU B CA 1
ATOM 10942 C C . LEU B 1 643 ? 3.805 1.9 -15.109 1 91.44 643 LEU B C 1
ATOM 10944 O O . LEU B 1 643 ? 2.826 1.64 -14.406 1 91.44 643 LEU B O 1
ATOM 10948 N N . LEU B 1 644 ? 3.777 2.916 -16.016 1 87.81 644 LEU B N 1
ATOM 10949 C CA . LEU B 1 644 ? 2.574 3.707 -16.25 1 87.81 644 LEU B CA 1
ATOM 10950 C C . LEU B 1 644 ? 1.487 2.859 -16.891 1 87.81 644 LEU B C 1
ATOM 10952 O O . LEU B 1 644 ? 0.311 2.973 -16.547 1 87.81 644 LEU B O 1
ATOM 10956 N N . PHE B 1 645 ? 1.92 2.072 -17.797 1 93.31 645 PHE B N 1
ATOM 10957 C CA . PHE B 1 645 ? 0.992 1.142 -18.422 1 93.31 645 PHE B CA 1
ATOM 10958 C C . PHE B 1 645 ? 0.397 0.187 -17.391 1 93.31 645 PHE B C 1
ATOM 10960 O O . PHE B 1 645 ? -0.81 -0.062 -17.406 1 93.31 645 PHE B O 1
ATOM 10967 N N . ASN B 1 646 ? 1.257 -0.312 -16.547 1 94.69 646 ASN B N 1
ATOM 10968 C CA . ASN B 1 646 ? 0.778 -1.214 -15.508 1 94.69 646 ASN B CA 1
ATOM 10969 C C . ASN B 1 646 ? -0.229 -0.527 -14.594 1 94.69 646 ASN B C 1
ATOM 10971 O O . ASN B 1 646 ? -1.249 -1.116 -14.227 1 94.69 646 ASN B O 1
ATOM 10975 N N . GLU B 1 647 ? 0.029 0.671 -14.219 1 89.12 647 GLU B N 1
ATOM 10976 C CA . GLU B 1 647 ? -0.882 1.41 -13.352 1 89.12 647 GLU B CA 1
ATOM 10977 C C . GLU B 1 647 ? -2.234 1.624 -14.023 1 89.12 647 GLU B C 1
ATOM 10979 O O . GLU B 1 647 ? -3.279 1.535 -13.375 1 89.12 647 GLU B O 1
ATOM 10984 N N . TYR B 1 648 ? -2.201 1.922 -15.25 1 88.94 648 TYR B N 1
ATOM 10985 C CA . TYR B 1 648 ? -3.441 2.086 -16 1 88.94 648 TYR B CA 1
ATOM 10986 C C . TYR B 1 648 ? -4.25 0.793 -16 1 88.94 648 TYR B C 1
ATOM 10988 O O . TYR B 1 648 ? -5.453 0.804 -15.742 1 88.94 648 TYR B O 1
ATOM 10996 N N . CYS B 1 649 ? -3.559 -0.299 -16.297 1 94.19 649 CYS B N 1
ATOM 10997 C CA . CYS B 1 649 ? -4.25 -1.584 -16.344 1 94.19 649 CYS B CA 1
ATOM 10998 C C . CYS B 1 649 ? -4.797 -1.97 -14.977 1 94.19 649 CYS B C 1
ATOM 11000 O O . CYS B 1 649 ? -5.895 -2.521 -14.883 1 94.19 649 CYS B O 1
ATOM 11002 N N . ARG B 1 650 ? -4.062 -1.694 -14.031 1 93.69 650 ARG B N 1
ATOM 11003 C CA . ARG B 1 650 ? -4.5 -2.041 -12.68 1 93.69 650 ARG B CA 1
ATOM 11004 C C . ARG B 1 650 ? -5.73 -1.233 -12.281 1 93.69 650 ARG B C 1
ATOM 11006 O O . ARG B 1 650 ? -6.637 -1.754 -11.625 1 93.69 650 ARG B O 1
ATOM 11013 N N . LYS B 1 651 ? -5.836 -0.036 -12.656 1 88.5 651 LYS B N 1
ATOM 11014 C CA . LYS B 1 651 ? -6.988 0.802 -12.344 1 88.5 651 LYS B CA 1
ATOM 11015 C C . LYS B 1 651 ? -8.203 0.399 -13.172 1 88.5 651 LYS B C 1
ATOM 11017 O O . LYS B 1 651 ? -9.336 0.459 -12.695 1 88.5 651 LYS B O 1
ATOM 11022 N N . ARG B 1 652 ? -7.914 0.007 -14.367 1 91.69 652 ARG B N 1
ATOM 11023 C CA . ARG B 1 652 ? -8.992 -0.302 -15.305 1 91.69 652 ARG B CA 1
ATOM 11024 C C . ARG B 1 652 ? -9.578 -1.681 -15.023 1 91.69 652 ARG B C 1
ATOM 11026 O O . ARG B 1 652 ? -10.789 -1.883 -15.148 1 91.69 652 ARG B O 1
ATOM 11033 N N . PHE B 1 653 ? -8.742 -2.662 -14.531 1 96.06 653 PHE B N 1
ATOM 11034 C CA . PHE B 1 653 ? -9.234 -4.031 -14.562 1 96.06 653 PHE B CA 1
ATOM 11035 C C . PHE B 1 653 ? -9.18 -4.656 -13.172 1 96.06 653 PHE B C 1
ATOM 11037 O O . PHE B 1 653 ? -10.016 -5.5 -12.828 1 96.06 653 PHE B O 1
ATOM 11044 N N . LEU B 1 654 ? -8.305 -4.328 -12.305 1 95.81 654 LEU B N 1
ATOM 11045 C CA . LEU B 1 654 ? -8.062 -4.996 -11.031 1 95.81 654 LEU B CA 1
ATOM 11046 C C . LEU B 1 654 ? -9.305 -4.945 -10.148 1 95.81 654 LEU B C 1
ATOM 11048 O O . LEU B 1 654 ? -9.648 -5.938 -9.5 1 95.81 654 LEU B O 1
ATOM 11052 N N . PRO B 1 655 ? -10.023 -3.834 -10.148 1 94.5 655 PRO B N 1
ATOM 11053 C CA . PRO B 1 655 ? -11.188 -3.773 -9.258 1 94.5 655 PRO B CA 1
ATOM 11054 C C . PRO B 1 655 ? -12.25 -4.82 -9.602 1 94.5 655 PRO B C 1
ATOM 11056 O O . PRO B 1 655 ? -13.023 -5.227 -8.727 1 94.5 655 PRO B O 1
ATOM 11059 N N . ILE B 1 656 ? -12.328 -5.215 -10.828 1 95 656 ILE B N 1
ATOM 11060 C CA . ILE B 1 656 ? -13.297 -6.223 -11.25 1 95 656 ILE B CA 1
ATOM 11061 C C . ILE B 1 656 ? -13.023 -7.539 -10.531 1 95 656 ILE B C 1
ATOM 11063 O O . ILE B 1 656 ? -13.938 -8.32 -10.273 1 95 656 ILE B O 1
ATOM 11067 N N . PHE B 1 657 ? -11.766 -7.746 -10.117 1 95.06 657 PHE B N 1
ATOM 11068 C CA . PHE B 1 657 ? -11.359 -9 -9.492 1 95.06 657 PHE B CA 1
ATOM 11069 C C . PHE B 1 657 ? -11.484 -8.922 -7.98 1 95.06 657 PHE B C 1
ATOM 11071 O O . PHE B 1 657 ? -11.352 -9.93 -7.285 1 95.06 657 PHE B O 1
ATOM 11078 N N . ILE B 1 658 ? -11.773 -7.75 -7.457 1 91.56 658 ILE B N 1
ATOM 11079 C CA . ILE B 1 658 ? -11.906 -7.57 -6.016 1 91.56 658 ILE B CA 1
ATOM 11080 C C . ILE B 1 658 ? -13.375 -7.711 -5.613 1 91.56 658 ILE B C 1
ATOM 11082 O O . ILE B 1 658 ? -13.703 -8.445 -4.676 1 91.56 658 ILE B O 1
ATOM 11086 N N . ALA B 1 659 ? -14.234 -6.984 -6.32 1 92 659 ALA B N 1
ATOM 11087 C CA . ALA B 1 659 ? -15.664 -7.043 -6.043 1 92 659 ALA B CA 1
ATOM 11088 C C . ALA B 1 659 ? -16.484 -6.684 -7.281 1 92 659 ALA B C 1
ATOM 11090 O O . ALA B 1 659 ? -15.984 -6.008 -8.188 1 92 659 ALA B O 1
ATOM 11091 N N . TYR B 1 660 ? -17.672 -7.219 -7.379 1 94.88 660 TYR B N 1
ATOM 11092 C CA . TYR B 1 660 ? -18.562 -6.895 -8.484 1 94.88 660 TYR B CA 1
ATOM 11093 C C . TYR B 1 660 ? -19.234 -5.539 -8.266 1 94.88 660 TYR B C 1
ATOM 11095 O O . TYR B 1 660 ? -19.406 -5.102 -7.125 1 94.88 660 TYR B O 1
ATOM 11103 N N . SER B 1 661 ? -19.562 -4.855 -9.297 1 95.44 661 SER B N 1
ATOM 11104 C CA . SER B 1 661 ? -20.141 -3.52 -9.258 1 95.44 661 SER B CA 1
ATOM 11105 C C . SER B 1 661 ? -21.625 -3.566 -8.875 1 95.44 661 SER B C 1
ATOM 11107 O O . SER B 1 661 ? -22.25 -4.617 -8.977 1 95.44 661 SER B O 1
ATOM 11109 N N . ALA B 1 662 ? -22.141 -2.449 -8.383 1 95.56 662 ALA B N 1
ATOM 11110 C CA . ALA B 1 662 ? -23.562 -2.334 -8.016 1 95.56 662 ALA B CA 1
ATOM 11111 C C . ALA B 1 662 ? -24.469 -2.625 -9.203 1 95.56 662 ALA B C 1
ATOM 11113 O O . ALA B 1 662 ? -25.469 -3.33 -9.07 1 95.56 662 ALA B O 1
ATOM 11114 N N . GLU B 1 663 ? -24.062 -2.139 -10.359 1 95.06 663 GLU B N 1
ATOM 11115 C CA . GLU B 1 663 ? -24.844 -2.359 -11.578 1 95.06 663 GLU B CA 1
ATOM 11116 C C . GLU B 1 663 ? -24.984 -3.848 -11.883 1 95.06 663 GLU B C 1
ATOM 11118 O O . GLU B 1 663 ? -26.078 -4.328 -12.156 1 95.06 663 GLU B O 1
ATOM 11123 N N . THR B 1 664 ? -23.891 -4.547 -11.781 1 95.38 664 THR B N 1
ATOM 11124 C CA . THR B 1 664 ? -23.859 -5.977 -12.078 1 95.38 664 THR B CA 1
ATOM 11125 C C . THR B 1 664 ? -24.688 -6.754 -11.07 1 95.38 664 THR B C 1
ATOM 11127 O O . THR B 1 664 ? -25.453 -7.648 -11.438 1 95.38 664 THR B O 1
ATOM 11130 N N . LEU B 1 665 ? -24.609 -6.418 -9.812 1 96.38 665 LEU B N 1
ATOM 11131 C CA . LEU B 1 665 ? -25.312 -7.121 -8.742 1 96.38 665 LEU B CA 1
ATOM 11132 C C . LEU B 1 665 ? -26.812 -6.879 -8.82 1 96.38 665 LEU B C 1
ATOM 11134 O O . LEU B 1 665 ? -27.609 -7.816 -8.703 1 96.38 665 LEU B O 1
ATOM 11138 N N . ILE B 1 666 ? -27.234 -5.648 -9.039 1 95.5 666 ILE B N 1
ATOM 11139 C CA . ILE B 1 666 ? -28.641 -5.281 -9.07 1 95.5 666 ILE B CA 1
ATOM 11140 C C . ILE B 1 666 ? -29.312 -5.914 -10.289 1 95.5 666 ILE B C 1
ATOM 11142 O O . ILE B 1 666 ? -30.422 -6.445 -10.188 1 95.5 666 ILE B O 1
ATOM 11146 N N . LYS B 1 667 ? -28.641 -5.844 -11.445 1 93.88 667 LYS B N 1
ATOM 11147 C CA . LYS B 1 667 ? -29.203 -6.453 -12.656 1 93.88 667 LYS B CA 1
ATOM 11148 C C . LYS B 1 667 ? -29.391 -7.957 -12.477 1 93.88 667 LYS B C 1
ATOM 11150 O O . LYS B 1 667 ? -30.422 -8.508 -12.859 1 93.88 667 LYS B O 1
ATOM 11155 N N . LYS B 1 668 ? -28.406 -8.617 -11.875 1 95 668 LYS B N 1
ATOM 11156 C CA . LYS B 1 668 ? -28.5 -10.055 -11.648 1 95 668 LYS B CA 1
ATOM 11157 C C . LYS B 1 668 ? -29.594 -10.391 -10.641 1 95 668 LYS B C 1
ATOM 11159 O O . LYS B 1 668 ? -30.312 -11.367 -10.812 1 95 668 LYS B O 1
ATOM 11164 N N . ASP B 1 669 ? -29.734 -9.633 -9.586 1 95.12 669 ASP B N 1
ATOM 11165 C CA . ASP B 1 669 ? -30.781 -9.836 -8.594 1 95.12 669 ASP B CA 1
ATOM 11166 C C . ASP B 1 669 ? -32.156 -9.672 -9.211 1 95.12 669 ASP B C 1
ATOM 11168 O O . ASP B 1 669 ? -33.094 -10.422 -8.891 1 95.12 669 ASP B O 1
ATOM 11172 N N . ARG B 1 670 ? -32.312 -8.672 -10.102 1 93.25 670 ARG B N 1
ATOM 11173 C CA . ARG B 1 670 ? -33.594 -8.445 -10.781 1 93.25 670 ARG B CA 1
ATOM 11174 C C . ARG B 1 670 ? -33.938 -9.609 -11.695 1 93.25 670 ARG B C 1
ATOM 11176 O O . ARG B 1 670 ? -35.094 -10.016 -11.781 1 93.25 670 ARG B O 1
ATOM 11183 N N . ASP B 1 671 ? -32.938 -10.141 -12.312 1 91.38 671 ASP B N 1
ATOM 11184 C CA . ASP B 1 671 ? -33.125 -11.273 -13.203 1 91.38 671 ASP B CA 1
ATOM 11185 C C . ASP B 1 671 ? -33.562 -12.516 -12.43 1 91.38 671 ASP B C 1
ATOM 11187 O O . ASP B 1 671 ? -34.406 -13.289 -12.898 1 91.38 671 ASP B O 1
ATOM 11191 N N . ASP B 1 672 ? -33.094 -12.703 -11.227 1 91.38 672 ASP B N 1
ATOM 11192 C CA . ASP B 1 672 ? -33.344 -13.891 -10.43 1 91.38 672 ASP B CA 1
ATOM 11193 C C . ASP B 1 672 ? -34.656 -13.75 -9.656 1 91.38 672 ASP B C 1
ATOM 11195 O O . ASP B 1 672 ? -35.25 -14.75 -9.242 1 91.38 672 ASP B O 1
ATOM 11199 N N . GLN B 1 673 ? -35.031 -12.539 -9.312 1 86.19 673 GLN B N 1
ATOM 11200 C CA . GLN B 1 673 ? -36.219 -12.297 -8.492 1 86.19 673 GLN B CA 1
ATOM 11201 C C . GLN B 1 673 ? -37.438 -12.938 -9.109 1 86.19 673 GLN B C 1
ATOM 11203 O O . GLN B 1 673 ? -38.344 -13.414 -8.391 1 86.19 673 GLN B O 1
ATOM 11208 N N . ASN B 1 674 ? -37.469 -13.086 -10.422 1 82.94 674 ASN B N 1
ATOM 11209 C CA . ASN B 1 674 ? -38.688 -13.609 -11.086 1 82.94 674 ASN B CA 1
ATOM 11210 C C . ASN B 1 674 ? -38.594 -15.125 -11.266 1 82.94 674 ASN B C 1
ATOM 11212 O O . ASN B 1 674 ? -39.531 -15.742 -11.789 1 82.94 674 ASN B O 1
ATOM 11216 N N . ASP B 1 675 ? -37.531 -15.719 -10.711 1 86.69 675 ASP B N 1
ATOM 11217 C CA . ASP B 1 675 ? -37.344 -17.156 -10.844 1 86.69 675 ASP B CA 1
ATOM 11218 C C . ASP B 1 675 ? -37.969 -17.906 -9.656 1 86.69 675 ASP B C 1
ATOM 11220 O O . ASP B 1 675 ? -37.719 -17.562 -8.5 1 86.69 675 ASP B O 1
ATOM 11224 N N . ALA B 1 676 ? -38.844 -18.875 -9.797 1 86 676 ALA B N 1
ATOM 11225 C CA . ALA B 1 676 ? -39.562 -19.672 -8.781 1 86 676 ALA B CA 1
ATOM 11226 C C . ALA B 1 676 ? -38.562 -20.5 -7.965 1 86 676 ALA B C 1
ATOM 11228 O O . ALA B 1 676 ? -38.875 -20.875 -6.828 1 86 676 ALA B O 1
ATOM 11229 N N . ALA B 1 677 ? -37.438 -20.719 -8.477 1 90 677 ALA B N 1
ATOM 11230 C CA . ALA B 1 677 ? -36.438 -21.562 -7.816 1 90 677 ALA B CA 1
ATOM 11231 C C . ALA B 1 677 ? -35.75 -20.812 -6.688 1 90 677 ALA B C 1
ATOM 11233 O O . ALA B 1 677 ? -35 -21.406 -5.895 1 90 677 ALA B O 1
ATOM 11234 N N . MET B 1 678 ? -36 -19.531 -6.562 1 92 678 MET B N 1
ATOM 11235 C CA . MET B 1 678 ? -35.312 -18.719 -5.578 1 92 678 MET B CA 1
ATOM 11236 C C . MET B 1 678 ? -35.781 -19.031 -4.168 1 92 678 MET B C 1
ATOM 11238 O O . MET B 1 678 ? -35 -19 -3.215 1 92 678 MET B O 1
ATOM 11242 N N . ALA B 1 679 ? -36.969 -19.375 -4.004 1 91.38 679 ALA B N 1
ATOM 11243 C CA . ALA B 1 679 ? -37.5 -19.703 -2.686 1 91.38 679 ALA B CA 1
ATOM 11244 C C . ALA B 1 679 ? -36.812 -20.953 -2.125 1 91.38 679 ALA B C 1
ATOM 11246 O O . ALA B 1 679 ? -36.438 -20.984 -0.953 1 91.38 679 ALA B O 1
ATOM 11247 N N . GLU B 1 680 ? -36.719 -21.891 -3.004 1 93 680 GLU B N 1
ATOM 11248 C CA . GLU B 1 680 ? -36 -23.094 -2.604 1 93 680 GLU B CA 1
ATOM 11249 C C . GLU B 1 680 ? -34.531 -22.812 -2.303 1 93 680 GLU B C 1
ATOM 11251 O O . GLU B 1 680 ? -33.969 -23.391 -1.373 1 93 680 GLU B O 1
ATOM 11256 N N . PHE B 1 681 ? -34 -21.984 -3.068 1 94.56 681 PHE B N 1
ATOM 11257 C CA . PHE B 1 681 ? -32.625 -21.609 -2.871 1 94.56 681 PHE B CA 1
ATOM 11258 C C . PHE B 1 681 ? -32.406 -20.953 -1.506 1 94.56 681 PHE B C 1
ATOM 11260 O O . PHE B 1 681 ? -31.453 -21.266 -0.802 1 94.56 681 PHE B O 1
ATOM 11267 N N . PHE B 1 682 ? -33.312 -20.094 -1.056 1 94.75 682 PHE B N 1
ATOM 11268 C CA . PHE B 1 682 ? -33.188 -19.406 0.23 1 94.75 682 PHE B CA 1
ATOM 11269 C C . PHE B 1 682 ? -33.281 -20.406 1.378 1 94.75 682 PHE B C 1
ATOM 11271 O O . PHE B 1 682 ? -32.625 -20.25 2.395 1 94.75 682 PHE B O 1
ATOM 11278 N N . ASP B 1 683 ? -34.031 -21.406 1.179 1 93.75 683 ASP B N 1
ATOM 11279 C CA . ASP B 1 683 ? -34.156 -22.438 2.209 1 93.75 683 ASP B CA 1
ATOM 11280 C C . ASP B 1 683 ? -32.844 -23.219 2.363 1 93.75 683 ASP B C 1
ATOM 11282 O O . ASP B 1 683 ? -32.438 -23.531 3.48 1 93.75 683 ASP B O 1
ATOM 11286 N N . LYS B 1 684 ? -32.281 -23.469 1.268 1 94.06 684 LYS B N 1
ATOM 11287 C CA . LYS B 1 684 ? -31.016 -24.188 1.292 1 94.06 684 LYS B CA 1
ATOM 11288 C C . LYS B 1 684 ? -29.906 -23.281 1.812 1 94.06 684 LYS B C 1
ATOM 11290 O O . LYS B 1 684 ? -28.922 -23.781 2.389 1 94.06 684 LYS B O 1
ATOM 11295 N N . LEU B 1 685 ? -30.031 -21.984 1.563 1 95.38 685 LEU B N 1
ATOM 11296 C CA . LEU B 1 685 ? -29.016 -21.016 1.948 1 95.38 685 LEU B CA 1
ATOM 11297 C C . LEU B 1 685 ? -28.906 -20.906 3.467 1 95.38 685 LEU B C 1
ATOM 11299 O O . LEU B 1 685 ? -27.812 -20.688 4 1 95.38 685 LEU B O 1
ATOM 11303 N N . VAL B 1 686 ? -29.938 -21.188 4.172 1 93.69 686 VAL B N 1
ATOM 11304 C CA . VAL B 1 686 ? -30 -21.062 5.625 1 93.69 686 VAL B CA 1
ATOM 11305 C C . VAL B 1 686 ? -29.062 -22.078 6.273 1 93.69 686 VAL B C 1
ATOM 11307 O O . VAL B 1 686 ? -28.406 -21.781 7.27 1 93.69 686 VAL B O 1
ATOM 11310 N N . THR B 1 687 ? -28.844 -23.25 5.625 1 91.94 687 THR B N 1
ATOM 11311 C CA . THR B 1 687 ? -28.047 -24.297 6.227 1 91.94 687 THR B CA 1
ATOM 11312 C C . THR B 1 687 ? -26.797 -24.578 5.387 1 91.94 687 THR B C 1
ATOM 11314 O O . THR B 1 687 ? -26.094 -25.562 5.602 1 91.94 687 THR B O 1
ATOM 11317 N N . ALA B 1 688 ? -26.562 -23.75 4.488 1 93.62 688 ALA B N 1
ATOM 11318 C CA . ALA B 1 688 ? -25.484 -24 3.535 1 93.62 688 ALA B CA 1
ATOM 11319 C C . ALA B 1 688 ? -24.125 -23.969 4.223 1 93.62 688 ALA B C 1
ATOM 11321 O O . ALA B 1 688 ? -23.203 -24.703 3.838 1 93.62 688 ALA B O 1
ATOM 11322 N N . TYR B 1 689 ? -23.953 -23.156 5.246 1 94.44 689 TYR B N 1
ATOM 11323 C CA . TYR B 1 689 ? -22.656 -22.984 5.883 1 94.44 689 TYR B CA 1
ATOM 11324 C C . TYR B 1 689 ? -22.609 -23.703 7.223 1 94.44 689 TYR B C 1
ATOM 11326 O O . TYR B 1 689 ? -21.891 -23.281 8.141 1 94.44 689 TYR B O 1
ATOM 11334 N N . GLN B 1 690 ? -23.312 -24.812 7.277 1 90.38 690 GLN B N 1
ATOM 11335 C CA . GLN B 1 690 ? -23.203 -25.656 8.453 1 90.38 690 GLN B CA 1
ATOM 11336 C C . GLN B 1 690 ? -21.906 -26.453 8.445 1 90.38 690 GLN B C 1
ATOM 11338 O O . GLN B 1 690 ? -21.516 -27 7.414 1 90.38 690 GLN B O 1
ATOM 11343 N N . ASP B 1 691 ? -21.188 -26.391 9.562 1 87.69 691 ASP B N 1
ATOM 11344 C CA . ASP B 1 691 ? -19.938 -27.125 9.672 1 87.69 691 ASP B CA 1
ATOM 11345 C C . ASP B 1 691 ? -20.125 -28.609 9.383 1 87.69 691 ASP B C 1
ATOM 11347 O O . ASP B 1 691 ? -20.953 -29.266 10.016 1 87.69 691 ASP B O 1
ATOM 11351 N N . PRO B 1 692 ? -19.422 -29.109 8.414 1 86.38 692 PRO B N 1
ATOM 11352 C CA . PRO B 1 692 ? -19.562 -30.531 8.078 1 86.38 692 PRO B CA 1
ATOM 11353 C C . PRO B 1 692 ? -19.234 -31.453 9.25 1 86.38 692 PRO B C 1
ATOM 11355 O O . PRO B 1 692 ? -19.688 -32.594 9.281 1 86.38 692 PRO B O 1
ATOM 11358 N N . ALA B 1 693 ? -18.516 -30.953 10.195 1 84.31 693 ALA B N 1
ATOM 11359 C CA . ALA B 1 693 ? -18.156 -31.766 11.359 1 84.31 693 ALA B CA 1
ATOM 11360 C C . ALA B 1 693 ? -19.375 -32 12.242 1 84.31 693 ALA B C 1
ATOM 11362 O O . ALA B 1 693 ? -19.375 -32.938 13.055 1 84.31 693 ALA B O 1
ATOM 11363 N N . LEU B 1 694 ? -20.344 -31.172 12.031 1 83.31 694 LEU B N 1
ATOM 11364 C CA . LEU B 1 694 ? -21.531 -31.312 12.875 1 83.31 694 LEU B CA 1
ATOM 11365 C C . LEU B 1 694 ? -22.609 -32.125 12.18 1 83.31 694 LEU B C 1
ATOM 11367 O O . LEU B 1 694 ? -23.641 -32.469 12.773 1 83.31 694 LEU B O 1
ATOM 11371 N N . MET B 1 695 ? -22.297 -32.5 10.898 1 81.81 695 MET B N 1
ATOM 11372 C CA . MET B 1 695 ? -23.234 -33.344 10.188 1 81.81 695 MET B CA 1
ATOM 11373 C C . MET B 1 695 ? -23.031 -34.812 10.586 1 81.81 695 MET B C 1
ATOM 11375 O O . MET B 1 695 ? -21.922 -35.219 10.922 1 81.81 695 MET B O 1
ATOM 11379 N N . PRO B 1 696 ? -24.094 -35.531 10.625 1 78.31 696 PRO B N 1
ATOM 11380 C CA . PRO B 1 696 ? -23.984 -36.938 11.031 1 78.31 696 PRO B CA 1
ATOM 11381 C C . PRO B 1 696 ? -23.141 -37.781 10.062 1 78.31 696 PRO B C 1
ATOM 11383 O O . PRO B 1 696 ? -23.234 -37.594 8.844 1 78.31 696 PRO B O 1
ATOM 11386 N N . ILE B 1 697 ? -22.078 -38.406 10.602 1 73.31 697 ILE B N 1
ATOM 11387 C CA . ILE B 1 697 ? -21.219 -39.25 9.797 1 73.31 697 ILE B CA 1
ATOM 11388 C C . ILE B 1 697 ? -21.469 -40.719 10.141 1 73.31 697 ILE B C 1
ATOM 11390 O O . ILE B 1 697 ? -21.5 -41.094 11.32 1 73.31 697 ILE B O 1
ATOM 11394 N N . GLN B 1 698 ? -22.094 -41.594 9.25 1 66.19 698 GLN B N 1
ATOM 11395 C CA . GLN B 1 698 ? -22.266 -43 9.539 1 66.19 698 GLN B CA 1
ATOM 11396 C C . GLN B 1 698 ? -21.25 -43.844 8.789 1 66.19 698 GLN B C 1
ATOM 11398 O O . GLN B 1 698 ? -21.422 -44.125 7.602 1 66.19 698 GLN B O 1
ATOM 11403 N N . PHE B 1 699 ? -20.125 -44.094 9.328 1 65.88 699 PHE B N 1
ATOM 11404 C CA . PHE B 1 699 ? -19.125 -44.969 8.719 1 65.88 699 PHE B CA 1
ATOM 11405 C C . PHE B 1 699 ? -19.5 -46.438 8.906 1 65.88 699 PHE B C 1
ATOM 11407 O O . PHE B 1 699 ? -19.328 -47.25 8 1 65.88 699 PHE B O 1
ATOM 11414 N N . SER B 1 700 ? -20.016 -46.906 10.117 1 60.22 700 SER B N 1
ATOM 11415 C CA . SER B 1 700 ? -20.266 -48.281 10.477 1 60.22 700 SER B CA 1
ATOM 11416 C C . SER B 1 700 ? -21.406 -48.875 9.648 1 60.22 700 SER B C 1
ATOM 11418 O O . SER B 1 700 ? -21.359 -50.031 9.25 1 60.22 700 SER B O 1
ATOM 11420 N N . ALA B 1 701 ? -22.453 -48.125 9.352 1 52.97 701 ALA B N 1
ATOM 11421 C CA . ALA B 1 701 ? -23.562 -48.688 8.578 1 52.97 701 ALA B CA 1
ATOM 11422 C C . ALA B 1 701 ? -23.109 -49.062 7.172 1 52.97 701 ALA B C 1
ATOM 11424 O O . ALA B 1 701 ? -23.625 -50.031 6.59 1 52.97 701 ALA B O 1
ATOM 11425 N N . ASN B 1 702 ? -22.125 -48.344 6.797 1 53.41 702 ASN B N 1
ATOM 11426 C CA . ASN B 1 702 ? -21.641 -48.625 5.449 1 53.41 702 ASN B CA 1
ATOM 11427 C C . ASN B 1 702 ? -20.781 -49.906 5.418 1 53.41 702 ASN B C 1
ATOM 11429 O O . ASN B 1 702 ? -20.734 -50.594 4.406 1 53.41 702 ASN B O 1
ATOM 11433 N N . LEU B 1 703 ? -20.188 -50.188 6.492 1 54.94 703 LEU B N 1
ATOM 11434 C CA . LEU B 1 703 ? -19.406 -51.438 6.59 1 54.94 703 LEU B CA 1
ATOM 11435 C C . LEU B 1 703 ? -20.297 -52.656 6.5 1 54.94 703 LEU B C 1
ATOM 11437 O O . LEU B 1 703 ? -19.938 -53.656 5.871 1 54.94 703 LEU B O 1
ATOM 11441 N N . ASP B 1 704 ? -21.516 -52.594 7.141 1 51.28 704 ASP B N 1
ATOM 11442 C CA . ASP B 1 704 ? -22.453 -53.688 7.055 1 51.28 704 ASP B CA 1
ATOM 11443 C C . ASP B 1 704 ? -22.953 -53.875 5.629 1 51.28 704 ASP B C 1
ATOM 11445 O O . ASP B 1 704 ? -23.188 -55 5.184 1 51.28 704 ASP B O 1
ATOM 11449 N N . SER B 1 705 ? -23.125 -52.781 4.93 1 49.59 705 SER B N 1
ATOM 11450 C CA . SER B 1 705 ? -23.578 -52.906 3.543 1 49.59 705 SER B CA 1
ATOM 11451 C C . SER B 1 705 ? -22.484 -53.5 2.664 1 49.59 705 SER B C 1
ATOM 11453 O O . SER B 1 705 ? -22.781 -54.188 1.683 1 49.59 705 SER B O 1
ATOM 11455 N N . LEU B 1 706 ? -21.328 -53.281 3.037 1 48.5 706 LEU B N 1
ATOM 11456 C CA . LEU B 1 706 ? -20.234 -53.875 2.295 1 48.5 706 LEU B CA 1
ATOM 11457 C C . LEU B 1 706 ? -20.141 -55.375 2.57 1 48.5 706 LEU B C 1
ATOM 11459 O O . LEU B 1 706 ? -19.719 -56.125 1.699 1 48.5 706 LEU B O 1
ATOM 11463 N N . ASN B 1 707 ? -20.594 -55.781 3.732 1 43.47 707 ASN B N 1
ATOM 11464 C CA . ASN B 1 707 ? -20.594 -57.219 4.043 1 43.47 707 ASN B CA 1
ATOM 11465 C C . ASN B 1 707 ? -21.859 -57.906 3.539 1 43.47 707 ASN B C 1
ATOM 11467 O O . ASN B 1 707 ? -22.031 -59.094 3.74 1 43.47 707 ASN B O 1
ATOM 11471 N N . SER B 1 708 ? -22.922 -57.062 3.215 1 36.84 708 SER B N 1
ATOM 11472 C CA . SER B 1 708 ? -24.062 -57.812 2.691 1 36.84 708 SER B CA 1
ATOM 11473 C C . SER B 1 708 ? -23.75 -58.406 1.319 1 36.84 708 SER B C 1
ATOM 11475 O O . SER B 1 708 ? -23.297 -57.688 0.423 1 36.84 708 SER B O 1
ATOM 11477 N N . PRO B 1 709 ? -23.547 -59.688 1.173 1 33.84 709 PRO B N 1
ATOM 11478 C CA . PRO B 1 709 ? -23.422 -60.281 -0.152 1 33.84 709 PRO B CA 1
ATOM 11479 C C . PRO B 1 709 ? -24.438 -59.75 -1.158 1 33.84 709 PRO B C 1
ATOM 11481 O O . PRO B 1 709 ? -25.516 -59.281 -0.771 1 33.84 709 PRO B O 1
ATOM 11484 N N . LEU B 1 710 ? -24.062 -59.062 -2.297 1 33.94 710 LEU B N 1
ATOM 11485 C CA . LEU B 1 710 ? -24.922 -58.812 -3.441 1 33.94 710 LEU B CA 1
ATOM 11486 C C . LEU B 1 710 ? -25.938 -59.938 -3.602 1 33.94 710 LEU B C 1
ATOM 11488 O O . LEU B 1 710 ? -25.578 -61.031 -4.059 1 33.94 710 LEU B O 1
ATOM 11492 N N . LEU B 1 711 ? -26.734 -60.312 -2.672 1 29.98 711 LEU B N 1
ATOM 11493 C CA . LEU B 1 711 ? -27.844 -61.188 -3.057 1 29.98 711 LEU B CA 1
ATOM 11494 C C . LEU B 1 711 ? -28.531 -60.656 -4.316 1 29.98 711 LEU B C 1
ATOM 11496 O O . LEU B 1 711 ? -28.844 -59.469 -4.41 1 29.98 711 LEU B O 1
ATOM 11500 N N . SER B 1 712 ? -28.188 -61.312 -5.547 1 30.78 712 SER B N 1
ATOM 11501 C CA . SER B 1 712 ? -28.953 -61.281 -6.789 1 30.78 712 SER B CA 1
ATOM 11502 C C . SER B 1 712 ? -30.453 -61.25 -6.512 1 30.78 712 SER B C 1
ATOM 11504 O O . SER B 1 712 ? -31 -62.094 -5.82 1 30.78 712 SER B O 1
ATOM 11506 N N . SER B 1 713 ? -31.016 -60.156 -6.051 1 26.62 713 SER B N 1
ATOM 11507 C CA . SER B 1 713 ? -32.469 -60.125 -6.164 1 26.62 713 SER B CA 1
ATOM 11508 C C . SER B 1 713 ? -32.938 -60.625 -7.52 1 26.62 713 SER B C 1
ATOM 11510 O O . SER B 1 713 ? -32.75 -59.969 -8.539 1 26.62 713 SER B O 1
ATOM 11512 N N . THR B 1 714 ? -32.625 -61.938 -7.754 1 25.69 714 THR B N 1
ATOM 11513 C CA . THR B 1 714 ? -33.375 -62.75 -8.719 1 25.69 714 THR B CA 1
ATOM 11514 C C . THR B 1 714 ? -34.875 -62.594 -8.508 1 25.69 714 THR B C 1
ATOM 11516 O O . THR B 1 714 ? -35.5 -63.312 -7.707 1 25.69 714 THR B O 1
ATOM 11519 N N . GLN B 1 715 ? -35.406 -61.469 -7.977 1 21.23 715 GLN B N 1
ATOM 11520 C CA . GLN B 1 715 ? -36.844 -61.562 -8.141 1 21.23 715 GLN B CA 1
ATOM 11521 C C . GLN B 1 715 ? -37.219 -61.875 -9.586 1 21.23 715 GLN B C 1
ATOM 11523 O O . GLN B 1 715 ? -36.656 -61.281 -10.516 1 21.23 715 GLN B O 1
ATOM 11528 N N . PHE B 1 716 ? -38.062 -62.969 -9.734 1 23.11 716 PHE B N 1
ATOM 11529 C CA . PHE B 1 716 ? -38.969 -63.406 -10.812 1 23.11 716 PHE B CA 1
ATOM 11530 C C . PHE B 1 716 ? -39.781 -62.25 -11.359 1 23.11 716 PHE B C 1
ATOM 11532 O O . PHE B 1 716 ? -40.188 -61.375 -10.602 1 23.11 716 PHE B O 1
#

Organism: Carya illinoinensis (NCBI:txid32201)

Solvent-accessible surface area (backbone atoms only — not comparable to full-atom values): 75397 Å² total; per-residue (Å²): 102,42,38,45,21,49,48,51,32,50,48,53,34,50,52,49,34,52,48,32,52,46,49,36,36,22,46,56,64,36,58,92,35,32,74,70,55,31,28,38,36,45,74,71,59,75,49,73,84,59,83,75,92,54,78,79,42,64,55,65,55,77,60,63,59,56,55,26,67,64,64,47,70,67,56,43,34,74,70,39,30,51,46,52,47,48,55,52,45,52,39,51,50,50,43,54,52,39,50,55,49,31,52,48,13,60,71,49,48,33,56,55,12,55,69,29,71,59,50,81,79,82,48,80,90,52,52,51,74,31,56,56,54,43,48,12,52,74,6,35,50,72,57,44,76,71,55,53,56,52,52,50,49,53,54,52,51,51,54,48,49,52,50,50,49,52,51,49,51,52,48,53,54,52,47,40,55,48,51,61,71,69,46,73,94,50,63,32,59,20,25,29,31,35,29,44,53,77,64,57,94,92,52,52,66,67,54,46,51,54,53,52,38,49,69,77,34,58,90,31,56,66,45,68,41,74,41,63,65,48,67,70,53,46,52,49,50,51,49,42,51,53,48,49,52,51,46,54,52,54,68,46,38,66,84,71,70,39,44,49,64,56,78,66,77,89,79,80,57,63,67,44,46,50,58,60,52,51,49,51,50,45,52,49,47,51,49,48,46,52,50,45,39,53,43,44,72,73,70,38,61,70,42,54,32,30,42,40,31,29,74,33,41,50,49,29,49,52,56,48,61,41,49,48,38,83,53,52,66,32,47,35,55,41,84,31,54,46,65,90,31,52,36,71,78,44,73,74,56,51,71,68,52,35,53,50,30,41,52,49,39,53,52,48,54,52,51,48,54,58,59,53,45,53,61,46,45,53,32,55,38,40,54,32,64,74,52,31,42,70,75,40,58,83,47,46,74,58,49,67,39,62,68,54,35,28,42,47,39,28,34,46,36,38,51,53,51,44,58,58,55,65,55,46,39,63,51,36,36,53,41,30,59,56,36,60,43,61,25,54,58,54,20,40,52,50,13,20,53,50,38,32,53,49,45,48,47,52,50,54,50,44,55,38,48,62,53,54,70,64,50,43,50,49,44,69,42,36,63,88,48,40,37,54,47,43,34,59,29,46,62,72,43,45,62,57,50,42,36,29,46,42,46,54,36,42,36,46,48,30,39,61,66,44,36,51,65,66,49,55,51,46,62,62,40,49,84,70,44,45,85,66,83,60,81,81,75,58,48,54,79,62,58,30,52,55,50,30,51,54,51,49,53,47,34,50,48,60,46,30,37,75,38,34,25,76,45,32,63,61,51,44,50,35,38,52,50,44,53,44,44,51,41,39,36,54,70,23,27,38,41,67,81,68,81,71,63,43,60,63,50,63,57,53,54,54,50,53,50,49,29,50,42,50,29,42,44,35,48,37,14,38,30,50,72,33,60,32,62,68,60,26,63,66,46,58,55,49,46,54,51,51,52,51,50,48,52,50,48,46,54,50,48,50,54,62,69,74,49,79,18,50,51,59,34,49,54,52,44,60,63,44,68,77,41,79,64,47,64,59,48,53,60,50,50,62,59,49,73,56,61,70,78,68,47,90,79,74,65,67,65,51,53,54,58,68,66,46,72,83,69,77,77,72,72,132,102,43,39,45,21,48,49,50,32,50,48,53,36,50,50,48,32,54,48,32,53,45,48,36,35,22,47,56,65,36,59,90,35,31,74,70,56,30,28,38,37,44,73,72,59,74,50,74,84,59,83,76,91,55,77,78,42,63,56,65,56,75,60,62,59,56,55,25,66,64,63,47,71,69,56,43,35,76,69,40,30,50,45,52,45,49,53,52,46,53,40,52,50,50,42,54,52,38,49,57,49,31,51,47,14,59,71,50,47,34,57,55,12,56,70,29,72,59,46,82,77,81,48,80,90,50,52,51,75,33,58,56,54,45,48,12,52,74,7,36,50,72,59,45,76,70,53,53,56,52,54,51,48,54,53,52,50,52,54,49,52,52,51,52,50,53,51,49,52,52,48,53,54,51,48,41,54,50,51,59,71,69,47,72,95,52,65,32,59,21,24,29,30,36,30,44,52,76,63,59,94,92,52,51,66,68,54,44,50,52,52,51,40,49,69,77,34,57,88,32,56,67,46,68,40,75,42,64,66,47,67,69,53,45,53,49,49,51,50,41,51,54,48,49,53,49,46,55,52,52,67,46,39,67,86,72,70,38,43,48,64,55,78,66,77,86,78,79,58,63,68,45,45,50,57,58,53,51,48,50,50,44,51,50,47,50,50,48,45,52,50,44,40,52,43,43,73,73,70,37,62,68,41,54,33,30,42,39,32,29,74,32,42,49,46,29,49,51,55,50,65,40,49,47,37,82,52,51,65,32,50,36,55,40,84,34,55,46,64,90,32,53,36,69,77,45,73,75,56,51,71,68,54,34,54,51,30,39,52,50,38,53,52,48,52,53,51,49,54,58,58,55,44,52,61,47,45,53,31,54,39,40,53,34,63,72,54,31,42,68,74,39,57,82,46,46,73,56,50,66,38,62,67,56,35,27,43,47,40,27,34,44,36,38,50,54,51,45,59,59,54,65,55,46,39,63,49,37,37,53,44,29,60,55,38,59,44,62,26,53,58,54,19,40,52,50,14,20,55,50,38,31,53,48,46,48,47,52,50,56,50,43,54,40,48,65,52,54,71,63,49,44,51,49,44,68,42,35,62,88,48,41,37,55,50,41,34,60,30,47,62,72,43,44,64,58,50,42,35,28,45,42,47,54,37,42,37,48,49,31,39,61,65,43,35,52,65,66,48,55,51,47,63,62,40,49,85,71,42,45,88,65,81,61,81,80,74,59,49,55,76,61,57,30,52,53,48,29,52,54,51,49,52,48,34,51,47,59,46,30,38,74,37,33,25,76,43,32,64,59,50,45,50,35,37,53,50,44,54,44,43,51,42,38,38,51,70,23,28,37,40,68,81,68,80,71,62,41,61,61,50,64,56,52,53,53,51,52,52,49,29,50,41,51,30,43,45,35,48,38,15,37,30,50,72,33,61,31,64,69,60,27,62,65,47,59,55,49,46,55,50,51,52,52,50,49,52,50,49,44,55,50,46,47,55,64,69,74,48,78,19,50,50,57,35,48,54,52,45,59,63,44,69,78,40,82,64,47,62,58,47,55,60,49,48,63,58,50,72,57,60,70,78,69,46,92,79,74,68,69,67,51,52,55,56,68,66,47,73,83,69,75,79,73,72,131

Sequence (1432 aa):
MLVSALLTSVGINSGLCVLFFTLYSILRKQPSNYDIYIPRLLVDGTSKRRSHFNLERLIPSPGWVRRAWKLSEEELLSSSGLDAVVFMRIITFSLKVFLVAGIIGIFVLLPVNCTGDQLEDIDLVDISNNSLDVFSISNVETGSKRLWVHFCAVYILTIFVCYLLYYEYKYVSSKRIAYFHSSKPQPHQFTILVRGIPVSVGSSISDSIQSFFTEYHPSTYLSHMVVRRTNKLRALINDAKKLYRRIIHLQSSSTQNKYRCGNCFGLFGRKVDIVNQYEKKLEDIEENVRLGQSEVSLAGEEIPAAFVSFKSRYGAAIAFHLRQSINPIQWVTEQAPEPNDVYWPFFSSTFMRRWICKLVVVVACILLTILFLIPVVFVQGLTNLSQLEVWLPFLKSILTITFISEVITGYLPSLILMLFLKMVPPIMELLSSIQGYISHSDIEKSACDKVLWFTIWNIFFATTFSGSVLYQVSIVLDPRNIPAKLAVAVPAQASFFIAYVVTSGWTSTATELFRLVPFLWSLIRKPCAGSTDDELEVPSIPYHRDIPRLLFFGLLGITYFFLAPLILPFLLLYFCFGYIIYRNQFINVYAPKYETAGKFWPIVHNSMIFSLVLMHAIAVGIFTLKKLSLATTLIFPLPILTLLFNEYCRKRFLPIFIAYSAETLIKKDRDDQNDAAMAEFFDKLVTAYQDPALMPIQFSANLDSLNSPLLSSTQFMLVSALLTSVGINSGLCVLFFTLYSILRKQPSNYDIYIPRLLVDGTSKRRSHFNLERLIPSPGWVRRAWKLSEEELLSSSGLDAVVFMRIITFSLKVFLVAGIIGIFVLLPVNCTGDQLEDIDLVDISNNSLDVFSISNVETGSKRLWVHFCAVYILTIFVCYLLYYEYKYVSSKRIAYFHSSKPQPHQFTILVRGIPVSVGSSISDSIQSFFTEYHPSTYLSHMVVRRTNKLRALINDAKKLYRRIIHLQSSSTQNKYRCGNCFGLFGRKVDIVNQYEKKLEDIEENVRLGQSEVSLAGEEIPAAFVSFKSRYGAAIAFHLRQSINPIQWVTEQAPEPNDVYWPFFSSTFMRRWICKLVVVVACILLTILFLIPVVFVQGLTNLSQLEVWLPFLKSILTITFISEVITGYLPSLILMLFLKMVPPIMELLSSIQGYISHSDIEKSACDKVLWFTIWNIFFATTFSGSVLYQVSIVLDPRNIPAKLAVAVPAQASFFIAYVVTSGWTSTATELFRLVPFLWSLIRKPCAGSTDDELEVPSIPYHRDIPRLLFFGLLGITYFFLAPLILPFLLLYFCFGYIIYRNQFINVYAPKYETAGKFWPIVHNSMIFSLVLMHAIAVGIFTLKKLSLATTLIFPLPILTLLFNEYCRKRFLPIFIAYSAETLIKKDRDDQNDAAMAEFFDKLVTAYQDPALMPIQFSANLDSLNSPLLSSTQF

Secondary structure (DSSP, 8-state):
-BHHHHHHHHHHHHHHHHHHHHHHHHHTTSGGGHHHH-HHHHHHT-S-------GGGGS--THHHHHHHH--HHHHHHHH-HHHHHHHHHHHHHHHHHHHHHHHIIIIIHHHHHT--SSS---STTGGGSBGGGGSGGGSPTT-TTHHHHHHHHHHHHHHHHHHHHHHHHHHHHHHHHHHHHSPP-GGGSEEEEE-----TT--HHHHHHHHHHHH-TTTEEEEEEEE--HHHHHHHHHHHHHHHHHHHHHHS-GGGGEE--SS-SSS---EEHHHHHHHHHHHHHHHHHHHHHHHHHH--EEEEEEEEESSHHHHHHHHHS--SSSTTSSEEEEPPPGGGB-GGGGG--HHHHHHHHHHHHHHHHHHHHHTHHHHHHHHHHH-HHHHHHH-GGGGTGGGSHHHHHHHHHTHHHHHHHHHHTTHHHHHHHHHHHH--SBHHHHHHHHHHHHHHHHIIIIIIHHHT-S-HHHHHHHHH-GGGHHHHHHHHHHHTHHHHHHHIIIIIIIHHHHHHHTHHHHHHHHHHHHHS-S-----------HHHHHHHHHHHHHHHHHHTTT-TTHHHHHHHHHHHHHHHHHHHHHHT---S---SSTTHHHHHHHHHHHHHHHHHHHHHHHHHTT-HHHHHHHTHHHHHHHHHHHHHHHHHHHHHH---HHHHHHHHHHHHT-THHHHHHHHHHTTT--GGGS----HHHHHHHHS--------/-BHHHHHHHHHHHHHHHHHHHHHHHHHTTSGGGHHHH-HHHHHHT-S-------GGGGS--THHHHHHHH--HHHHHHHH-HHHHHHHHHHHHHHHHHHHHHHHIIIIIHHHHHT--SSS---STTGGGSBGGGGSGGGSPTT-TTHHHHHHHHHHHHHHHHHHHHHHHHHHHHHHHHHHHHSPP-GGGSEEEEE-----TT--HHHHHHHHHHHH-TTTEEEEEEEE--HHHHHHHHHHHHHHHHHHHHHHS-TTTTEE--SS-SS----EEHHHHHHHHHHHHHHHHHHHHHHHHHH--EEEEEEEEESSHHHHHHHHHS--SSSTTSSEEEEPPPGGGB-GGGGG--HHHHHHHHHHHHHHHHHHHHHTHHHHHHHHHHH-HHHHHHH-GGGGTGGGSHHHHHHHHHTHHHHHHHHHHTTHHHHHHHHHHHH--SBHHHHHHHHHHHHHHHHIIIIIIHHHT-S-HHHHHHHHH-GGGHHHHHHHHHHHTHHHHHHHIIIIIIIHHHHHHHTHHHHHHHHHHHHHS-S-----------HHHHHHHHHHHHHHHHHHTTT-TTHHHHHHHHHHHHHHHHHHHHHHT---S---SSTTHHHHHHHHHHHHHHHHHHHHHHHHHTT-HHHHHHHTHHHHHHHHHHHHHHHHHHHHHH---HHHHHHHHHHHHT-THHHHHHHHHHTTT--GGGS---SHHHHHHHHS--------